Protein 9BA3 (pdb70)

Organism: NCBI:txid1204738

Foldseek 3Di:
DDCPVCVLVVLLQVLLPPPQVVVQQCVQAPPVVVVCQVVVVDPVCVVVVLVVVVVVCVVNVAQKKWKWADHPRWTKIWMQGPNDIDIDTQDDPPDQNVVQVVVQVDPDQWDFDWGADPVHRVDTFGWIWGAHPPPDPVSGGRMTIGGTHDVVSSNVSSVD/DDPVVVCVQVLLVVLPPPQLVVQQCVQAPPVVVVCQVVQVDPVCVVVVQVVVVVVCVVPPFQKKWKFADGPNWTKIWMAGPNDIDIDTQDDPPDQNVVQVVVQVDPDQWDFDWHADPVHRVDTFGWTWGAHPPPDPVSGGRMTIGGTHDVVSSVVSSVD/DDPVVVVVVVLLVVLPPPQQVVQQCVQAPPVVVVCQVVQVDPVCVVVVLVVVVVVCVVLVAQKKWKWADHPNWTKIWMQGPNDIDIDTQDDPPDQNVVQVVVQVDPDQWDFDWHADPVHRVDTFGWTWGAHPPPDPVSGGRMTIGGTHDVVSSVVSSVD/DDDPVCPVVVVLLVVLCPVQLVVQQCVQAPPVVVVCQVVVVDPVCVVVVLVVVVVVCVVAPFQKKWKFADHPRWTKIWMQGPNDIDIDTQDDPPDQNVVQVVVQVDPDQWDFDWAADPVHRVDTFGWIWGAHPDADPVSGGRMTMGGTHDPVSSVVD/DDCVVCVVVVVLLVVLCPLQVVVQQCVQAPPVVVVCLVVPVDPVCVVVVLVVVVVVCVVSVAQKKWKWADHPRWTKIWMQGPNDIDIDTQDDPPDLNVVQVVQQVDPDQWDWDWAADPVHRVDTFGWIWGAHPPPDPVSGGRMTIGGTHDVVSSVVD/DDPVCPVVVVLLVVLCPPQLVVQQCVQAPPVVVVCVVVVVDPVCLVVVLVVVVVVCVVDVFQKKWKWADGPRWTKIWMQGPNDIDIDTQDDPPDQNVVQVVVQVDPDQWDWDWAADPVHRVDTFGWIWGAHPPPDPVSGGRMTIGGTHDVVSSND

Solvent-accessible surface area: 44054 Å² total; per-residue (Å²): 221,102,74,70,126,71,129,51,103,56,59,82,47,109,78,0,6,77,57,3,41,8,0,1,37,15,2,2,23,7,41,2,0,16,40,0,7,116,97,29,18,34,119,142,56,22,124,35,0,21,32,16,0,50,69,14,32,147,27,7,109,10,37,0,1,1,0,0,0,8,41,160,58,131,6,53,6,6,0,7,41,112,66,110,43,56,92,46,53,12,74,84,95,73,49,88,0,43,30,2,36,129,3,8,86,28,151,71,56,72,54,72,46,135,39,59,2,21,56,45,94,150,45,58,12,18,17,0,3,24,40,6,72,5,32,20,77,16,13,41,0,11,2,0,0,0,0,0,2,38,146,82,26,7,53,65,42,33,123,122,171,85,70,146,85,101,38,111,61,56,92,29,61,156,19,1,77,62,6,38,7,1,2,40,16,2,2,26,6,44,2,0,20,39,0,7,158,100,29,20,32,116,142,54,24,124,38,0,13,6,14,0,6,56,17,34,77,32,6,93,12,59,0,2,1,0,0,0,10,42,138,59,111,7,39,6,4,0,6,46,116,7,97,42,60,90,44,93,14,65,91,96,70,44,93,0,42,28,2,33,127,3,14,103,30,151,69,54,61,55,55,45,139,41,60,4,29,58,44,95,150,49,57,12,18,16,0,4,24,44,6,117,46,85,23,121,83,52,60,0,11,2,0,0,0,0,0,1,43,142,79,23,7,57,56,33,62,124,142,194,71,75,148,93,124,40,112,60,49,89,25,58,142,23,1,72,64,5,33,8,1,2,40,15,2,2,27,8,22,13,0,34,29,0,6,57,43,27,19,32,114,144,52,20,67,41,0,17,8,21,0,28,55,12,28,85,26,18,110,10,44,0,2,1,0,0,0,11,35,49,25,58,8,37,7,6,0,5,38,111,34,104,43,57,95,47,86,12,65,84,98,72,45,96,0,47,31,3,37,128,2,12,102,31,152,73,53,67,52,56,44,141,38,59,4,31,55,44,100,151,46,59,12,20,18,0,3,27,44,7,116,53,84,12,41,75,49,60,0,6,2,0,0,0,0,0,3,40,147,82,30,9,56,60,36,58,126,141,221,93,75,78,162,53,116,54,106,39,59,76,42,110,134,18,7,63,60,15,48,4,0,2,35,15,1,3,27,6,11,17,0,15,69,0,6,84,101,26,16,33,115,130,30,29,52,10,0,20,38,8,0,40,52,18,42,134,32,14,103,11,43,0,1,2,0,0,0,11,40,136,51,109,7,44,6,8,0,6,39,108,66,111,42,56,77,42,88,12,65,84,97,72,47,98,0,49,32,2,35,131,2,12,101,30,150,72,53,85,52,80,44,136,45,58,5,33,57,43,98,150,45,59,11,20,17,0,3,24,44,6,78,11,46,13,38,23,36,56,0,6,2,0,0,0,0,0,5,38,148,80,33,10,67,81,151,225,102,96,83,126,64,154,54,104,56,56,74,43,111,115,1,7,73,53,2,36,6,0,2,38,13,2,2,17,5,16,13,0,9,13,0,3,43,72,26,16,33,128,152,60,23,127,42,0,20,30,13,0,49,65,15,31,144,26,11,117,12,47,0,1,1,0,0,0,10,45,60,38,95,7,56,7,6,0,8,39,111,69,111,44,59,85,50,77,10,71,95,93,72,31,97,0,42,32,2,35,126,2,13,101,30,150,69,56,74,55,72,44,137,41,55,1,28,58,44,98,148,46,58,11,21,19,0,2,27,44,6,117,40,78,15,39,65,50,57,0,5,2,0,0,0,0,0,1,46,149,83,18,12,71,102,57,147,78,89,156,49,138,54,109,41,53,89,44,94,140,28,14,71,58,13,32,5,1,2,36,16,3,2,27,7,44,15,0,20,43,0,8,157,98,30,19,33,114,140,52,18,88,31,0,20,14,17,0,43,36,16,44,135,29,11,94,11,38,0,2,2,0,0,0,9,45,159,54,98,5,54,7,8,0,6,37,110,68,108,43,60,92,47,89,2,48,73,96,71,53,101,0,46,28,2,30,130,0,11,102,37,150,83,52,84,46,70,36,136,43,57,4,31,57,43,100,151,46,61,13,20,18,0,2,27,39,7,116,49,85,24,120,79,48,59,0,10,1,0,0,0,0,0,8,40,149,78,34,12,66,118

Nearest PDB structures (foldseek):
  9ba3-assembly3_E  TM=9.701E-01  e=8.809E-30  Vreelandella titanicae
  9b9x-assembly1_A-2  TM=9.076E-01  e=1.059E-28  Vreelandella titanicae
  9b9s-assembly1_A-2  TM=9.058E-01  e=2.691E-28  Vreelandella titanicae
  3lie-assembly1_A  TM=6.173E-01  e=4.741E-03  Vibrio parahaemolyticus
  7ewr-assembly1_B  TM=4.465E-01  e=1.205E-02  Homo sapiens

InterPro domains:
  IPR003660 HAMP domain [PS50885] (346-399)
  IPR003660 HAMP domain [SM00304] (346-399)
  IPR003660 HAMP domain [SM00304] (522-582)
  IPR004089 Methyl-accepting chemotaxis protein (MCP) signalling domain [PF00015] (474-656)
  IPR004089 Methyl-accepting chemotaxis protein (MCP) signalling domain [PS50111] (432-655)
  IPR004089 Methyl-accepting chemotaxis protein (MCP) signalling domain [SM00283] (429-690)
  IPR004090 Chemotaxis methyl-accepting receptor [PR00260] (450-479)
  IPR004090 Chemotaxis methyl-accepting receptor [PR00260] (527-554)
  IPR004090 Chemotaxis methyl-accepting receptor [PR00260] (556-585)

Radius of gyration: 35.43 Å; Cα contacts (8 Å, |Δi|>4): 1734; chains: 6; bounding box: 108×102×70 Å

Structure (mmCIF, N/CA/C/O backbone):
data_9BA3
#
_entry.id   9BA3
#
_cell.length_a   89.346
_cell.length_b   104.496
_cell.length_c   145.610
_cell.angle_alpha   90.000
_cell.angle_beta   90.000
_cell.angle_gamma   90.000
#
_symmetry.space_group_name_H-M   'P 21 21 21'
#
loop_
_entity.id
_entity.type
_entity.pdbx_description
1 polymer 'Chemotaxis protein'
2 non-polymer GUANINE
3 water water
#
loop_
_atom_site.group_PDB
_atom_site.id
_atom_site.type_symbol
_atom_site.label_atom_id
_atom_site.label_alt_id
_atom_site.label_comp_id
_atom_site.label_asym_id
_atom_site.label_entity_id
_atom_site.label_seq_id
_atom_site.pdbx_PDB_ins_code
_atom_site.Cartn_x
_atom_site.Cartn_y
_atom_site.Cartn_z
_atom_site.occupancy
_atom_site.B_iso_or_equiv
_atom_site.auth_seq_id
_atom_site.auth_comp_id
_atom_site.auth_asym_id
_atom_site.auth_atom_id
_atom_site.pdbx_PDB_model_num
ATOM 1 N N . GLU A 1 20 ? 22.37541 6.99390 -27.61489 1.000 126.83645 49 GLU A N 1
ATOM 2 C CA . GLU A 1 20 ? 23.54088 7.23969 -26.77291 1.000 121.68125 49 GLU A CA 1
ATOM 3 C C . GLU A 1 20 ? 24.82227 6.64556 -27.35504 1.000 125.83768 49 GLU A C 1
ATOM 4 O O . GLU A 1 20 ? 25.07105 6.73482 -28.56034 1.000 136.23129 49 GLU A O 1
ATOM 10 N N . LEU A 1 21 ? 25.63551 6.03754 -26.48884 1.000 125.59074 50 LEU A N 1
ATOM 11 C CA . LEU A 1 21 ? 26.98176 5.57321 -26.82935 1.000 127.88114 50 LEU A CA 1
ATOM 12 C C . LEU A 1 21 ? 27.05151 4.05864 -26.67126 1.000 121.43943 50 LEU A C 1
ATOM 13 O O . LEU A 1 21 ? 27.36899 3.54529 -25.58675 1.000 124.93492 50 LEU A O 1
ATOM 18 N N . PRO A 1 22 ? 26.72455 3.30306 -27.72359 1.000 117.26958 51 PRO A N 1
ATOM 19 C CA . PRO A 1 22 ? 26.63526 1.83416 -27.60248 1.000 111.92371 51 PRO A CA 1
ATOM 20 C C . PRO A 1 22 ? 27.93571 1.07495 -27.36543 1.000 104.42337 51 PRO A C 1
ATOM 21 O O . PRO A 1 22 ? 28.01059 0.32358 -26.39120 1.000 103.48914 51 PRO A O 1
ATOM 25 N N . ALA A 1 23 ? 28.96089 1.26553 -28.20390 1.000 101.88957 52 ALA A N 1
ATOM 26 C CA . ALA A 1 23 ? 30.12777 0.37799 -28.16645 1.000 105.17988 52 ALA A CA 1
ATOM 27 C C . ALA A 1 23 ? 30.76768 0.30205 -26.78013 1.000 105.79974 52 ALA A C 1
ATOM 28 O O . ALA A 1 23 ? 31.26776 -0.75700 -26.38005 1.000 91.97097 52 ALA A O 1
ATOM 30 N N . GLN A 1 24 ? 30.76838 1.40786 -26.03267 1.000 114.37841 53 GLN A N 1
ATOM 31 C CA . GLN A 1 24 ? 31.36095 1.40146 -24.69439 1.000 95.75694 53 GLN A CA 1
ATOM 32 C C . GLN A 1 24 ? 30.46475 0.70771 -23.67393 1.000 95.50376 53 GLN A C 1
ATOM 33 O O . GLN A 1 24 ? 30.95833 0.19213 -22.66513 1.000 92.73050 53 GLN A O 1
ATOM 39 N N . VAL A 1 25 ? 29.15048 0.69232 -23.91171 1.000 95.02122 54 VAL A N 1
ATOM 40 C CA . VAL A 1 25 ? 28.19290 0.04854 -23.01009 1.000 84.53198 54 VAL A CA 1
ATOM 41 C C . VAL A 1 25 ? 27.80023 -1.36318 -23.45452 1.000 99.64923 54 VAL A C 1
ATOM 42 O O . VAL A 1 25 ? 27.05888 -2.04372 -22.72619 1.000 89.26060 54 VAL A O 1
ATOM 46 N N . LYS A 1 26 ? 28.25133 -1.81343 -24.63066 1.000 102.28097 55 LYS A N 1
ATOM 47 C CA . LYS A 1 26 ? 27.89815 -3.14420 -25.12631 1.000 102.79728 55 LYS A CA 1
ATOM 48 C C . LYS A 1 26 ? 28.43898 -4.26579 -24.24412 1.000 95.70880 55 LYS A C 1
ATOM 49 O O . LYS A 1 26 ? 27.71574 -5.22553 -23.94603 1.000 85.42243 55 LYS A O 1
ATOM 55 N N . GLY A 1 27 ? 29.69486 -4.16239 -23.80478 1.000 93.60831 56 GLY A N 1
ATOM 56 C CA . GLY A 1 27 ? 30.21357 -5.14480 -22.86515 1.000 98.72028 56 GLY A CA 1
ATOM 57 C C . GLY A 1 27 ? 29.42877 -5.13209 -21.56995 1.000 95.22308 56 GLY A C 1
ATOM 58 O O . GLY A 1 27 ? 29.12622 -6.18224 -20.99750 1.000 100.39353 56 GLY A O 1
ATOM 59 N N . LEU A 1 28 ? 29.09013 -3.93250 -21.09624 1.000 82.95043 57 LEU A N 1
ATOM 60 C CA . LEU A 1 28 ? 28.25006 -3.77588 -19.91448 1.000 80.51836 57 LEU A CA 1
ATOM 61 C C . LEU A 1 28 ? 26.86199 -4.37783 -20.12021 1.000 94.08367 57 LEU A C 1
ATOM 62 O O . LEU A 1 28 ? 26.31698 -5.02139 -19.21574 1.000 93.26712 57 LEU A O 1
ATOM 67 N N . ALA A 1 29 ? 26.26518 -4.15811 -21.29753 1.000 85.35113 58 ALA A N 1
ATOM 68 C CA . ALA A 1 29 ? 24.87543 -4.55709 -21.53059 1.000 92.41707 58 ALA A CA 1
ATOM 69 C C . ALA A 1 29 ? 24.67264 -6.06916 -21.44203 1.000 91.41328 58 ALA A C 1
ATOM 70 O O . ALA A 1 29 ? 23.67097 -6.53236 -20.88137 1.000 77.57229 58 ALA A O 1
ATOM 72 N N . ALA A 1 30 ? 25.60374 -6.85364 -21.99412 1.000 104.30707 59 ALA A N 1
ATOM 73 C CA . ALA A 1 30 ? 25.48764 -8.31013 -21.93658 1.000 103.15909 59 ALA A CA 1
ATOM 74 C C . ALA A 1 30 ? 25.49005 -8.78763 -20.49561 1.000 106.19026 59 ALA A C 1
ATOM 75 O O . ALA A 1 30 ? 24.77619 -9.73123 -20.13105 1.000 108.22063 59 ALA A O 1
ATOM 77 N N . HIS A 1 31 ? 26.31181 -8.14523 -19.67275 1.000 127.47788 60 HIS A N 1
ATOM 78 C CA . HIS A 1 31 ? 26.47687 -8.53302 -18.28290 1.000 125.55440 60 HIS A CA 1
ATOM 79 C C . HIS A 1 31 ? 25.17004 -8.43201 -17.49241 1.000 125.77840 60 HIS A C 1
ATOM 80 O O . HIS A 1 31 ? 24.86659 -9.31071 -16.67568 1.000 134.98300 60 HIS A O 1
ATOM 87 N N . ILE A 1 32 ? 24.37431 -7.38262 -17.72955 1.000 94.10791 61 ILE A N 1
ATOM 88 C CA . ILE A 1 32 ? 23.10934 -7.22440 -17.00647 1.000 91.96348 61 ILE A CA 1
ATOM 89 C C . ILE A 1 32 ? 22.07817 -8.28118 -17.40691 1.000 94.35595 61 ILE A C 1
ATOM 90 O O . ILE A 1 32 ? 21.24224 -8.67768 -16.58564 1.000 93.78706 61 ILE A O 1
ATOM 95 N N . ASN A 1 33 ? 22.06815 -8.71843 -18.66867 1.000 97.84562 62 ASN A N 1
ATOM 96 C CA . ASN A 1 33 ? 21.07611 -9.71583 -19.07060 1.000 96.91515 62 ASN A CA 1
ATOM 97 C C . ASN A 1 33 ? 21.25090 -11.02031 -18.30150 1.000 85.82805 62 ASN A C 1
ATOM 98 O O . ASN A 1 33 ? 20.26379 -11.64032 -17.88888 1.000 91.59023 62 ASN A O 1
ATOM 103 N N . LEU A 1 34 ? 22.49204 -11.46511 -18.10579 1.000 89.83704 63 LEU A N 1
ATOM 104 C CA . LEU A 1 34 ? 22.69082 -12.65729 -17.29173 1.000 98.11434 63 LEU A CA 1
ATOM 105 C C . LEU A 1 34 ? 22.19735 -12.41008 -15.87221 1.000 101.38022 63 LEU A C 1
ATOM 106 O O . LEU A 1 34 ? 21.93636 -13.36527 -15.13649 1.000 98.68734 63 LEU A O 1
ATOM 111 N N . SER A 1 35 ? 22.06762 -11.13981 -15.47710 1.000 118.36058 64 SER A N 1
ATOM 112 C CA . SER A 1 35 ? 21.59976 -10.81081 -14.13749 1.000 123.09120 64 SER A CA 1
ATOM 113 C C . SER A 1 35 ? 20.10915 -11.09729 -13.97595 1.000 120.63814 64 SER A C 1
ATOM 114 O O . SER A 1 35 ? 19.63591 -11.28648 -12.84772 1.000 126.03954 64 SER A O 1
ATOM 117 N N . LEU A 1 36 ? 19.34580 -11.08758 -15.07066 1.000 95.71024 65 LEU A N 1
ATOM 118 C CA . LEU A 1 36 ? 17.89291 -11.12613 -14.98450 1.000 88.38774 65 LEU A CA 1
ATOM 119 C C . LEU A 1 36 ? 17.24972 -12.42185 -15.44948 1.000 82.70482 65 LEU A C 1
ATOM 120 O O . LEU A 1 36 ? 16.03443 -12.43264 -15.65676 1.000 82.18217 65 LEU A O 1
ATOM 125 N N . SER A 1 37 ? 17.98772 -13.51762 -15.61418 1.000 78.09321 66 SER A N 1
ATOM 126 C CA . SER A 1 37 ? 17.30562 -14.71109 -16.10873 1.000 72.76916 66 SER A CA 1
ATOM 127 C C . SER A 1 37 ? 16.29373 -15.21568 -15.08125 1.000 72.91542 66 SER A C 1
ATOM 128 O O . SER A 1 37 ? 15.09839 -15.34096 -15.37429 1.000 71.92329 66 SER A O 1
ATOM 131 N N . GLN A 1 38 ? 16.74609 -15.46030 -13.85096 1.000 67.43861 67 GLN A N 1
ATOM 132 C CA . GLN A 1 38 ? 15.84331 -15.95138 -12.81562 1.000 54.39035 67 GLN A CA 1
ATOM 133 C C . GLN A 1 38 ? 15.06630 -14.81679 -12.15265 1.000 50.08732 67 GLN A C 1
ATOM 134 O O . GLN A 1 38 ? 13.88918 -14.97934 -11.80901 1.000 41.13637 67 GLN A O 1
ATOM 140 N N . ASP A 1 39 ? 15.71832 -13.67207 -11.93747 1.000 51.67431 68 ASP A N 1
ATOM 141 C CA . ASP A 1 39 ? 15.06292 -12.55872 -11.25835 1.000 53.13837 68 ASP A CA 1
ATOM 142 C C . ASP A 1 39 ? 13.88044 -12.02099 -12.05336 1.000 47.94819 68 ASP A C 1
ATOM 143 O O . ASP A 1 39 ? 12.90839 -11.53907 -11.46343 1.000 39.69465 68 ASP A O 1
ATOM 148 N N . LEU A 1 40 ? 13.94681 -12.08155 -13.38463 1.000 49.38902 69 LEU A N 1
ATOM 149 C CA . LEU A 1 40 ? 12.82500 -11.63084 -14.20172 1.000 40.02780 69 LEU A CA 1
ATOM 150 C C . LEU A 1 40 ? 11.65807 -12.60711 -14.13162 1.000 42.24674 69 LEU A C 1
ATOM 151 O O . LEU A 1 40 ? 10.49777 -12.18897 -14.05081 1.000 33.27251 69 LEU A O 1
ATOM 156 N N . ALA A 1 41 ? 11.94290 -13.91251 -14.17709 1.000 45.19173 70 ALA A N 1
ATOM 157 C CA . ALA A 1 41 ? 10.87141 -14.90182 -14.11545 1.000 36.15960 70 ALA A CA 1
ATOM 158 C C . ALA A 1 41 ? 10.12779 -14.83237 -12.78657 1.000 34.00981 70 ALA A C 1
ATOM 159 O O . ALA A 1 41 ? 8.89468 -14.90798 -12.75448 1.000 31.20020 70 ALA A O 1
ATOM 161 N N . ILE A 1 42 ? 10.85628 -14.67286 -11.68005 1.000 35.01848 71 ILE A N 1
ATOM 162 C CA . ILE A 1 42 ? 10.20780 -14.61129 -10.37330 1.000 36.16287 71 ILE A CA 1
ATOM 163 C C . ILE A 1 42 ? 9.49258 -13.27880 -10.19208 1.000 35.57613 71 ILE A C 1
ATOM 164 O O . ILE A 1 42 ? 8.44164 -13.20755 -9.54408 1.000 33.75467 71 ILE A O 1
ATOM 169 N N . SER A 1 43 ? 10.05601 -12.19800 -10.73754 1.000 35.69931 72 SER A N 1
ATOM 170 C CA . SER A 1 43 ? 9.38124 -10.90683 -10.65217 1.000 32.31382 72 SER A CA 1
ATOM 171 C C . SER A 1 43 ? 8.03532 -10.95092 -11.36889 1.000 32.29932 72 SER A C 1
ATOM 172 O O . SER A 1 43 ? 7.03689 -10.41891 -10.86953 1.000 33.63732 72 SER A O 1
ATOM 175 N N . GLU A 1 44 ? 7.98178 -11.61330 -12.52774 1.000 28.76892 73 GLU A N 1
ATOM 176 C CA . GLU A 1 44 ? 6.71961 -11.74291 -13.25071 1.000 29.29268 73 GLU A CA 1
ATOM 177 C C . GLU A 1 44 ? 5.71572 -12.58930 -12.47696 1.000 32.07816 73 GLU A C 1
ATOM 178 O O . GLU A 1 44 ? 4.52670 -12.25319 -12.41772 1.000 31.94842 73 GLU A O 1
ATOM 184 N N . SER A 1 45 ? 6.16043 -13.70839 -11.90191 1.000 28.57301 74 SER A N 1
ATOM 185 C CA . SER A 1 45 ? 5.22178 -14.54201 -11.16024 1.000 31.40484 74 SER A CA 1
ATOM 186 C C . SER A 1 45 ? 4.75160 -13.85236 -9.88524 1.000 28.48344 74 SER A C 1
ATOM 187 O O . SER A 1 45 ? 3.60407 -14.04388 -9.46934 1.000 25.28410 74 SER A O 1
ATOM 190 N N . LEU A 1 46 ? 5.60643 -13.03666 -9.26444 1.000 30.15582 75 LEU A N 1
ATOM 191 C CA . LEU A 1 46 ? 5.19115 -12.30803 -8.06906 1.000 28.23661 75 LEU A CA 1
ATOM 192 C C . LEU A 1 46 ? 4.16158 -11.23655 -8.40901 1.000 32.25952 75 LEU A C 1
ATOM 193 O O . LEU A 1 46 ? 3.11646 -11.13633 -7.75464 1.000 32.21212 75 LEU A O 1
ATOM 198 N N . ALA A 1 47 ? 4.42248 -10.44733 -9.45372 1.000 31.66835 76 ALA A N 1
ATOM 199 C CA . ALA A 1 47 ? 3.48429 -9.39379 -9.82753 1.000 34.32505 76 ALA A CA 1
ATOM 200 C C . ALA A 1 47 ? 2.12841 -9.97038 -10.20552 1.000 33.87964 76 ALA A C 1
ATOM 201 O O . ALA A 1 47 ? 1.08658 -9.39006 -9.88014 1.000 30.79977 76 ALA A O 1
ATOM 203 N N . ASN A 1 48 ? 2.11603 -11.12777 -10.86145 1.000 32.26905 77 ASN A N 1
ATOM 204 C CA . ASN A 1 48 ? 0.87187 -11.75253 -11.28479 1.000 30.70065 77 ASN A CA 1
ATOM 205 C C . ASN A 1 48 ? 0.37538 -12.80473 -10.31395 1.000 30.80838 77 ASN A C 1
ATOM 206 O O . ASN A 1 48 ? -0.57591 -13.52200 -10.63686 1.000 29.11883 77 ASN A O 1
ATOM 211 N N . SER A 1 49 ? 0.95540 -12.87475 -9.11987 1.000 28.47536 78 SER A N 1
ATOM 212 C CA . SER A 1 49 ? 0.61270 -13.92689 -8.17293 1.000 28.50472 78 SER A CA 1
ATOM 213 C C . SER A 1 49 ? -0.86236 -13.88389 -7.80383 1.000 28.54338 78 SER A C 1
ATOM 214 O O . SER A 1 49 ? -1.38826 -12.83556 -7.42058 1.000 31.60647 78 SER A O 1
ATOM 217 N N . TYR A 1 50 ? -1.53106 -15.03409 -7.92796 1.000 30.31259 79 TYR A N 1
ATOM 218 C CA . TYR A 1 50 ? -2.89906 -15.15652 -7.43295 1.000 33.17427 79 TYR A CA 1
ATOM 219 C C . TYR A 1 50 ? -2.97778 -14.96201 -5.92292 1.000 33.54373 79 TYR A C 1
ATOM 220 O O . TYR A 1 50 ? -3.98846 -14.46368 -5.41399 1.000 34.10112 79 TYR A O 1
ATOM 229 N N . PHE A 1 51 ? -1.94832 -15.39007 -5.19086 1.000 31.85481 80 PHE A N 1
ATOM 230 C CA . PHE A 1 51 ? -1.92959 -15.20910 -3.74295 1.000 36.16804 80 PHE A CA 1
ATOM 231 C C . PHE A 1 51 ? -1.87409 -13.73123 -3.38091 1.000 35.64557 80 PHE A C 1
ATOM 232 O O . PHE A 1 51 ? -2.63738 -13.25498 -2.53297 1.000 31.54133 80 PHE A O 1
ATOM 240 N N . ILE A 1 52 ? -1.00009 -12.98026 -4.04832 1.000 31.05210 81 ILE A N 1
ATOM 241 C CA . ILE A 1 52 ? -0.91816 -11.54976 -3.79382 1.000 27.10326 81 ILE A CA 1
ATOM 242 C C . ILE A 1 52 ? -2.21442 -10.86797 -4.20930 1.000 33.72562 81 ILE A C 1
ATOM 243 O O . ILE A 1 52 ? -2.72880 -9.99973 -3.49336 1.000 36.80665 81 ILE A O 1
ATOM 248 N N . GLU A 1 53 ? -2.78169 -11.27517 -5.35055 1.000 27.48070 82 GLU A N 1
ATOM 249 C CA . GLU A 1 53 ? -4.00458 -10.64698 -5.84709 1.000 33.29058 82 GLU A CA 1
ATOM 250 C C . GLU A 1 53 ? -5.14579 -10.79402 -4.85017 1.000 37.95258 82 GLU A C 1
ATOM 251 O O . GLU A 1 53 ? -5.86229 -9.82624 -4.57141 1.000 32.18861 82 GLU A O 1
ATOM 257 N N . GLN A 1 54 ? -5.33463 -12.00476 -4.30919 1.000 35.60476 83 GLN A N 1
ATOM 258 C CA . GLN A 1 54 ? -6.36929 -12.22109 -3.30023 1.000 38.31096 83 GLN A CA 1
ATOM 259 C C . GLN A 1 54 ? -6.20983 -11.25419 -2.13762 1.000 35.07607 83 GLN A C 1
ATOM 260 O O . GLN A 1 54 ? -7.19030 -10.66525 -1.66691 1.000 41.92630 83 GLN A O 1
ATOM 266 N N . TRP A 1 55 ? -4.97683 -11.08498 -1.65713 1.000 33.68695 84 TRP A N 1
ATOM 267 C CA . TRP A 1 55 ? -4.73392 -10.15490 -0.56170 1.000 35.66562 84 TRP A CA 1
ATOM 268 C C . TRP A 1 55 ? -5.12211 -8.73188 -0.95390 1.000 38.90123 84 TRP A C 1
ATOM 269 O O . TRP A 1 55 ? -5.76904 -8.02175 -0.17550 1.000 34.63097 84 TRP A O 1
ATOM 280 N N . VAL A 1 56 ? -4.78689 -8.31532 -2.17832 1.000 35.09681 85 VAL A N 1
ATOM 281 C CA . VAL A 1 56 ? -5.18548 -6.98585 -2.63478 1.000 36.93375 85 VAL A CA 1
ATOM 282 C C . VAL A 1 56 ? -6.70273 -6.88786 -2.74381 1.000 35.63240 85 VAL A C 1
ATOM 283 O O . VAL A 1 56 ? -7.30157 -5.87673 -2.35627 1.000 37.96123 85 VAL A O 1
ATOM 287 N N . ARG A 1 57 ? -7.34864 -7.92800 -3.27952 1.000 38.22813 86 ARG A N 1
ATOM 288 C CA . ARG A 1 57 ? -8.80255 -7.90481 -3.42063 1.000 40.57599 86 ARG A CA 1
ATOM 289 C C . ARG A 1 57 ? -9.50058 -7.81370 -2.07068 1.000 37.99075 86 ARG A C 1
ATOM 290 O O . ARG A 1 57 ? -10.60209 -7.26091 -1.97889 1.000 44.36470 86 ARG A O 1
ATOM 298 N N . GLU A 1 58 ? -8.90075 -8.38340 -1.02499 1.000 39.30488 87 GLU A N 1
ATOM 299 C CA . GLU A 1 58 ? -9.47259 -8.35118 0.31561 1.000 45.35857 87 GLU A CA 1
ATOM 300 C C . GLU A 1 58 ? -9.27557 -7.01741 1.01936 1.000 41.54895 87 GLU A C 1
ATOM 301 O O . GLU A 1 58 ? -9.71699 -6.87478 2.16461 1.000 42.71741 87 GLU A O 1
ATOM 307 N N . GLY A 1 59 ? -8.63323 -6.04960 0.37105 1.000 42.32893 88 GLY A N 1
ATOM 308 C CA . GLY A 1 59 ? -8.38290 -4.75961 0.97770 1.000 38.09730 88 GLY A CA 1
ATOM 309 C C . GLY A 1 59 ? -7.06784 -4.64542 1.70715 1.000 42.16578 88 GLY A C 1
ATOM 310 O O . GLY A 1 59 ? -6.94245 -3.79068 2.59026 1.000 48.20476 88 GLY A O 1
ATOM 311 N N . LEU A 1 60 ? -6.07921 -5.46334 1.35289 1.000 38.11056 89 LEU A N 1
ATOM 312 C CA . LEU A 1 60 ? -4.78133 -5.48956 2.01546 1.000 41.00977 89 LEU A CA 1
ATOM 313 C C . LEU A 1 60 ? -4.90003 -5.57946 3.54135 1.000 40.22024 89 LEU A C 1
ATOM 314 O O . LEU A 1 60 ? -4.31762 -4.76480 4.25963 1.000 40.60446 89 LEU A O 1
ATOM 319 N N . PRO A 1 61 ? -5.62960 -6.56868 4.06576 1.000 45.96197 90 PRO A N 1
ATOM 320 C CA . PRO A 1 61 ? -5.82233 -6.63829 5.52240 1.000 40.23764 90 PRO A CA 1
ATOM 321 C C . PRO A 1 61 ? -4.49521 -6.81848 6.24504 1.000 48.53113 90 PRO A C 1
ATOM 322 O O . PRO A 1 61 ? -3.66221 -7.64227 5.85913 1.000 43.73878 90 PRO A O 1
ATOM 326 N N . GLU A 1 62 ? -4.30298 -6.02336 7.29975 1.000 51.78253 91 GLU A N 1
ATOM 327 C CA . GLU A 1 62 ? -3.05450 -6.06581 8.05320 1.000 52.87239 91 GLU A CA 1
ATOM 328 C C . GLU A 1 62 ? -2.82145 -7.43563 8.68123 1.000 51.68386 91 GLU A C 1
ATOM 329 O O . GLU A 1 62 ? -1.66968 -7.85819 8.83299 1.000 51.56983 91 GLU A O 1
ATOM 335 N N . GLU A 1 63 ? -3.89559 -8.15637 9.01566 1.000 56.35199 92 GLU A N 1
ATOM 336 C CA . GLU A 1 63 ? -3.76754 -9.45173 9.67718 1.000 51.52184 92 GLU A CA 1
ATOM 337 C C . GLU A 1 63 ? -2.99930 -10.47027 8.84531 1.000 52.43244 92 GLU A C 1
ATOM 338 O O . GLU A 1 63 ? -2.46807 -11.43551 9.40593 1.000 51.52049 92 GLU A O 1
ATOM 344 N N . ARG A 1 64 ? -2.92643 -10.28665 7.52979 1.000 49.17245 93 ARG A N 1
ATOM 345 C CA . ARG A 1 64 ? -2.28164 -11.25267 6.65440 1.000 44.76074 93 ARG A CA 1
ATOM 346 C C . ARG A 1 64 ? -0.88852 -10.82093 6.21542 1.000 49.05170 93 ARG A C 1
ATOM 347 O O . ARG A 1 64 ? -0.28651 -11.48341 5.36429 1.000 37.54200 93 ARG A O 1
ATOM 355 N N . GLN A 1 65 ? -0.34950 -9.74291 6.79340 1.000 44.81890 94 GLN A N 1
ATOM 356 C CA . GLN A 1 65 ? 0.98102 -9.29595 6.39527 1.000 42.52898 94 GLN A CA 1
ATOM 357 C C . GLN A 1 65 ? 2.04755 -10.32439 6.75329 1.000 40.47056 94 GLN A C 1
ATOM 358 O O . GLN A 1 65 ? 3.03057 -10.47547 6.01886 1.000 37.08280 94 GLN A O 1
ATOM 364 N N . ASN A 1 66 ? 1.87022 -11.04509 7.86179 1.000 37.25697 95 ASN A N 1
ATOM 365 C CA . ASN A 1 66 ? 2.82485 -12.09110 8.21081 1.000 38.22724 95 ASN A CA 1
ATOM 366 C C . ASN A 1 66 ? 2.85536 -13.18398 7.14957 1.000 41.68394 95 ASN A C 1
ATOM 367 O O . ASN A 1 66 ? 3.92604 -13.71282 6.82819 1.000 40.85887 95 ASN A O 1
ATOM 372 N N . ASP A 1 67 ? 1.69597 -13.51569 6.57066 1.000 39.49707 96 ASP A N 1
ATOM 373 C CA . ASP A 1 67 ? 1.67619 -14.46490 5.46069 1.000 39.84895 96 ASP A CA 1
ATOM 374 C C . ASP A 1 67 ? 2.38648 -13.90036 4.23944 1.000 39.72276 96 ASP A C 1
ATOM 375 O O . ASP A 1 67 ? 3.13906 -14.61723 3.56801 1.000 41.61746 96 ASP A O 1
ATOM 380 N N . ILE A 1 68 ? 2.15590 -12.62034 3.93211 1.000 40.67944 97 ILE A N 1
ATOM 381 C CA . ILE A 1 68 ? 2.81804 -12.00428 2.78589 1.000 36.69695 97 ILE A CA 1
ATOM 382 C C . ILE A 1 68 ? 4.32586 -11.98479 2.99475 1.000 36.07676 97 ILE A C 1
ATOM 383 O O . ILE A 1 68 ? 5.10109 -12.29753 2.08150 1.000 34.82314 97 ILE A O 1
ATOM 388 N N . ALA A 1 69 ? 4.76411 -11.62649 4.20260 1.000 39.50482 98 ALA A N 1
ATOM 389 C CA . ALA A 1 69 ? 6.19214 -11.57723 4.49197 1.000 34.90501 98 ALA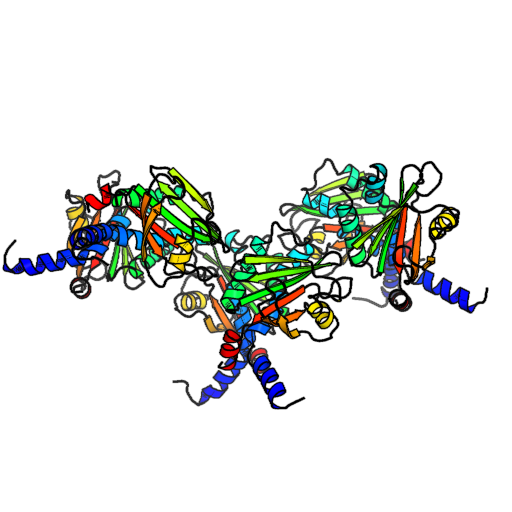 A CA 1
ATOM 390 C C . ALA A 1 69 ? 6.82308 -12.96344 4.41969 1.000 36.21249 98 ALA A C 1
ATOM 391 O O . ALA A 1 69 ? 7.96091 -13.10787 3.95863 1.000 40.33321 98 ALA A O 1
ATOM 393 N N . ALA A 1 70 ? 6.11828 -13.99147 4.90252 1.000 35.01831 99 ALA A N 1
ATOM 394 C CA . ALA A 1 70 ? 6.64694 -15.35135 4.81006 1.000 42.86597 99 ALA A CA 1
ATOM 395 C C . ALA A 1 70 ? 6.64999 -15.84662 3.36671 1.000 38.37472 99 ALA A C 1
ATOM 396 O O . ALA A 1 70 ? 7.55618 -16.58240 2.95565 1.000 39.42603 99 ALA A O 1
ATOM 398 N N . TYR A 1 71 ? 5.64421 -15.45242 2.58524 1.000 35.68831 100 TYR A N 1
ATOM 399 C CA . TYR A 1 71 ? 5.61874 -15.79364 1.16654 1.000 33.74207 100 TYR A CA 1
ATOM 400 C C . TYR A 1 71 ? 6.82785 -15.20838 0.44645 1.000 37.86642 100 TYR A C 1
ATOM 401 O O . TYR A 1 71 ? 7.52383 -15.91073 -0.29722 1.000 33.38522 100 TYR A O 1
ATOM 410 N N . LEU A 1 72 ? 7.11605 -13.92607 0.68897 1.000 33.46542 101 LEU A N 1
ATOM 411 C CA . LEU A 1 72 ? 8.25362 -13.28177 0.03950 1.000 35.87284 101 LEU A CA 1
ATOM 412 C C . LEU A 1 72 ? 9.57925 -13.88311 0.49284 1.000 32.36365 101 LEU A C 1
ATOM 413 O O . LEU A 1 72 ? 10.51647 -13.98235 -0.30841 1.000 33.58108 101 LEU A O 1
ATOM 418 N N . ALA A 1 73 ? 9.67560 -14.29938 1.75801 1.000 35.05318 102 ALA A N 1
ATOM 419 C CA . ALA A 1 73 ? 10.92913 -14.85708 2.25919 1.000 38.58731 102 ALA A CA 1
ATOM 420 C C . ALA A 1 73 ? 11.33202 -16.11041 1.49060 1.000 44.35553 102 ALA A C 1
ATOM 421 O O . ALA A 1 73 ? 12.52574 -16.34786 1.26841 1.000 36.61278 102 ALA A O 1
ATOM 423 N N . ARG A 1 74 ? 10.35472 -16.92908 1.08108 1.000 41.15141 103 ARG A N 1
ATOM 424 C CA . ARG A 1 74 ? 10.66972 -18.08436 0.24120 1.000 40.54755 103 ARG A CA 1
ATOM 425 C C . ARG A 1 74 ? 11.28180 -17.65312 -1.08094 1.000 37.64527 103 ARG A C 1
ATOM 426 O O . ARG A 1 74 ? 12.26306 -18.24813 -1.54365 1.000 44.80589 103 ARG A O 1
ATOM 434 N N . LEU A 1 75 ? 10.70188 -16.62993 -1.71250 1.000 33.88846 104 LEU A N 1
ATOM 435 C CA . LEU A 1 75 ? 11.21820 -16.16182 -2.99259 1.000 38.23592 104 LEU A CA 1
ATOM 436 C C . LEU A 1 75 ? 12.61783 -15.58339 -2.84789 1.000 44.66423 104 LEU A C 1
ATOM 437 O O . LEU A 1 75 ? 13.47752 -15.79157 -3.71212 1.000 48.74688 104 LEU A O 1
ATOM 442 N N . MET A 1 76 ? 12.86301 -14.83101 -1.77315 1.000 38.32258 105 MET A N 1
ATOM 443 C CA . MET A 1 76 ? 14.16820 -14.20308 -1.62511 1.000 43.49819 105 MET A CA 1
ATOM 444 C C . MET A 1 76 ? 15.25338 -15.23628 -1.36045 1.000 45.42290 105 MET A C 1
ATOM 445 O O . MET A 1 76 ? 16.41583 -15.02316 -1.72775 1.000 51.19949 105 MET A O 1
ATOM 450 N N . GLU A 1 77 ? 14.90020 -16.36686 -0.75016 1.000 40.03913 106 GLU A N 1
ATOM 451 C CA . GLU A 1 77 ? 15.88419 -17.43502 -0.59292 1.000 51.72235 106 GLU A CA 1
ATOM 452 C C . GLU A 1 77 ? 16.27092 -18.04014 -1.93651 1.000 47.72958 106 GLU A C 1
ATOM 453 O O . GLU A 1 77 ? 17.41537 -18.46268 -2.12200 1.000 53.42335 106 GLU A O 1
ATOM 459 N N . GLN A 1 78 ? 15.33068 -18.11149 -2.87353 1.000 46.86356 107 GLN A N 1
ATOM 460 C CA . GLN A 1 78 ? 15.61808 -18.67476 -4.18834 1.000 51.66660 107 GLN A CA 1
ATOM 461 C C . GLN A 1 78 ? 16.47379 -17.73865 -5.04250 1.000 44.01227 107 GLN A C 1
ATOM 462 O O . GLN A 1 78 ? 17.38931 -18.19770 -5.73454 1.000 44.65200 107 GLN A O 1
ATOM 468 N N . LEU A 1 79 ? 16.20522 -16.43060 -4.99838 1.000 40.88393 108 LEU A N 1
ATOM 469 C CA . LEU A 1 79 ? 16.82487 -15.47690 -5.91400 1.000 47.60797 108 LEU A CA 1
ATOM 470 C C . LEU A 1 79 ? 18.15811 -14.89572 -5.46238 1.000 58.11746 108 LEU A C 1
ATOM 471 O O . LEU A 1 79 ? 18.95944 -14.50781 -6.32223 1.000 64.62194 108 LEU A O 1
ATOM 476 N N . ASP A 1 80 ? 18.41474 -14.79428 -4.15921 1.000 50.63063 109 ASP A N 1
ATOM 477 C CA . ASP A 1 80 ? 19.62732 -14.14871 -3.64853 1.000 63.60423 109 ASP A CA 1
ATOM 478 C C . ASP A 1 80 ? 19.66426 -12.67805 -4.07995 1.000 59.29782 109 ASP A C 1
ATOM 479 O O . ASP A 1 80 ? 20.57172 -12.21708 -4.77549 1.000 60.36341 109 ASP A O 1
ATOM 484 N N . THR A 1 81 ? 18.63799 -11.94694 -3.65655 1.000 50.70113 110 THR A N 1
ATOM 485 C CA . THR A 1 81 ? 18.48107 -10.53554 -3.96629 1.000 50.10963 110 THR A CA 1
ATOM 486 C C . THR A 1 81 ? 18.36912 -9.75414 -2.66334 1.000 49.74511 110 THR A C 1
ATOM 487 O O . THR A 1 81 ? 18.02542 -10.30711 -1.61493 1.000 49.74710 110 THR A O 1
ATOM 491 N N . GLU A 1 82 ? 18.66504 -8.45333 -2.73246 1.000 53.61320 111 GLU A N 1
ATOM 492 C CA . GLU A 1 82 ? 18.60854 -7.63749 -1.52307 1.000 57.02464 111 GLU A CA 1
ATOM 493 C C . GLU A 1 82 ? 17.17629 -7.38264 -1.06673 1.000 43.66135 111 GLU A C 1
ATOM 494 O O . GLU A 1 82 ? 16.91545 -7.34268 0.14169 1.000 45.87384 111 GLU A O 1
ATOM 500 N N . LEU A 1 83 ? 16.23404 -7.23178 -1.99406 1.000 42.60982 112 LEU A N 1
ATOM 501 C CA . LEU A 1 83 ? 14.88704 -6.85980 -1.58613 1.000 38.04087 112 LEU A CA 1
ATOM 502 C C . LEU A 1 83 ? 13.87570 -7.32341 -2.62334 1.000 36.86375 112 LEU A C 1
ATOM 503 O O . LEU A 1 83 ? 14.20091 -7.49999 -3.80061 1.000 37.36918 112 LEU A O 1
ATOM 508 N N . LEU A 1 84 ? 12.64795 -7.53158 -2.15658 1.000 36.32239 113 LEU A N 1
ATOM 509 C CA . LEU A 1 84 ? 11.48202 -7.74592 -2.99981 1.000 30.71589 113 LEU A CA 1
ATOM 510 C C . LEU A 1 84 ? 10.44128 -6.70596 -2.62051 1.000 30.91364 113 LEU A C 1
ATOM 511 O O . LEU A 1 84 ? 10.30657 -6.36066 -1.44348 1.000 36.01906 113 LEU A O 1
ATOM 516 N N . PHE A 1 85 ? 9.69943 -6.20818 -3.60488 1.000 31.14101 114 PHE A N 1
ATOM 517 C CA . PHE A 1 85 ? 8.73388 -5.15075 -3.35240 1.000 28.72491 114 PHE A CA 1
ATOM 518 C C . PHE A 1 85 ? 7.39377 -5.50060 -3.98383 1.000 32.92060 114 PHE A C 1
ATOM 519 O O . PHE A 1 85 ? 7.31396 -6.26526 -4.94979 1.000 30.00356 114 PHE A O 1
ATOM 527 N N . ILE A 1 86 ? 6.33631 -4.92281 -3.41920 1.000 31.51145 115 ILE A N 1
ATOM 528 C CA . ILE A 1 86 ? 4.98739 -5.00502 -3.96723 1.000 33.18446 115 ILE A CA 1
ATOM 529 C C . ILE A 1 86 ? 4.38475 -3.60939 -3.92519 1.000 32.53268 115 ILE A C 1
ATOM 530 O O . ILE A 1 86 ? 4.38560 -2.96589 -2.87070 1.000 33.93366 115 ILE A O 1
ATOM 535 N N . ALA A 1 87 ? 3.87795 -3.13934 -5.06497 1.000 28.04435 116 ALA A N 1
ATOM 536 C CA . ALA A 1 87 ? 3.16513 -1.86266 -5.15157 1.000 30.10159 116 ALA A CA 1
ATOM 537 C C . ALA A 1 87 ? 1.74382 -2.16446 -5.60846 1.000 32.87274 116 ALA A C 1
ATOM 538 O O . ALA A 1 87 ? 1.51030 -2.42391 -6.79402 1.000 26.40944 116 ALA A O 1
ATOM 540 N N . ALA A 1 88 ? 0.79642 -2.11988 -4.67621 1.000 31.38007 117 ALA A N 1
ATOM 541 C CA . ALA A 1 88 ? -0.55917 -2.59400 -4.91248 1.000 34.08800 117 ALA A CA 1
ATOM 542 C C . ALA A 1 88 ? -1.54176 -1.43294 -4.97211 1.000 34.04885 117 ALA A C 1
ATOM 543 O O . ALA A 1 88 ? -1.43926 -0.47775 -4.19629 1.000 34.04894 117 ALA A O 1
ATOM 545 N N . GLN A 1 89 ? -2.49919 -1.52842 -5.89201 1.000 35.11306 118 GLN A N 1
ATOM 546 C CA . GLN A 1 89 ? -3.57398 -0.55133 -6.00853 1.000 31.15183 118 GLN A CA 1
ATOM 547 C C . GLN A 1 89 ? -4.73023 -0.95565 -5.10631 1.000 38.34483 118 GLN A C 1
ATOM 548 O O . GLN A 1 89 ? -5.15858 -2.11395 -5.11745 1.000 39.86320 118 GLN A O 1
ATOM 554 N N . HIS A 1 90 ? -5.21153 -0.00699 -4.30777 1.000 39.85618 119 HIS A N 1
ATOM 555 C CA . HIS A 1 90 ? -6.35362 -0.23663 -3.43026 1.000 39.54335 119 HIS A CA 1
ATOM 556 C C . HIS A 1 90 ? -7.06190 1.09156 -3.21668 1.000 47.43689 119 HIS A C 1
ATOM 557 O O . HIS A 1 90 ? -6.45829 2.03370 -2.69205 1.000 42.13842 119 HIS A O 1
ATOM 564 N N . GLN A 1 91 ? -8.32351 1.16614 -3.64423 1.000 41.33718 120 GLN A N 1
ATOM 565 C CA . GLN A 1 91 ? -9.16147 2.35490 -3.46687 1.000 45.96811 120 GLN A CA 1
ATOM 566 C C . GLN A 1 91 ? -8.48707 3.61114 -4.01746 1.000 49.14868 120 GLN A C 1
ATOM 567 O O . GLN A 1 91 ? -8.53593 4.68551 -3.41553 1.000 53.07950 120 GLN A O 1
ATOM 573 N N . GLY A 1 92 ? -7.84354 3.47213 -5.17420 1.000 41.31231 121 GLY A N 1
ATOM 574 C CA . GLY A 1 92 ? -7.24285 4.59123 -5.86689 1.000 44.23447 121 GLY A CA 1
ATOM 575 C C . GLY A 1 92 ? -5.85962 4.99101 -5.40473 1.000 50.55977 121 GLY A C 1
ATOM 576 O O . GLY A 1 92 ? -5.23556 5.84435 -6.04874 1.000 48.13434 121 GLY A O 1
ATOM 577 N N . ARG A 1 93 ? -5.34255 4.39963 -4.33421 1.000 43.37830 122 ARG A N 1
ATOM 578 C CA . ARG A 1 93 ? -4.01452 4.72731 -3.84199 1.000 43.11748 122 ARG A CA 1
ATOM 579 C C . ARG A 1 93 ? -3.08264 3.53830 -4.01467 1.000 37.23842 122 ARG A C 1
ATOM 580 O O . ARG A 1 93 ? -3.51984 2.38614 -4.07643 1.000 43.25425 122 ARG A O 1
ATOM 588 N N . GLY A 1 94 ? -1.78756 3.82977 -4.10005 1.000 35.60503 123 GLY A N 1
ATOM 589 C CA . GLY A 1 94 ? -0.77163 2.79785 -4.17099 1.000 38.37898 123 GLY A CA 1
ATOM 590 C C . GLY A 1 94 ? -0.17644 2.53210 -2.80083 1.000 42.17472 123 GLY A C 1
ATOM 591 O O . GLY A 1 94 ? 0.18163 3.46253 -2.07492 1.000 45.00522 123 GLY A O 1
ATOM 592 N N . TYR A 1 95 ? -0.06395 1.24840 -2.46444 1.000 37.73095 124 TYR A N 1
ATOM 593 C CA . TYR A 1 95 ? 0.51621 0.80382 -1.20276 1.000 38.04669 124 TYR A CA 1
ATOM 594 C C . TYR A 1 95 ? 1.79182 0.03822 -1.51176 1.000 35.69503 124 TYR A C 1
ATOM 595 O O . TYR A 1 95 ? 1.75835 -0.97160 -2.22246 1.000 37.81770 124 TYR A O 1
ATOM 604 N N . TYR A 1 96 ? 2.90674 0.50977 -0.96654 1.000 37.45586 125 TYR A N 1
ATOM 605 C CA . TYR A 1 96 ? 4.22516 -0.03278 -1.26350 1.000 36.35229 125 TYR A CA 1
ATOM 606 C C . TYR A 1 96 ? 4.70170 -0.87033 -0.08686 1.000 35.74514 125 TYR A C 1
ATOM 607 O O . TYR A 1 96 ? 4.72199 -0.39269 1.05171 1.000 39.90311 125 TYR A O 1
ATOM 616 N N . PHE A 1 97 ? 5.06776 -2.11575 -0.36049 1.000 34.93602 126 PHE A N 1
ATOM 617 C CA . PHE A 1 97 ? 5.58986 -3.02285 0.64819 1.000 35.40195 126 PHE A CA 1
ATOM 618 C C . PHE A 1 97 ? 6.95391 -3.52646 0.20734 1.000 37.84900 126 PHE A C 1
ATOM 619 O O . PHE A 1 97 ? 7.22435 -3.66407 -0.98761 1.000 36.00081 126 PHE A O 1
ATOM 627 N N . GLN A 1 98 ? 7.81531 -3.80807 1.17547 1.000 35.11518 127 GLN A N 1
ATOM 628 C CA . GLN A 1 98 ? 9.14577 -4.28829 0.84353 1.000 34.50913 127 GLN A CA 1
ATOM 629 C C . GLN A 1 98 ? 9.59997 -5.26150 1.91837 1.000 39.53273 127 GLN A C 1
ATOM 630 O O . GLN A 1 98 ? 9.37618 -5.02001 3.10764 1.000 43.40975 127 GLN A O 1
ATOM 636 N N . LEU A 1 99 ? 10.17909 -6.38156 1.49303 1.000 36.61971 128 LEU A N 1
ATOM 637 C CA . LEU A 1 99 ? 10.91342 -7.27617 2.37875 1.000 38.21331 128 LEU A CA 1
ATOM 638 C C . LEU A 1 99 ? 12.39758 -7.06503 2.11941 1.000 40.58261 128 LEU A C 1
ATOM 639 O O . LEU A 1 99 ? 12.86005 -7.22423 0.98471 1.000 33.44900 128 LEU A O 1
ATOM 644 N N . ARG A 1 100 ? 13.13571 -6.68334 3.15492 1.000 42.10133 129 ARG A N 1
ATOM 645 C CA . ARG A 1 100 ? 14.56945 -6.46250 3.00606 1.000 46.94039 129 ARG A CA 1
ATOM 646 C C . ARG A 1 100 ? 15.25565 -6.86056 4.30183 1.000 43.09097 129 ARG A C 1
ATOM 647 O O . ARG A 1 100 ? 14.92607 -6.32321 5.36291 1.000 52.24965 129 ARG A O 1
ATOM 655 N N . ASN A 1 101 ? 16.20845 -7.79075 4.20936 1.000 50.93212 130 ASN A N 1
ATOM 656 C CA . ASN A 1 101 ? 16.96073 -8.28077 5.36762 1.000 51.84256 130 ASN A CA 1
ATOM 657 C C . ASN A 1 101 ? 16.03057 -8.71129 6.50451 1.000 60.12566 130 ASN A C 1
ATOM 658 O O . ASN A 1 101 ? 16.23533 -8.37477 7.67425 1.000 56.72166 130 ASN A O 1
ATOM 663 N N . GLY A 1 102 ? 14.98775 -9.46176 6.14514 1.000 48.22450 131 GLY A N 1
ATOM 664 C CA . GLY A 1 102 ? 14.05051 -10.00603 7.10755 1.000 50.81122 131 GLY A CA 1
ATOM 665 C C . GLY A 1 102 ? 13.01526 -9.04357 7.64984 1.000 51.05794 131 GLY A C 1
ATOM 666 O O . GLY A 1 102 ? 12.15575 -9.46874 8.43163 1.000 49.05100 131 GLY A O 1
ATOM 667 N N . GLU A 1 103 ? 13.05736 -7.77108 7.26746 1.000 48.87934 132 GLU A N 1
ATOM 668 C CA . GLU A 1 103 ? 12.10539 -6.78102 7.75176 1.000 47.59940 132 GLU A CA 1
ATOM 669 C C . GLU A 1 103 ? 11.05589 -6.49124 6.68823 1.000 45.55966 132 GLU A C 1
ATOM 670 O O . GLU A 1 103 ? 11.38013 -6.31223 5.51099 1.000 40.04882 132 GLU A O 1
ATOM 676 N N . PHE A 1 104 ? 9.79757 -6.43448 7.11402 1.000 43.71437 133 PHE A N 1
ATOM 677 C CA . PHE A 1 104 ? 8.67624 -6.12069 6.23647 1.000 41.40787 133 PHE A CA 1
ATOM 678 C C . PHE A 1 104 ? 8.35291 -4.63852 6.39154 1.000 45.07002 133 PHE A C 1
ATOM 679 O O . PHE A 1 104 ? 7.86832 -4.20991 7.44341 1.000 49.10781 133 PHE A O 1
ATOM 687 N N . LEU A 1 105 ? 8.64529 -3.85637 5.35651 1.000 40.21749 134 LEU A N 1
ATOM 688 C CA . LEU A 1 105 ? 8.46352 -2.41281 5.38336 1.000 37.39789 134 LEU A CA 1
ATOM 689 C C . LEU A 1 105 ? 7.24038 -2.02306 4.56285 1.000 44.55708 134 LEU A C 1
ATOM 690 O O . LEU A 1 105 ? 6.89689 -2.68563 3.58090 1.000 33.92627 134 LEU A O 1
ATOM 695 N N . GLN A 1 106 ? 6.58560 -0.93340 4.96272 1.000 33.73714 135 GLN A N 1
ATOM 696 C CA . GLN A 1 106 ? 5.38665 -0.51021 4.25442 1.000 32.93615 135 GLN A CA 1
ATOM 697 C C . GLN A 1 106 ? 5.24202 1.00369 4.31908 1.000 42.30918 135 GLN A C 1
ATOM 698 O O . GLN A 1 106 ? 5.66713 1.64563 5.28351 1.000 32.70674 135 GLN A O 1
ATOM 704 N N . ARG A 1 107 ? 4.63598 1.56410 3.27435 1.000 38.33773 136 ARG A N 1
ATOM 705 C CA . ARG A 1 107 ? 4.33688 2.98989 3.19617 1.000 37.39512 136 ARG A CA 1
ATOM 706 C C . ARG A 1 107 ? 3.35681 3.18769 2.04950 1.000 43.36735 136 ARG A C 1
ATOM 707 O O . ARG A 1 107 ? 3.10098 2.27143 1.26294 1.000 39.41496 136 ARG A O 1
ATOM 715 N N . ILE A 1 108 ? 2.81271 4.39985 1.95999 1.000 45.20435 137 ILE A N 1
ATOM 716 C CA . ILE A 1 108 ? 1.87146 4.76241 0.90477 1.000 46.83160 137 ILE A CA 1
ATOM 717 C C . ILE A 1 108 ? 2.60898 5.50515 -0.19832 1.000 44.92664 137 ILE A C 1
ATOM 718 O O . ILE A 1 108 ? 3.44795 6.37385 0.06924 1.000 44.63461 137 ILE A O 1
ATOM 723 N N . ILE A 1 109 ? 2.28527 5.16656 -1.44601 1.000 40.76830 138 ILE A N 1
ATOM 724 C CA . ILE A 1 109 ? 2.90043 5.82287 -2.59205 1.000 45.49997 138 ILE A CA 1
ATOM 725 C C . ILE A 1 109 ? 2.45663 7.27705 -2.66104 1.000 44.22193 138 ILE A C 1
ATOM 726 O O . ILE A 1 109 ? 1.26655 7.59216 -2.52248 1.000 43.44889 138 ILE A O 1
ATOM 731 N N . GLN A 1 110 ? 3.41846 8.16649 -2.87264 1.000 49.39928 139 GLN A N 1
ATOM 732 C CA . GLN A 1 110 ? 3.20675 9.60637 -2.84940 1.000 49.80656 139 GLN A CA 1
ATOM 733 C C . GLN A 1 110 ? 2.74304 10.10257 -4.21090 1.000 49.40242 139 GLN A C 1
ATOM 734 O O . GLN A 1 110 ? 2.86136 9.40434 -5.22056 1.000 44.02387 139 GLN A O 1
ATOM 740 N N . PRO A 1 111 ? 2.21980 11.32726 -4.27383 1.000 51.83148 140 PRO A N 1
ATOM 741 C CA . PRO A 1 111 ? 1.69416 11.86579 -5.53970 1.000 54.82593 140 PRO A CA 1
ATOM 742 C C . PRO A 1 111 ? 2.79248 12.12535 -6.55345 1.000 61.71065 140 PRO A C 1
ATOM 743 O O . PRO A 1 111 ? 3.98569 12.12866 -6.21360 1.000 61.56480 140 PRO A O 1
ATOM 747 N N . PRO A 1 112 ? 2.42035 12.32690 -7.81896 1.000 61.74848 141 PRO A N 1
ATOM 748 C CA . PRO A 1 112 ? 3.41284 12.66749 -8.84444 1.000 60.18380 141 PRO A CA 1
ATOM 749 C C . PRO A 1 112 ? 4.17409 13.93853 -8.50048 1.000 66.07850 141 PRO A C 1
ATOM 750 O O . PRO A 1 112 ? 3.63716 14.87127 -7.89853 1.000 62.36499 141 PRO A O 1
ATOM 754 N N . GLY A 1 113 ? 5.44563 13.96574 -8.89175 1.000 63.32938 142 GLY A N 1
ATOM 755 C CA . GLY A 1 113 ? 6.32420 15.06869 -8.57375 1.000 73.19015 142 GLY A CA 1
ATOM 756 C C . GLY A 1 113 ? 7.22549 14.81201 -7.39059 1.000 71.75534 142 GLY A C 1
ATOM 757 O O . GLY A 1 113 ? 8.08412 15.64973 -7.08588 1.000 74.51503 142 GLY A O 1
ATOM 758 N N . SER A 1 114 ? 7.04588 13.68696 -6.71727 1.000 66.49309 143 SER A N 1
ATOM 759 C CA . SER A 1 114 ? 7.81236 13.29190 -5.55163 1.000 68.64810 143 SER A CA 1
ATOM 760 C C . SER A 1 114 ? 8.75737 12.14964 -5.92287 1.000 70.86861 143 SER A C 1
ATOM 761 O O . SER A 1 114 ? 8.99836 11.86249 -7.10237 1.000 77.65321 143 SER A O 1
ATOM 764 N N . GLU A 1 115 ? 9.30143 11.49230 -4.90137 1.000 64.44593 144 GLU A N 1
ATOM 765 C CA . GLU A 1 115 ? 10.27475 10.43314 -5.11604 1.000 58.55963 144 GLU A CA 1
ATOM 766 C C . GLU A 1 115 ? 9.67580 9.17967 -5.73870 1.000 63.93422 144 GLU A C 1
ATOM 767 O O . GLU A 1 115 ? 10.43596 8.28023 -6.11416 1.000 60.04786 144 GLU A O 1
ATOM 773 N N . ASP A 1 116 ? 8.34902 9.08363 -5.84302 1.000 62.13439 145 ASP A N 1
ATOM 774 C CA . ASP A 1 116 ? 7.69792 7.90932 -6.40743 1.000 50.88636 145 ASP A CA 1
ATOM 775 C C . ASP A 1 116 ? 7.32913 8.09291 -7.87423 1.000 46.59062 145 ASP A C 1
ATOM 776 O O . ASP A 1 116 ? 6.44890 7.38630 -8.37628 1.000 47.39166 145 ASP A O 1
ATOM 781 N N . ASP A 1 117 ? 8.00296 9.00822 -8.57805 1.000 49.46211 146 ASP A N 1
ATOM 782 C CA . ASP A 1 117 ? 7.73705 9.19543 -9.99951 1.000 42.92293 146 ASP A CA 1
ATOM 783 C C . ASP A 1 117 ? 8.05720 7.94587 -10.80610 1.000 43.06988 146 ASP A C 1
ATOM 784 O O . ASP A 1 117 ? 7.53974 7.79150 -11.91728 1.000 43.59896 146 ASP A O 1
ATOM 789 N N . TRP A 1 118 ? 8.88901 7.04819 -10.26764 1.000 42.58813 147 TRP A N 1
ATOM 790 C CA . TRP A 1 118 ? 9.14407 5.78224 -10.94399 1.000 41.00922 147 TRP A CA 1
ATOM 791 C C . TRP A 1 118 ? 7.84613 5.02017 -11.17963 1.000 38.78650 147 TRP A C 1
ATOM 792 O O . TRP A 1 118 ? 7.65194 4.42802 -12.24760 1.000 36.18808 147 TRP A O 1
ATOM 803 N N . TYR A 1 119 ? 6.92933 5.05842 -10.20512 1.000 36.30378 148 TYR A N 1
ATOM 804 C CA . TYR A 1 119 ? 5.69776 4.27984 -10.30190 1.000 37.27751 148 TYR A CA 1
ATOM 805 C C . TYR A 1 119 ? 4.78078 4.82943 -11.38687 1.000 40.24667 148 TYR A C 1
ATOM 806 O O . TYR A 1 119 ? 4.20763 4.06197 -12.16804 1.000 34.33132 148 TYR A O 1
ATOM 815 N N . TYR A 1 120 ? 4.62694 6.15502 -11.45205 1.000 34.38491 149 TYR A N 1
ATOM 816 C CA . TYR A 1 120 ? 3.75451 6.73953 -12.46473 1.000 33.83837 149 TYR A CA 1
ATOM 817 C C . TYR A 1 120 ? 4.36820 6.63029 -13.85527 1.000 39.02615 149 TYR A C 1
ATOM 818 O O . TYR A 1 120 ? 3.65533 6.38294 -14.83340 1.000 34.33490 149 TYR A O 1
ATOM 827 N N . HIS A 1 121 ? 5.68858 6.79291 -13.96509 1.000 34.45784 150 HIS A N 1
ATOM 828 C CA . HIS A 1 121 ? 6.32718 6.67726 -15.27230 1.000 42.35768 150 HIS A CA 1
ATOM 829 C C . HIS A 1 121 ? 6.23818 5.25267 -15.80931 1.000 39.73177 150 HIS A C 1
ATOM 830 O O . HIS A 1 121 ? 5.98518 5.04973 -17.00299 1.000 40.40813 150 HIS A O 1
ATOM 837 N N . PHE A 1 122 ? 6.43390 4.25293 -14.94667 1.000 34.94963 151 PHE A N 1
ATOM 838 C CA . PHE A 1 122 ? 6.35220 2.86827 -15.40260 1.000 37.46731 151 PHE A CA 1
ATOM 839 C C . PHE A 1 122 ? 4.92027 2.46707 -15.73280 1.000 40.19789 151 PHE A C 1
ATOM 840 O O . PHE A 1 122 ? 4.65861 1.89641 -16.79877 1.000 34.63750 151 PHE A O 1
ATOM 848 N N . THR A 1 123 ? 3.98105 2.72278 -14.81512 1.000 38.09885 152 THR A N 1
ATOM 849 C CA . THR A 1 123 ? 2.60605 2.29133 -15.04415 1.000 38.20002 152 THR A CA 1
ATOM 850 C C . THR A 1 123 ? 1.95902 3.02619 -16.20959 1.000 39.21610 152 THR A C 1
ATOM 851 O O . THR A 1 123 ? 1.05484 2.47172 -16.84432 1.000 31.04448 152 THR A O 1
ATOM 855 N N . ASP A 1 124 ? 2.42632 4.23582 -16.53528 1.000 38.10210 153 ASP A N 1
ATOM 856 C CA . ASP A 1 124 ? 1.92551 4.92585 -17.71676 1.000 34.30028 153 ASP A CA 1
ATOM 857 C C . ASP A 1 124 ? 2.47286 4.33912 -19.01020 1.000 38.14561 153 ASP A C 1
ATOM 858 O O . ASP A 1 124 ? 1.91085 4.60344 -20.07798 1.000 39.28890 153 ASP A O 1
ATOM 863 N N . SER A 1 125 ? 3.55017 3.56024 -18.94329 1.000 36.05866 154 SER A N 1
ATOM 864 C CA . SER A 1 125 ? 4.12654 2.97375 -20.14235 1.000 44.63561 154 SER A CA 1
ATOM 865 C C . SER A 1 125 ? 3.36398 1.71609 -20.54157 1.000 39.27000 154 SER A C 1
ATOM 866 O O . SER A 1 125 ? 2.52066 1.20278 -19.80269 1.000 41.64471 154 SER A O 1
ATOM 869 N N . ASP A 1 126 ? 3.68856 1.20946 -21.72781 1.000 43.47916 155 ASP A N 1
ATOM 870 C CA . ASP A 1 126 ? 3.12535 -0.03302 -22.23320 1.000 46.99260 155 ASP A CA 1
ATOM 871 C C . ASP A 1 126 ? 4.04980 -1.22733 -22.01490 1.000 33.37006 155 ASP A C 1
ATOM 872 O O . ASP A 1 126 ? 3.77160 -2.31380 -22.52824 1.000 48.01590 155 ASP A O 1
ATOM 877 N N . ASN A 1 127 ? 5.12915 -1.05887 -21.25363 1.000 41.07690 156 ASN A N 1
ATOM 878 C CA . ASN A 1 127 ? 6.10322 -2.12655 -21.06783 1.000 34.98021 156 ASN A CA 1
ATOM 879 C C . ASN A 1 127 ? 5.62764 -3.10256 -19.99838 1.000 36.28746 156 ASN A C 1
ATOM 880 O O . ASN A 1 127 ? 5.25297 -2.69132 -18.89494 1.000 33.38714 156 ASN A O 1
ATOM 885 N N . ALA A 1 128 ? 5.68732 -4.40260 -20.30960 1.000 34.28060 157 ALA A N 1
ATOM 886 C CA . ALA A 1 128 ? 5.36419 -5.40683 -19.30150 1.000 32.05272 157 ALA A CA 1
ATOM 887 C C . ALA A 1 128 ? 6.29106 -5.27041 -18.10621 1.000 32.13022 157 ALA A C 1
ATOM 888 O O . ALA A 1 128 ? 5.87679 -5.47698 -16.95855 1.000 28.43860 157 ALA A O 1
ATOM 890 N N . TYR A 1 129 ? 7.54930 -4.91302 -18.35167 1.000 28.15307 158 TYR A N 1
ATOM 891 C CA . TYR A 1 129 ? 8.44301 -4.62645 -17.24725 1.000 34.55955 158 TYR A CA 1
ATOM 892 C C . TYR A 1 129 ? 9.47399 -3.59204 -17.67497 1.000 35.70551 158 TYR A C 1
ATOM 893 O O . TYR A 1 129 ? 9.58649 -3.23572 -18.84914 1.000 35.63737 158 TYR A O 1
ATOM 902 N N . GLU A 1 130 ? 10.20986 -3.09282 -16.68656 1.000 38.18164 159 GLU A N 1
ATOM 903 C CA . GLU A 1 130 ? 11.29020 -2.15061 -16.92224 1.000 37.75607 159 GLU A CA 1
ATOM 904 C C . GLU A 1 130 ? 12.36238 -2.34788 -15.86397 1.000 45.65420 159 GLU A C 1
ATOM 905 O O . GLU A 1 130 ? 12.08294 -2.80103 -14.74992 1.000 35.58110 159 GLU A O 1
ATOM 911 N N . LEU A 1 131 ? 13.59214 -2.00151 -16.22946 1.000 40.13604 160 LEU A N 1
ATOM 912 C CA . LEU A 1 131 ? 14.70090 -1.90578 -15.29218 1.000 40.38983 160 LEU A CA 1
ATOM 913 C C . LEU A 1 131 ? 14.92017 -0.44064 -14.95027 1.000 40.75484 160 LEU A C 1
ATOM 914 O O . LEU A 1 131 ? 15.16820 0.37789 -15.84250 1.000 48.36739 160 LEU A O 1
ATOM 919 N N . ASN A 1 132 ? 14.81846 -0.10704 -13.66840 1.000 35.66813 161 ASN A N 1
ATOM 920 C CA . ASN A 1 132 ? 14.90706 1.28148 -13.23620 1.000 39.83287 161 ASN A CA 1
ATOM 921 C C . ASN A 1 132 ? 15.98984 1.40812 -12.17493 1.000 38.43514 161 ASN A C 1
ATOM 922 O O . ASN A 1 132 ? 15.84957 0.87527 -11.06882 1.000 35.36175 161 ASN A O 1
ATOM 927 N N . LEU A 1 133 ? 17.05993 2.11997 -12.51025 1.000 39.13435 162 LEU A N 1
ATOM 928 C CA . LEU A 1 133 ? 18.08469 2.47082 -11.53798 1.000 39.18021 162 LEU A CA 1
ATOM 929 C C . LEU A 1 133 ? 17.59898 3.67764 -10.74694 1.000 42.24360 162 LEU A C 1
ATOM 930 O O . LEU A 1 133 ? 17.40876 4.75889 -11.31238 1.000 47.49664 162 LEU A O 1
ATOM 935 N N . ASP A 1 134 ? 17.40135 3.50081 -9.44316 1.000 37.53973 163 ASP A N 1
ATOM 936 C CA . ASP A 1 134 ? 16.77687 4.54347 -8.64553 1.000 35.75841 163 ASP A CA 1
ATOM 937 C C . ASP A 1 134 ? 17.23267 4.41782 -7.19940 1.000 39.64001 163 ASP A C 1
ATOM 938 O O . ASP A 1 134 ? 17.64678 3.34753 -6.74880 1.000 39.22209 163 ASP A O 1
ATOM 943 N N . SER A 1 135 ? 17.15875 5.53022 -6.47483 1.000 40.22289 164 SER A N 1
ATOM 944 C CA . SER A 1 135 ? 17.40789 5.50330 -5.04175 1.000 36.62583 164 SER A CA 1
ATOM 945 C C . SER A 1 135 ? 16.19576 4.93884 -4.30911 1.000 42.59531 164 SER A C 1
ATOM 946 O O . SER A 1 135 ? 15.05080 5.08982 -4.74635 1.000 37.86570 164 SER A O 1
ATOM 949 N N . ASP A 1 136 ? 16.46069 4.25605 -3.19891 1.000 43.80109 165 ASP A N 1
ATOM 950 C CA . ASP A 1 136 ? 15.39741 3.59584 -2.45510 1.000 41.90865 165 ASP A CA 1
ATOM 951 C C . ASP A 1 136 ? 14.55206 4.61440 -1.69477 1.000 44.33926 165 ASP A C 1
ATOM 952 O O . ASP A 1 136 ? 15.02537 5.68431 -1.30564 1.000 42.25488 165 ASP A O 1
ATOM 957 N N . THR A 1 137 ? 13.28504 4.26514 -1.47618 1.000 41.38104 166 THR A N 1
ATOM 958 C CA . THR A 1 137 ? 12.35660 5.16310 -0.80365 1.000 49.41271 166 THR A CA 1
ATOM 959 C C . THR A 1 137 ? 12.30877 4.96819 0.70577 1.000 50.83066 166 THR A C 1
ATOM 960 O O . THR A 1 137 ? 11.91043 5.89490 1.42094 1.000 51.34858 166 THR A O 1
ATOM 964 N N . PHE A 1 138 ? 12.70441 3.79901 1.20880 1.000 46.41618 167 PHE A N 1
ATOM 965 C CA . PHE A 1 138 ? 12.85312 3.62381 2.64808 1.000 37.35217 167 PHE A CA 1
ATOM 966 C C . PHE A 1 138 ? 14.22993 4.06199 3.13684 1.000 48.52153 167 PHE A C 1
ATOM 967 O O . PHE A 1 138 ? 14.34266 4.65327 4.21499 1.000 50.29219 167 PHE A O 1
ATOM 975 N N . SER A 1 139 ? 15.28401 3.78813 2.36826 1.000 52.01903 168 SER A N 1
ATOM 976 C CA . SER A 1 139 ? 16.64610 4.19662 2.71586 1.000 45.70426 168 SER A CA 1
ATOM 977 C C . SER A 1 139 ? 17.23694 4.94928 1.53398 1.000 46.31800 168 SER A C 1
ATOM 978 O O . SER A 1 139 ? 17.86525 4.34809 0.65071 1.000 48.10782 168 SER A O 1
ATOM 981 N N . PRO A 1 140 ? 17.07261 6.27317 1.49527 1.000 49.01746 169 PRO A N 1
ATOM 982 C CA . PRO A 1 140 ? 17.49788 7.03763 0.31087 1.000 48.27554 169 PRO A CA 1
ATOM 983 C C . PRO A 1 140 ? 18.99095 6.98040 0.03247 1.000 56.20305 169 PRO A C 1
ATOM 984 O O . PRO A 1 140 ? 19.40116 7.29332 -1.09271 1.000 56.25418 169 PRO A O 1
ATOM 988 N N . ASP A 1 141 ? 19.81936 6.61256 1.01315 1.000 48.11561 170 ASP A N 1
ATOM 989 C CA . ASP A 1 141 ? 21.24781 6.46797 0.75688 1.000 51.42647 170 ASP A CA 1
ATOM 990 C C . ASP A 1 141 ? 21.58356 5.21388 -0.03842 1.000 47.47272 170 ASP A C 1
ATOM 991 O O . ASP A 1 141 ? 22.72417 5.08320 -0.49693 1.000 52.49518 170 ASP A O 1
ATOM 996 N N . ASP A 1 142 ? 20.63656 4.29313 -0.19004 1.000 42.59976 171 ASP A N 1
ATOM 997 C CA . ASP A 1 142 ? 20.80378 3.08454 -0.98257 1.000 47.08292 171 ASP A CA 1
ATOM 998 C C . ASP A 1 142 ? 20.19376 3.25995 -2.36874 1.000 51.73779 171 ASP A C 1
ATOM 999 O O . ASP A 1 142 ? 19.20506 3.97642 -2.54843 1.000 47.95890 171 ASP A O 1
ATOM 1004 N N . ALA A 1 143 ? 20.77254 2.56322 -3.34416 1.000 44.47982 172 ALA A N 1
ATOM 1005 C CA . ALA A 1 143 ? 20.26587 2.56280 -4.70738 1.000 41.08644 172 ALA A CA 1
ATOM 1006 C C . ALA A 1 143 ? 20.29052 1.14234 -5.24282 1.000 38.20821 172 ALA A C 1
ATOM 1007 O O . ALA A 1 143 ? 21.13220 0.33035 -4.85379 1.000 43.12071 172 ALA A O 1
ATOM 1009 N N . PHE A 1 144 ? 19.35089 0.84951 -6.13585 1.000 38.13995 173 PHE A N 1
ATOM 1010 C CA . PHE A 1 144 ? 19.23742 -0.47849 -6.71263 1.000 40.01115 173 PHE A CA 1
ATOM 1011 C C . PHE A 1 144 ? 18.80055 -0.35353 -8.16140 1.000 39.11039 173 PHE A C 1
ATOM 1012 O O . PHE A 1 144 ? 18.31143 0.69163 -8.59763 1.000 39.01686 173 PHE A O 1
ATOM 1020 N N . VAL A 1 145 ? 19.01473 -1.42787 -8.91120 1.000 37.71740 174 VAL A N 1
ATOM 1021 C CA . VAL A 1 145 ? 18.35657 -1.61604 -10.19668 1.000 39.75934 174 VAL A CA 1
ATOM 1022 C C . VAL A 1 145 ? 17.10523 -2.43983 -9.92163 1.000 40.78815 174 VAL A C 1
ATOM 1023 O O . VAL A 1 145 ? 17.19285 -3.63774 -9.63421 1.000 37.90399 174 VAL A O 1
ATOM 1027 N N . TYR A 1 146 ? 15.94125 -1.79515 -9.99232 1.000 33.73233 175 TYR A N 1
ATOM 1028 C CA . TYR A 1 146 ? 14.67563 -2.44396 -9.67605 1.000 34.98777 175 TYR A CA 1
ATOM 1029 C C . TYR A 1 146 ? 14.09129 -3.08993 -10.92222 1.000 34.07019 175 TYR A C 1
ATOM 1030 O O . TYR A 1 146 ? 14.06048 -2.48075 -11.99539 1.000 34.38903 175 TYR A O 1
ATOM 1039 N N . VAL A 1 147 ? 13.60189 -4.31725 -10.76613 1.000 30.62757 176 VAL A N 1
ATOM 1040 C CA . VAL A 1 147 ? 12.86616 -5.00662 -11.82088 1.000 31.84255 176 VAL A CA 1
ATOM 1041 C C . VAL A 1 147 ? 11.38844 -4.70869 -11.57934 1.000 28.04446 176 VAL A C 1
ATOM 1042 O O . VAL A 1 147 ? 10.74407 -5.34638 -10.74926 1.000 29.43849 176 VAL A O 1
ATOM 1046 N N . ASN A 1 148 ? 10.85209 -3.72264 -12.29772 1.000 27.47498 177 ASN A N 1
ATOM 1047 C CA . ASN A 1 148 ? 9.45057 -3.32016 -12.15579 1.000 30.75296 177 ASN A CA 1
ATOM 1048 C C . ASN A 1 148 ? 8.60808 -4.12889 -13.13633 1.000 34.20962 177 ASN A C 1
ATOM 1049 O O . ASN A 1 148 ? 8.59904 -3.84489 -14.33610 1.000 32.48883 177 ASN A O 1
ATOM 1054 N N . TYR A 1 149 ? 7.87719 -5.12349 -12.63008 1.000 27.88139 178 TYR A N 1
ATOM 1055 C CA . TYR A 1 149 ? 7.00773 -5.96120 -13.45012 1.000 30.62098 178 TYR A CA 1
ATOM 1056 C C . TYR A 1 149 ? 5.54853 -5.72339 -13.07095 1.000 31.00039 178 TYR A C 1
ATOM 1057 O O . TYR A 1 149 ? 5.20266 -5.74030 -11.88643 1.000 28.09011 178 TYR A O 1
ATOM 1066 N N . ARG A 1 150 ? 4.69328 -5.51277 -14.07108 1.000 31.46623 179 ARG A N 1
ATOM 1067 C CA . ARG A 1 150 ? 3.28892 -5.21681 -13.82027 1.000 35.55642 179 ARG A CA 1
ATOM 1068 C C . ARG A 1 150 ? 2.42517 -6.46394 -13.95437 1.000 34.83920 179 ARG A C 1
ATOM 1069 O O . ARG A 1 150 ? 2.69258 -7.34941 -14.77083 1.000 29.43771 179 ARG A O 1
ATOM 1077 N N . SER A 1 151 ? 1.38161 -6.52065 -13.13276 1.000 28.98820 180 SER A N 1
ATOM 1078 C CA . SER A 1 151 ? 0.37048 -7.55343 -13.27912 1.000 31.63613 180 SER A CA 1
ATOM 1079 C C . SER A 1 151 ? -0.42879 -7.31332 -14.55458 1.000 31.66177 180 SER A C 1
ATOM 1080 O O . SER A 1 151 ? -0.54407 -6.18419 -15.03819 1.000 36.87948 180 SER A O 1
ATOM 1083 N N . THR A 1 152 ? -0.96372 -8.39961 -15.11484 1.000 32.68785 181 THR A N 1
ATOM 1084 C CA . THR A 1 152 ? -1.84075 -8.28106 -16.27638 1.000 35.64789 181 THR A CA 1
ATOM 1085 C C . THR A 1 152 ? -3.16003 -7.60331 -15.91447 1.000 29.34691 181 THR A C 1
ATOM 1086 O O . THR A 1 152 ? -3.69110 -6.80542 -16.69667 1.000 33.55779 181 THR A O 1
ATOM 1090 N N . VAL A 1 153 ? -3.69965 -7.90719 -14.73195 1.000 32.26335 182 VAL A N 1
ATOM 1091 C CA . VAL A 1 153 ? -4.94068 -7.29286 -14.27447 1.000 32.39537 182 VAL A CA 1
ATOM 1092 C C . VAL A 1 153 ? -4.68435 -5.83269 -13.91757 1.000 27.57988 182 VAL A C 1
ATOM 1093 O O . VAL A 1 153 ? -3.66209 -5.49538 -13.30449 1.000 30.28061 182 VAL A O 1
ATOM 1097 N N . ASN A 1 154 ? -5.59724 -4.95382 -14.32841 1.000 30.86576 183 ASN A N 1
ATOM 1098 C CA . ASN A 1 154 ? -5.53728 -3.52739 -14.03011 1.000 36.20854 183 ASN A CA 1
ATOM 1099 C C . ASN A 1 154 ? -6.60395 -3.13473 -13.01200 1.000 35.04127 183 ASN A C 1
ATOM 1100 O O . ASN A 1 154 ? -7.65501 -3.77465 -12.91230 1.000 37.51155 183 ASN A O 1
ATOM 1105 N N . ALA A 1 155 ? -6.30663 -2.09744 -12.22529 1.000 34.66600 184 ALA A N 1
ATOM 1106 C CA . ALA A 1 155 ? -7.28982 -1.48124 -11.34096 1.000 34.49698 184 ALA A CA 1
ATOM 1107 C C . ALA A 1 155 ? -8.21187 -0.54426 -12.12702 1.000 40.00212 184 ALA A C 1
ATOM 1108 O O . ALA A 1 155 ? -8.01025 -0.27753 -13.31753 1.000 32.95632 184 ALA A O 1
ATOM 1110 N N . ALA A 1 156 ? -9.22006 -0.00031 -11.42991 1.000 35.86057 185 ALA A N 1
ATOM 1111 C CA . ALA A 1 156 ? -10.22346 0.84126 -12.08262 1.000 40.25539 185 ALA A CA 1
ATOM 1112 C C . ALA A 1 156 ? -9.60740 2.08529 -12.70943 1.000 42.77275 185 ALA A C 1
ATOM 1113 O O . ALA A 1 156 ? -10.15244 2.63001 -13.67653 1.000 37.01946 185 ALA A O 1
ATOM 1115 N N . ASN A 1 157 ? -8.49859 2.56763 -12.16704 1.000 36.58139 186 ASN A N 1
ATOM 1116 C CA . ASN A 1 157 ? -7.87192 3.75895 -12.71631 1.000 34.19139 186 ASN A CA 1
ATOM 1117 C C . ASN A 1 157 ? -6.95926 3.45584 -13.90158 1.000 40.50776 186 ASN A C 1
ATOM 1118 O O . ASN A 1 157 ? -6.26693 4.36493 -14.37497 1.000 35.86097 186 ASN A O 1
ATOM 1123 N N . GLY A 1 158 ? -6.92120 2.20401 -14.37354 1.000 34.06976 187 GLY A N 1
ATOM 1124 C CA . GLY A 1 158 ? -6.10476 1.82796 -15.50533 1.000 34.58885 187 GLY A CA 1
ATOM 1125 C C . GLY A 1 158 ? -4.70603 1.36551 -15.15168 1.000 38.48647 187 GLY A C 1
ATOM 1126 O O . GLY A 1 158 ? -4.02802 0.77198 -15.99912 1.000 32.89988 187 GLY A O 1
ATOM 1127 N N . ARG A 1 159 ? -4.23964 1.66371 -13.94427 1.000 30.77249 188 ARG A N 1
ATOM 1128 C CA . ARG A 1 159 ? -2.93232 1.21017 -13.50722 1.000 31.05210 188 ARG A CA 1
ATOM 1129 C C . ARG A 1 159 ? -2.97549 -0.27477 -13.14028 1.000 37.65755 188 ARG A C 1
ATOM 1130 O O . ARG A 1 159 ? -4.03046 -0.80130 -12.77395 1.000 31.94993 188 ARG A O 1
ATOM 1138 N N . PRO A 1 160 ? -1.84007 -0.97025 -13.22986 1.000 30.73307 189 PRO A N 1
ATOM 1139 C CA . PRO A 1 160 ? -1.80896 -2.38609 -12.83737 1.000 33.39086 189 PRO A CA 1
ATOM 1140 C C . PRO A 1 160 ? -2.21445 -2.57625 -11.38490 1.000 31.36538 189 PRO A C 1
ATOM 1141 O O . PRO A 1 160 ? -1.88853 -1.76306 -10.51806 1.000 33.49024 189 PRO A O 1
ATOM 1145 N N . LEU A 1 161 ? -2.97191 -3.64801 -11.13415 1.000 30.34132 190 LEU A N 1
ATOM 1146 C CA . LEU A 1 161 ? -3.34067 -3.98101 -9.76238 1.000 31.75191 190 LEU A CA 1
ATOM 1147 C C . LEU A 1 161 ? -2.10361 -4.14585 -8.89654 1.000 31.82494 190 LEU A C 1
ATOM 1148 O O . LEU A 1 161 ? -2.08706 -3.72818 -7.73206 1.000 31.45175 190 LEU A O 1
ATOM 1153 N N . VAL A 1 162 ? -1.05433 -4.74649 -9.45131 1.000 30.54247 191 VAL A N 1
ATOM 1154 C CA . VAL A 1 162 ? 0.16981 -5.02883 -8.71380 1.000 28.97350 191 VAL A CA 1
ATOM 1155 C C . VAL A 1 162 ? 1.36347 -4.73389 -9.60906 1.000 37.07236 191 VAL A C 1
ATOM 1156 O O . VAL A 1 162 ? 1.39660 -5.14969 -10.77335 1.000 31.96182 191 VAL A O 1
ATOM 1160 N N . VAL A 1 163 ? 2.33252 -4.00292 -9.06779 1.000 28.33346 192 VAL A N 1
ATOM 1161 C CA . VAL A 1 163 ? 3.67859 -3.91638 -9.61555 1.000 27.94881 192 VAL A CA 1
ATOM 1162 C C . VAL A 1 163 ? 4.61490 -4.53782 -8.58713 1.000 31.96041 192 VAL A C 1
ATOM 1163 O O . VAL A 1 163 ? 4.53682 -4.21011 -7.39768 1.000 29.51040 192 VAL A O 1
ATOM 1167 N N . ALA A 1 164 ? 5.44090 -5.48693 -9.02244 1.000 29.94141 193 ALA A N 1
ATOM 1168 C CA . ALA A 1 164 ? 6.28058 -6.21810 -8.08328 1.000 31.11297 193 ALA A CA 1
ATOM 1169 C C . ALA A 1 164 ? 7.58355 -6.61310 -8.76128 1.000 25.90913 193 ALA A C 1
ATOM 1170 O O . ALA A 1 164 ? 7.70686 -6.57879 -9.98843 1.000 30.95114 193 ALA A O 1
ATOM 1172 N N . GLY A 1 165 ? 8.55571 -7.00230 -7.94541 1.000 27.41293 194 GLY A N 1
ATOM 1173 C CA . GLY A 1 165 ? 9.83717 -7.43207 -8.47217 1.000 28.46024 194 GLY A CA 1
ATOM 1174 C C . GLY A 1 165 ? 10.91965 -7.34921 -7.40844 1.000 31.56918 194 GLY A C 1
ATOM 1175 O O . GLY A 1 165 ? 10.63468 -7.25866 -6.21636 1.000 26.38506 194 GLY A O 1
ATOM 1176 N N . ALA A 1 166 ? 12.16305 -7.35599 -7.87795 1.000 34.01138 195 ALA A N 1
ATOM 1177 C CA . ALA A 1 166 ? 13.32345 -7.40875 -7.00498 1.000 34.42148 195 ALA A CA 1
ATOM 1178 C C . ALA A 1 166 ? 14.18435 -6.16572 -7.17803 1.000 37.52561 195 ALA A C 1
ATOM 1179 O O . ALA A 1 166 ? 14.14114 -5.48921 -8.20773 1.000 33.52461 195 ALA A O 1
ATOM 1181 N N . GLY A 1 167 ? 14.96855 -5.87310 -6.14471 1.000 40.06842 196 GLY A N 1
ATOM 1182 C CA . GLY A 1 167 ? 15.97980 -4.83259 -6.19356 1.000 38.80837 196 GLY A CA 1
ATOM 1183 C C . GLY A 1 167 ? 17.36866 -5.44925 -6.14160 1.000 37.84795 196 GLY A C 1
ATOM 1184 O O . GLY A 1 167 ? 17.68928 -6.19733 -5.21779 1.000 45.78495 196 GLY A O 1
ATOM 1185 N N . LEU A 1 168 ? 18.18516 -5.11504 -7.13497 1.000 42.34820 197 LEU A N 1
ATOM 1186 C CA . LEU A 1 168 ? 19.48778 -5.73915 -7.32664 1.000 45.84728 197 LEU A CA 1
ATOM 1187 C C . LEU A 1 168 ? 20.58595 -4.74037 -6.99055 1.000 46.07563 197 LEU A C 1
ATOM 1188 O O . LEU A 1 168 ? 20.55425 -3.60196 -7.46780 1.000 39.78329 197 LEU A O 1
ATOM 1193 N N . ASP A 1 169 ? 21.52681 -5.14930 -6.13714 1.000 44.99520 198 ASP A N 1
ATOM 1194 C CA . ASP A 1 169 ? 22.73762 -4.37030 -5.91315 1.000 44.15216 198 ASP A CA 1
ATOM 1195 C C . ASP A 1 169 ? 23.74160 -4.62364 -7.04351 1.000 41.58034 198 ASP A C 1
ATOM 1196 O O . ASP A 1 169 ? 23.53388 -5.47242 -7.91477 1.000 41.72907 198 ASP A O 1
ATOM 1201 N N . LEU A 1 170 ? 24.88270 -3.92908 -6.99507 1.000 35.33969 199 LEU A N 1
ATOM 1202 C CA . LEU A 1 170 ? 25.94868 -4.20692 -7.95685 1.000 42.10554 199 LEU A CA 1
ATOM 1203 C C . LEU A 1 170 ? 26.61096 -5.55571 -7.69772 1.000 40.00643 199 LEU A C 1
ATOM 1204 O O . LEU A 1 170 ? 27.00768 -6.24446 -8.64431 1.000 39.00404 199 LEU A O 1
ATOM 1209 N N . SER A 1 171 ? 26.75952 -5.94094 -6.42632 1.000 42.65028 200 SER A N 1
ATOM 1210 C CA . SER A 1 171 ? 27.42707 -7.20049 -6.10281 1.000 48.14960 200 SER A CA 1
ATOM 1211 C C . SER A 1 171 ? 26.69124 -8.38721 -6.71011 1.000 50.80049 200 SER A C 1
ATOM 1212 O O . SER A 1 171 ? 27.30667 -9.25320 -7.34312 1.000 49.02647 200 SER A O 1
ATOM 1215 N N . GLN A 1 172 ? 25.36964 -8.45281 -6.51282 1.000 51.87354 201 GLN A N 1
ATOM 1216 C CA . GLN A 1 172 ? 24.59576 -9.55196 -7.08271 1.000 55.79084 201 GLN A CA 1
ATOM 1217 C C . GLN A 1 172 ? 24.64119 -9.51948 -8.59987 1.000 59.17305 201 GLN A C 1
ATOM 1218 O O . GLN A 1 172 ? 24.78260 -10.56390 -9.24457 1.000 69.49942 201 GLN A O 1
ATOM 1224 N N . MET A 1 173 ? 24.54374 -8.32854 -9.19116 1.000 54.31788 202 MET A N 1
ATOM 1225 C CA . MET A 1 173 ? 24.64808 -8.24565 -10.64053 1.000 58.40559 202 MET A CA 1
ATOM 1226 C C . MET A 1 173 ? 26.03095 -8.66104 -11.11594 1.000 69.93347 202 MET A C 1
ATOM 1227 O O . MET A 1 173 ? 26.15299 -9.35241 -12.12892 1.000 71.31263 202 MET A O 1
ATOM 1232 N N . ALA A 1 174 ? 27.07935 -8.31968 -10.35997 1.000 60.56354 203 ALA A N 1
ATOM 1233 C CA . ALA A 1 174 ? 28.42365 -8.70931 -10.77600 1.000 65.18523 203 ALA A CA 1
ATOM 1234 C C . ALA A 1 174 ? 28.61271 -10.22086 -10.73417 1.000 67.32111 203 ALA A C 1
ATOM 1235 O O . ALA A 1 174 ? 29.35349 -10.77239 -11.55555 1.000 70.35090 203 ALA A O 1
ATOM 1237 N N . SER A 1 175 ? 27.96188 -10.90363 -9.78998 1.000 69.64114 204 SER A N 1
ATOM 1238 C CA . SER A 1 175 ? 28.03473 -12.36025 -9.73806 1.000 73.89611 204 SER A CA 1
ATOM 1239 C C . SER A 1 175 ? 27.19527 -12.98699 -10.84212 1.000 81.27881 204 SER A C 1
ATOM 1240 O O . SER A 1 175 ? 27.64480 -13.91539 -11.52333 1.000 85.47747 204 SER A O 1
ATOM 1243 N N . LEU A 1 176 ? 25.97185 -12.48756 -11.02495 1.000 77.85953 205 LEU A N 1
ATOM 1244 C CA . LEU A 1 176 ? 25.12522 -12.94054 -12.11919 1.000 87.25858 205 LEU A CA 1
ATOM 1245 C C . LEU A 1 176 ? 25.75928 -12.65929 -13.47263 1.000 94.36582 205 LEU A C 1
ATOM 1246 O O . LEU A 1 176 ? 25.40931 -13.30695 -14.46496 1.000 98.33269 205 LEU A O 1
ATOM 1251 N N . ILE A 1 177 ? 26.69042 -11.70872 -13.51856 1.000 99.17203 206 ILE A N 1
ATOM 1252 C CA . ILE A 1 177 ? 27.41534 -11.38925 -14.74247 1.000 99.81850 206 ILE A CA 1
ATOM 1253 C C . ILE A 1 177 ? 28.30914 -12.54893 -15.15940 1.000 93.39471 206 ILE A C 1
ATOM 1254 O O . ILE A 1 177 ? 28.33436 -12.94574 -16.33075 1.000 93.77479 206 ILE A O 1
ATOM 1259 N N . ASP A 1 178 ? 29.06878 -13.09734 -14.20799 1.000 89.52959 207 ASP A N 1
ATOM 1260 C CA . ASP A 1 178 ? 30.00101 -14.17241 -14.52656 1.000 97.98266 207 ASP A CA 1
ATOM 1261 C C . ASP A 1 178 ? 29.27627 -15.42786 -14.99222 1.000 102.67671 207 ASP A C 1
ATOM 1262 O O . ASP A 1 178 ? 29.81426 -16.19159 -15.80294 1.000 107.79615 207 ASP A O 1
ATOM 1267 N N . ASP A 1 179 ? 28.05994 -15.65054 -14.50557 1.000 100.36991 208 ASP A N 1
ATOM 1268 C CA . ASP A 1 179 ? 27.32725 -16.87926 -14.78657 1.000 95.32778 208 ASP A CA 1
ATOM 1269 C C . ASP A 1 179 ? 26.73046 -16.87714 -16.19086 1.000 88.92541 208 ASP A C 1
ATOM 1270 O O . ASP A 1 179 ? 27.44784 -17.01246 -17.18385 1.000 86.41418 208 ASP A O 1
ATOM 1275 N N . LEU B 1 21 ? 26.81317 -45.29048 -22.52123 1.000 108.38775 50 LEU B N 1
ATOM 1276 C CA . LEU B 1 21 ? 26.30663 -43.92629 -22.47377 1.000 108.91584 50 LEU B CA 1
ATOM 1277 C C . LEU B 1 21 ? 26.89404 -43.16058 -23.65492 1.000 114.35183 50 LEU B C 1
ATOM 1278 O O . LEU B 1 21 ? 27.91540 -42.48306 -23.52341 1.000 114.90078 50 LEU B O 1
ATOM 1283 N N . PRO B 1 22 ? 26.26424 -43.31126 -24.82285 1.000 95.92421 51 PRO B N 1
ATOM 1284 C CA . PRO B 1 22 ? 26.81968 -42.71762 -26.04621 1.000 83.56833 51 PRO B CA 1
ATOM 1285 C C . PRO B 1 22 ? 26.80209 -41.19577 -26.00234 1.000 81.75530 51 PRO B C 1
ATOM 1286 O O . PRO B 1 22 ? 25.90865 -40.57941 -25.41533 1.000 75.61123 51 PRO B O 1
ATOM 1290 N N . ALA B 1 23 ? 27.82273 -40.59526 -26.62664 1.000 75.40649 52 ALA B N 1
ATOM 1291 C CA . ALA B 1 23 ? 28.00852 -39.14637 -26.56645 1.000 71.71971 52 ALA B CA 1
ATOM 1292 C C . ALA B 1 23 ? 26.80415 -38.38335 -27.10523 1.000 78.77955 52 ALA B C 1
ATOM 1293 O O . ALA B 1 23 ? 26.49778 -37.28967 -26.61802 1.000 65.79621 52 ALA B O 1
ATOM 1295 N N . GLN B 1 24 ? 26.10783 -38.93694 -28.10169 1.000 81.97693 53 GLN B N 1
ATOM 1296 C CA . GLN B 1 24 ? 24.97614 -38.22666 -28.68902 1.000 69.72831 53 GLN B CA 1
ATOM 1297 C C . GLN B 1 24 ? 23.78050 -38.18566 -27.74522 1.000 70.20935 53 GLN B C 1
ATOM 1298 O O . GLN B 1 24 ? 22.97008 -37.25466 -27.82219 1.000 67.53784 53 GLN B O 1
ATOM 1304 N N . VAL B 1 25 ? 23.66262 -39.15251 -26.83129 1.000 70.77503 54 VAL B N 1
ATOM 1305 C CA . VAL B 1 25 ? 22.52102 -39.14903 -25.92468 1.000 70.70039 54 VAL B CA 1
ATOM 1306 C C . VAL B 1 25 ? 22.83669 -38.37627 -24.64963 1.000 77.93832 54 VAL B C 1
ATOM 1307 O O . VAL B 1 25 ? 21.90730 -37.95949 -23.93967 1.000 67.01649 54 VAL B O 1
ATOM 1311 N N . LYS B 1 26 ? 24.12253 -38.16263 -24.34818 1.000 87.43492 55 LYS B N 1
ATOM 1312 C CA . LYS B 1 26 ? 24.50571 -37.21358 -23.30797 1.000 81.27329 55 LYS B CA 1
ATOM 1313 C C . LYS B 1 26 ? 24.25118 -35.78981 -23.75377 1.000 87.31480 55 LYS B C 1
ATOM 1314 O O . LYS B 1 26 ? 23.74736 -34.96634 -22.98111 1.000 86.74539 55 LYS B O 1
ATOM 1320 N N . GLY B 1 27 ? 24.61420 -35.49012 -25.00237 1.000 80.73541 56 GLY B N 1
ATOM 1321 C CA . GLY B 1 27 ? 24.40204 -34.15986 -25.53589 1.000 76.40121 56 GLY B CA 1
ATOM 1322 C C . GLY B 1 27 ? 22.94010 -33.78458 -25.60456 1.000 73.67534 56 GLY B C 1
ATOM 1323 O O . GLY B 1 27 ? 22.56162 -32.67041 -25.23964 1.000 77.97063 56 GLY B O 1
ATOM 1324 N N . LEU B 1 28 ? 22.09442 -34.71016 -26.06107 1.000 70.90363 57 LEU B N 1
ATOM 1325 C CA . LEU B 1 28 ? 20.66651 -34.41821 -26.10688 1.000 74.85756 57 LEU B CA 1
ATOM 1326 C C . LEU B 1 28 ? 20.12234 -34.15047 -24.70872 1.000 72.86705 57 LEU B C 1
ATOM 1327 O O . LEU B 1 28 ? 19.39149 -33.17735 -24.49376 1.000 70.62341 57 LEU B O 1
ATOM 1332 N N . ALA B 1 29 ? 20.47327 -35.00319 -23.73954 1.000 67.03833 58 ALA B N 1
ATOM 1333 C CA . ALA B 1 29 ? 19.97472 -34.81019 -22.38061 1.000 73.77253 58 ALA B CA 1
ATOM 1334 C C . ALA B 1 29 ? 20.52872 -33.52639 -21.77221 1.000 67.19647 58 ALA B C 1
ATOM 1335 O O . ALA B 1 29 ? 19.79958 -32.78039 -21.10814 1.000 69.87703 58 ALA B O 1
ATOM 1337 N N . ALA B 1 30 ? 21.81963 -33.25705 -21.98532 1.000 72.26244 59 ALA B N 1
ATOM 1338 C CA . ALA B 1 30 ? 22.42015 -32.02847 -21.47411 1.000 74.80228 59 ALA B CA 1
ATOM 1339 C C . ALA B 1 30 ? 21.81785 -30.79787 -22.14301 1.000 72.32098 59 ALA B C 1
ATOM 1340 O O . ALA B 1 30 ? 21.52686 -29.80001 -21.47209 1.000 70.32422 59 ALA B O 1
ATOM 1342 N N . HIS B 1 31 ? 21.62909 -30.85067 -23.46601 1.000 66.64876 60 HIS B N 1
ATOM 1343 C CA . HIS B 1 31 ? 21.10252 -29.70024 -24.19514 1.000 63.21571 60 HIS B CA 1
ATOM 1344 C C . HIS B 1 31 ? 19.69926 -29.34428 -23.71243 1.000 68.73807 60 HIS B C 1
ATOM 1345 O O . HIS B 1 31 ? 19.34353 -28.16288 -23.61898 1.000 67.58180 60 HIS B O 1
ATOM 1352 N N . ILE B 1 32 ? 18.88692 -30.35861 -23.40678 1.000 68.48980 61 ILE B N 1
ATOM 1353 C CA . ILE B 1 32 ? 17.53906 -30.12350 -22.89730 1.000 60.07664 61 ILE B CA 1
ATOM 1354 C C . ILE B 1 32 ? 17.58647 -29.46656 -21.52366 1.000 65.82680 61 ILE B C 1
ATOM 1355 O O . ILE B 1 32 ? 16.77366 -28.58759 -21.21125 1.000 64.49238 61 ILE B O 1
ATOM 1360 N N . ASN B 1 33 ? 18.54195 -29.87371 -20.68636 1.000 63.60749 62 ASN B N 1
ATOM 1361 C CA . ASN B 1 33 ? 18.64926 -29.31101 -19.34356 1.000 62.90392 62 ASN B CA 1
ATOM 1362 C C . ASN B 1 33 ? 18.95350 -27.81811 -19.39314 1.000 66.55326 62 ASN B C 1
ATOM 1363 O O . ASN B 1 33 ? 18.33359 -27.02086 -18.67915 1.000 64.21831 62 ASN B O 1
ATOM 1368 N N . LEU B 1 34 ? 19.90897 -27.42184 -20.23683 1.000 58.98274 63 LEU B N 1
ATOM 1369 C CA . LEU B 1 34 ? 20.28266 -26.01745 -20.35285 1.000 63.36725 63 LEU B CA 1
ATOM 1370 C C . LEU B 1 34 ? 19.16771 -25.15361 -20.93545 1.000 71.48895 63 LEU B C 1
ATOM 1371 O O . LEU B 1 34 ? 19.14099 -23.94634 -20.68070 1.000 80.66793 63 LEU B O 1
ATOM 1376 N N . SER B 1 35 ? 18.24768 -25.74696 -21.69926 1.000 66.13688 64 SER B N 1
ATOM 1377 C CA . SER B 1 35 ? 17.23501 -24.97570 -22.41570 1.000 64.49433 64 SER B CA 1
ATOM 1378 C C . SER B 1 35 ? 16.12823 -24.42734 -21.51670 1.000 72.50358 64 SER B C 1
ATOM 1379 O O . SER B 1 35 ? 15.50563 -23.41952 -21.87164 1.000 71.08995 64 SER B O 1
ATOM 1382 N N . LEU B 1 36 ? 15.85678 -25.05078 -20.36913 1.000 75.49749 65 LEU B N 1
ATOM 1383 C CA . LEU B 1 36 ? 14.62311 -24.76145 -19.62906 1.000 79.87808 65 LEU B CA 1
ATOM 1384 C C . LEU B 1 36 ? 14.89939 -23.86086 -18.42387 1.000 79.16332 65 LEU B C 1
ATOM 1385 O O . LEU B 1 36 ? 14.73805 -24.22844 -17.26181 1.000 84.11467 65 LEU B O 1
ATOM 1390 N N . SER B 1 37 ? 15.27611 -22.62120 -18.74018 1.000 70.99536 66 SER B N 1
ATOM 1391 C CA . SER B 1 37 ? 15.58137 -21.64662 -17.69781 1.000 73.96972 66 SER B CA 1
ATOM 1392 C C . SER B 1 37 ? 14.33712 -21.26918 -16.89750 1.000 66.26679 66 SER B C 1
ATOM 1393 O O . SER B 1 37 ? 14.32993 -21.36161 -15.66470 1.000 58.50882 66 SER B O 1
ATOM 1396 N N . GLN B 1 38 ? 13.25771 -20.88162 -17.58188 1.000 59.00066 67 GLN B N 1
ATOM 1397 C CA . GLN B 1 38 ? 12.08498 -20.38079 -16.86984 1.000 61.51741 67 GLN B CA 1
ATOM 1398 C C . GLN B 1 38 ? 11.27988 -21.49672 -16.21999 1.000 48.30550 67 GLN B C 1
ATOM 1399 O O . GLN B 1 38 ? 10.77474 -21.32759 -15.10366 1.000 40.56304 67 GLN B O 1
ATOM 1405 N N . ASP B 1 39 ? 11.13227 -22.63252 -16.90337 1.000 40.63414 68 ASP B N 1
ATOM 1406 C CA . ASP B 1 39 ? 10.35218 -23.72830 -16.33865 1.000 44.00345 68 ASP B CA 1
ATOM 1407 C C . ASP B 1 39 ? 10.99349 -24.27500 -15.07105 1.000 45.31015 68 ASP B C 1
ATOM 1408 O O . ASP B 1 39 ? 10.28803 -24.72980 -14.16170 1.000 38.30202 68 ASP B O 1
ATOM 1413 N N . LEU B 1 40 ? 12.32403 -24.23760 -14.99485 1.000 39.75550 69 LEU B N 1
ATOM 1414 C CA . LEU B 1 40 ? 13.01658 -24.69364 -13.79744 1.000 42.77217 69 LEU B CA 1
ATOM 1415 C C . LEU B 1 40 ? 12.84173 -23.70766 -12.64938 1.000 40.32184 69 LEU B C 1
ATOM 1416 O O . LEU B 1 40 ? 12.60327 -24.11442 -11.50633 1.000 32.25979 69 LEU B O 1
ATOM 1421 N N . ALA B 1 41 ? 12.94254 -22.40681 -12.93669 1.000 37.41048 70 ALA B N 1
ATOM 1422 C CA . ALA B 1 41 ? 12.79033 -21.40385 -11.88729 1.000 36.91204 70 ALA B CA 1
ATOM 1423 C C . ALA B 1 41 ? 11.39613 -21.44952 -11.27601 1.000 34.03432 70 ALA B C 1
ATOM 1424 O O . ALA B 1 41 ? 11.24429 -21.35425 -10.05310 1.000 31.67300 70 ALA B O 1
ATOM 1426 N N . ILE B 1 42 ? 10.36575 -21.61377 -12.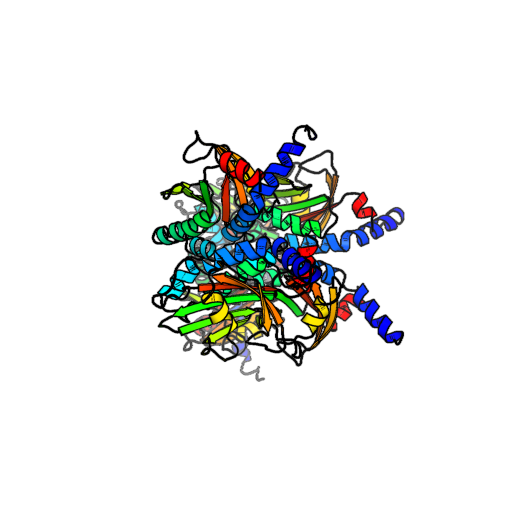10812 1.000 30.03028 71 ILE B N 1
ATOM 1427 C CA . ILE B 1 42 ? 9.00177 -21.64058 -11.59061 1.000 30.79597 71 ILE B CA 1
ATOM 1428 C C . ILE B 1 42 ? 8.73104 -22.95106 -10.85743 1.000 33.39277 71 ILE B C 1
ATOM 1429 O O . ILE B 1 42 ? 8.03388 -22.97159 -9.83572 1.000 36.47301 71 ILE B O 1
ATOM 1434 N N . SER B 1 43 ? 9.29197 -24.06099 -11.34774 1.000 32.15113 72 SER B N 1
ATOM 1435 C CA . SER B 1 43 ? 9.11855 -25.33619 -10.65653 1.000 33.61830 72 SER B CA 1
ATOM 1436 C C . SER B 1 43 ? 9.69749 -25.27974 -9.24725 1.000 34.30662 72 SER B C 1
ATOM 1437 O O . SER B 1 43 ? 9.12036 -25.84397 -8.31098 1.000 34.42119 72 SER B O 1
ATOM 1440 N N . GLU B 1 44 ? 10.84149 -24.60661 -9.07684 1.000 31.65217 73 GLU B N 1
ATOM 1441 C CA . GLU B 1 44 ? 11.43059 -24.47424 -7.74519 1.000 37.03585 73 GLU B CA 1
ATOM 1442 C C . GLU B 1 44 ? 10.55093 -23.63323 -6.82558 1.000 38.44472 73 GLU B C 1
ATOM 1443 O O . GLU B 1 44 ? 10.32009 -24.00695 -5.66940 1.000 36.25172 73 GLU B O 1
ATOM 1449 N N . SER B 1 45 ? 10.03737 -22.50287 -7.32099 1.000 34.50673 74 SER B N 1
ATOM 1450 C CA . SER B 1 45 ? 9.19047 -21.65673 -6.48351 1.000 36.52785 74 SER B CA 1
ATOM 1451 C C . SER B 1 45 ? 7.85873 -22.32590 -6.16635 1.000 31.00465 74 SER B C 1
ATOM 1452 O O . SER B 1 45 ? 7.31259 -22.12197 -5.07676 1.000 30.67135 74 SER B O 1
ATOM 1455 N N . LEU B 1 46 ? 7.32945 -23.13355 -7.08788 1.000 28.63293 75 LEU B N 1
ATOM 1456 C CA . LEU B 1 46 ? 6.09172 -23.85939 -6.81166 1.000 28.40669 75 LEU B CA 1
ATOM 1457 C C . LEU B 1 46 ? 6.30795 -24.93549 -5.75157 1.000 34.70294 75 LEU B C 1
ATOM 1458 O O . LEU B 1 46 ? 5.52573 -25.05069 -4.79942 1.000 38.69177 75 LEU B O 1
ATOM 1463 N N . ALA B 1 47 ? 7.37525 -25.72499 -5.89101 1.000 30.24325 76 ALA B N 1
ATOM 1464 C CA . ALA B 1 47 ? 7.65444 -26.77594 -4.91626 1.000 32.31214 76 ALA B CA 1
ATOM 1465 C C . ALA B 1 47 ? 7.89724 -26.19614 -3.52579 1.000 37.04176 76 ALA B C 1
ATOM 1466 O O . ALA B 1 47 ? 7.53735 -26.81440 -2.51646 1.000 35.65721 76 ALA B O 1
ATOM 1468 N N . ASN B 1 48 ? 8.51993 -25.01973 -3.45203 1.000 33.45106 77 ASN B N 1
ATOM 1469 C CA . ASN B 1 48 ? 8.80719 -24.34874 -2.19043 1.000 33.38399 77 ASN B CA 1
ATOM 1470 C C . ASN B 1 48 ? 7.78019 -23.28027 -1.83265 1.000 34.58596 77 ASN B C 1
ATOM 1471 O O . ASN B 1 48 ? 8.04361 -22.45433 -0.95320 1.000 39.37810 77 ASN B O 1
ATOM 1476 N N . SER B 1 49 ? 6.63067 -23.26447 -2.50071 1.000 33.29499 78 SER B N 1
ATOM 1477 C CA . SER B 1 49 ? 5.64708 -22.21406 -2.27445 1.000 31.81613 78 SER B CA 1
ATOM 1478 C C . SER B 1 49 ? 5.13906 -22.22233 -0.83811 1.000 35.31174 78 SER B C 1
ATOM 1479 O O . SER B 1 49 ? 4.71442 -23.26022 -0.32127 1.000 35.94578 78 SER B O 1
ATOM 1482 N N . TYR B 1 50 ? 5.19288 -21.05487 -0.19104 1.000 32.77174 79 TYR B N 1
ATOM 1483 C CA . TYR B 1 50 ? 4.54992 -20.90033 1.10973 1.000 32.34296 79 TYR B CA 1
ATOM 1484 C C . TYR B 1 50 ? 3.04305 -21.09438 1.01578 1.000 34.45656 79 TYR B C 1
ATOM 1485 O O . TYR B 1 50 ? 2.42694 -21.65141 1.93126 1.000 36.62525 79 TYR B O 1
ATOM 1494 N N . PHE B 1 51 ? 2.44038 -20.65940 -0.08972 1.000 31.57994 80 PHE B N 1
ATOM 1495 C CA . PHE B 1 51 ? 1.00397 -20.81438 -0.27551 1.000 32.51632 80 PHE B CA 1
ATOM 1496 C C . PHE B 1 51 ? 0.62006 -22.28646 -0.33943 1.000 36.94920 80 PHE B C 1
ATOM 1497 O O . PHE B 1 51 ? -0.33324 -22.72102 0.31838 1.000 33.35902 80 PHE B O 1
ATOM 1505 N N . ILE B 1 52 ? 1.37181 -23.07581 -1.10926 1.000 28.47234 81 ILE B N 1
ATOM 1506 C CA . ILE B 1 52 ? 1.09457 -24.50497 -1.19693 1.000 36.51785 81 ILE B CA 1
ATOM 1507 C C . ILE B 1 52 ? 1.35616 -25.17672 0.14441 1.000 35.37236 81 ILE B C 1
ATOM 1508 O O . ILE B 1 52 ? 0.57851 -26.03023 0.58732 1.000 30.74850 81 ILE B O 1
ATOM 1513 N N . GLU B 1 53 ? 2.44862 -24.79647 0.81637 1.000 32.02517 82 GLU B N 1
ATOM 1514 C CA . GLU B 1 53 ? 2.77634 -25.40573 2.10141 1.000 32.75544 82 GLU B CA 1
ATOM 1515 C C . GLU B 1 53 ? 1.67831 -25.15360 3.12677 1.000 36.95553 82 GLU B C 1
ATOM 1516 O O . GLU B 1 53 ? 1.30080 -26.06369 3.87447 1.000 36.58126 82 GLU B O 1
ATOM 1522 N N . GLN B 1 54 ? 1.15750 -23.92328 3.18026 1.000 32.90039 83 GLN B N 1
ATOM 1523 C CA . GLN B 1 54 ? 0.02280 -23.63014 4.05129 1.000 32.40245 83 GLN B CA 1
ATOM 1524 C C . GLN B 1 54 ? -1.12074 -24.60161 3.79797 1.000 35.36369 83 GLN B C 1
ATOM 1525 O O . GLN B 1 54 ? -1.70297 -25.15464 4.73619 1.000 38.42633 83 GLN B O 1
ATOM 1531 N N . TRP B 1 55 ? -1.45156 -24.82389 2.52390 1.000 34.62806 84 TRP B N 1
ATOM 1532 C CA . TRP B 1 55 ? -2.53811 -25.73785 2.19012 1.000 37.01630 84 TRP B CA 1
ATOM 1533 C C . TRP B 1 55 ? -2.23697 -27.14850 2.68591 1.000 38.44429 84 TRP B C 1
ATOM 1534 O O . TRP B 1 55 ? -3.11279 -27.81242 3.25310 1.000 37.76598 84 TRP B O 1
ATOM 1545 N N . VAL B 1 56 ? -0.98653 -27.60018 2.52892 1.000 32.17623 85 VAL B N 1
ATOM 1546 C CA . VAL B 1 56 ? -0.58845 -28.91980 3.01808 1.000 32.46943 85 VAL B CA 1
ATOM 1547 C C . VAL B 1 56 ? -0.65751 -28.98247 4.54161 1.000 38.94367 85 VAL B C 1
ATOM 1548 O O . VAL B 1 56 ? -1.14112 -29.96934 5.11123 1.000 41.18745 85 VAL B O 1
ATOM 1552 N N . ARG B 1 57 ? -0.17149 -27.93916 5.22753 1.000 33.53855 86 ARG B N 1
ATOM 1553 C CA . ARG B 1 57 ? -0.20124 -27.92812 6.69047 1.000 40.81136 86 ARG B CA 1
ATOM 1554 C C . ARG B 1 57 ? -1.62504 -27.97921 7.22615 1.000 44.74841 86 ARG B C 1
ATOM 1555 O O . ARG B 1 57 ? -1.85938 -28.51034 8.31776 1.000 44.76285 86 ARG B O 1
ATOM 1563 N N . GLU B 1 58 ? -2.57974 -27.41205 6.49161 1.000 44.14825 87 GLU B N 1
ATOM 1564 C CA . GLU B 1 58 ? -3.97955 -27.41641 6.89489 1.000 47.51994 87 GLU B CA 1
ATOM 1565 C C . GLU B 1 58 ? -4.66566 -28.75315 6.65388 1.000 39.19006 87 GLU B C 1
ATOM 1566 O O . GLU B 1 58 ? -5.84873 -28.88519 6.97999 1.000 51.84713 87 GLU B O 1
ATOM 1572 N N . GLY B 1 59 ? -3.96059 -29.74229 6.11276 1.000 38.32054 88 GLY B N 1
ATOM 1573 C CA . GLY B 1 59 ? -4.56000 -31.03181 5.83255 1.000 39.17173 88 GLY B CA 1
ATOM 1574 C C . GLY B 1 59 ? -5.14294 -31.18831 4.44783 1.000 42.50225 88 GLY B C 1
ATOM 1575 O O . GLY B 1 59 ? -6.03662 -32.02123 4.25985 1.000 44.56046 88 GLY B O 1
ATOM 1576 N N . LEU B 1 60 ? -4.66176 -30.42365 3.47264 1.000 38.62549 89 LEU B N 1
ATOM 1577 C CA . LEU B 1 60 ? -5.16837 -30.45283 2.10640 1.000 37.10159 89 LEU B CA 1
ATOM 1578 C C . LEU B 1 60 ? -6.69598 -30.34781 2.03867 1.000 42.14646 89 LEU B C 1
ATOM 1579 O O . LEU B 1 60 ? -7.35080 -31.18101 1.40762 1.000 42.21490 89 LEU B O 1
ATOM 1584 N N . PRO B 1 61 ? -7.28942 -29.32441 2.65687 1.000 42.46945 90 PRO B N 1
ATOM 1585 C CA . PRO B 1 61 ? -8.75480 -29.22090 2.65689 1.000 47.50065 90 PRO B CA 1
ATOM 1586 C C . PRO B 1 61 ? -9.28542 -29.05849 1.23875 1.000 48.79632 90 PRO B C 1
ATOM 1587 O O . PRO B 1 61 ? -8.77754 -28.25264 0.44425 1.000 40.86310 90 PRO B O 1
ATOM 1591 N N . GLU B 1 62 ? -10.32587 -29.83390 0.92408 1.000 53.42812 91 GLU B N 1
ATOM 1592 C CA . GLU B 1 62 ? -10.94225 -29.77471 -0.39943 1.000 47.14161 91 GLU B CA 1
ATOM 1593 C C . GLU B 1 62 ? -11.51391 -28.39864 -0.69998 1.000 53.21005 91 GLU B C 1
ATOM 1594 O O . GLU B 1 62 ? -11.47993 -27.95381 -1.85186 1.000 43.77830 91 GLU B O 1
ATOM 1600 N N . GLU B 1 63 ? -11.98180 -27.68423 0.32706 1.000 47.96855 92 GLU B N 1
ATOM 1601 C CA . GLU B 1 63 ? -12.62803 -26.39759 0.09692 1.000 58.01485 92 GLU B CA 1
ATOM 1602 C C . GLU B 1 63 ? -11.69893 -25.39469 -0.57460 1.000 53.05318 92 GLU B C 1
ATOM 1603 O O . GLU B 1 63 ? -12.17850 -24.45453 -1.21951 1.000 47.94490 92 GLU B O 1
ATOM 1609 N N . ARG B 1 64 ? -10.38568 -25.58652 -0.47506 1.000 44.42249 93 ARG B N 1
ATOM 1610 C CA . ARG B 1 64 ? -9.43469 -24.63581 -1.02915 1.000 42.32003 93 ARG B CA 1
ATOM 1611 C C . ARG B 1 64 ? -8.84018 -25.09505 -2.35466 1.000 40.68960 93 ARG B C 1
ATOM 1612 O O . ARG B 1 64 ? -7.94218 -24.42887 -2.88030 1.000 39.98362 93 ARG B O 1
ATOM 1620 N N . GLN B 1 65 ? -9.34869 -26.18966 -2.93280 1.000 36.63681 94 GLN B N 1
ATOM 1621 C CA . GLN B 1 65 ? -8.78724 -26.68400 -4.18874 1.000 42.06975 94 GLN B CA 1
ATOM 1622 C C . GLN B 1 65 ? -8.99799 -25.69833 -5.33133 1.000 39.11649 94 GLN B C 1
ATOM 1623 O O . GLN B 1 65 ? -8.14633 -25.59714 -6.22146 1.000 42.43504 94 GLN B O 1
ATOM 1629 N N . ASN B 1 66 ? -10.11657 -24.96868 -5.33171 1.000 37.15193 95 ASN B N 1
ATOM 1630 C CA . ASN B 1 66 ? -10.32440 -23.96037 -6.36552 1.000 38.43196 95 ASN B CA 1
ATOM 1631 C C . ASN B 1 66 ? -9.25316 -22.88036 -6.29832 1.000 37.74555 95 ASN B C 1
ATOM 1632 O O . ASN B 1 66 ? -8.78092 -22.39946 -7.33451 1.000 36.93426 95 ASN B O 1
ATOM 1637 N N . ASP B 1 67 ? -8.83470 -22.50692 -5.08743 1.000 38.99699 96 ASP B N 1
ATOM 1638 C CA . ASP B 1 67 ? -7.73210 -21.56122 -4.95196 1.000 34.10281 96 ASP B CA 1
ATOM 1639 C C . ASP B 1 67 ? -6.42826 -22.16000 -5.46820 1.000 33.34290 96 ASP B C 1
ATOM 1640 O O . ASP B 1 67 ? -5.65996 -21.48149 -6.15894 1.000 35.80210 96 ASP B O 1
ATOM 1645 N N . ILE B 1 68 ? -6.16591 -23.43230 -5.15512 1.000 36.68637 97 ILE B N 1
ATOM 1646 C CA . ILE B 1 68 ? -4.94613 -24.07563 -5.63771 1.000 31.80536 97 ILE B CA 1
ATOM 1647 C C . ILE B 1 68 ? -4.94612 -24.13335 -7.15900 1.000 32.20821 97 ILE B C 1
ATOM 1648 O O . ILE B 1 68 ? -3.92940 -23.85408 -7.80616 1.000 30.48910 97 ILE B O 1
ATOM 1653 N N . ALA B 1 69 ? -6.08503 -24.49255 -7.75456 1.000 30.27711 98 ALA B N 1
ATOM 1654 C CA . ALA B 1 69 ? -6.16194 -24.56140 -9.20932 1.000 33.98942 98 ALA B CA 1
ATOM 1655 C C . ALA B 1 69 ? -5.99654 -23.18392 -9.83657 1.000 33.44322 98 ALA B C 1
ATOM 1656 O O . ALA B 1 69 ? -5.35624 -23.04965 -10.88523 1.000 34.91426 98 ALA B O 1
ATOM 1658 N N . ALA B 1 70 ? -6.57244 -22.14900 -9.21483 1.000 32.88217 99 ALA B N 1
ATOM 1659 C CA . ALA B 1 70 ? -6.42578 -20.79528 -9.74507 1.000 37.30050 99 ALA B CA 1
ATOM 1660 C C . ALA B 1 70 ? -4.99053 -20.30384 -9.61284 1.000 33.76642 99 ALA B C 1
ATOM 1661 O O . ALA B 1 70 ? -4.48546 -19.59150 -10.49035 1.000 33.03716 99 ALA B O 1
ATOM 1663 N N . TYR B 1 71 ? -4.32216 -20.67564 -8.52183 1.000 29.49159 100 TYR B N 1
ATOM 1664 C CA . TYR B 1 71 ? -2.91056 -20.35306 -8.35912 1.000 28.41062 100 TYR B CA 1
ATOM 1665 C C . TYR B 1 71 ? -2.08162 -21.00712 -9.45798 1.000 36.15352 100 TYR B C 1
ATOM 1666 O O . TYR B 1 71 ? -1.23532 -20.35818 -10.08305 1.000 33.82755 100 TYR B O 1
ATOM 1675 N N . LEU B 1 72 ? -2.32436 -22.29776 -9.71850 1.000 30.76541 101 LEU B N 1
ATOM 1676 C CA . LEU B 1 72 ? -1.58626 -22.98629 -10.77247 1.000 28.58157 101 LEU B CA 1
ATOM 1677 C C . LEU B 1 72 ? -1.94577 -22.43826 -12.14835 1.000 35.57514 101 LEU B C 1
ATOM 1678 O O . LEU B 1 72 ? -1.07604 -22.31631 -13.01846 1.000 31.67286 101 LEU B O 1
ATOM 1683 N N . ALA B 1 73 ? -3.21997 -22.09465 -12.36374 1.000 28.59578 102 ALA B N 1
ATOM 1684 C CA . ALA B 1 73 ? -3.63078 -21.57047 -13.66361 1.000 33.85192 102 ALA B CA 1
ATOM 1685 C C . ALA B 1 73 ? -2.93579 -20.25203 -13.96288 1.000 35.01056 102 ALA B C 1
ATOM 1686 O O . ALA B 1 73 ? -2.59931 -19.95747 -15.11619 1.000 32.56199 102 ALA B O 1
ATOM 1688 N N . ARG B 1 74 ? -2.71998 -19.44218 -12.93171 1.000 35.51296 103 ARG B N 1
ATOM 1689 C CA . ARG B 1 74 ? -1.98995 -18.19774 -13.11042 1.000 38.86683 103 ARG B CA 1
ATOM 1690 C C . ARG B 1 74 ? -0.55876 -18.46978 -13.57098 1.000 34.07890 103 ARG B C 1
ATOM 1691 O O . ARG B 1 74 ? -0.05126 -17.79797 -14.47788 1.000 36.44333 103 ARG B O 1
ATOM 1699 N N . LEU B 1 75 ? 0.10381 -19.46051 -12.96069 1.000 33.97771 104 LEU B N 1
ATOM 1700 C CA . LEU B 1 75 ? 1.46678 -19.81559 -13.35649 1.000 36.11007 104 LEU B CA 1
ATOM 1701 C C . LEU B 1 75 ? 1.51467 -20.33311 -14.78717 1.000 38.85606 104 LEU B C 1
ATOM 1702 O O . LEU B 1 75 ? 2.47090 -20.06114 -15.52298 1.000 41.89691 104 LEU B O 1
ATOM 1707 N N . MET B 1 76 ? 0.51062 -21.11028 -15.19125 1.000 41.26516 105 MET B N 1
ATOM 1708 C CA . MET B 1 76 ? 0.50431 -21.63623 -16.54862 1.000 41.65564 105 MET B CA 1
ATOM 1709 C C . MET B 1 76 ? 0.32732 -20.54631 -17.59211 1.000 42.92271 105 MET B C 1
ATOM 1710 O O . MET B 1 76 ? 0.69007 -20.76055 -18.75150 1.000 44.96010 105 MET B O 1
ATOM 1715 N N . GLU B 1 77 ? -0.24484 -19.39791 -17.22719 1.000 38.60686 106 GLU B N 1
ATOM 1716 C CA . GLU B 1 77 ? -0.29486 -18.29465 -18.17958 1.000 44.25881 106 GLU B CA 1
ATOM 1717 C C . GLU B 1 77 ? 1.10421 -17.78123 -18.49125 1.000 43.16585 106 GLU B C 1
ATOM 1718 O O . GLU B 1 77 ? 1.37971 -17.35537 -19.61893 1.000 51.76563 106 GLU B O 1
ATOM 1724 N N . GLN B 1 78 ? 1.99227 -17.79234 -17.49635 1.000 42.80677 107 GLN B N 1
ATOM 1725 C CA . GLN B 1 78 ? 3.36414 -17.35211 -17.72066 1.000 46.35918 107 GLN B CA 1
ATOM 1726 C C . GLN B 1 78 ? 4.15098 -18.39545 -18.50105 1.000 40.33592 107 GLN B C 1
ATOM 1727 O O . GLN B 1 78 ? 4.93514 -18.05950 -19.39587 1.000 43.06640 107 GLN B O 1
ATOM 1733 N N . LEU B 1 79 ? 3.96821 -19.66088 -18.16263 1.000 42.10948 108 LEU B N 1
ATOM 1734 C CA . LEU B 1 79 ? 4.73100 -20.72868 -18.77727 1.000 45.89708 108 LEU B CA 1
ATOM 1735 C C . LEU B 1 79 ? 4.03346 -21.23320 -20.03541 1.000 49.29534 108 LEU B C 1
ATOM 1736 O O . LEU B 1 79 ? 2.92583 -20.82010 -20.38408 1.000 53.17547 108 LEU B O 1
ATOM 1741 N N . ASP B 1 80 ? 4.71431 -22.13401 -20.73262 1.000 43.22069 109 ASP B N 1
ATOM 1742 C CA . ASP B 1 80 ? 4.18556 -22.76956 -21.93246 1.000 44.13446 109 ASP B CA 1
ATOM 1743 C C . ASP B 1 80 ? 4.31208 -24.28148 -21.75663 1.000 46.46723 109 ASP B C 1
ATOM 1744 O O . ASP B 1 80 ? 5.07136 -24.95476 -22.44854 1.000 51.63625 109 ASP B O 1
ATOM 1749 N N . THR B 1 81 ? 3.58522 -24.80811 -20.77998 1.000 38.93193 110 THR B N 1
ATOM 1750 C CA . THR B 1 81 ? 3.63178 -26.21664 -20.43402 1.000 46.19039 110 THR B CA 1
ATOM 1751 C C . THR B 1 81 ? 2.25340 -26.84160 -20.58961 1.000 45.51812 110 THR B C 1
ATOM 1752 O O . THR B 1 81 ? 1.22690 -26.15961 -20.54314 1.000 41.33231 110 THR B O 1
ATOM 1756 N N . GLU B 1 82 ? 2.24768 -28.16099 -20.78049 1.000 40.67886 111 GLU B N 1
ATOM 1757 C CA . GLU B 1 82 ? 0.99027 -28.88572 -20.90838 1.000 40.35212 111 GLU B CA 1
ATOM 1758 C C . GLU B 1 82 ? 0.28172 -29.02254 -19.56693 1.000 35.80818 111 GLU B C 1
ATOM 1759 O O . GLU B 1 82 ? -0.95309 -29.05971 -19.51987 1.000 38.82112 111 GLU B O 1
ATOM 1765 N N . LEU B 1 83 ? 1.03759 -29.12932 -18.47853 1.000 33.92039 112 LEU B N 1
ATOM 1766 C CA . LEU B 1 83 ? 0.45614 -29.42135 -17.17689 1.000 36.39729 112 LEU B CA 1
ATOM 1767 C C . LEU B 1 83 ? 1.39078 -28.94582 -16.07432 1.000 34.03532 112 LEU B C 1
ATOM 1768 O O . LEU B 1 83 ? 2.59680 -28.78874 -16.27961 1.000 31.47474 112 LEU B O 1
ATOM 1773 N N . LEU B 1 84 ? 0.80524 -28.69199 -14.90564 1.000 32.99723 113 LEU B N 1
ATOM 1774 C CA . LEU B 1 84 ? 1.54476 -28.50108 -13.66536 1.000 29.49012 113 LEU B CA 1
ATOM 1775 C C . LEU B 1 84 ? 1.02362 -29.50345 -12.64871 1.000 34.19926 113 LEU B C 1
ATOM 1776 O O . LEU B 1 84 ? -0.17594 -29.79866 -12.62102 1.000 31.20958 113 LEU B O 1
ATOM 1781 N N . PHE B 1 85 ? 1.91934 -30.02266 -11.81099 1.000 28.86944 114 PHE B N 1
ATOM 1782 C CA . PHE B 1 85 ? 1.55834 -31.04727 -10.84280 1.000 26.83957 114 PHE B CA 1
ATOM 1783 C C . PHE B 1 85 ? 2.08854 -30.69398 -9.46161 1.000 33.53576 114 PHE B C 1
ATOM 1784 O O . PHE B 1 85 ? 3.08973 -29.98760 -9.31837 1.000 27.69716 114 PHE B O 1
ATOM 1792 N N . ILE B 1 86 ? 1.41390 -31.23816 -8.44617 1.000 25.41202 115 ILE B N 1
ATOM 1793 C CA . ILE B 1 86 ? 1.82832 -31.15675 -7.04985 1.000 29.41828 115 ILE B CA 1
ATOM 1794 C C . ILE B 1 86 ? 1.68985 -32.54455 -6.43522 1.000 33.46244 115 ILE B C 1
ATOM 1795 O O . ILE B 1 86 ? 0.63320 -33.17611 -6.55238 1.000 35.54265 115 ILE B O 1
ATOM 1800 N N . ALA B 1 87 ? 2.75894 -33.02237 -5.79981 1.000 31.34206 116 ALA B N 1
ATOM 1801 C CA . ALA B 1 87 ? 2.76537 -34.28017 -5.05126 1.000 35.01940 116 ALA B CA 1
ATOM 1802 C C . ALA B 1 87 ? 3.07411 -33.93538 -3.59771 1.000 30.60047 116 ALA B C 1
ATOM 1803 O O . ALA B 1 87 ? 4.22944 -33.66394 -3.25281 1.000 36.67174 116 ALA B O 1
ATOM 1805 N N . ALA B 1 88 ? 2.04601 -33.94421 -2.75198 1.000 33.09702 117 ALA B N 1
ATOM 1806 C CA . ALA B 1 88 ? 2.13310 -33.44590 -1.38460 1.000 33.32293 117 ALA B CA 1
ATOM 1807 C C . ALA B 1 88 ? 2.04067 -34.58730 -0.38083 1.000 33.57094 117 ALA B C 1
ATOM 1808 O O . ALA B 1 88 ? 1.25324 -35.52305 -0.55800 1.000 39.89616 117 ALA B O 1
ATOM 1810 N N . GLN B 1 89 ? 2.83325 -34.49120 0.68380 1.000 35.53359 118 GLN B N 1
ATOM 1811 C CA . GLN B 1 89 ? 2.80298 -35.45965 1.77193 1.000 35.98816 118 GLN B CA 1
ATOM 1812 C C . GLN B 1 89 ? 1.75046 -35.05390 2.79655 1.000 35.20357 118 GLN B C 1
ATOM 1813 O O . GLN B 1 89 ? 1.70094 -33.89634 3.22514 1.000 37.11486 118 GLN B O 1
ATOM 1819 N N . HIS B 1 90 ? 0.89889 -36.00565 3.16775 1.000 34.05511 119 HIS B N 1
ATOM 1820 C CA . HIS B 1 90 ? -0.14785 -35.76738 4.15400 1.000 37.40420 119 HIS B CA 1
ATOM 1821 C C . HIS B 1 90 ? -0.45130 -37.07544 4.86652 1.000 37.75663 119 HIS B C 1
ATOM 1822 O O . HIS B 1 90 ? -0.84552 -38.04898 4.21928 1.000 37.16054 119 HIS B O 1
ATOM 1829 N N . GLN B 1 91 ? -0.24747 -37.09614 6.18573 1.000 39.03874 120 GLN B N 1
ATOM 1830 C CA . GLN B 1 91 ? -0.54532 -38.25794 7.03111 1.000 42.70164 120 GLN B CA 1
ATOM 1831 C C . GLN B 1 91 ? 0.13673 -39.52576 6.52101 1.000 48.15510 120 GLN B C 1
ATOM 1832 O O . GLN B 1 91 ? -0.42572 -40.62207 6.57253 1.000 46.71698 120 GLN B O 1
ATOM 1838 N N . GLY B 1 92 ? 1.37344 -39.38417 6.05214 1.000 39.84984 121 GLY B N 1
ATOM 1839 C CA . GLY B 1 92 ? 2.13085 -40.52821 5.59615 1.000 40.11268 121 GLY B CA 1
ATOM 1840 C C . GLY B 1 92 ? 1.84771 -40.95657 4.17402 1.000 47.93782 121 GLY B C 1
ATOM 1841 O O . GLY B 1 92 ? 2.51467 -41.87369 3.67794 1.000 49.84395 121 GLY B O 1
ATOM 1842 N N . ARG B 1 93 ? 0.88888 -40.32657 3.50133 1.000 39.56758 122 ARG B N 1
ATOM 1843 C CA . ARG B 1 93 ? 0.52886 -40.66460 2.13463 1.000 38.53212 122 ARG B CA 1
ATOM 1844 C C . ARG B 1 93 ? 0.91156 -39.53286 1.19107 1.000 38.59443 122 ARG B C 1
ATOM 1845 O O . ARG B 1 93 ? 1.02564 -38.37103 1.59270 1.000 38.94089 122 ARG B O 1
ATOM 1853 N N . GLY B 1 94 ? 1.12936 -39.88586 -0.07263 1.000 42.79042 123 GLY B N 1
ATOM 1854 C CA . GLY B 1 94 ? 1.37171 -38.90453 -1.11141 1.000 35.21950 123 GLY B CA 1
ATOM 1855 C C . GLY B 1 94 ? 0.08001 -38.63308 -1.85952 1.000 39.66762 123 GLY B C 1
ATOM 1856 O O . GLY B 1 94 ? -0.65121 -39.56070 -2.21223 1.000 37.98983 123 GLY B O 1
ATOM 1857 N N . TYR B 1 95 ? -0.20168 -37.35031 -2.07656 1.000 33.67108 124 TYR B N 1
ATOM 1858 C CA . TYR B 1 95 ? -1.38545 -36.91574 -2.80868 1.000 35.46424 124 TYR B CA 1
ATOM 1859 C C . TYR B 1 95 ? -0.93174 -36.19987 -4.06944 1.000 36.13250 124 TYR B C 1
ATOM 1860 O O . TYR B 1 95 ? -0.17705 -35.22474 -3.99543 1.000 36.37422 124 TYR B O 1
ATOM 1869 N N . TYR B 1 96 ? -1.38756 -36.68622 -5.21976 1.000 36.71991 125 TYR B N 1
ATOM 1870 C CA . TYR B 1 96 ? -0.96669 -36.16777 -6.51316 1.000 31.61292 125 TYR B CA 1
ATOM 1871 C C . TYR B 1 96 ? -2.07890 -35.30299 -7.09476 1.000 38.52427 125 TYR B C 1
ATOM 1872 O O . TYR B 1 96 ? -3.22131 -35.75794 -7.22683 1.000 36.50111 125 TYR B O 1
ATOM 1881 N N . PHE B 1 97 ? -1.74532 -34.05895 -7.42933 1.000 33.27132 126 PHE B N 1
ATOM 1882 C CA . PHE B 1 97 ? -2.67156 -33.12697 -8.05581 1.000 34.94217 126 PHE B CA 1
ATOM 1883 C C . PHE B 1 97 ? -2.06532 -32.65795 -9.36923 1.000 29.36487 126 PHE B C 1
ATOM 1884 O O . PHE B 1 97 ? -0.84447 -32.54717 -9.49933 1.000 32.44586 126 PHE B O 1
ATOM 1892 N N . GLN B 1 98 ? -2.92086 -32.38337 -10.34735 1.000 33.49205 127 GLN B N 1
ATOM 1893 C CA . GLN B 1 98 ? -2.44053 -31.95163 -11.65064 1.000 27.20850 127 GLN B CA 1
ATOM 1894 C C . GLN B 1 98 ? -3.45243 -30.99115 -12.25253 1.000 38.41820 127 GLN B C 1
ATOM 1895 O O . GLN B 1 98 ? -4.65914 -31.24336 -12.19707 1.000 38.97919 127 GLN B O 1
ATOM 1901 N N . LEU B 1 99 ? -2.96152 -29.89037 -12.81686 1.000 31.72597 128 LEU B N 1
ATOM 1902 C CA . LEU B 1 99 ? -3.78037 -29.00575 -13.63533 1.000 29.91153 128 LEU B CA 1
ATOM 1903 C C . LEU B 1 99 ? -3.42540 -29.24296 -15.09672 1.000 33.92284 128 LEU B C 1
ATOM 1904 O O . LEU B 1 99 ? -2.26635 -29.07772 -15.49280 1.000 32.38970 128 LEU B O 1
ATOM 1909 N N . ARG B 1 100 ? -4.41189 -29.65164 -15.88895 1.000 32.45107 129 ARG B N 1
ATOM 1910 C CA . ARG B 1 100 ? -4.17675 -29.91887 -17.30057 1.000 34.00161 129 ARG B CA 1
ATOM 1911 C C . ARG B 1 100 ? -5.43204 -29.59261 -18.09014 1.000 35.63998 129 ARG B C 1
ATOM 1912 O O . ARG B 1 100 ? -6.50760 -30.11725 -17.78704 1.000 34.80500 129 ARG B O 1
ATOM 1920 N N . ASN B 1 101 ? -5.28302 -28.73279 -19.09963 1.000 42.37207 130 ASN B N 1
ATOM 1921 C CA . ASN B 1 101 ? -6.39054 -28.32551 -19.96552 1.000 43.13423 130 ASN B CA 1
ATOM 1922 C C . ASN B 1 101 ? -7.58696 -27.83267 -19.14791 1.000 46.01277 130 ASN B C 1
ATOM 1923 O O . ASN B 1 101 ? -8.74176 -28.16844 -19.42258 1.000 41.25285 130 ASN B O 1
ATOM 1928 N N . GLY B 1 102 ? -7.30223 -27.01936 -18.12998 1.000 37.55944 131 GLY B N 1
ATOM 1929 C CA . GLY B 1 102 ? -8.32343 -26.41456 -17.29799 1.000 43.07300 131 GLY B CA 1
ATOM 1930 C C . GLY B 1 102 ? -8.95869 -27.30987 -16.25251 1.000 46.62683 131 GLY B C 1
ATOM 1931 O O . GLY B 1 102 ? -9.77553 -26.81782 -15.46255 1.000 45.41046 131 GLY B O 1
ATOM 1932 N N . GLU B 1 103 ? -8.61342 -28.59511 -16.20729 1.000 31.89289 132 GLU B N 1
ATOM 1933 C CA . GLU B 1 103 ? -9.18191 -29.52668 -15.24053 1.000 45.53997 132 GLU B CA 1
ATOM 1934 C C . GLU B 1 103 ? -8.19577 -29.81744 -14.11751 1.000 40.26678 132 GLU B C 1
ATOM 1935 O O . GLU B 1 103 ? -7.00727 -30.04982 -14.35861 1.000 39.57687 132 GLU B O 1
ATOM 1941 N N . PHE B 1 104 ? -8.70397 -29.81834 -12.89040 1.000 34.86486 133 PHE B N 1
ATOM 1942 C CA . PHE B 1 104 ? -7.91442 -30.12078 -11.70434 1.000 32.70168 133 PHE B CA 1
ATOM 1943 C C . PHE B 1 104 ? -8.14115 -31.58664 -11.34426 1.000 42.66624 133 PHE B C 1
ATOM 1944 O O . PHE B 1 104 ? -9.22006 -31.95812 -10.87250 1.000 45.31802 133 PHE B O 1
ATOM 1952 N N . LEU B 1 105 ? -7.12915 -32.41643 -11.57927 1.000 38.30503 134 LEU B N 1
ATOM 1953 C CA . LEU B 1 105 ? -7.20643 -33.85056 -11.34459 1.000 35.17483 134 LEU B CA 1
ATOM 1954 C C . LEU B 1 105 ? -6.43889 -34.20746 -10.07878 1.000 35.73160 134 LEU B C 1
ATOM 1955 O O . LEU B 1 105 ? -5.46596 -33.54145 -9.71541 1.000 35.61137 134 LEU B O 1
ATOM 1960 N N . GLN B 1 106 ? -6.89153 -35.26143 -9.40077 1.000 36.47713 135 GLN B N 1
ATOM 1961 C CA . GLN B 1 106 ? -6.26183 -35.68170 -8.15860 1.000 36.32497 135 GLN B CA 1
ATOM 1962 C C . GLN B 1 106 ? -6.40885 -37.18543 -7.98007 1.000 43.92357 135 GLN B C 1
ATOM 1963 O O . GLN B 1 106 ? -7.37532 -37.79526 -8.44644 1.000 37.65368 135 GLN B O 1
ATOM 1969 N N . ARG B 1 107 ? -5.43790 -37.76620 -7.28288 1.000 36.56335 136 ARG B N 1
ATOM 1970 C CA . ARG B 1 107 ? -5.42170 -39.17843 -6.92534 1.000 43.35434 136 ARG B CA 1
ATOM 1971 C C . ARG B 1 107 ? -4.36884 -39.35476 -5.84138 1.000 36.50368 136 ARG B C 1
ATOM 1972 O O . ARG B 1 107 ? -3.56432 -38.45696 -5.57937 1.000 37.15397 136 ARG B O 1
ATOM 1980 N N . ILE B 1 108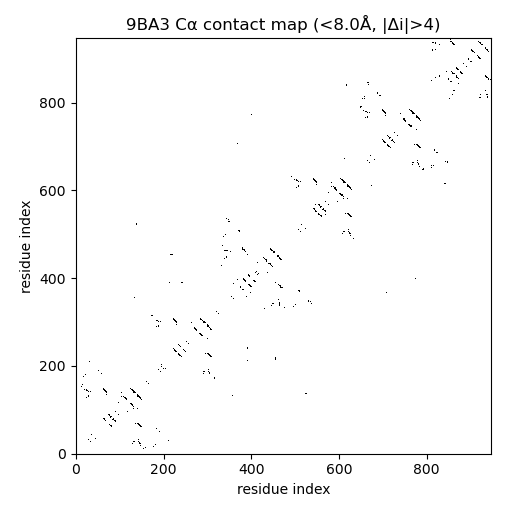 ? -4.36580 -40.52948 -5.23164 1.000 42.42918 137 ILE B N 1
ATOM 1981 C CA . ILE B 1 108 ? -3.41554 -40.85202 -4.17584 1.000 40.09771 137 ILE B CA 1
ATOM 1982 C C . ILE B 1 108 ? -2.26065 -41.61954 -4.79833 1.000 40.09591 137 ILE B C 1
ATOM 1983 O O . ILE B 1 108 ? -2.46711 -42.49714 -5.64510 1.000 44.19169 137 ILE B O 1
ATOM 1988 N N . ILE B 1 109 ? -1.03844 -41.27896 -4.39242 1.000 42.64989 138 ILE B N 1
ATOM 1989 C CA . ILE B 1 109 ? 0.13588 -41.97065 -4.90381 1.000 40.79371 138 ILE B CA 1
ATOM 1990 C C . ILE B 1 109 ? 0.12827 -43.40824 -4.40683 1.000 45.99356 138 ILE B C 1
ATOM 1991 O O . ILE B 1 109 ? -0.11984 -43.67786 -3.22400 1.000 42.91574 138 ILE B O 1
ATOM 1996 N N . GLN B 1 110 ? 0.37997 -44.33686 -5.31606 1.000 46.37076 139 GLN B N 1
ATOM 1997 C CA . GLN B 1 110 ? 0.26964 -45.75959 -5.03916 1.000 54.55080 139 GLN B CA 1
ATOM 1998 C C . GLN B 1 110 ? 1.55237 -46.31027 -4.42953 1.000 43.77100 139 GLN B C 1
ATOM 1999 O O . GLN B 1 110 ? 2.59413 -45.65109 -4.44278 1.000 44.26243 139 GLN B O 1
ATOM 2005 N N . PRO B 1 111 ? 1.51144 -47.53082 -3.88893 1.000 47.26010 140 PRO B N 1
ATOM 2006 C CA . PRO B 1 111 ? 2.70713 -48.10410 -3.25554 1.000 42.68992 140 PRO B CA 1
ATOM 2007 C C . PRO B 1 111 ? 3.79805 -48.37597 -4.27332 1.000 52.71121 140 PRO B C 1
ATOM 2008 O O . PRO B 1 111 ? 3.53182 -48.42689 -5.48323 1.000 49.58097 140 PRO B O 1
ATOM 2012 N N . PRO B 1 112 ? 5.03882 -48.56472 -3.81978 1.000 56.01391 141 PRO B N 1
ATOM 2013 C CA . PRO B 1 112 ? 6.12426 -48.88704 -4.75367 1.000 53.73863 141 PRO B CA 1
ATOM 2014 C C . PRO B 1 112 ? 5.82819 -50.15656 -5.53758 1.000 59.74473 141 PRO B C 1
ATOM 2015 O O . PRO B 1 112 ? 5.19200 -51.08943 -5.03905 1.000 58.80947 141 PRO B O 1
ATOM 2019 N N . GLY B 1 113 ? 6.28075 -50.17304 -6.79162 1.000 59.17918 142 GLY B N 1
ATOM 2020 C CA . GLY B 1 113 ? 6.01276 -51.27254 -7.69159 1.000 56.03515 142 GLY B CA 1
ATOM 2021 C C . GLY B 1 113 ? 4.86915 -51.02792 -8.64667 1.000 63.55126 142 GLY B C 1
ATOM 2022 O O . GLY B 1 113 ? 4.59732 -51.88098 -9.49935 1.000 58.07669 142 GLY B O 1
ATOM 2023 N N . SER B 1 114 ? 4.18069 -49.90969 -8.50529 1.000 61.66388 143 SER B N 1
ATOM 2024 C CA . SER B 1 114 ? 3.05187 -49.54601 -9.33768 1.000 63.00540 143 SER B CA 1
ATOM 2025 C C . SER B 1 114 ? 3.48208 -48.42513 -10.28650 1.000 67.42864 143 SER B C 1
ATOM 2026 O O . SER B 1 114 ? 4.68011 -48.15831 -10.45898 1.000 68.18012 143 SER B O 1
ATOM 2029 N N . GLU B 1 115 ? 2.50526 -47.78438 -10.92935 1.000 78.89979 144 GLU B N 1
ATOM 2030 C CA . GLU B 1 115 ? 2.79869 -46.75516 -11.92352 1.000 71.69210 144 GLU B CA 1
ATOM 2031 C C . GLU B 1 115 ? 3.35589 -45.47120 -11.33285 1.000 67.58015 144 GLU B C 1
ATOM 2032 O O . GLU B 1 115 ? 3.71183 -44.56436 -12.09549 1.000 69.61931 144 GLU B O 1
ATOM 2038 N N . ASP B 1 116 ? 3.38217 -45.33890 -10.01292 1.000 60.98469 145 ASP B N 1
ATOM 2039 C CA . ASP B 1 116 ? 3.90964 -44.14706 -9.36977 1.000 52.38888 145 ASP B CA 1
ATOM 2040 C C . ASP B 1 116 ? 5.34516 -44.32237 -8.90609 1.000 46.62407 145 ASP B C 1
ATOM 2041 O O . ASP B 1 116 ? 5.78525 -43.60049 -8.00533 1.000 47.13183 145 ASP B O 1
ATOM 2046 N N . ASP B 1 117 ? 6.09817 -45.25060 -9.50490 1.000 46.25169 146 ASP B N 1
ATOM 2047 C CA . ASP B 1 117 ? 7.49036 -45.44509 -9.10416 1.000 44.41529 146 ASP B CA 1
ATOM 2048 C C . ASP B 1 117 ? 8.35893 -44.21691 -9.35427 1.000 49.01432 146 ASP B C 1
ATOM 2049 O O . ASP B 1 117 ? 9.43056 -44.11023 -8.75102 1.000 43.54633 146 ASP B O 1
ATOM 2054 N N . TRP B 1 118 ? 7.93321 -43.29308 -10.22567 1.000 38.99169 147 TRP B N 1
ATOM 2055 C CA . TRP B 1 118 ? 8.70206 -42.06590 -10.42597 1.000 42.14324 147 TRP B CA 1
ATOM 2056 C C . TRP B 1 118 ? 8.89015 -41.31187 -9.11299 1.000 42.57943 147 TRP B C 1
ATOM 2057 O O . TRP B 1 118 ? 9.96396 -40.75478 -8.85401 1.000 42.14036 147 TRP B O 1
ATOM 2068 N N . TYR B 1 119 ? 7.86268 -41.31243 -8.26023 1.000 42.51972 148 TYR B N 1
ATOM 2069 C CA . TYR B 1 119 ? 7.89672 -40.53345 -7.02620 1.000 41.75479 148 TYR B CA 1
ATOM 2070 C C . TYR B 1 119 ? 8.90563 -41.09732 -6.02979 1.000 43.01857 148 TYR B C 1
ATOM 2071 O O . TYR B 1 119 ? 9.65563 -40.33949 -5.40414 1.000 39.48077 148 TYR B O 1
ATOM 2080 N N . TYR B 1 120 ? 8.93938 -42.42053 -5.86103 1.000 41.24880 149 TYR B N 1
ATOM 2081 C CA . TYR B 1 120 ? 9.87122 -43.00743 -4.90269 1.000 42.81802 149 TYR B CA 1
ATOM 2082 C C . TYR B 1 120 ? 11.30783 -42.92594 -5.40747 1.000 49.71177 149 TYR B C 1
ATOM 2083 O O . TYR B 1 120 ? 12.23375 -42.68582 -4.62392 1.000 49.17288 149 TYR B O 1
ATOM 2092 N N . HIS B 1 121 ? 11.51284 -43.10521 -6.71472 1.000 45.63339 150 HIS B N 1
ATOM 2093 C CA . HIS B 1 121 ? 12.86257 -43.03774 -7.26620 1.000 47.02328 150 HIS B CA 1
ATOM 2094 C C . HIS B 1 121 ? 13.43968 -41.62935 -7.16021 1.000 44.43856 150 HIS B C 1
ATOM 2095 O O . HIS B 1 121 ? 14.62699 -41.46221 -6.85732 1.000 44.37201 150 HIS B O 1
ATOM 2102 N N . PHE B 1 122 ? 12.62387 -40.60328 -7.41415 1.000 44.40639 151 PHE B N 1
ATOM 2103 C CA . PHE B 1 122 ? 13.11974 -39.23462 -7.29903 1.000 46.59769 151 PHE B CA 1
ATOM 2104 C C . PHE B 1 122 ? 13.37389 -38.86014 -5.84608 1.000 44.33403 151 PHE B C 1
ATOM 2105 O O . PHE B 1 122 ? 14.44392 -38.33984 -5.50688 1.000 42.00125 151 PHE B O 1
ATOM 2113 N N . THR B 1 123 ? 12.38827 -39.09648 -4.97548 1.000 39.75922 152 THR B N 1
ATOM 2114 C CA . THR B 1 123 ? 12.52238 -38.71178 -3.57552 1.000 43.95647 152 THR B CA 1
ATOM 2115 C C . THR B 1 123 ? 13.60883 -39.50594 -2.85555 1.000 44.19027 152 THR B C 1
ATOM 2116 O O . THR B 1 123 ? 14.14625 -39.02382 -1.85317 1.000 52.68981 152 THR B O 1
ATOM 2120 N N . ASP B 1 124 ? 13.94962 -40.70423 -3.33618 1.000 41.70719 153 ASP B N 1
ATOM 2121 C CA . ASP B 1 124 ? 15.07368 -41.43285 -2.75842 1.000 49.76346 153 ASP B CA 1
ATOM 2122 C C . ASP B 1 124 ? 16.42463 -40.86890 -3.18391 1.000 49.41065 153 ASP B C 1
ATOM 2123 O O . ASP B 1 124 ? 17.43819 -41.18160 -2.54956 1.000 44.01062 153 ASP B O 1
ATOM 2128 N N . SER B 1 125 ? 16.47003 -40.06146 -4.23956 1.000 49.67763 154 SER B N 1
ATOM 2129 C CA . SER B 1 125 ? 17.73015 -39.48638 -4.68073 1.000 51.19977 154 SER B CA 1
ATOM 2130 C C . SER B 1 125 ? 18.06464 -38.23114 -3.87350 1.000 53.25511 154 SER B C 1
ATOM 2131 O O . SER B 1 125 ? 17.24246 -37.69996 -3.12044 1.000 46.59718 154 SER B O 1
ATOM 2134 N N . ASP B 1 126 ? 19.28951 -37.74075 -4.06338 1.000 51.91293 155 ASP B N 1
ATOM 2135 C CA . ASP B 1 126 ? 19.76005 -36.51191 -3.43731 1.000 53.51411 155 ASP B CA 1
ATOM 2136 C C . ASP B 1 126 ? 19.64516 -35.30607 -4.35934 1.000 52.81690 155 ASP B C 1
ATOM 2137 O O . ASP B 1 126 ? 20.16741 -34.23556 -4.03166 1.000 63.61062 155 ASP B O 1
ATOM 2142 N N . ASN B 1 127 ? 18.97973 -35.45503 -5.50090 1.000 49.25115 156 ASN B N 1
ATOM 2143 C CA . ASN B 1 127 ? 18.87605 -34.37578 -6.47253 1.000 47.25279 156 ASN B CA 1
ATOM 2144 C C . ASN B 1 127 ? 17.76914 -33.40809 -6.07907 1.000 46.50258 156 ASN B C 1
ATOM 2145 O O . ASN B 1 127 ? 16.65883 -33.82718 -5.73917 1.000 50.40226 156 ASN B O 1
ATOM 2150 N N . ALA B 1 128 ? 18.07583 -32.10938 -6.12516 1.000 42.63618 157 ALA B N 1
ATOM 2151 C CA . ALA B 1 128 ? 17.04473 -31.10317 -5.89936 1.000 33.05729 157 ALA B CA 1
ATOM 2152 C C . ALA B 1 128 ? 15.94492 -31.20405 -6.94572 1.000 41.55942 157 ALA B C 1
ATOM 2153 O O . ALA B 1 128 ? 14.76489 -30.99003 -6.64171 1.000 38.73804 157 ALA B O 1
ATOM 2155 N N . TYR B 1 129 ? 16.30969 -31.53453 -8.18299 1.000 44.11145 158 TYR B N 1
ATOM 2156 C CA . TYR B 1 129 ? 15.32862 -31.74084 -9.23742 1.000 40.52914 158 TYR B CA 1
ATOM 2157 C C . TYR B 1 129 ? 15.84924 -32.78765 -10.20973 1.000 38.82082 158 TYR B C 1
ATOM 2158 O O . TYR B 1 129 ? 17.02718 -33.14400 -10.20090 1.000 41.61761 158 TYR B O 1
ATOM 2167 N N A GLU B 1 130 ? 14.94569 -33.28496 -11.05254 0.500 39.06610 159 GLU B N 1
ATOM 2168 N N B GLU B 1 130 ? 14.94594 -33.27971 -11.05237 0.500 39.26531 159 GLU B N 1
ATOM 2169 C CA A GLU B 1 130 ? 15.30018 -34.22725 -12.10409 0.500 41.51199 159 GLU B CA 1
ATOM 2170 C CA B GLU B 1 130 ? 15.31775 -34.19170 -12.12044 0.500 41.67193 159 GLU B CA 1
ATOM 2171 C C A GLU B 1 130 ? 14.33382 -34.05733 -13.26620 0.500 40.03190 159 GLU B C 1
ATOM 2172 C C B GLU B 1 130 ? 14.35392 -33.99753 -13.27951 0.500 40.72692 159 GLU B C 1
ATOM 2173 O O A GLU B 1 130 ? 13.18591 -33.64578 -13.08075 0.500 41.59121 159 GLU B O 1
ATOM 2174 O O B GLU B 1 130 ? 13.23296 -33.51262 -13.10784 0.500 41.59162 159 GLU B O 1
ATOM 2185 N N . LEU B 1 131 ? 14.81129 -34.37257 -14.46651 1.000 35.91474 160 LEU B N 1
ATOM 2186 C CA . LEU B 1 131 ? 13.97468 -34.41999 -15.65713 1.000 40.97942 160 LEU B CA 1
ATOM 2187 C C . LEU B 1 131 ? 13.64433 -35.88367 -15.92051 1.000 44.26742 160 LEU B C 1
ATOM 2188 O O . LEU B 1 131 ? 14.55262 -36.70823 -16.07177 1.000 44.46349 160 LEU B O 1
ATOM 2193 N N . ASN B 1 132 ? 12.35460 -36.21363 -15.94516 1.000 37.66800 161 ASN B N 1
ATOM 2194 C CA . ASN B 1 132 ? 11.91743 -37.60427 -16.03585 1.000 41.23346 161 ASN B CA 1
ATOM 2195 C C . ASN B 1 132 ? 10.98990 -37.78577 -17.23024 1.000 41.26407 161 ASN B C 1
ATOM 2196 O O . ASN B 1 132 ? 9.88076 -37.24203 -17.24880 1.000 36.25423 161 ASN B O 1
ATOM 2201 N N . LEU B 1 133 ? 11.43577 -38.56603 -18.21260 1.000 39.68015 162 LEU B N 1
ATOM 2202 C CA . LEU B 1 133 ? 10.57463 -38.98566 -19.31125 1.000 40.29351 162 LEU B CA 1
ATOM 2203 C C . LEU B 1 133 ? 9.70860 -40.14337 -18.82751 1.000 42.20602 162 LEU B C 1
ATOM 2204 O O . LEU B 1 133 ? 10.22965 -41.20515 -18.47425 1.000 45.38602 162 LEU B O 1
ATOM 2209 N N . ASP B 1 134 ? 8.39243 -39.94509 -18.80021 1.000 39.93525 163 ASP B N 1
ATOM 2210 C CA . ASP B 1 134 ? 7.51482 -40.94478 -18.21003 1.000 40.85809 163 ASP B CA 1
ATOM 2211 C C . ASP B 1 134 ? 6.13457 -40.84615 -18.84077 1.000 45.21459 163 ASP B C 1
ATOM 2212 O O . ASP B 1 134 ? 5.75230 -39.80929 -19.38965 1.000 40.34246 163 ASP B O 1
ATOM 2217 N N . SER B 1 135 ? 5.39574 -41.95103 -18.76871 1.000 41.87942 164 SER B N 1
ATOM 2218 C CA . SER B 1 135 ? 3.99222 -41.94857 -19.14765 1.000 40.70551 164 SER B CA 1
ATOM 2219 C C . SER B 1 135 ? 3.16430 -41.29821 -18.04595 1.000 44.44807 164 SER B C 1
ATOM 2220 O O . SER B 1 135 ? 3.47788 -41.41379 -16.85860 1.000 40.21526 164 SER B O 1
ATOM 2223 N N . ASP B 1 136 ? 2.09680 -40.61219 -18.44779 1.000 44.72713 165 ASP B N 1
ATOM 2224 C CA . ASP B 1 136 ? 1.26664 -39.89788 -17.48636 1.000 39.93376 165 ASP B CA 1
ATOM 2225 C C . ASP B 1 136 ? 0.42166 -40.87851 -16.67821 1.000 47.58920 165 ASP B C 1
ATOM 2226 O O . ASP B 1 136 ? 0.05878 -41.95695 -17.15127 1.000 48.65860 165 ASP B O 1
ATOM 2231 N N . THR B 1 137 ? 0.09487 -40.49096 -15.44610 1.000 45.73598 166 THR B N 1
ATOM 2232 C CA . THR B 1 137 ? -0.66162 -41.38041 -14.57455 1.000 50.31118 166 THR B CA 1
ATOM 2233 C C . THR B 1 137 ? -2.17020 -41.21116 -14.70190 1.000 46.42414 166 THR B C 1
ATOM 2234 O O . THR B 1 137 ? -2.91178 -42.13784 -14.35726 1.000 47.75212 166 THR B O 1
ATOM 2238 N N . PHE B 1 138 ? -2.64568 -40.06267 -15.18231 1.000 45.33977 167 PHE B N 1
ATOM 2239 C CA . PHE B 1 138 ? -4.06594 -39.92428 -15.48308 1.000 43.91318 167 PHE B CA 1
ATOM 2240 C C . PHE B 1 138 ? -4.40023 -40.37696 -16.89845 1.000 44.40953 167 PHE B C 1
ATOM 2241 O O . PHE B 1 138 ? -5.47224 -40.94589 -17.12665 1.000 53.17526 167 PHE B O 1
ATOM 2249 N N . SER B 1 139 ? -3.51567 -40.11240 -17.86016 1.000 42.46902 168 SER B N 1
ATOM 2250 C CA . SER B 1 139 ? -3.69791 -40.53946 -19.24605 1.000 44.91288 168 SER B CA 1
ATOM 2251 C C . SER B 1 139 ? -2.44347 -41.29054 -19.66244 1.000 47.07697 168 SER B C 1
ATOM 2252 O O . SER B 1 139 ? -1.49058 -40.69547 -20.18361 1.000 44.01011 168 SER B O 1
ATOM 2255 N N . PRO B 1 140 ? -2.40838 -42.60517 -19.44906 1.000 46.44813 169 PRO B N 1
ATOM 2256 C CA . PRO B 1 140 ? -1.17541 -43.35945 -19.72084 1.000 48.33255 169 PRO B CA 1
ATOM 2257 C C . PRO B 1 140 ? -0.75434 -43.35323 -21.18020 1.000 44.86254 169 PRO B C 1
ATOM 2258 O O . PRO B 1 140 ? 0.42223 -43.60225 -21.46376 1.000 50.74362 169 PRO B O 1
ATOM 2262 N N . ASP B 1 141 ? -1.65635 -43.05428 -22.11540 1.000 46.82036 170 ASP B N 1
ATOM 2263 C CA . ASP B 1 141 ? -1.25228 -42.99701 -23.51543 1.000 52.00491 170 ASP B CA 1
ATOM 2264 C C . ASP B 1 141 ? -0.43090 -41.75959 -23.84529 1.000 47.43337 170 ASP B C 1
ATOM 2265 O O . ASP B 1 141 ? 0.16677 -41.70750 -24.92590 1.000 48.36456 170 ASP B O 1
ATOM 2270 N N . ASP B 1 142 ? -0.39336 -40.77380 -22.95451 1.000 44.49494 171 ASP B N 1
ATOM 2271 C CA . ASP B 1 142 ? 0.41248 -39.57364 -23.11777 1.000 44.79542 171 ASP B CA 1
ATOM 2272 C C . ASP B 1 142 ? 1.72253 -39.71452 -22.35005 1.000 42.16139 171 ASP B C 1
ATOM 2273 O O . ASP B 1 142 ? 1.79165 -40.40075 -21.32682 1.000 42.50983 171 ASP B O 1
ATOM 2278 N N . ALA B 1 143 ? 2.76289 -39.04844 -22.84958 1.000 40.41676 172 ALA B N 1
ATOM 2279 C CA . ALA B 1 143 ? 4.06035 -39.02614 -22.18873 1.000 38.29348 172 ALA B CA 1
ATOM 2280 C C . ALA B 1 143 ? 4.61827 -37.61162 -22.21396 1.000 38.89512 172 ALA B C 1
ATOM 2281 O O . ALA B 1 143 ? 4.39053 -36.85386 -23.15942 1.000 37.66780 172 ALA B O 1
ATOM 2283 N N . PHE B 1 144 ? 5.37509 -37.27277 -21.17342 1.000 35.08723 173 PHE B N 1
ATOM 2284 C CA . PHE B 1 144 ? 5.94478 -35.94245 -21.03998 1.000 37.70753 173 PHE B CA 1
ATOM 2285 C C . PHE B 1 144 ? 7.31380 -36.05059 -20.39224 1.000 39.99096 173 PHE B C 1
ATOM 2286 O O . PHE B 1 144 ? 7.64375 -37.04977 -19.75007 1.000 37.72099 173 PHE B O 1
ATOM 2294 N N . VAL B 1 145 ? 8.09866 -34.99171 -20.54330 1.000 37.26501 174 VAL B N 1
ATOM 2295 C CA . VAL B 1 145 ? 9.29464 -34.79764 -19.73522 1.000 38.21337 174 VAL B CA 1
ATOM 2296 C C . VAL B 1 145 ? 8.89458 -33.94613 -18.53481 1.000 36.61562 174 VAL B C 1
ATOM 2297 O O . VAL B 1 145 ? 8.56836 -32.76477 -18.67792 1.000 39.70402 174 VAL B O 1
ATOM 2301 N N . TYR B 1 146 ? 8.86490 -34.56158 -17.35714 1.000 34.19116 175 TYR B N 1
ATOM 2302 C CA . TYR B 1 146 ? 8.43225 -33.88973 -16.13993 1.000 32.28251 175 TYR B CA 1
ATOM 2303 C C . TYR B 1 146 ? 9.61309 -33.23363 -15.43642 1.000 35.12443 175 TYR B C 1
ATOM 2304 O O . TYR B 1 146 ? 10.68891 -33.82883 -15.31697 1.000 31.31387 175 TYR B O 1
ATOM 2313 N N . VAL B 1 147 ? 9.40232 -32.00855 -14.95811 1.000 33.11186 176 VAL B N 1
ATOM 2314 C CA . VAL B 1 147 ? 10.37230 -31.32618 -14.10450 1.000 33.38780 176 VAL B CA 1
ATOM 2315 C C . VAL B 1 147 ? 9.97626 -31.63517 -12.66272 1.000 33.33990 176 VAL B C 1
ATOM 2316 O O . VAL B 1 147 ? 9.09983 -30.98013 -12.10249 1.000 38.76274 176 VAL B O 1
ATOM 2320 N N . ASN B 1 148 ? 10.62193 -32.63595 -12.05623 1.000 34.73904 177 ASN B N 1
ATOM 2321 C CA . ASN B 1 148 ? 10.33390 -33.03157 -10.67193 1.000 38.32461 177 ASN B CA 1
ATOM 2322 C C . ASN B 1 148 ? 11.23766 -32.22717 -9.74108 1.000 36.80891 177 ASN B C 1
ATOM 2323 O O . ASN B 1 148 ? 12.43085 -32.50786 -9.63319 1.000 36.82306 177 ASN B O 1
ATOM 2328 N N . TYR B 1 149 ? 10.67636 -31.22771 -9.05865 1.000 35.27618 178 TYR B N 1
ATOM 2329 C CA . TYR B 1 149 ? 11.42565 -30.39848 -8.11848 1.000 30.75244 178 TYR B CA 1
ATOM 2330 C C . TYR B 1 149 ? 10.92594 -30.63485 -6.69820 1.000 33.24885 178 TYR B C 1
ATOM 2331 O O . TYR B 1 149 ? 9.71583 -30.61469 -6.45134 1.000 34.08937 178 TYR B O 1
ATOM 2340 N N . ARG B 1 150 ? 11.85096 -30.84168 -5.76345 1.000 32.36718 179 ARG B N 1
ATOM 2341 C CA . ARG B 1 150 ? 11.47500 -31.13899 -4.38851 1.000 31.83400 179 ARG B CA 1
ATOM 2342 C C . ARG B 1 150 ? 11.52599 -29.88174 -3.52824 1.000 36.65838 179 ARG B C 1
ATOM 2343 O O . ARG B 1 150 ? 12.34476 -28.98584 -3.74680 1.000 36.06672 179 ARG B O 1
ATOM 2351 N N . SER B 1 151 ? 10.61674 -29.81213 -2.56096 1.000 31.37571 180 SER B N 1
ATOM 2352 C CA . SER B 1 151 ? 10.67494 -28.76047 -1.55850 1.000 35.55395 180 SER B CA 1
ATOM 2353 C C . SER B 1 151 ? 11.85074 -28.98277 -0.61194 1.000 39.80585 180 SER B C 1
ATOM 2354 O O . SER B 1 151 ? 12.27031 -30.11515 -0.36061 1.000 38.19008 180 SER B O 1
ATOM 2357 N N . THR B 1 152 ? 12.37700 -27.88132 -0.07039 1.000 37.16260 181 THR B N 1
ATOM 2358 C CA . THR B 1 152 ? 13.41773 -28.00004 0.94702 1.000 41.83523 181 THR B CA 1
ATOM 2359 C C . THR B 1 152 ? 12.86906 -28.63760 2.21996 1.000 43.93282 181 THR B C 1
ATOM 2360 O O . THR B 1 152 ? 13.55415 -29.44075 2.86287 1.000 43.89935 181 THR B O 1
ATOM 2364 N N . VAL B 1 153 ? 11.62955 -28.30476 2.58667 1.000 41.22788 182 VAL B N 1
ATOM 2365 C CA . VAL B 1 153 ? 10.99635 -28.87680 3.77096 1.000 39.45630 182 VAL B CA 1
ATOM 2366 C C . VAL B 1 153 ? 10.63568 -30.33515 3.51430 1.000 41.63125 182 VAL B C 1
ATOM 2367 O O . VAL B 1 153 ? 10.07702 -30.67980 2.46490 1.000 43.05612 182 VAL B O 1
ATOM 2371 N N . ASN B 1 154 ? 10.94211 -31.19826 4.47889 1.000 46.22717 183 ASN B N 1
ATOM 2372 C CA . ASN B 1 154 ? 10.59378 -32.61112 4.42889 1.000 43.91418 183 ASN B CA 1
ATOM 2373 C C . ASN B 1 154 ? 9.48161 -32.91370 5.42435 1.000 44.15030 183 ASN B C 1
ATOM 2374 O O . ASN B 1 154 ? 9.36618 -32.26175 6.46520 1.000 49.35011 183 ASN B O 1
ATOM 2379 N N . ALA B 1 155 ? 8.65993 -33.90717 5.09592 1.000 39.15725 184 ALA B N 1
ATOM 2380 C CA . ALA B 1 155 ? 7.68108 -34.39915 6.05121 1.000 42.50167 184 ALA B CA 1
ATOM 2381 C C . ALA B 1 155 ? 8.37535 -35.26285 7.10294 1.000 47.78369 184 ALA B C 1
ATOM 2382 O O . ALA B 1 155 ? 9.57206 -35.55247 7.01569 1.000 47.51222 184 ALA B O 1
ATOM 2384 N N . ALA B 1 156 ? 7.60361 -35.68404 8.10997 1.000 43.74193 185 ALA B N 1
ATOM 2385 C CA . ALA B 1 156 ? 8.18555 -36.43846 9.21699 1.000 44.64204 185 ALA B CA 1
ATOM 2386 C C . ALA B 1 156 ? 8.79329 -37.75914 8.75410 1.000 48.33165 185 ALA B C 1
ATOM 2387 O O . ALA B 1 156 ? 9.77701 -38.22576 9.33982 1.000 53.52814 185 ALA B O 1
ATOM 2389 N N . ASN B 1 157 ? 8.25489 -38.35779 7.69366 1.000 43.80721 186 ASN B N 1
ATOM 2390 C CA . ASN B 1 157 ? 8.75653 -39.63897 7.21055 1.000 42.28240 186 ASN B CA 1
ATOM 2391 C C . ASN B 1 157 ? 9.98360 -39.49893 6.31315 1.000 42.50242 186 ASN B C 1
ATOM 2392 O O . ASN B 1 157 ? 10.41945 -40.49459 5.72544 1.000 48.22236 186 ASN B O 1
ATOM 2397 N N . GLY B 1 158 ? 10.53644 -38.29363 6.17596 1.000 46.72525 187 GLY B N 1
ATOM 2398 C CA . GLY B 1 158 ? 11.70739 -38.07002 5.36052 1.000 43.02689 187 GLY B CA 1
ATOM 2399 C C . GLY B 1 158 ? 11.42309 -37.68538 3.92264 1.000 48.73220 187 GLY B C 1
ATOM 2400 O O . GLY B 1 158 ? 12.31850 -37.16221 3.24820 1.000 42.35120 187 GLY B O 1
ATOM 2401 N N . ARG B 1 159 ? 10.20516 -37.91830 3.43744 1.000 40.66612 188 ARG B N 1
ATOM 2402 C CA . ARG B 1 159 ? 9.85549 -37.52517 2.08292 1.000 40.88379 188 ARG B CA 1
ATOM 2403 C C . ARG B 1 159 ? 9.72040 -36.00613 1.99500 1.000 43.36142 188 ARG B C 1
ATOM 2404 O O . ARG B 1 159 ? 9.42007 -35.34455 2.99331 1.000 41.42139 188 ARG B O 1
ATOM 2412 N N . PRO B 1 160 ? 9.96306 -35.42255 0.82002 1.000 40.85679 189 PRO B N 1
ATOM 2413 C CA . PRO B 1 160 ? 9.73724 -33.98194 0.67119 1.000 35.42342 189 PRO B CA 1
ATOM 2414 C C . PRO B 1 160 ? 8.27146 -33.66098 0.90818 1.000 33.61410 189 PRO B C 1
ATOM 2415 O O . PRO B 1 160 ? 7.37854 -34.39974 0.48361 1.000 35.68094 189 PRO B O 1
ATOM 2419 N N . LEU B 1 161 ? 8.02837 -32.55386 1.60967 1.000 32.59821 190 LEU B N 1
ATOM 2420 C CA . LEU B 1 161 ? 6.65413 -32.12828 1.83990 1.000 36.31058 190 LEU B CA 1
ATOM 2421 C C . LEU B 1 161 ? 5.91379 -31.94721 0.52149 1.000 33.09824 190 LEU B C 1
ATOM 2422 O O . LEU B 1 161 ? 4.74243 -32.32632 0.39999 1.000 33.39691 190 LEU B O 1
ATOM 2427 N N . VAL B 1 162 ? 6.58962 -31.39230 -0.48348 1.000 34.95658 191 VAL B N 1
ATOM 2428 C CA . VAL B 1 162 ? 5.99865 -31.12542 -1.79070 1.000 34.21583 191 VAL B CA 1
ATOM 2429 C C . VAL B 1 162 ? 7.01636 -31.46134 -2.87006 1.000 34.45028 191 VAL B C 1
ATOM 2430 O O . VAL B 1 162 ? 8.17255 -31.03234 -2.79756 1.000 36.00289 191 VAL B O 1
ATOM 2434 N N . VAL B 1 163 ? 6.58337 -32.22001 -3.87122 1.000 32.17424 192 VAL B N 1
ATOM 2435 C CA . VAL B 1 163 ? 7.27405 -32.33769 -5.14831 1.000 31.37912 192 VAL B CA 1
ATOM 2436 C C . VAL B 1 163 ? 6.35595 -31.75047 -6.20806 1.000 32.78892 192 VAL B C 1
ATOM 2437 O O . VAL B 1 163 ? 5.18508 -32.13955 -6.29887 1.000 32.43413 192 VAL B O 1
ATOM 2441 N N . ALA B 1 164 ? 6.87101 -30.80249 -6.99099 1.000 26.11030 193 ALA B N 1
ATOM 2442 C CA . ALA B 1 164 ? 6.02530 -30.08111 -7.93379 1.000 26.49991 193 ALA B CA 1
ATOM 2443 C C . ALA B 1 164 ? 6.83543 -29.71417 -9.16748 1.000 34.01436 193 ALA B C 1
ATOM 2444 O O . ALA B 1 164 ? 8.06466 -29.82032 -9.18289 1.000 34.21125 193 ALA B O 1
ATOM 2446 N N . GLY B 1 165 ? 6.12896 -29.30069 -10.21504 1.000 30.71094 194 GLY B N 1
ATOM 2447 C CA . GLY B 1 165 ? 6.79020 -28.90651 -11.44615 1.000 29.65134 194 GLY B CA 1
ATOM 2448 C C . GLY B 1 165 ? 5.82722 -28.95610 -12.62192 1.000 32.77083 194 GLY B C 1
ATOM 2449 O O . GLY B 1 165 ? 4.60933 -28.97204 -12.44586 1.000 30.38470 194 GLY B O 1
ATOM 2450 N N . ALA B 1 166 ? 6.41369 -29.00500 -13.81865 1.000 39.33104 195 ALA B N 1
ATOM 2451 C CA . ALA B 1 166 ? 5.68469 -28.93150 -15.07620 1.000 34.42958 195 ALA B CA 1
ATOM 2452 C C . ALA B 1 166 ? 5.88702 -30.19490 -15.90540 1.000 32.64802 195 ALA B C 1
ATOM 2453 O O . ALA B 1 166 ? 6.85639 -30.93593 -15.72484 1.000 30.01529 195 ALA B O 1
ATOM 2455 N N . GLY B 1 167 ? 4.93933 -30.44730 -16.80745 1.000 34.72946 196 GLY B N 1
ATOM 2456 C CA . GLY B 1 167 ? 5.08875 -31.50161 -17.79659 1.000 35.80352 196 GLY B CA 1
ATOM 2457 C C . GLY B 1 167 ? 5.21585 -30.93941 -19.20132 1.000 38.14909 196 GLY B C 1
ATOM 2458 O O . GLY B 1 167 ? 4.34122 -30.19082 -19.64645 1.000 34.13340 196 GLY B O 1
ATOM 2459 N N . LEU B 1 168 ? 6.29419 -31.27981 -19.90625 1.000 38.34033 197 LEU B N 1
ATOM 2460 C CA . LEU B 1 168 ? 6.63425 -30.67393 -21.19065 1.000 42.26391 197 LEU B CA 1
ATOM 2461 C C . LEU B 1 168 ? 6.51005 -31.69615 -22.31439 1.000 36.31766 197 LEU B C 1
ATOM 2462 O O . LEU B 1 168 ? 7.03900 -32.80574 -22.20490 1.000 34.40701 197 LEU B O 1
ATOM 2467 N N . ASP B 1 169 ? 5.78311 -31.34164 -23.37403 1.000 37.54262 198 ASP B N 1
ATOM 2468 C CA . ASP B 1 169 ? 5.79117 -32.14996 -24.58843 1.000 36.99110 198 ASP B CA 1
ATOM 2469 C C . ASP B 1 169 ? 7.02304 -31.82072 -25.44208 1.000 41.38111 198 ASP B C 1
ATOM 2470 O O . ASP B 1 169 ? 7.82546 -30.94242 -25.11145 1.000 39.12107 198 ASP B O 1
ATOM 2475 N N . LEU B 1 170 ? 7.14725 -32.49519 -26.59177 1.000 38.52660 199 LEU B N 1
ATOM 2476 C CA . LEU B 1 170 ? 8.27768 -32.23695 -27.48476 1.000 41.41931 199 LEU B CA 1
ATOM 2477 C C . LEU B 1 170 ? 8.21063 -30.85632 -28.13010 1.000 39.49105 199 LEU B C 1
ATOM 2478 O O . LEU B 1 170 ? 9.25148 -30.22492 -28.35148 1.000 35.92381 199 LEU B O 1
ATOM 2483 N N . SER B 1 171 ? 7.00955 -30.38219 -28.47068 1.000 40.13493 200 SER B N 1
ATOM 2484 C CA . SER B 1 171 ? 6.89090 -29.07970 -29.12156 1.000 44.07801 200 SER B CA 1
ATOM 2485 C C . SER B 1 171 ? 7.43236 -27.97445 -28.22660 1.000 45.98369 200 SER B C 1
ATOM 2486 O O . SER B 1 171 ? 8.20653 -27.11915 -28.67207 1.000 47.31252 200 SER B O 1
ATOM 2489 N N . GLN B 1 172 ? 7.01647 -27.96523 -26.95882 1.000 46.23398 201 GLN B N 1
ATOM 2490 C CA . GLN B 1 172 ? 7.50153 -26.94826 -26.03320 1.000 46.03444 201 GLN B CA 1
ATOM 2491 C C . GLN B 1 172 ? 9.00366 -27.07886 -25.80568 1.000 45.62311 201 GLN B C 1
ATOM 2492 O O . GLN B 1 172 ? 9.71965 -26.07319 -25.74287 1.000 47.03352 201 GLN B O 1
ATOM 2498 N N . MET B 1 173 ? 9.50293 -28.31062 -25.68860 1.000 43.08684 202 MET B N 1
ATOM 2499 C CA . MET B 1 173 ? 10.94096 -28.50300 -25.53793 1.000 42.43132 202 MET B CA 1
ATOM 2500 C C . MET B 1 173 ? 11.69885 -28.05511 -26.77974 1.000 51.42259 202 MET B C 1
ATOM 2501 O O . MET B 1 173 ? 12.81742 -27.54133 -26.66958 1.000 50.70174 202 MET B O 1
ATOM 2506 N N . ALA B 1 174 ? 11.11330 -28.24067 -27.96662 1.000 53.90950 203 ALA B N 1
ATOM 2507 C CA . ALA B 1 174 ? 11.77415 -27.78461 -29.18416 1.000 55.44529 203 ALA B CA 1
ATOM 2508 C C . ALA B 1 174 ? 11.85760 -26.26659 -29.23055 1.000 59.18732 203 ALA B C 1
ATOM 2509 O O . ALA B 1 174 ? 12.82491 -25.71609 -29.76718 1.000 63.58869 203 ALA B O 1
ATOM 2511 N N . SER B 1 175 ? 10.86520 -25.57568 -28.66577 1.000 60.75442 204 SER B N 1
ATOM 2512 C CA . SER B 1 175 ? 10.91453 -24.11957 -28.63048 1.000 59.29447 204 SER B CA 1
ATOM 2513 C C . SER B 1 175 ? 11.94024 -23.62757 -27.61834 1.000 64.62857 204 SER B C 1
ATOM 2514 O O . SER B 1 175 ? 12.53406 -22.56026 -27.80798 1.000 66.48588 204 SER B O 1
ATOM 2517 N N . LEU B 1 176 ? 12.16391 -24.39272 -26.54443 1.000 61.75882 205 LEU B N 1
ATOM 2518 C CA . LEU B 1 176 ? 13.20721 -24.04614 -25.58495 1.000 63.52803 205 LEU B CA 1
ATOM 2519 C C . LEU B 1 176 ? 14.59651 -24.28262 -26.16005 1.000 61.09109 205 LEU B C 1
ATOM 2520 O O . LEU B 1 176 ? 15.54351 -23.57809 -25.79389 1.000 64.21891 205 LEU B O 1
ATOM 2525 N N . ILE B 1 177 ? 14.73981 -25.26964 -27.04836 1.000 62.62434 206 ILE B N 1
ATOM 2526 C CA . ILE B 1 177 ? 16.02114 -25.49563 -27.71207 1.000 68.91034 206 ILE B CA 1
ATOM 2527 C C . ILE B 1 177 ? 16.39927 -24.28721 -28.56145 1.000 72.82592 206 ILE B C 1
ATOM 2528 O O . ILE B 1 177 ? 17.56340 -23.86821 -28.58756 1.000 70.65108 206 ILE B O 1
ATOM 2533 N N . ASP B 1 178 ? 15.42106 -23.69839 -29.25578 1.000 68.31963 207 ASP B N 1
ATOM 2534 C CA . ASP B 1 178 ? 15.69763 -22.52844 -30.08549 1.000 77.12268 207 ASP B CA 1
ATOM 2535 C C . ASP B 1 178 ? 16.16446 -21.34886 -29.24127 1.000 81.61212 207 ASP B C 1
ATOM 2536 O O . ASP B 1 178 ? 17.15560 -20.68746 -29.57200 1.000 91.91051 207 ASP B O 1
ATOM 2541 N N . ASP B 1 179 ? 15.46454 -21.07261 -28.14494 1.000 79.68238 208 ASP B N 1
ATOM 2542 C CA . ASP B 1 179 ? 15.77583 -19.92069 -27.30211 1.000 77.21152 208 ASP B CA 1
ATOM 2543 C C . ASP B 1 179 ? 17.10412 -20.09051 -26.56549 1.000 72.37280 208 ASP B C 1
ATOM 2544 O O . ASP B 1 179 ? 17.78333 -21.10975 -26.70374 1.000 76.67274 208 ASP B O 1
ATOM 2549 N N . LEU C 1 21 ? -19.44244 -25.90048 -54.06421 1.000 103.86476 50 LEU C N 1
ATOM 2550 C CA . LEU C 1 21 ? -19.11562 -26.17119 -55.46308 1.000 107.96522 50 LEU C CA 1
ATOM 2551 C C . LEU C 1 21 ? -20.08544 -25.51883 -56.46747 1.000 115.05908 50 LEU C C 1
ATOM 2552 O O . LEU C 1 21 ? -19.62529 -24.89637 -57.42352 1.000 117.30307 50 LEU C O 1
ATOM 2557 N N . PRO C 1 22 ? -21.40605 -25.65271 -56.28213 1.000 119.62354 51 PRO C N 1
ATOM 2558 C CA . PRO C 1 22 ? -22.32938 -25.07481 -57.26997 1.000 111.95822 51 PRO C CA 1
ATOM 2559 C C . PRO C 1 22 ? -22.31457 -23.55225 -57.23491 1.000 110.40487 51 PRO C C 1
ATOM 2560 O O . PRO C 1 22 ? -22.22778 -22.93699 -56.16923 1.000 100.29475 51 PRO C O 1
ATOM 2564 N N . ALA C 1 23 ? -22.38009 -22.95021 -58.42877 1.000 91.45496 52 ALA C N 1
ATOM 2565 C CA . ALA C 1 23 ? -22.27626 -21.49758 -58.55671 1.000 89.03400 52 ALA C CA 1
ATOM 2566 C C . ALA C 1 23 ? -23.37114 -20.76677 -57.78704 1.000 92.60696 52 ALA C C 1
ATOM 2567 O O . ALA C 1 23 ? -23.12656 -19.68322 -57.24450 1.000 92.88808 52 ALA C O 1
ATOM 2569 N N . GLN C 1 24 ? -24.57495 -21.34244 -57.71541 1.000 90.73412 53 GLN C N 1
ATOM 2570 C CA . GLN C 1 24 ? -25.67949 -20.67034 -57.03560 1.000 87.21113 53 GLN C CA 1
ATOM 2571 C C . GLN C 1 24 ? -25.50347 -20.67269 -55.52214 1.000 86.33602 53 GLN C C 1
ATOM 2572 O O . GLN C 1 24 ? -26.01848 -19.77756 -54.84217 1.000 82.72088 53 GLN C O 1
ATOM 2578 N N . VAL C 1 25 ? -24.76282 -21.63611 -54.97764 1.000 94.20452 54 VAL C N 1
ATOM 2579 C CA . VAL C 1 25 ? -24.59187 -21.68770 -53.53089 1.000 89.64930 54 VAL C CA 1
ATOM 2580 C C . VAL C 1 25 ? -23.37541 -20.87363 -53.10314 1.000 88.35111 54 VAL C C 1
ATOM 2581 O O . VAL C 1 25 ? -23.35518 -20.32727 -51.99458 1.000 94.45158 54 VAL C O 1
ATOM 2585 N N . LYS C 1 26 ? -22.35971 -20.77760 -53.96373 1.000 107.93026 55 LYS C N 1
ATOM 2586 C CA . LYS C 1 26 ? -21.24899 -19.87089 -53.69865 1.000 106.57848 55 LYS C CA 1
ATOM 2587 C C . LYS C 1 26 ? -21.69713 -18.41860 -53.82261 1.000 107.07451 55 LYS C C 1
ATOM 2588 O O . LYS C 1 26 ? -21.27247 -17.56022 -53.03944 1.000 105.15627 55 LYS C O 1
ATOM 2594 N N . GLY C 1 27 ? -22.55444 -18.13068 -54.80834 1.000 93.43642 56 GLY C N 1
ATOM 2595 C CA . GLY C 1 27 ? -23.08500 -16.78323 -54.96371 1.000 82.93027 56 GLY C CA 1
ATOM 2596 C C . GLY C 1 27 ? -23.87258 -16.30885 -53.75689 1.000 91.32282 56 GLY C C 1
ATOM 2597 O O . GLY C 1 27 ? -23.76053 -15.14996 -53.34856 1.000 90.24607 56 GLY C O 1
ATOM 2598 N N . LEU C 1 28 ? -24.69188 -17.19069 -53.17827 1.000 96.39338 57 LEU C N 1
ATOM 2599 C CA . LEU C 1 28 ? -25.42804 -16.82700 -51.97105 1.000 90.47032 57 LEU C CA 1
ATOM 2600 C C . LEU C 1 28 ? -24.47802 -16.46977 -50.83296 1.000 85.93580 57 LEU C C 1
ATOM 2601 O O . LEU C 1 28 ? -24.68810 -15.47496 -50.12913 1.000 81.85284 57 LEU C O 1
ATOM 2606 N N . ALA C 1 29 ? -23.42446 -17.26935 -50.63993 1.000 92.23826 58 ALA C N 1
ATOM 2607 C CA . ALA C 1 29 ? -22.50410 -17.03637 -49.52945 1.000 99.76962 58 ALA C CA 1
ATOM 2608 C C . ALA C 1 29 ? -21.77415 -15.70404 -49.67044 1.000 92.85818 58 ALA C C 1
ATOM 2609 O O . ALA C 1 29 ? -21.56435 -14.99704 -48.67690 1.000 83.68627 58 ALA C O 1
ATOM 2611 N N . ALA C 1 30 ? -21.35022 -15.35780 -50.88938 1.000 89.23478 59 ALA C N 1
ATOM 2612 C CA . ALA C 1 30 ? -20.65507 -14.09008 -51.09642 1.000 89.68596 59 ALA C CA 1
ATOM 2613 C C . ALA C 1 30 ? -21.57201 -12.90294 -50.82382 1.000 89.82638 59 ALA C C 1
ATOM 2614 O O . ALA C 1 30 ? -21.19864 -11.96868 -50.10459 1.000 83.87515 59 ALA C O 1
ATOM 2616 N N . HIS C 1 31 ? -22.79941 -12.94659 -51.35055 1.000 89.08120 60 HIS C N 1
ATOM 2617 C CA . HIS C 1 31 ? -23.70887 -11.81661 -51.18961 1.000 85.97655 60 HIS C CA 1
ATOM 2618 C C . HIS C 1 31 ? -24.00287 -11.56348 -49.71450 1.000 87.16082 60 HIS C C 1
ATOM 2619 O O . HIS C 1 31 ? -24.13766 -10.41052 -49.28641 1.000 88.57837 60 HIS C O 1
ATOM 2626 N N . ILE C 1 32 ? -24.11439 -12.63251 -48.92416 1.000 80.43450 61 ILE C N 1
ATOM 2627 C CA . ILE C 1 32 ? -24.32700 -12.47947 -47.48921 1.000 71.31491 61 ILE C CA 1
ATOM 2628 C C . ILE C 1 32 ? -23.10593 -11.84407 -46.83431 1.000 75.77293 61 ILE C C 1
ATOM 2629 O O . ILE C 1 32 ? -23.23114 -10.99250 -45.94450 1.000 70.34264 61 ILE C O 1
ATOM 2634 N N . ASN C 1 33 ? -21.90706 -12.24733 -47.26580 1.000 72.89982 62 ASN C N 1
ATOM 2635 C CA . ASN C 1 33 ? -20.67377 -11.69832 -46.70687 1.000 76.44456 62 ASN C CA 1
ATOM 2636 C C . ASN C 1 33 ? -20.52691 -10.21765 -47.04131 1.000 78.89786 62 ASN C C 1
ATOM 2637 O O . ASN C 1 33 ? -20.19459 -9.40143 -46.17333 1.000 76.43360 62 ASN C O 1
ATOM 2642 N N . LEU C 1 34 ? -20.77690 -9.85546 -48.30201 1.000 70.10636 63 LEU C N 1
ATOM 2643 C CA . LEU C 1 34 ? -20.64182 -8.46830 -48.73620 1.000 66.64578 63 LEU C CA 1
ATOM 2644 C C . LEU C 1 34 ? -21.64459 -7.53871 -48.05583 1.000 75.72381 63 LEU C C 1
ATOM 2645 O O . LEU C 1 34 ? -21.38746 -6.33512 -47.94636 1.000 75.71521 63 LEU C O 1
ATOM 2650 N N . SER C 1 35 ? -22.78275 -8.06982 -47.59860 1.000 73.73422 64 SER C N 1
ATOM 2651 C CA . SER C 1 35 ? -23.86133 -7.24606 -47.05064 1.000 71.47812 64 SER C CA 1
ATOM 2652 C C . SER C 1 35 ? -23.61741 -6.72313 -45.63292 1.000 66.19192 64 SER C C 1
ATOM 2653 O O . SER C 1 35 ? -24.19630 -5.69419 -45.26459 1.000 66.03116 64 SER C O 1
ATOM 2656 N N . LEU C 1 36 ? -22.80794 -7.39923 -44.82139 1.000 63.55660 65 LEU C N 1
ATOM 2657 C CA . LEU C 1 36 ? -22.79160 -7.14195 -43.37796 1.000 70.76657 65 LEU C CA 1
ATOM 2658 C C . LEU C 1 36 ? -21.56069 -6.35334 -42.91899 1.000 65.06630 65 LEU C C 1
ATOM 2659 O O . LEU C 1 36 ? -20.74645 -6.81180 -42.11930 1.000 64.51307 65 LEU C O 1
ATOM 2664 N N . SER C 1 37 ? -21.47265 -5.10618 -43.38761 1.000 62.96444 66 SER C N 1
ATOM 2665 C CA . SER C 1 37 ? -20.34735 -4.24602 -43.02423 1.000 63.25837 66 SER C CA 1
ATOM 2666 C C . SER C 1 37 ? -20.36602 -3.89333 -41.53818 1.000 53.08561 66 SER C C 1
ATOM 2667 O O . SER C 1 37 ? -19.35421 -4.03807 -40.84225 1.000 51.77275 66 SER C O 1
ATOM 2670 N N . GLN C 1 38 ? -21.51694 -3.44707 -41.02724 1.000 52.56766 67 GLN C N 1
ATOM 2671 C CA . GLN C 1 38 ? -21.57529 -2.96811 -39.64832 1.000 52.29386 67 GLN C CA 1
ATOM 2672 C C . GLN C 1 38 ? -21.49818 -4.11445 -38.64935 1.000 48.00044 67 GLN C C 1
ATOM 2673 O O . GLN C 1 38 ? -20.87008 -3.97782 -37.59376 1.000 36.89246 67 GLN C O 1
ATOM 2679 N N . ASP C 1 39 ? -22.13070 -5.24844 -38.94984 1.000 45.27495 68 ASP C N 1
ATOM 2680 C CA . ASP C 1 39 ? -22.04993 -6.36952 -38.02211 1.000 46.85688 68 ASP C CA 1
ATOM 2681 C C . ASP C 1 39 ? -20.61655 -6.87388 -37.88250 1.000 45.03987 68 ASP C C 1
ATOM 2682 O O . ASP C 1 39 ? -20.22605 -7.33188 -36.80383 1.000 39.84755 68 ASP C O 1
ATOM 2687 N N . LEU C 1 40 ? -19.81248 -6.78065 -38.94656 1.000 42.80136 69 LEU C N 1
ATOM 2688 C CA . LEU C 1 40 ? -18.41313 -7.18705 -38.84413 1.000 42.58599 69 LEU C CA 1
ATOM 2689 C C . LEU C 1 40 ? -17.59777 -6.19353 -38.02961 1.000 43.04973 69 LEU C C 1
ATOM 2690 O O . LEU C 1 40 ? -16.75077 -6.59415 -37.22216 1.000 41.82490 69 LEU C O 1
ATOM 2695 N N . ALA C 1 41 ? -17.82293 -4.89437 -38.24077 1.000 39.59225 70 ALA C N 1
ATOM 2696 C CA . ALA C 1 41 ? -17.06379 -3.88912 -37.50531 1.000 38.85475 70 ALA C CA 1
ATOM 2697 C C . ALA C 1 41 ? -17.32242 -3.99095 -36.00761 1.000 38.77736 70 ALA C C 1
ATOM 2698 O O . ALA C 1 41 ? -16.38830 -3.89999 -35.20126 1.000 40.12918 70 ALA C O 1
ATOM 2700 N N . ILE C 1 42 ? -18.58082 -4.20180 -35.61614 1.000 36.02591 71 ILE C N 1
ATOM 2701 C CA . ILE C 1 42 ? -18.90633 -4.28649 -34.19610 1.000 30.87599 71 ILE C CA 1
ATOM 2702 C C . ILE C 1 42 ? -18.41774 -5.60767 -33.61357 1.000 36.84393 71 ILE C C 1
ATOM 2703 O O . ILE C 1 42 ? -17.92764 -5.65502 -32.47869 1.000 33.75529 71 ILE C O 1
ATOM 2708 N N . SER C 1 43 ? -18.51355 -6.69559 -34.38649 1.000 34.53107 72 SER C N 1
ATOM 2709 C CA . SER C 1 43 ? -18.01299 -7.98303 -33.91110 1.000 33.13083 72 SER C CA 1
ATOM 2710 C C . SER C 1 43 ? -16.51192 -7.93106 -33.65528 1.000 35.67247 72 SER C C 1
ATOM 2711 O O . SER C 1 43 ? -16.02060 -8.51100 -32.67970 1.000 34.05037 72 SER C O 1
ATOM 2714 N N . GLU C 1 44 ? -15.76403 -7.24381 -34.52262 1.000 35.26008 73 GLU C N 1
ATOM 2715 C CA . GLU C 1 44 ? -14.32800 -7.11329 -34.30309 1.000 31.81102 73 GLU C CA 1
ATOM 2716 C C . GLU C 1 44 ? -14.03240 -6.29634 -33.05172 1.000 38.99167 73 GLU C C 1
ATOM 2717 O O . GLU C 1 44 ? -13.16397 -6.66984 -32.25456 1.000 40.13135 73 GLU C O 1
ATOM 2723 N N . SER C 1 45 ? -14.74341 -5.17982 -32.85825 1.000 32.85431 74 SER C N 1
ATOM 2724 C CA . SER C 1 45 ? -14.50008 -4.35327 -31.67931 1.000 33.99068 74 SER C CA 1
ATOM 2725 C C . SER C 1 45 ? -14.94471 -5.05029 -30.40169 1.000 36.15340 74 SER C C 1
ATOM 2726 O O . SER C 1 45 ? -14.32983 -4.85650 -29.34711 1.000 35.95656 74 SER C O 1
ATOM 2729 N N . LEU C 1 46 ? -16.00122 -5.86019 -30.46668 1.000 33.33653 75 LEU C N 1
ATOM 2730 C CA . LEU C 1 46 ? -16.41780 -6.59500 -29.27897 1.000 32.17693 75 LEU C CA 1
ATOM 2731 C C . LEU C 1 46 ? -15.38723 -7.65827 -28.91996 1.000 31.11681 75 LEU C C 1
ATOM 2732 O O . LEU C 1 46 ? -14.97878 -7.77497 -27.75862 1.000 31.76557 75 LEU C O 1
ATOM 2737 N N . ALA C 1 47 ? -14.92339 -8.41508 -29.91857 1.000 30.30953 76 ALA C N 1
ATOM 2738 C CA . ALA C 1 47 ? -13.94072 -9.46309 -29.66404 1.000 32.60028 76 ALA C CA 1
ATOM 2739 C C . ALA C 1 47 ? -12.65098 -8.88861 -29.09055 1.000 35.94248 76 ALA C C 1
ATOM 2740 O O . ALA C 1 47 ? -12.03042 -9.49621 -28.21059 1.000 30.98830 76 ALA C O 1
ATOM 2742 N N . ASN C 1 48 ? -12.24266 -7.70955 -29.55495 1.000 33.23443 77 ASN C N 1
ATOM 2743 C CA . ASN C 1 48 ? -11.02091 -7.07352 -29.08163 1.000 36.72890 77 ASN C CA 1
ATOM 2744 C C . ASN C 1 48 ? -11.28444 -6.02974 -28.00160 1.000 34.94546 77 ASN C C 1
ATOM 2745 O O . ASN C 1 48 ? -10.39842 -5.22596 -27.70327 1.000 37.93531 77 ASN C O 1
ATOM 2750 N N . SER C 1 49 ? -12.47698 -6.02657 -27.41360 1.000 34.47438 78 SER C N 1
ATOM 2751 C CA . SER C 1 49 ? -12.85884 -4.98634 -26.46550 1.000 33.93830 78 SER C CA 1
ATOM 2752 C C . SER C 1 49 ? -11.95148 -4.95424 -25.23996 1.000 35.17988 78 SER C C 1
ATOM 2753 O O . SER C 1 49 ? -11.71691 -5.97856 -24.59014 1.000 36.83327 78 SER C O 1
ATOM 2756 N N . TYR C 1 50 ? -11.44097 -3.75974 -24.93688 1.000 31.36250 79 TYR C N 1
ATOM 2757 C CA . TYR C 1 50 ? -10.75065 -3.52227 -23.67249 1.000 33.79672 79 TYR C CA 1
ATOM 2758 C C . TYR C 1 50 ? -11.67333 -3.75469 -22.48580 1.000 32.02738 79 TYR C C 1
ATOM 2759 O O . TYR C 1 50 ? -11.23694 -4.23329 -21.43189 1.000 32.05742 79 TYR C O 1
ATOM 2768 N N . PHE C 1 51 ? -12.95169 -3.40635 -22.63718 1.000 32.64858 80 PHE C N 1
ATOM 2769 C CA . PHE C 1 51 ? -13.92184 -3.60000 -21.56475 1.000 34.24834 80 PHE C CA 1
ATOM 2770 C C . PHE C 1 51 ? -14.13804 -5.08536 -21.28818 1.000 38.18760 80 PHE C C 1
ATOM 2771 O O . PHE C 1 51 ? -14.11805 -5.52544 -20.13119 1.000 38.37357 80 PHE C O 1
ATOM 2779 N N . ILE C 1 52 ? -14.31622 -5.88185 -22.34357 1.000 32.93682 81 ILE C N 1
ATOM 2780 C CA . ILE C 1 52 ? -14.50191 -7.31691 -22.15405 1.000 31.03711 81 ILE C CA 1
ATOM 2781 C C . ILE C 1 52 ? -13.22633 -7.96145 -21.61840 1.000 33.97892 81 ILE C C 1
ATOM 2782 O O . ILE C 1 52 ? -13.27655 -8.80103 -20.71147 1.000 34.90746 81 ILE C O 1
ATOM 2787 N N . GLU C 1 53 ? -12.06404 -7.56309 -22.14733 1.000 30.96411 82 GLU C N 1
ATOM 2788 C CA . GLU C 1 53 ? -10.80500 -8.17129 -21.71910 1.000 39.46558 82 GLU C CA 1
ATOM 2789 C C . GLU C 1 53 ? -10.56637 -7.97390 -20.22725 1.000 31.17711 82 GLU C C 1
ATOM 2790 O O . GLU C 1 53 ? -10.09992 -8.89154 -19.54164 1.000 37.47264 82 GLU C O 1
ATOM 2796 N N . GLN C 1 54 ? -10.87700 -6.78627 -19.70350 1.000 32.84709 83 GLN C N 1
ATOM 2797 C CA . GLN C 1 54 ? -10.68801 -6.55145 -18.27489 1.000 37.30000 83 GLN C CA 1
ATOM 2798 C C . GLN C 1 54 ? -11.53603 -7.51123 -17.44914 1.000 37.24497 83 GLN C C 1
ATOM 2799 O O . GLN C 1 54 ? -11.07683 -8.04240 -16.43101 1.000 39.37857 83 GLN C O 1
ATOM 2805 N N . TRP C 1 55 ? -12.77222 -7.75630 -17.88671 1.000 33.97609 84 TRP C N 1
ATOM 2806 C CA . TRP C 1 55 ? -13.64285 -8.70074 -17.19682 1.000 35.49822 84 TRP C CA 1
ATOM 2807 C C . TRP C 1 55 ? -13.07202 -10.11416 -17.24040 1.000 39.35541 84 TRP C C 1
ATOM 2808 O O . TRP C 1 55 ? -13.11456 -10.84106 -16.24017 1.000 33.48240 84 TRP C O 1
ATOM 2819 N N . VAL C 1 56 ? -12.50558 -10.51126 -18.38158 1.000 32.91061 85 VAL C N 1
ATOM 2820 C CA . VAL C 1 56 ? -11.88431 -11.82864 -18.47655 1.000 36.43408 85 VAL C CA 1
ATOM 2821 C C . VAL C 1 56 ? -10.68964 -11.92175 -17.53565 1.000 40.55617 85 VAL C C 1
ATOM 2822 O O . VAL C 1 56 ? -10.52068 -12.92037 -16.82524 1.000 45.62308 85 VAL C O 1
ATOM 2826 N N . ARG C 1 57 ? -9.84592 -10.88350 -17.50667 1.000 37.21501 86 ARG C N 1
ATOM 2827 C CA . ARG C 1 57 ? -8.67163 -10.90664 -16.63526 1.000 35.13174 86 ARG C CA 1
ATOM 2828 C C . ARG C 1 57 ? -9.05748 -10.93847 -15.16129 1.000 44.02838 86 ARG C C 1
ATOM 2829 O O . ARG C 1 57 ? -8.28024 -11.41903 -14.32765 1.000 42.42228 86 ARG C O 1
ATOM 2837 N N . GLU C 1 58 ? -10.21762 -10.38613 -14.81075 1.000 40.10545 87 GLU C N 1
ATOM 2838 C CA . GLU C 1 58 ? -10.68786 -10.42778 -13.43150 1.000 41.93567 87 GLU C CA 1
ATOM 2839 C C . GLU C 1 58 ? -11.24337 -11.79348 -13.04019 1.000 42.63300 87 GLU C C 1
ATOM 2840 O O . GLU C 1 58 ? -11.63488 -11.97973 -11.88209 1.000 40.88424 87 GLU C O 1
ATOM 2846 N N . GLY C 1 59 ? -11.26143 -12.75600 -13.95701 1.000 38.81955 88 GLY C N 1
ATOM 2847 C CA . GLY C 1 59 ? -11.79049 -14.06749 -13.65623 1.000 38.09395 88 GLY C CA 1
ATOM 2848 C C . GLY C 1 59 ? -13.25884 -14.23987 -13.95271 1.000 37.88838 88 GLY C C 1
ATOM 2849 O O . GLY C 1 59 ? -13.90521 -15.08344 -13.32086 1.000 43.24079 88 GLY C O 1
ATOM 2850 N N . LEU C 1 60 ? -13.80862 -13.45765 -14.87836 1.000 41.00325 89 LEU C N 1
ATOM 2851 C CA . LEU C 1 60 ? -15.22482 -13.49315 -15.22258 1.000 36.56399 89 LEU C CA 1
ATOM 2852 C C . LEU C 1 60 ? -16.12835 -13.44027 -13.98490 1.000 39.16181 89 LEU C C 1
ATOM 2853 O O . LEU C 1 60 ? -16.99034 -14.30229 -13.80585 1.000 40.61820 89 LEU C O 1
ATOM 2858 N N . PRO C 1 61 ? -15.95516 -12.44185 -13.11276 1.000 39.33224 90 PRO C N 1
ATOM 2859 C CA . PRO C 1 61 ? -16.75780 -12.40371 -11.88244 1.000 42.90633 90 PRO C CA 1
ATOM 2860 C C . PRO C 1 61 ? -18.23839 -12.25593 -12.19370 1.000 42.91283 90 PRO C C 1
ATOM 2861 O O . PRO C 1 61 ? -18.63662 -11.43568 -13.02245 1.000 40.69487 90 PRO C O 1
ATOM 2865 N N . GLU C 1 62 ? -19.05443 -13.07449 -11.52546 1.000 38.22606 91 GLU C N 1
ATOM 2866 C CA . GLU C 1 62 ? -20.49571 -13.02773 -11.74638 1.000 43.07412 91 GLU C CA 1
ATOM 2867 C C . GLU C 1 62 ? -21.07284 -11.66859 -11.36551 1.000 50.78084 91 GLU C C 1
ATOM 2868 O O . GLU C 1 62 ? -22.06488 -11.22659 -11.95791 1.000 49.47717 91 GLU C O 1
ATOM 2874 N N . GLU C 1 63 ? -20.45586 -10.98749 -10.39597 1.000 47.51979 92 GLU C N 1
ATOM 2875 C CA . GLU C 1 63 ? -20.95067 -9.69691 -9.92625 1.000 46.44903 92 GLU C CA 1
ATOM 2876 C C . GLU C 1 63 ? -20.96790 -8.63567 -11.02035 1.000 46.76857 92 GLU C C 1
ATOM 2877 O O . GLU C 1 63 ? -21.69827 -7.64695 -10.89490 1.000 47.27106 92 GLU C O 1
ATOM 2883 N N . ARG C 1 64 ? -20.17905 -8.80363 -12.08014 1.000 47.43154 93 ARG C N 1
ATOM 2884 C CA . ARG C 1 64 ? -20.10284 -7.81437 -13.14519 1.000 42.44674 93 ARG C CA 1
ATOM 2885 C C . ARG C 1 64 ? -20.90148 -8.20694 -14.38038 1.000 37.32693 93 ARG C C 1
ATOM 2886 O O . ARG C 1 64 ? -20.78103 -7.54676 -15.41681 1.000 38.00582 93 ARG C O 1
ATOM 2894 N N . GLN C 1 65 ? -21.71572 -9.26008 -14.29602 1.000 38.98442 94 GLN C N 1
ATOM 2895 C CA . GLN C 1 65 ? -22.48973 -9.68003 -15.45948 1.000 39.20918 94 GLN C CA 1
ATOM 2896 C C . GLN C 1 65 ? -23.51575 -8.62561 -15.86086 1.000 40.49216 94 GLN C C 1
ATOM 2897 O O . GLN C 1 65 ? -23.78858 -8.45497 -17.05446 1.000 34.37219 94 GLN C O 1
ATOM 2903 N N . ASN C 1 66 ? -24.08528 -7.90606 -14.88919 1.000 32.82575 95 ASN C N 1
ATOM 2904 C CA . ASN C 1 66 ? -25.00173 -6.81917 -15.22311 1.000 43.66901 95 ASN C CA 1
ATOM 2905 C C . ASN C 1 66 ? -24.29569 -5.74332 -16.03791 1.000 40.44031 95 ASN C C 1
ATOM 2906 O O . ASN C 1 66 ? -24.88983 -5.15476 -16.94793 1.000 42.31294 95 ASN C O 1
ATOM 2911 N N . ASP C 1 67 ? -23.02130 -5.48169 -15.73243 1.000 36.16096 96 ASP C N 1
ATOM 2912 C CA . ASP C 1 67 ? -22.24461 -4.53647 -16.52971 1.000 38.20570 96 ASP C CA 1
ATOM 2913 C C . ASP C 1 67 ? -22.04010 -5.05515 -17.94848 1.000 40.77930 96 ASP C C 1
ATOM 2914 O O . ASP C 1 67 ? -22.18319 -4.30148 -18.91888 1.000 37.61967 96 ASP C O 1
ATOM 2919 N N . ILE C 1 68 ? -21.71797 -6.34423 -18.08834 1.000 35.26679 97 ILE C N 1
ATOM 2920 C CA . ILE C 1 68 ? -21.51978 -6.92221 -19.41524 1.000 31.51749 97 ILE C CA 1
ATOM 2921 C C . ILE C 1 68 ? -22.81433 -6.87355 -20.21943 1.000 36.47101 97 ILE C C 1
ATOM 2922 O O . ILE C 1 68 ? -22.81694 -6.48613 -21.39458 1.000 32.92313 97 ILE C O 1
ATOM 2927 N N . ALA C 1 69 ? -23.93841 -7.23296 -19.59043 1.000 28.04669 98 ALA C N 1
ATOM 2928 C CA . ALA C 1 69 ? -25.21667 -7.25718 -20.29734 1.000 31.83593 98 ALA C CA 1
ATOM 2929 C C . ALA C 1 69 ? -25.63558 -5.86540 -20.74715 1.000 35.33455 98 ALA C C 1
ATOM 2930 O O . ALA C 1 69 ? -26.16994 -5.69517 -21.84975 1.000 37.98362 98 ALA C O 1
ATOM 2932 N N . ALA C 1 70 ? -25.40996 -4.85728 -19.90469 1.000 31.85572 99 ALA C N 1
ATOM 2933 C CA . ALA C 1 70 ? -25.74987 -3.49162 -20.28581 1.000 26.85318 99 ALA C CA 1
ATOM 2934 C C . ALA C 1 70 ? -24.84701 -2.99047 -21.40542 1.000 32.96995 99 ALA C C 1
ATOM 2935 O O . ALA C 1 70 ? -25.29061 -2.23151 -22.27533 1.000 36.04871 99 ALA C O 1
ATOM 2937 N N . TYR C 1 71 ? -23.57417 -3.39170 -21.39277 1.000 31.42801 100 TYR C N 1
ATOM 2938 C CA . TYR C 1 71 ? -22.67046 -3.03250 -22.48138 1.000 35.72764 100 TYR C CA 1
ATOM 2939 C C . TYR C 1 71 ? -23.13264 -3.66036 -23.79391 1.000 35.99523 100 TYR C C 1
ATOM 2940 O O . TYR C 1 71 ? -23.21306 -2.98536 -24.82742 1.000 33.83587 100 TYR C O 1
ATOM 2949 N N . LEU C 1 72 ? -23.47098 -4.95340 -23.76182 1.000 30.92282 101 LEU C N 1
ATOM 2950 C CA . LEU C 1 72 ? -23.92561 -5.63713 -24.96842 1.000 30.76614 101 LEU C CA 1
ATOM 2951 C C . LEU C 1 72 ? -25.25749 -5.08956 -25.45865 1.000 32.99216 101 LEU C C 1
ATOM 2952 O O . LEU C 1 72 ? -25.47672 -5.00456 -26.67244 1.000 34.04264 101 LEU C O 1
ATOM 2957 N N . ALA C 1 73 ? -26.14639 -4.69897 -24.53802 1.000 28.81871 102 ALA C N 1
ATOM 2958 C CA . ALA C 1 73 ? -27.45305 -4.18154 -24.93247 1.000 33.29268 102 ALA C CA 1
ATOM 2959 C C . ALA C 1 73 ? -27.32805 -2.93286 -25.79037 1.000 35.66991 102 ALA C C 1
ATOM 2960 O O . ALA C 1 73 ? -28.15591 -2.71373 -26.68120 1.000 33.61361 102 ALA C O 1
ATOM 2962 N N . ARG C 1 74 ? -26.32178 -2.09391 -25.52479 1.000 32.84588 103 ARG C N 1
ATOM 2963 C CA . ARG C 1 74 ? -26.08787 -0.92748 -26.37204 1.000 34.06082 103 ARG C CA 1
ATOM 2964 C C . ARG C 1 74 ? -25.76424 -1.36501 -27.79785 1.000 40.81365 103 ARG C C 1
ATOM 2965 O O . ARG C 1 74 ? -26.32048 -0.83781 -28.77081 1.000 34.00425 103 ARG C O 1
ATOM 2973 N N . LEU C 1 75 ? -24.87052 -2.35217 -27.93194 1.000 32.01891 104 LEU C N 1
ATOM 2974 C CA . LEU C 1 75 ? -24.46104 -2.83899 -29.24631 1.000 32.09757 104 LEU C CA 1
ATOM 2975 C C . LEU C 1 75 ? -25.61856 -3.50622 -29.97785 1.000 39.52584 104 LEU C C 1
ATOM 2976 O O . LEU C 1 75 ? -25.77078 -3.34178 -31.19494 1.000 33.28627 104 LEU C O 1
ATOM 2981 N N . MET C 1 76 ? -26.43837 -4.27576 -29.25780 1.000 33.98885 105 MET C N 1
ATOM 2982 C CA . MET C 1 76 ? -27.54671 -4.95759 -29.91225 1.000 35.74740 105 MET C CA 1
ATOM 2983 C C . MET C 1 76 ? -28.61013 -3.97919 -30.39403 1.000 35.00988 105 MET C C 1
ATOM 2984 O O . MET C 1 76 ? -29.27621 -4.24170 -31.40128 1.000 42.70556 105 MET C O 1
ATOM 2989 N N . GLU C 1 77 ? -28.76501 -2.83543 -29.72515 1.000 33.44261 106 GLU C N 1
ATOM 2990 C CA . GLU C 1 77 ? -29.66400 -1.82027 -30.26040 1.000 35.43967 106 GLU C CA 1
ATOM 2991 C C . GLU C 1 77 ? -29.10281 -1.22737 -31.54711 1.000 35.12017 106 GLU C C 1
ATOM 2992 O O . GLU C 1 77 ? -29.85463 -0.93210 -32.48122 1.000 37.00276 106 GLU C O 1
ATOM 2998 N N . GLN C 1 78 ? -27.77804 -1.08551 -31.62916 1.000 35.55000 107 GLN C N 1
ATOM 2999 C CA . GLN C 1 78 ? -27.17552 -0.50082 -32.82182 1.000 42.46332 107 GLN C CA 1
ATOM 3000 C C . GLN C 1 78 ? -27.27358 -1.44822 -34.01308 1.000 34.76286 107 GLN C C 1
ATOM 3001 O O . GLN C 1 78 ? -27.58372 -1.01907 -35.13035 1.000 36.30593 107 GLN C O 1
ATOM 3007 N N . LEU C 1 79 ? -27.03446 -2.73954 -33.79235 1.000 39.10497 108 LEU C N 1
ATOM 3008 C CA . LEU C 1 79 ? -27.02883 -3.71142 -34.87766 1.000 40.13401 108 LEU C CA 1
ATOM 3009 C C . LEU C 1 79 ? -28.40395 -4.28244 -35.17534 1.000 41.21977 108 LEU C C 1
ATOM 3010 O O . LEU C 1 79 ? -28.61768 -4.79875 -36.27989 1.000 42.58079 108 LEU C O 1
ATOM 3015 N N . ASP C 1 80 ? -29.33517 -4.18318 -34.23095 1.000 41.80076 109 ASP C N 1
ATOM 3016 C CA . ASP C 1 80 ? -30.67540 -4.74457 -34.36776 1.000 50.25032 109 ASP C CA 1
ATOM 3017 C C . ASP C 1 80 ? -30.57704 -6.21689 -34.76790 1.000 49.93191 109 ASP C C 1
ATOM 3018 O O . ASP C 1 80 ? -31.03633 -6.65109 -35.82622 1.000 54.14266 109 ASP C O 1
ATOM 3023 N N . THR C 1 81 ? -29.95210 -6.98222 -33.88250 1.000 42.97615 110 THR C N 1
ATOM 3024 C CA . THR C 1 81 ? -29.69131 -8.39486 -34.09261 1.000 48.25644 110 THR C CA 1
ATOM 3025 C C . THR C 1 81 ? -30.36788 -9.19022 -32.98802 1.000 49.11002 110 THR C C 1
ATOM 3026 O O . THR C 1 81 ? -30.69377 -8.66033 -31.92084 1.000 50.18327 110 THR C O 1
ATOM 3030 N N . GLU C 1 82 ? -30.58406 -10.47670 -33.25837 1.000 48.77365 111 GLU C N 1
ATOM 3031 C CA . GLU C 1 82 ? -31.26796 -11.31450 -32.28290 1.000 43.02726 111 GLU C CA 1
ATOM 3032 C C . GLU C 1 82 ? -30.39302 -11.59319 -31.06563 1.000 45.24441 111 GLU C C 1
ATOM 3033 O O . GLU C 1 82 ? -30.90738 -11.67720 -29.94254 1.000 41.25860 111 GLU C O 1
ATOM 3039 N N . LEU C 1 83 ? -29.08060 -11.72145 -31.25214 1.000 36.03388 112 LEU C N 1
ATOM 3040 C CA . LEU C 1 83 ? -28.23578 -12.11368 -30.13567 1.000 38.23832 112 LEU C CA 1
ATOM 3041 C C . LEU C 1 83 ? -26.80324 -11.65354 -30.36538 1.000 36.80854 112 LEU C C 1
ATOM 3042 O O . LEU C 1 83 ? -26.35857 -11.47863 -31.50544 1.000 34.06623 112 LEU C O 1
ATOM 3047 N N . LEU C 1 84 ? -26.09650 -11.46129 -29.25509 1.000 29.66112 113 LEU C N 1
ATOM 3048 C CA . LEU C 1 84 ? -24.65580 -11.26200 -29.21769 1.000 33.74865 113 LEU C CA 1
ATOM 3049 C C . LEU C 1 84 ? -24.06280 -12.30810 -28.28457 1.000 32.27470 113 LEU C C 1
ATOM 3050 O O . LEU C 1 84 ? -24.69244 -12.68440 -27.29047 1.000 27.82284 113 LEU C O 1
ATOM 3055 N N . PHE C 1 85 ? -22.86489 -12.79223 -28.60288 1.000 32.08842 114 PHE C N 1
ATOM 3056 C CA . PHE C 1 85 ? -22.23751 -13.83835 -27.80654 1.000 28.43446 114 PHE C CA 1
ATOM 3057 C C . PHE C 1 85 ? -20.80111 -13.46296 -27.47371 1.000 31.00811 114 PHE C C 1
ATOM 3058 O O . PHE C 1 85 ? -20.15447 -12.68959 -28.18481 1.000 30.29857 114 PHE C O 1
ATOM 3066 N N . ILE C 1 86 ? -20.31061 -14.03829 -26.37602 1.000 29.74644 115 ILE C N 1
ATOM 3067 C CA . ILE C 1 86 ? -18.91662 -13.93351 -25.96231 1.000 28.90501 115 ILE C CA 1
ATOM 3068 C C . ILE C 1 86 ? -18.43815 -15.32195 -25.56279 1.000 36.75143 115 ILE C C 1
ATOM 3069 O O . ILE C 1 86 ? -19.07593 -15.98712 -24.73909 1.000 36.40991 115 ILE C O 1
ATOM 3074 N N . ALA C 1 87 ? -17.31866 -15.75480 -26.13628 1.000 33.17761 116 ALA C N 1
ATOM 3075 C CA . ALA C 1 87 ? -16.68055 -17.02293 -25.78522 1.000 37.66291 116 ALA C CA 1
ATOM 3076 C C . ALA C 1 87 ? -15.29570 -16.69705 -25.23937 1.000 37.45236 116 ALA C C 1
ATOM 3077 O O . ALA C 1 87 ? -14.36983 -16.41418 -26.00820 1.000 35.22279 116 ALA C O 1
ATOM 3079 N N . ALA C 1 88 ? -15.15063 -16.74938 -23.91755 1.000 35.11801 117 ALA C N 1
ATOM 3080 C CA . ALA C 1 88 ? -13.96151 -16.25206 -23.24188 1.000 32.24138 117 ALA C CA 1
ATOM 3081 C C . ALA C 1 88 ? -13.14231 -17.38846 -22.64537 1.000 32.22171 117 ALA C C 1
ATOM 3082 O O . ALA C 1 88 ? -13.69190 -18.33430 -22.07327 1.000 37.82331 117 ALA C O 1
ATOM 3084 N N . GLN C 1 89 ? -11.82227 -17.27357 -22.75708 1.000 36.25466 118 GLN C N 1
ATOM 3085 C CA . GLN C 1 89 ? -10.90548 -18.23060 -22.15670 1.000 35.49845 118 GLN C CA 1
ATOM 3086 C C . GLN C 1 89 ? -10.58706 -17.79906 -20.73279 1.000 40.43358 118 GLN C C 1
ATOM 3087 O O . GLN C 1 89 ? -10.21043 -16.64658 -20.49808 1.000 33.36678 118 GLN C O 1
ATOM 3093 N N . HIS C 1 90 ? -10.70353 -18.73588 -19.79376 1.000 34.93795 119 HIS C N 1
ATOM 3094 C CA . HIS C 1 90 ? -10.42474 -18.45528 -18.39033 1.000 36.12335 119 HIS C CA 1
ATOM 3095 C C . HIS C 1 90 ? -9.88459 -19.71886 -17.73788 1.000 45.35969 119 HIS C C 1
ATOM 3096 O O . HIS C 1 90 ? -10.58170 -20.73649 -17.68305 1.000 43.42152 119 HIS C O 1
ATOM 3103 N N . GLN C 1 91 ? -8.63878 -19.65342 -17.26462 1.000 39.86387 120 GLN C N 1
ATOM 3104 C CA . GLN C 1 91 ? -7.99426 -20.76782 -16.56644 1.000 39.06593 120 GLN C CA 1
ATOM 3105 C C . GLN C 1 91 ? -8.05275 -22.05531 -17.38912 1.000 44.60451 120 GLN C C 1
ATOM 3106 O O . GLN C 1 91 ? -8.28014 -23.14500 -16.86080 1.000 50.75323 120 GLN C O 1
ATOM 3112 N N . GLY C 1 92 ? -7.84266 -21.93219 -18.69935 1.000 40.98433 121 GLY C N 1
ATOM 3113 C CA . GLY C 1 92 ? -7.80760 -23.09245 -19.56424 1.000 42.92817 121 GLY C CA 1
ATOM 3114 C C . GLY C 1 92 ? -9.15205 -23.59025 -20.05033 1.000 45.31526 121 GLY C C 1
ATOM 3115 O O . GLY C 1 92 ? -9.18634 -24.54501 -20.83761 1.000 54.00808 121 GLY C O 1
ATOM 3116 N N . ARG C 1 93 ? -10.25638 -22.99358 -19.60359 1.000 48.55941 122 ARG C N 1
ATOM 3117 C CA . ARG C 1 93 ? -11.59513 -23.40650 -19.99963 1.000 44.28412 122 ARG C CA 1
ATOM 3118 C C . ARG C 1 93 ? -12.26580 -22.32039 -20.83264 1.000 47.74006 122 ARG C C 1
ATOM 3119 O O . ARG C 1 93 ? -11.94971 -21.13216 -20.70984 1.000 37.66303 122 ARG C O 1
ATOM 3127 N N . GLY C 1 94 ? -13.20622 -22.73855 -21.67665 1.000 41.45579 123 GLY C N 1
ATOM 3128 C CA . GLY C 1 94 ? -14.01614 -21.81412 -22.44951 1.000 39.47463 123 GLY C CA 1
ATOM 3129 C C . GLY C 1 94 ? -15.35616 -21.59197 -21.77231 1.000 40.29052 123 GLY C C 1
ATOM 3130 O O . GLY C 1 94 ? -16.01019 -22.54262 -21.33704 1.000 47.22819 123 GLY C O 1
ATOM 3131 N N . TYR C 1 95 ? -15.74386 -20.32315 -21.66816 1.000 35.63546 124 TYR C N 1
ATOM 3132 C CA . TYR C 1 95 ? -17.01705 -19.92760 -21.07405 1.000 39.44732 124 TYR C CA 1
ATOM 3133 C C . TYR C 1 95 ? -17.83979 -19.19354 -22.12150 1.000 38.53018 124 TYR C C 1
ATOM 3134 O O . TYR C 1 95 ? -17.36283 -18.22580 -22.72272 1.000 34.59558 124 TYR C O 1
ATOM 3143 N N . TYR C 1 96 ? -19.05625 -19.66876 -22.36107 1.000 38.73624 125 TYR C N 1
ATOM 3144 C CA . TYR C 1 96 ? -19.91096 -19.11820 -23.40249 1.000 37.95258 125 TYR C CA 1
ATOM 3145 C C . TYR C 1 96 ? -21.00536 -18.26613 -22.77399 1.000 37.65250 125 TYR C C 1
ATOM 3146 O O . TYR C 1 96 ? -21.72527 -18.72734 -21.88331 1.000 42.57654 125 TYR C O 1
ATOM 3155 N N . PHE C 1 97 ? -21.10840 -17.02013 -23.22368 1.000 33.81545 126 PHE C N 1
ATOM 3156 C CA . PHE C 1 97 ? -22.12597 -16.08970 -22.76481 1.000 38.32702 126 PHE C CA 1
ATOM 3157 C C . PHE C 1 97 ? -22.91452 -15.56571 -23.95486 1.000 37.07061 126 PHE C C 1
ATOM 3158 O O . PHE C 1 97 ? -22.38314 -15.42491 -25.06066 1.000 36.04173 126 PHE C O 1
ATOM 3166 N N . GLN C 1 98 ? -24.18535 -15.25977 -23.71746 1.000 36.26987 127 GLN C N 1
ATOM 3167 C CA . GLN C 1 98 ? -25.03610 -14.76076 -24.78295 1.000 38.77831 127 GLN C CA 1
ATOM 3168 C C . GLN C 1 98 ? -26.04106 -13.77433 -24.20240 1.000 45.03055 127 GLN C C 1
ATOM 3169 O O . GLN C 1 98 ? -26.60760 -14.01347 -23.13227 1.000 41.00505 127 GLN C O 1
ATOM 3175 N N . LEU C 1 99 ? -26.22767 -12.65101 -24.89314 1.000 35.82976 128 LEU C N 1
ATOM 3176 C CA . LEU C 1 99 ? -27.33928 -11.74445 -24.63187 1.000 38.15243 128 LEU C CA 1
ATOM 3177 C C . LEU C 1 99 ? -28.37522 -11.95488 -25.72740 1.000 40.50232 128 LEU C C 1
ATOM 3178 O O . LEU C 1 99 ? -28.07185 -11.76822 -26.90911 1.000 40.01401 128 LEU C O 1
ATOM 3183 N N . ARG C 1 100 ? -29.58688 -12.34920 -25.34310 1.000 40.34173 129 ARG C N 1
ATOM 3184 C CA . ARG C 1 100 ? -30.64632 -12.58121 -26.32137 1.000 43.43095 129 ARG C CA 1
ATOM 3185 C C . ARG C 1 100 ? -31.98172 -12.21567 -25.69773 1.000 50.29575 129 ARG C C 1
ATOM 3186 O O . ARG C 1 100 ? -32.33840 -12.75490 -24.64596 1.000 51.74511 129 ARG C O 1
ATOM 3194 N N . ASN C 1 101 ? -32.71611 -11.31553 -26.35643 1.000 57.05649 130 ASN C N 1
ATOM 3195 C CA . ASN C 1 101 ? -34.01424 -10.84299 -25.86982 1.000 68.66169 130 ASN C CA 1
ATOM 3196 C C . ASN C 1 101 ? -33.92252 -10.37537 -24.41965 1.000 75.43973 130 ASN C C 1
ATOM 3197 O O . ASN C 1 101 ? -34.77356 -10.69200 -23.58457 1.000 78.14180 130 ASN C O 1
ATOM 3202 N N . GLY C 1 102 ? -32.86863 -9.62055 -24.11440 1.000 57.66561 131 GLY C N 1
ATOM 3203 C CA . GLY C 1 102 ? -32.69580 -9.06603 -22.79089 1.000 54.26474 131 GLY C CA 1
ATOM 3204 C C . GLY C 1 102 ? -32.21399 -10.03368 -21.73279 1.000 54.75617 131 GLY C C 1
ATOM 3205 O O . GLY C 1 102 ? -32.00423 -9.61235 -20.58844 1.000 57.41960 131 GLY C O 1
ATOM 3206 N N . GLU C 1 103 ? -32.02707 -11.30831 -22.06770 1.000 53.11049 132 GLU C N 1
ATOM 3207 C CA . GLU C 1 103 ? -31.59240 -12.31691 -21.10969 1.000 52.53429 132 GLU C CA 1
ATOM 3208 C C . GLU C 1 103 ? -30.10555 -12.58480 -21.29091 1.000 50.58396 132 GLU C C 1
ATOM 3209 O O . GLU C 1 103 ? -29.63265 -12.75121 -22.41985 1.000 47.77633 132 GLU C O 1
ATOM 3215 N N . PHE C 1 104 ? -29.37661 -12.63818 -20.17979 1.000 49.31255 133 PHE C N 1
ATOM 3216 C CA . PHE C 1 104 ? -27.94941 -12.93494 -20.19072 1.000 45.90670 13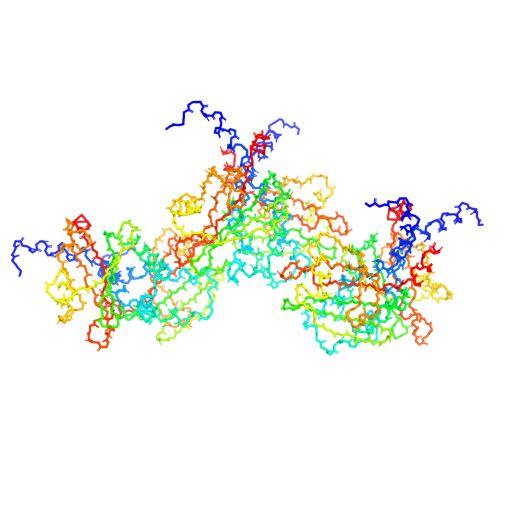3 PHE C CA 1
ATOM 3217 C C . PHE C 1 104 ? -27.77581 -14.41309 -19.86397 1.000 37.93294 133 PHE C C 1
ATOM 3218 O O . PHE C 1 104 ? -27.97468 -14.82892 -18.71887 1.000 41.34379 133 PHE C O 1
ATOM 3226 N N . LEU C 1 105 ? -27.40085 -15.20048 -20.86761 1.000 39.88905 134 LEU C N 1
ATOM 3227 C CA . LEU C 1 105 ? -27.28000 -16.64335 -20.73418 1.000 37.92834 134 LEU C CA 1
ATOM 3228 C C . LEU C 1 105 ? -25.81652 -17.05075 -20.63628 1.000 39.00870 134 LEU C C 1
ATOM 3229 O O . LEU C 1 105 ? -24.93535 -16.41701 -21.22229 1.000 38.32559 134 LEU C O 1
ATOM 3234 N N . GLN C 1 106 ? -25.56519 -18.13484 -19.90522 1.000 36.35656 135 GLN C N 1
ATOM 3235 C CA . GLN C 1 106 ? -24.19815 -18.58271 -19.70291 1.000 40.84947 135 GLN C CA 1
ATOM 3236 C C . GLN C 1 106 ? -24.15740 -20.09382 -19.56400 1.000 43.60594 135 GLN C C 1
ATOM 3237 O O . GLN C 1 106 ? -25.09936 -20.72089 -19.07186 1.000 45.47248 135 GLN C O 1
ATOM 3243 N N . ARG C 1 107 ? -23.03734 -20.66066 -19.99253 1.000 38.67647 136 ARG C N 1
ATOM 3244 C CA . ARG C 1 107 ? -22.75067 -22.08228 -19.87391 1.000 46.38237 136 ARG C CA 1
ATOM 3245 C C . ARG C 1 107 ? -21.26678 -22.25966 -20.15605 1.000 42.97408 136 ARG C C 1
ATOM 3246 O O . ARG C 1 107 ? -20.58629 -21.33611 -20.61087 1.000 35.18203 136 ARG C O 1
ATOM 3254 N N . ILE C 1 108 ? -20.78167 -23.46169 -19.90701 1.000 43.72286 137 ILE C N 1
ATOM 3255 C CA . ILE C 1 108 ? -19.38614 -23.80660 -20.13780 1.000 47.31595 137 ILE C CA 1
ATOM 3256 C C . ILE C 1 108 ? -19.25600 -24.46383 -21.49894 1.000 48.81066 137 ILE C C 1
ATOM 3257 O O . ILE C 1 108 ? -20.08509 -25.29757 -21.88462 1.000 58.68998 137 ILE C O 1
ATOM 3262 N N . ILE C 1 109 ? -18.21112 -24.08140 -22.23190 1.000 49.86928 138 ILE C N 1
ATOM 3263 C CA . ILE C 1 109 ? -17.95232 -24.67684 -23.53373 1.000 47.88431 138 ILE C CA 1
ATOM 3264 C C . ILE C 1 109 ? -17.56443 -26.13548 -23.34266 1.000 55.75538 138 ILE C C 1
ATOM 3265 O O . ILE C 1 109 ? -16.73123 -26.46802 -22.49003 1.000 51.11179 138 ILE C O 1
ATOM 3270 N N . GLN C 1 110 ? -18.16908 -27.01213 -24.13672 1.000 55.41810 139 GLN C N 1
ATOM 3271 C CA . GLN C 1 110 ? -18.00935 -28.44514 -23.96835 1.000 57.90029 139 GLN C CA 1
ATOM 3272 C C . GLN C 1 110 ? -16.75256 -28.95187 -24.67085 1.000 55.81163 139 GLN C C 1
ATOM 3273 O O . GLN C 1 110 ? -16.17879 -28.26231 -25.51771 1.000 59.47344 139 GLN C O 1
ATOM 3279 N N . PRO C 1 111 ? -16.30440 -30.15955 -24.33573 1.000 58.16176 140 PRO C N 1
ATOM 3280 C CA . PRO C 1 111 ? -15.11330 -30.71875 -24.98287 1.000 63.50336 140 PRO C CA 1
ATOM 3281 C C . PRO C 1 111 ? -15.38532 -31.03605 -26.44139 1.000 62.97841 140 PRO C C 1
ATOM 3282 O O . PRO C 1 111 ? -16.54624 -31.03970 -26.87799 1.000 60.12125 140 PRO C O 1
ATOM 3286 N N . PRO C 1 112 ? -14.33998 -31.26848 -27.23531 1.000 64.23216 141 PRO C N 1
ATOM 3287 C CA . PRO C 1 112 ? -14.55232 -31.65281 -28.63556 1.000 70.33390 141 PRO C CA 1
ATOM 3288 C C . PRO C 1 112 ? -15.39917 -32.91189 -28.73546 1.000 68.19642 141 PRO C C 1
ATOM 3289 O O . PRO C 1 112 ? -15.29853 -33.82067 -27.90822 1.000 80.20294 141 PRO C O 1
ATOM 3293 N N . GLY C 1 113 ? -16.23681 -32.95978 -29.76663 1.000 78.68255 142 GLY C N 1
ATOM 3294 C CA . GLY C 1 113 ? -17.17975 -34.04046 -29.94433 1.000 84.13738 142 GLY C CA 1
ATOM 3295 C C . GLY C 1 113 ? -18.58579 -33.72061 -29.48879 1.000 79.49692 142 GLY C C 1
ATOM 3296 O O . GLY C 1 113 ? -19.49165 -34.53221 -29.71113 1.000 90.11646 142 GLY C O 1
ATOM 3297 N N . SER C 1 114 ? -18.79539 -32.56356 -28.87463 1.000 73.59095 143 SER C N 1
ATOM 3298 C CA . SER C 1 114 ? -20.09221 -32.13613 -28.37871 1.000 75.13548 143 SER C CA 1
ATOM 3299 C C . SER C 1 114 ? -20.63184 -31.04017 -29.29648 1.000 75.59361 143 SER C C 1
ATOM 3300 O O . SER C 1 114 ? -20.12468 -30.82085 -30.40358 1.000 74.54525 143 SER C O 1
ATOM 3303 N N . GLU C 1 115 ? -21.67019 -30.34134 -28.83637 1.000 79.42334 144 GLU C N 1
ATOM 3304 C CA . GLU C 1 115 ? -22.30500 -29.32405 -29.66871 1.000 80.25890 144 GLU C CA 1
ATOM 3305 C C . GLU C 1 115 ? -21.43135 -28.09119 -29.89325 1.000 75.44969 144 GLU C C 1
ATOM 3306 O O . GLU C 1 115 ? -21.80517 -27.23247 -30.70055 1.000 75.48295 144 GLU C O 1
ATOM 3312 N N . ASP C 1 116 ? -20.28631 -27.97984 -29.21630 1.000 62.52324 145 ASP C N 1
ATOM 3313 C CA . ASP C 1 116 ? -19.41678 -26.81573 -29.33023 1.000 62.71391 145 ASP C CA 1
ATOM 3314 C C . ASP C 1 116 ? -18.27292 -27.01506 -30.31967 1.000 58.75174 145 ASP C C 1
ATOM 3315 O O . ASP C 1 116 ? -17.24868 -26.33311 -30.20989 1.000 48.97025 145 ASP C O 1
ATOM 3320 N N . ASP C 1 117 ? -18.42550 -27.92368 -31.28753 1.000 54.80922 146 ASP C N 1
ATOM 3321 C CA . ASP C 1 117 ? -17.37350 -28.12589 -32.27888 1.000 54.74181 146 ASP C CA 1
ATOM 3322 C C . ASP C 1 117 ? -17.12780 -26.88551 -33.12729 1.000 51.05915 146 ASP C C 1
ATOM 3323 O O . ASP C 1 117 ? -16.04828 -26.75561 -33.71450 1.000 52.57089 146 ASP C O 1
ATOM 3328 N N . TRP C 1 118 ? -18.09956 -25.97438 -33.20445 1.000 48.81927 147 TRP C N 1
ATOM 3329 C CA . TRP C 1 118 ? -17.88026 -24.71927 -33.91448 1.000 49.44428 147 TRP C CA 1
ATOM 3330 C C . TRP C 1 118 ? -16.69447 -23.95709 -33.33390 1.000 48.05427 147 TRP C C 1
ATOM 3331 O O . TRP C 1 118 ? -15.91048 -23.35481 -34.07627 1.000 43.82207 147 TRP C O 1
ATOM 3342 N N . TYR C 1 119 ? -16.53781 -23.98955 -32.00632 1.000 44.62301 148 TYR C N 1
ATOM 3343 C CA . TYR C 1 119 ? -15.49715 -23.20131 -31.35314 1.000 39.81048 148 TYR C CA 1
ATOM 3344 C C . TYR C 1 119 ? -14.10944 -23.74155 -31.66938 1.000 50.33322 148 TYR C C 1
ATOM 3345 O O . TYR C 1 119 ? -13.18709 -22.96915 -31.95586 1.000 47.48198 148 TYR C O 1
ATOM 3354 N N . TYR C 1 120 ? -13.93832 -25.06391 -31.61386 1.000 47.30522 149 TYR C N 1
ATOM 3355 C CA . TYR C 1 120 ? -12.62970 -25.64277 -31.89327 1.000 51.34473 149 TYR C CA 1
ATOM 3356 C C . TYR C 1 120 ? -12.29037 -25.54393 -33.37527 1.000 48.62616 149 TYR C C 1
ATOM 3357 O O . TYR C 1 120 ? -11.13988 -25.27585 -33.73707 1.000 49.41702 149 TYR C O 1
ATOM 3366 N N . HIS C 1 121 ? -13.28127 -25.72780 -34.24739 1.000 47.15677 150 HIS C N 1
ATOM 3367 C CA . HIS C 1 121 ? -13.01690 -25.63897 -35.67921 1.000 52.27966 150 HIS C CA 1
ATOM 3368 C C . HIS C 1 121 ? -12.63333 -24.22144 -36.08561 1.000 46.78314 150 HIS C C 1
ATOM 3369 O O . HIS C 1 121 ? -11.72942 -24.02917 -36.90640 1.000 52.25281 150 HIS C O 1
ATOM 3376 N N . PHE C 1 122 ? -13.30077 -23.21512 -35.51961 1.000 50.97421 151 PHE C N 1
ATOM 3377 C CA . PHE C 1 122 ? -12.96717 -21.83611 -35.85935 1.000 50.45314 151 PHE C CA 1
ATOM 3378 C C . PHE C 1 122 ? -11.60639 -21.43518 -35.29915 1.000 51.33218 151 PHE C C 1
ATOM 3379 O O . PHE C 1 122 ? -10.75452 -20.91331 -36.02890 1.000 49.33613 151 PHE C O 1
ATOM 3387 N N . THR C 1 123 ? -11.38167 -21.66625 -34.00122 1.000 46.22616 152 THR C N 1
ATOM 3388 C CA . THR C 1 123 ? -10.13247 -21.21890 -33.39045 1.000 48.74057 152 THR C CA 1
ATOM 3389 C C . THR C 1 123 ? -8.92400 -21.96957 -33.94042 1.000 48.78640 152 THR C C 1
ATOM 3390 O O . THR C 1 123 ? -7.81136 -21.43373 -33.92412 1.000 50.52473 152 THR C O 1
ATOM 3394 N N . ASP C 1 124 ? -9.11620 -23.19238 -34.44435 1.000 47.52842 153 ASP C N 1
ATOM 3395 C CA . ASP C 1 124 ? -8.02645 -23.91636 -35.08978 1.000 47.31029 153 ASP C CA 1
ATOM 3396 C C . ASP C 1 124 ? -7.71332 -23.38525 -36.48214 1.000 56.13154 153 ASP C C 1
ATOM 3397 O O . ASP C 1 124 ? -6.65687 -23.71429 -37.03273 1.000 56.36905 153 ASP C O 1
ATOM 3402 N N . SER C 1 125 ? -8.60960 -22.59965 -37.07139 1.000 54.73644 154 SER C N 1
ATOM 3403 C CA . SER C 1 125 ? -8.36479 -22.03277 -38.38545 1.000 51.87394 154 SER C CA 1
ATOM 3404 C C . SER C 1 125 ? -7.49791 -20.77988 -38.27012 1.000 52.75458 154 SER C C 1
ATOM 3405 O O . SER C 1 125 ? -7.24365 -20.25891 -37.17962 1.000 53.94963 154 SER C O 1
ATOM 3408 N N . ASP C 1 126 ? -7.05353 -20.28342 -39.42198 1.000 52.54836 155 ASP C N 1
ATOM 3409 C CA . ASP C 1 126 ? -6.27196 -19.05745 -39.49128 1.000 56.45535 155 ASP C CA 1
ATOM 3410 C C . ASP C 1 126 ? -7.11692 -17.83828 -39.84401 1.000 59.55385 155 ASP C C 1
ATOM 3411 O O . ASP C 1 126 ? -6.56090 -16.76555 -40.10078 1.000 59.93666 155 ASP C O 1
ATOM 3416 N N . ASN C 1 127 ? -8.44084 -17.97600 -39.86507 1.000 53.58995 156 ASN C N 1
ATOM 3417 C CA . ASN C 1 127 ? -9.31399 -16.87533 -40.25135 1.000 54.35628 156 ASN C CA 1
ATOM 3418 C C . ASN C 1 127 ? -9.56018 -15.94346 -39.07129 1.000 49.66969 156 ASN C C 1
ATOM 3419 O O . ASN C 1 127 ? -9.85335 -16.39788 -37.96134 1.000 42.81407 156 ASN C O 1
ATOM 3424 N N . ALA C 1 128 ? -9.43228 -1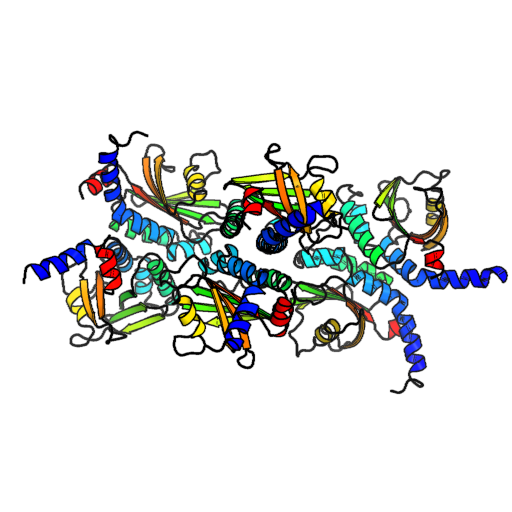4.63501 -39.31445 1.000 49.05222 157 ALA C N 1
ATOM 3425 C CA . ALA C 1 128 ? -9.79366 -13.65441 -38.29580 1.000 39.27143 157 ALA C CA 1
ATOM 3426 C C . ALA C 1 128 ? -11.27123 -13.74737 -37.93624 1.000 44.37869 157 ALA C C 1
ATOM 3427 O O . ALA C 1 128 ? -11.64551 -13.52993 -36.77640 1.000 44.53606 157 ALA C O 1
ATOM 3429 N N . TYR C 1 129 ? -12.12442 -14.06702 -38.90852 1.000 40.85702 158 TYR C N 1
ATOM 3430 C CA . TYR C 1 129 ? -13.53839 -14.27615 -38.63649 1.000 43.69181 158 TYR C CA 1
ATOM 3431 C C . TYR C 1 129 ? -14.09103 -15.32914 -39.58804 1.000 45.49401 158 TYR C C 1
ATOM 3432 O O . TYR C 1 129 ? -13.46442 -15.68803 -40.58508 1.000 49.19187 158 TYR C O 1
ATOM 3441 N N . GLU C 1 130 ? -15.27407 -15.83833 -39.24687 1.000 44.53323 159 GLU C N 1
ATOM 3442 C CA . GLU C 1 130 ? -15.98870 -16.80713 -40.06459 1.000 47.71611 159 GLU C CA 1
ATOM 3443 C C . GLU C 1 130 ? -17.48381 -16.59587 -39.88585 1.000 46.09990 159 GLU C C 1
ATOM 3444 O O . GLU C 1 130 ? -17.94106 -16.17490 -38.82069 1.000 42.56922 159 GLU C O 1
ATOM 3450 N N . LEU C 1 131 ? -18.23938 -16.89445 -40.93871 1.000 47.91202 160 LEU C N 1
ATOM 3451 C CA . LEU C 1 131 ? -19.69115 -16.98544 -40.86509 1.000 41.82275 160 LEU C CA 1
ATOM 3452 C C . LEU C 1 131 ? -20.06982 -18.45868 -40.75304 1.000 48.52506 160 LEU C C 1
ATOM 3453 O O . LEU C 1 131 ? -19.72953 -19.25927 -41.63126 1.000 51.58319 160 LEU C O 1
ATOM 3458 N N . ASN C 1 132 ? -20.76604 -18.81778 -39.67728 1.000 39.94631 161 ASN C N 1
ATOM 3459 C CA . ASN C 1 132 ? -21.06933 -20.21479 -39.38396 1.000 43.82289 161 ASN C CA 1
ATOM 3460 C C . ASN C 1 132 ? -22.57384 -20.38944 -39.24224 1.000 42.19064 161 ASN C C 1
ATOM 3461 O O . ASN C 1 132 ? -23.18083 -19.86482 -38.30309 1.000 38.21637 161 ASN C O 1
ATOM 3466 N N . LEU C 1 133 ? -23.16627 -21.14063 -40.16164 1.000 36.48271 162 LEU C N 1
ATOM 3467 C CA . LEU C 1 133 ? -24.55818 -21.54673 -40.03767 1.000 46.20055 162 LEU C CA 1
ATOM 3468 C C . LEU C 1 133 ? -24.62835 -22.72441 -39.07403 1.000 53.61042 162 LEU C C 1
ATOM 3469 O O . LEU C 1 133 ? -24.07410 -23.79331 -39.35254 1.000 48.41773 162 LEU C O 1
ATOM 3474 N N . ASP C 1 134 ? -25.30275 -22.53339 -37.94297 1.000 42.31720 163 ASP C N 1
ATOM 3475 C CA . ASP C 1 134 ? -25.30819 -23.54896 -36.90434 1.000 47.08734 163 ASP C CA 1
ATOM 3476 C C . ASP C 1 134 ? -26.57295 -23.41519 -36.06966 1.000 46.76425 163 ASP C C 1
ATOM 3477 O O . ASP C 1 134 ? -27.18522 -22.34710 -35.99964 1.000 46.97722 163 ASP C O 1
ATOM 3482 N N . SER C 1 135 ? -26.96675 -24.52180 -35.44733 1.000 47.43553 164 SER C N 1
ATOM 3483 C CA . SER C 1 135 ? -28.04966 -24.49414 -34.47717 1.000 45.55339 164 SER C CA 1
ATOM 3484 C C . SER C 1 135 ? -27.54258 -23.94781 -33.14710 1.000 45.97651 164 SER C C 1
ATOM 3485 O O . SER C 1 135 ? -26.37845 -24.13170 -32.77841 1.000 40.44015 164 SER C O 1
ATOM 3488 N N . ASP C 1 136 ? -28.42756 -23.25959 -32.43144 1.000 46.34837 165 ASP C N 1
ATOM 3489 C CA . ASP C 1 136 ? -28.04300 -22.61113 -31.18615 1.000 43.14505 165 ASP C CA 1
ATOM 3490 C C . ASP C 1 136 ? -27.85128 -23.63380 -30.06747 1.000 52.21696 165 ASP C C 1
ATOM 3491 O O . ASP C 1 136 ? -28.47918 -24.69647 -30.04774 1.000 47.78870 165 ASP C O 1
ATOM 3496 N N . THR C 1 137 ? -26.97820 -23.29471 -29.11570 1.000 46.03627 166 THR C N 1
ATOM 3497 C CA . THR C 1 137 ? -26.67159 -24.20233 -28.01673 1.000 50.98808 166 THR C CA 1
ATOM 3498 C C . THR C 1 137 ? -27.57292 -24.00449 -26.80365 1.000 50.66921 166 THR C C 1
ATOM 3499 O O . THR C 1 137 ? -27.71453 -24.93339 -26.00125 1.000 54.24173 166 THR C O 1
ATOM 3503 N N . PHE C 1 138 ? -28.18807 -22.83027 -26.65041 1.000 48.96428 167 PHE C N 1
ATOM 3504 C CA . PHE C 1 138 ? -29.18843 -22.63457 -25.60641 1.000 50.02025 167 PHE C CA 1
ATOM 3505 C C . PHE C 1 138 ? -30.58085 -23.06503 -26.05794 1.000 51.33068 167 PHE C C 1
ATOM 3506 O O . PHE C 1 138 ? -31.34201 -23.62724 -25.26399 1.000 50.40004 167 PHE C O 1
ATOM 3514 N N . SER C 1 139 ? -30.93361 -22.80515 -27.31694 1.000 52.95021 168 SER C N 1
ATOM 3515 C CA . SER C 1 139 ? -32.22045 -23.20573 -27.88763 1.000 50.80075 168 SER C CA 1
ATOM 3516 C C . SER C 1 139 ? -31.94234 -23.97363 -29.17064 1.000 44.99441 168 SER C C 1
ATOM 3517 O O . SER C 1 139 ? -31.84573 -23.38008 -30.25361 1.000 48.58457 168 SER C O 1
ATOM 3520 N N . PRO C 1 140 ? -31.80868 -25.29935 -29.08830 1.000 46.04172 169 PRO C N 1
ATOM 3521 C CA . PRO C 1 140 ? -31.39436 -26.07028 -30.27163 1.000 45.53911 169 PRO C CA 1
ATOM 3522 C C . PRO C 1 140 ? -32.37502 -25.99551 -31.42566 1.000 48.26596 169 PRO C C 1
ATOM 3523 O O . PRO C 1 140 ? -31.98239 -26.26985 -32.56634 1.000 53.59450 169 PRO C O 1
ATOM 3527 N N . ASP C 1 141 ? -33.63358 -25.62885 -31.17472 1.000 53.93752 170 ASP C N 1
ATOM 3528 C CA . ASP C 1 141 ? -34.59397 -25.47826 -32.26003 1.000 52.24513 170 ASP C CA 1
ATOM 3529 C C . ASP C 1 141 ? -34.35723 -24.21929 -33.08277 1.000 48.85005 170 ASP C C 1
ATOM 3530 O O . ASP C 1 141 ? -34.92772 -24.09952 -34.17236 1.000 47.28683 170 ASP C O 1
ATOM 3535 N N . ASP C 1 142 ? -33.53139 -23.29433 -32.59873 1.000 47.57006 171 ASP C N 1
ATOM 3536 C CA . ASP C 1 142 ? -33.17606 -22.08585 -33.32674 1.000 46.80442 171 ASP C CA 1
ATOM 3537 C C . ASP C 1 142 ? -31.84276 -22.26413 -34.03999 1.000 45.64743 171 ASP C C 1
ATOM 3538 O O . ASP C 1 142 ? -30.95988 -22.98845 -33.57612 1.000 46.01303 171 ASP C O 1
ATOM 3543 N N . ALA C 1 143 ? -31.69700 -21.57674 -35.16787 1.000 44.58601 172 ALA C N 1
ATOM 3544 C CA . ALA C 1 143 ? -30.45088 -21.58601 -35.91569 1.000 41.64337 172 ALA C CA 1
ATOM 3545 C C . ALA C 1 143 ? -30.14399 -20.16928 -36.37584 1.000 41.44561 172 ALA C C 1
ATOM 3546 O O . ALA C 1 143 ? -31.05144 -19.36594 -36.60443 1.000 39.74889 172 ALA C O 1
ATOM 3548 N N . PHE C 1 144 ? -28.85382 -19.86299 -36.49164 1.000 36.56230 173 PHE C N 1
ATOM 3549 C CA . PHE C 1 144 ? -28.41187 -18.53937 -36.90079 1.000 39.39500 173 PHE C CA 1
ATOM 3550 C C . PHE C 1 144 ? -27.16287 -18.67852 -37.75674 1.000 41.04303 173 PHE C C 1
ATOM 3551 O O . PHE C 1 144 ? -26.49919 -19.71677 -37.76196 1.000 40.95576 173 PHE C O 1
ATOM 3559 N N . VAL C 1 145 ? -26.86164 -17.62299 -38.50255 1.000 39.57352 174 VAL C N 1
ATOM 3560 C CA . VAL C 1 145 ? -25.54858 -17.46007 -39.10959 1.000 37.31664 174 VAL C CA 1
ATOM 3561 C C . VAL C 1 145 ? -24.73135 -16.61721 -38.14170 1.000 41.27417 174 VAL C C 1
ATOM 3562 O O . VAL C 1 145 ? -24.99610 -15.42494 -37.96388 1.000 44.58937 174 VAL C O 1
ATOM 3566 N N . TYR C 1 146 ? -23.76270 -17.24668 -37.48686 1.000 38.79353 175 TYR C N 1
ATOM 3567 C CA . TYR C 1 146 ? -22.97157 -16.59072 -36.45915 1.000 40.18716 175 TYR C CA 1
ATOM 3568 C C . TYR C 1 146 ? -21.76455 -15.90122 -37.07208 1.000 37.83018 175 TYR C C 1
ATOM 3569 O O . TYR C 1 146 ? -21.10387 -16.44744 -37.95966 1.000 38.37325 175 TYR C O 1
ATOM 3578 N N . VAL C 1 147 ? -21.49623 -14.68661 -36.60029 1.000 39.68240 176 VAL C N 1
ATOM 3579 C CA . VAL C 1 147 ? -20.28736 -13.95146 -36.95203 1.000 36.69030 176 VAL C CA 1
ATOM 3580 C C . VAL C 1 147 ? -19.26540 -14.26822 -35.86505 1.000 40.47145 176 VAL C C 1
ATOM 3581 O O . VAL C 1 147 ? -19.27305 -13.66001 -34.79466 1.000 37.75727 176 VAL C O 1
ATOM 3585 N N . ASN C 1 148 ? -18.39067 -15.23692 -36.13141 1.000 37.48245 177 ASN C N 1
ATOM 3586 C CA . ASN C 1 148 ? -17.36965 -15.64279 -35.16564 1.000 40.25225 177 ASN C CA 1
ATOM 3587 C C . ASN C 1 148 ? -16.12296 -14.80523 -35.41531 1.000 39.89818 177 ASN C C 1
ATOM 3588 O O . ASN C 1 148 ? -15.38944 -15.04613 -36.37353 1.000 40.01375 177 ASN C O 1
ATOM 3593 N N . TYR C 1 149 ? -15.87201 -13.82124 -34.55393 1.000 36.45761 178 TYR C N 1
ATOM 3594 C CA . TYR C 1 149 ? -14.68857 -12.97882 -34.66416 1.000 35.05087 178 TYR C CA 1
ATOM 3595 C C . TYR C 1 149 ? -13.76726 -13.24670 -33.48325 1.000 36.19073 178 TYR C C 1
ATOM 3596 O O . TYR C 1 149 ? -14.20916 -13.24684 -32.32987 1.000 36.08652 178 TYR C O 1
ATOM 3605 N N . ARG C 1 150 ? -12.48781 -13.44957 -33.77674 1.000 34.84027 179 ARG C N 1
ATOM 3606 C CA . ARG C 1 150 ? -11.49205 -13.80903 -32.78116 1.000 36.43788 179 ARG C CA 1
ATOM 3607 C C . ARG C 1 150 ? -10.72993 -12.57050 -32.32767 1.000 34.83919 179 ARG C C 1
ATOM 3608 O O . ARG C 1 150 ? -10.46240 -11.66642 -33.12308 1.000 33.67791 179 ARG C O 1
ATOM 3616 N N . SER C 1 151 ? -10.40258 -12.52488 -31.03983 1.000 30.17024 180 SER C N 1
ATOM 3617 C CA . SER C 1 151 ? -9.53726 -11.47415 -30.52705 1.000 33.14529 180 SER C CA 1
ATOM 3618 C C . SER C 1 151 ? -8.10461 -11.68374 -31.00357 1.000 36.86061 180 SER C C 1
ATOM 3619 O O . SER C 1 151 ? -7.66313 -12.81189 -31.24532 1.000 37.47768 180 SER C O 1
ATOM 3622 N N . THR C 1 152 ? -7.37102 -10.57549 -31.12433 1.000 38.29295 181 THR C N 1
ATOM 3623 C CA . THR C 1 152 ? -5.95117 -10.66282 -31.44753 1.000 37.50313 181 THR C CA 1
ATOM 3624 C C . THR C 1 152 ? -5.16639 -11.30067 -30.30801 1.000 38.66749 181 THR C C 1
ATOM 3625 O O . THR C 1 152 ? -4.25979 -12.10659 -30.54508 1.000 39.28179 181 THR C O 1
ATOM 3629 N N . VAL C 1 153 ? -5.51135 -10.96904 -29.06421 1.000 34.01126 182 VAL C N 1
ATOM 3630 C CA . VAL C 1 153 ? -4.82134 -11.55104 -27.92011 1.000 40.72172 182 VAL C CA 1
ATOM 3631 C C . VAL C 1 153 ? -5.23251 -13.01082 -27.77298 1.000 41.99716 182 VAL C C 1
ATOM 3632 O O . VAL C 1 153 ? -6.41350 -13.35855 -27.91220 1.000 38.30892 182 VAL C O 1
ATOM 3636 N N . ASN C 1 154 ? -4.24905 -13.87825 -27.53960 1.000 43.42751 183 ASN C N 1
ATOM 3637 C CA . ASN C 1 154 ? -4.46390 -15.29602 -27.29211 1.000 37.62999 183 ASN C CA 1
ATOM 3638 C C . ASN C 1 154 ? -4.16494 -15.63549 -25.83679 1.000 41.85366 183 ASN C C 1
ATOM 3639 O O . ASN C 1 154 ? -3.30706 -15.01551 -25.20224 1.000 34.16614 183 ASN C O 1
ATOM 3644 N N . ALA C 1 155 ? -4.87719 -16.63206 -25.31433 1.000 37.70617 184 ALA C N 1
ATOM 3645 C CA . ALA C 1 155 ? -4.56247 -17.16903 -24.00138 1.000 41.24048 184 ALA C CA 1
ATOM 3646 C C . ALA C 1 155 ? -3.32409 -18.05891 -24.08495 1.000 44.77678 184 ALA C C 1
ATOM 3647 O O . ALA C 1 155 ? -2.79609 -18.33951 -25.16426 1.000 40.49156 184 ALA C O 1
ATOM 3649 N N . ALA C 1 156 ? -2.85992 -18.50915 -22.91804 1.000 45.64047 185 ALA C N 1
ATOM 3650 C CA . ALA C 1 156 ? -1.63554 -19.30117 -22.87101 1.000 46.26086 185 ALA C CA 1
ATOM 3651 C C . ALA C 1 156 ? -1.77577 -20.61097 -23.63527 1.000 46.35347 185 ALA C C 1
ATOM 3652 O O . ALA C 1 156 ? -0.78356 -21.12781 -24.16129 1.000 46.80683 185 ALA C O 1
ATOM 3654 N N . ASN C 1 157 ? -2.98868 -21.15602 -23.72445 1.000 38.67784 186 ASN C N 1
ATOM 3655 C CA . ASN C 1 157 ? -3.18718 -22.42678 -24.41154 1.000 39.93669 186 ASN C CA 1
ATOM 3656 C C . ASN C 1 157 ? -3.31175 -22.27237 -25.92727 1.000 42.55543 186 ASN C C 1
ATOM 3657 O O . ASN C 1 157 ? -3.58808 -23.26115 -26.61463 1.000 47.84781 186 ASN C O 1
ATOM 3662 N N . GLY C 1 158 ? -3.11817 -21.06369 -26.45920 1.000 44.10733 187 GLY C N 1
ATOM 3663 C CA . GLY C 1 158 ? -3.19103 -20.81811 -27.88001 1.000 43.89738 187 GLY C CA 1
ATOM 3664 C C . GLY C 1 158 ? -4.55283 -20.39947 -28.39407 1.000 43.43229 187 GLY C C 1
ATOM 3665 O O . GLY C 1 158 ? -4.64144 -19.86563 -29.50598 1.000 42.75880 187 GLY C O 1
ATOM 3666 N N . ARG C 1 159 ? -5.61406 -20.62362 -27.62645 1.000 38.20117 188 ARG C N 1
ATOM 3667 C CA . ARG C 1 159 ? -6.93215 -20.19309 -28.05699 1.000 41.43589 188 ARG C CA 1
ATOM 3668 C C . ARG C 1 159 ? -7.05166 -18.67558 -27.93621 1.000 40.89538 188 ARG C C 1
ATOM 3669 O O . ARG C 1 159 ? -6.35203 -18.05422 -27.13263 1.000 40.89589 188 ARG C O 1
ATOM 3677 N N . PRO C 1 160 ? -7.90393 -18.05123 -28.74836 1.000 36.08716 189 PRO C N 1
ATOM 3678 C CA . PRO C 1 160 ? -8.14975 -16.61550 -28.58225 1.000 37.79290 189 PRO C CA 1
ATOM 3679 C C . PRO C 1 160 ? -8.72617 -16.34189 -27.20480 1.000 35.23295 189 PRO C C 1
ATOM 3680 O O . PRO C 1 160 ? -9.51838 -17.12580 -26.67829 1.000 32.70419 189 PRO C O 1
ATOM 3684 N N . LEU C 1 161 ? -8.29082 -15.23716 -26.60007 1.000 40.24067 190 LEU C N 1
ATOM 3685 C CA . LEU C 1 161 ? -8.85770 -14.85555 -25.31233 1.000 37.49697 190 LEU C CA 1
ATOM 3686 C C . LEU C 1 161 ? -10.37063 -14.70439 -25.40996 1.000 38.57146 190 LEU C C 1
ATOM 3687 O O . LEU C 1 161 ? -11.10456 -15.10901 -24.50008 1.000 33.58861 190 LEU C O 1
ATOM 3692 N N . VAL C 1 162 ? -10.85443 -14.14232 -26.51595 1.000 27.37604 191 VAL C N 1
ATOM 3693 C CA . VAL C 1 162 ? -12.27481 -13.88077 -26.72179 1.000 30.69440 191 VAL C CA 1
ATOM 3694 C C . VAL C 1 162 ? -12.63575 -14.20809 -28.16149 1.000 32.98080 191 VAL C C 1
ATOM 3695 O O . VAL C 1 162 ? -11.93361 -13.79829 -29.09138 1.000 33.75231 191 VAL C O 1
ATOM 3699 N N . VAL C 1 163 ? -13.72458 -14.94664 -28.34744 1.000 28.12180 192 VAL C N 1
ATOM 3700 C CA . VAL C 1 163 ? -14.41235 -15.02636 -29.62918 1.000 27.75956 192 VAL C CA 1
ATOM 3701 C C . VAL C 1 163 ? -15.80152 -14.43579 -29.43422 1.000 37.57186 192 VAL C C 1
ATOM 3702 O O . VAL C 1 163 ? -16.53551 -14.85566 -28.53273 1.000 30.08382 192 VAL C O 1
ATOM 3706 N N . ALA C 1 164 ? -16.16264 -13.46035 -30.26502 1.000 30.73045 193 ALA C N 1
ATOM 3707 C CA . ALA C 1 164 ? -17.41470 -12.75268 -30.04822 1.000 32.13338 193 ALA C CA 1
ATOM 3708 C C . ALA C 1 164 ? -18.01720 -12.35467 -31.38693 1.000 30.20968 193 ALA C C 1
ATOM 3709 O O . ALA C 1 164 ? -17.35382 -12.37788 -32.42619 1.000 34.03303 193 ALA C O 1
ATOM 3711 N N . GLY C 1 165 ? -19.28827 -11.97588 -31.34697 1.000 29.03311 194 GLY C N 1
ATOM 3712 C CA . GLY C 1 165 ? -19.97475 -11.56098 -32.55499 1.000 28.82811 194 GLY C CA 1
ATOM 3713 C C . GLY C 1 165 ? -21.48078 -11.62939 -32.36739 1.000 35.08151 194 GLY C C 1
ATOM 3714 O O . GLY C 1 165 ? -21.97983 -11.66930 -31.24656 1.000 35.41501 194 GLY C O 1
ATOM 3715 N N . ALA C 1 166 ? -22.18369 -11.64583 -33.49370 1.000 41.20330 195 ALA C N 1
ATOM 3716 C CA . ALA C 1 166 ? -23.63463 -11.58724 -33.49952 1.000 34.40913 195 ALA C CA 1
ATOM 3717 C C . ALA C 1 166 ? -24.20956 -12.83902 -34.14593 1.000 34.97727 195 ALA C C 1
ATOM 3718 O O . ALA C 1 166 ? -23.54575 -13.51816 -34.93210 1.000 36.52960 195 ALA C O 1
ATOM 3720 N N . GLY C 1 167 ? -25.46138 -13.13356 -33.81079 1.000 33.94198 196 GLY C N 1
ATOM 3721 C CA . GLY C 1 167 ? -26.18542 -14.18897 -34.48894 1.000 35.42418 196 GLY C CA 1
ATOM 3722 C C . GLY C 1 167 ? -27.27038 -13.58631 -35.36177 1.000 38.85218 196 GLY C C 1
ATOM 3723 O O . GLY C 1 167 ? -28.11926 -12.84197 -34.86954 1.000 40.65826 196 GLY C O 1
ATOM 3724 N N . LEU C 1 168 ? -27.26550 -13.90795 -36.65255 1.000 35.62443 197 LEU C N 1
ATOM 3725 C CA . LEU C 1 168 ? -28.11434 -13.24395 -37.62979 1.000 38.48642 197 LEU C CA 1
ATOM 3726 C C . LEU C 1 168 ? -29.22631 -14.19224 -38.05197 1.000 37.10186 197 LEU C C 1
ATOM 3727 O O . LEU C 1 168 ? -28.95721 -15.33558 -38.43213 1.000 32.38319 197 LEU C O 1
ATOM 3732 N N . ASP C 1 169 ? -30.46875 -13.72268 -37.96326 1.000 42.90213 198 ASP C N 1
ATOM 3733 C CA . ASP C 1 169 ? -31.61659 -14.44307 -38.48987 1.000 37.53301 198 ASP C CA 1
ATOM 3734 C C . ASP C 1 169 ? -31.69687 -14.25776 -40.00636 1.000 47.67754 198 ASP C C 1
ATOM 3735 O O . ASP C 1 169 ? -30.90895 -13.52687 -40.61090 1.000 40.50149 198 ASP C O 1
ATOM 3740 N N . LEU C 1 170 ? -32.69631 -14.88347 -40.63128 1.000 43.09309 199 LEU C N 1
ATOM 3741 C CA . LEU C 1 170 ? -32.92601 -14.63506 -42.05133 1.000 47.79137 199 LEU C CA 1
ATOM 3742 C C . LEU C 1 170 ? -33.44201 -13.21908 -42.29311 1.000 39.37820 199 LEU C C 1
ATOM 3743 O O . LEU C 1 170 ? -33.08490 -12.58930 -43.29517 1.000 41.76609 199 LEU C O 1
ATOM 3748 N N . SER C 1 171 ? -34.27794 -12.69959 -41.38824 1.000 44.60655 200 SER C N 1
ATOM 3749 C CA . SER C 1 171 ? -34.84187 -11.36453 -41.57973 1.000 47.15721 200 SER C CA 1
ATOM 3750 C C . SER C 1 171 ? -33.75019 -10.30005 -41.62556 1.000 45.30642 200 SER C C 1
ATOM 3751 O O . SER C 1 171 ? -33.70810 -9.48274 -42.55215 1.000 47.39680 200 SER C O 1
ATOM 3754 N N . GLN C 1 172 ? -32.84765 -10.30105 -40.63685 1.000 46.35202 201 GLN C N 1
ATOM 3755 C CA . GLN C 1 172 ? -31.76484 -9.31934 -40.62432 1.000 49.01861 201 GLN C CA 1
ATOM 3756 C C . GLN C 1 172 ? -30.84690 -9.50900 -41.82092 1.000 51.64393 201 GLN C C 1
ATOM 3757 O O . GLN C 1 172 ? -30.41034 -8.53228 -42.43925 1.000 53.49241 201 GLN C O 1
ATOM 3763 N N . MET C 1 173 ? -30.55451 -10.76100 -42.17365 1.000 42.75618 202 MET C N 1
ATOM 3764 C CA . MET C 1 173 ? -29.73687 -11.00738 -43.35397 1.000 51.87085 202 MET C CA 1
ATOM 3765 C C . MET C 1 173 ? -30.44262 -10.53143 -44.61565 1.000 53.33990 202 MET C C 1
ATOM 3766 O O . MET C 1 173 ? -29.79766 -10.01114 -45.53044 1.000 48.28424 202 MET C O 1
ATOM 3771 N N . ALA C 1 174 ? -31.77111 -10.68338 -44.67700 1.000 53.87509 203 ALA C N 1
ATOM 3772 C CA . ALA C 1 174 ? -32.51469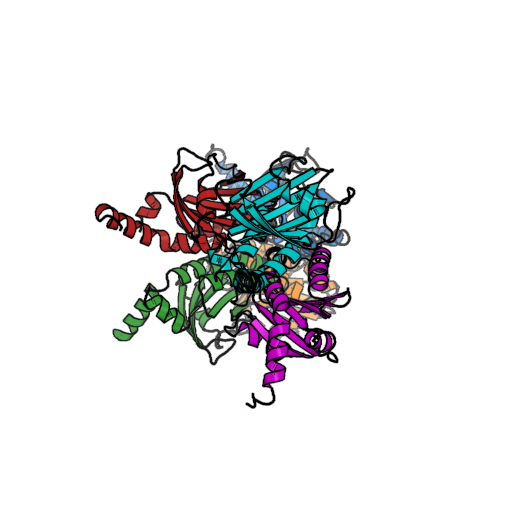 -10.17236 -45.82501 1.000 52.28153 203 ALA C CA 1
ATOM 3773 C C . ALA C 1 174 ? -32.50247 -8.65200 -45.85084 1.000 58.40715 203 ALA C C 1
ATOM 3774 O O . ALA C 1 174 ? -32.53201 -8.04770 -46.92889 1.000 57.54789 203 ALA C O 1
ATOM 3776 N N . SER C 1 175 ? -32.45510 -8.02224 -44.67585 1.000 54.33496 204 SER C N 1
ATOM 3777 C CA . SER C 1 175 ? -32.39903 -6.56756 -44.61596 1.000 58.67748 204 SER C CA 1
ATOM 3778 C C . SER C 1 175 ? -31.03707 -6.05921 -45.07089 1.000 61.00355 204 SER C C 1
ATOM 3779 O O . SER C 1 175 ? -30.95338 -5.09024 -45.83506 1.000 54.11440 204 SER C O 1
ATOM 3782 N N . LEU C 1 176 ? -29.96005 -6.71604 -44.62718 1.000 54.70089 205 LEU C N 1
ATOM 3783 C CA . LEU C 1 176 ? -28.62015 -6.34358 -45.06995 1.000 63.10261 205 LEU C CA 1
ATOM 3784 C C . LEU C 1 176 ? -28.43516 -6.58321 -46.56410 1.000 63.53343 205 LEU C C 1
ATOM 3785 O O . LEU C 1 176 ? -27.66807 -5.86359 -47.21447 1.000 63.18788 205 LEU C O 1
ATOM 3790 N N . ILE C 1 177 ? -29.12341 -7.58656 -47.11871 1.000 64.97948 206 ILE C N 1
ATOM 3791 C CA . ILE C 1 177 ? -29.05084 -7.85678 -48.55421 1.000 71.29493 206 ILE C CA 1
ATOM 3792 C C . ILE C 1 177 ? -29.53716 -6.65041 -49.35252 1.000 70.79396 206 ILE C C 1
ATOM 3793 O O . ILE C 1 177 ? -28.92204 -6.25955 -50.35268 1.000 73.24960 206 ILE C O 1
ATOM 3798 N N . ASP C 1 178 ? -30.63826 -6.03201 -48.91471 1.000 71.71278 207 ASP C N 1
ATOM 3799 C CA . ASP C 1 178 ? -31.20476 -4.90392 -49.65035 1.000 80.56706 207 ASP C CA 1
ATOM 3800 C C . ASP C 1 178 ? -30.28943 -3.68691 -49.61021 1.000 80.81222 207 ASP C C 1
ATOM 3801 O O . ASP C 1 178 ? -30.17863 -2.95500 -50.60104 1.000 93.25677 207 ASP C O 1
ATOM 3806 N N . ASP C 1 179 ? -29.63117 -3.45193 -48.48028 1.000 79.00643 208 ASP C N 1
ATOM 3807 C CA . ASP C 1 179 ? -28.79058 -2.27018 -48.31348 1.000 80.37596 208 ASP C CA 1
ATOM 3808 C C . ASP C 1 179 ? -27.50123 -2.36284 -49.13261 1.000 76.61709 208 ASP C C 1
ATOM 3809 O O . ASP C 1 179 ? -27.27089 -3.33643 -49.85299 1.000 76.17778 208 ASP C O 1
ATOM 3814 N N . GLU D 1 20 ? -30.60973 19.33817 -54.24737 1.000 104.29174 49 GLU D N 1
ATOM 3815 C CA . GLU D 1 20 ? -30.05819 18.23175 -55.02160 1.000 108.72603 49 GLU D CA 1
ATOM 3816 C C . GLU D 1 20 ? -28.53873 18.34049 -55.11688 1.000 106.67745 49 GLU D C 1
ATOM 3817 O O . GLU D 1 20 ? -27.99584 19.43386 -55.27643 1.000 108.54145 49 GLU D O 1
ATOM 3823 N N . LEU D 1 21 ? -27.86410 17.19917 -55.02023 1.000 98.33921 50 LEU D N 1
ATOM 3824 C CA . LEU D 1 21 ? -26.40508 17.18546 -54.99829 1.000 76.27546 50 LEU D CA 1
ATOM 3825 C C . LEU D 1 21 ? -25.85234 17.54421 -56.37353 1.000 88.77790 50 LEU D C 1
ATOM 3826 O O . LEU D 1 21 ? -26.25336 16.93630 -57.37388 1.000 90.00416 50 LEU D O 1
ATOM 3831 N N . PRO D 1 22 ? -24.94145 18.51429 -56.47063 1.000 88.88254 51 PRO D N 1
ATOM 3832 C CA . PRO D 1 22 ? -24.43233 18.90981 -57.79006 1.000 73.27664 51 PRO D CA 1
ATOM 3833 C C . PRO D 1 22 ? -23.57636 17.81351 -58.40829 1.000 66.64291 51 PRO D C 1
ATOM 3834 O O . PRO D 1 22 ? -22.84966 17.09789 -57.71473 1.000 70.53606 51 PRO D O 1
ATOM 3838 N N . ALA D 1 23 ? -23.68000 17.68855 -59.73335 1.000 62.82414 52 ALA D N 1
ATOM 3839 C CA . ALA D 1 23 ? -22.99182 16.62341 -60.45929 1.000 72.25205 52 ALA D CA 1
ATOM 3840 C C . ALA D 1 23 ? -21.48323 16.65191 -60.22993 1.000 77.56209 52 ALA D C 1
ATOM 3841 O O . ALA D 1 23 ? -20.82483 15.60776 -60.30512 1.000 72.77385 52 ALA D O 1
ATOM 3843 N N . GLN D 1 24 ? -20.92009 17.83476 -59.96270 1.000 79.53246 53 GLN D N 1
ATOM 3844 C CA . GLN D 1 24 ? -19.47371 17.97165 -59.83648 1.000 64.02238 53 GLN D CA 1
ATOM 3845 C C . GLN D 1 24 ? -18.94090 17.31806 -58.56597 1.000 62.19192 53 GLN D C 1
ATOM 3846 O O . GLN D 1 24 ? -17.77648 16.90094 -58.52953 1.000 59.26931 53 GLN D O 1
ATOM 3852 N N . VAL D 1 25 ? -19.75243 17.26041 -57.50866 1.000 63.80724 54 VAL D N 1
ATOM 3853 C CA . VAL D 1 25 ? -19.34901 16.67441 -56.24083 1.000 66.73306 54 VAL D CA 1
ATOM 3854 C C . VAL D 1 25 ? -19.87006 15.25153 -56.04887 1.000 71.97802 54 VAL D C 1
ATOM 3855 O O . VAL D 1 25 ? -19.59089 14.64376 -55.00638 1.000 63.70057 54 VAL D O 1
ATOM 3859 N N . LYS D 1 26 ? -20.63737 14.70291 -57.00067 1.000 78.39517 55 LYS D N 1
ATOM 3860 C CA . LYS D 1 26 ? -21.18908 13.35842 -56.79255 1.000 81.37998 55 LYS D CA 1
ATOM 3861 C C . LYS D 1 26 ? -20.09742 12.31302 -56.60330 1.000 77.74783 55 LYS D C 1
ATOM 3862 O O . LYS D 1 26 ? -20.24652 11.40264 -55.77209 1.000 72.64731 55 LYS D O 1
ATOM 3868 N N . GLY D 1 27 ? -19.01243 12.39454 -57.38038 1.000 78.42466 56 GLY D N 1
ATOM 3869 C CA . GLY D 1 27 ? -17.90087 11.48360 -57.14523 1.000 64.27678 56 GLY D CA 1
ATOM 3870 C C . GLY D 1 27 ? -17.29757 11.65611 -55.76344 1.000 70.80489 56 GLY D C 1
ATOM 3871 O O . GLY D 1 27 ? -16.96830 10.67628 -55.08440 1.000 58.88213 56 GLY D O 1
ATOM 3872 N N . LEU D 1 28 ? -17.14738 12.90916 -55.33226 1.000 67.68847 57 LEU D N 1
ATOM 3873 C CA . LEU D 1 28 ? -16.63453 13.19842 -53.99898 1.000 63.30078 57 LEU D CA 1
ATOM 3874 C C . LEU D 1 28 ? -17.54313 12.61976 -52.91838 1.000 67.94960 57 LEU D C 1
ATOM 3875 O O . LEU D 1 28 ? -17.06650 12.01577 -51.95033 1.000 66.14387 57 LEU D O 1
ATOM 3880 N N . ALA D 1 29 ? -18.85997 12.80214 -53.06151 1.000 69.85362 58 ALA D N 1
ATOM 3881 C CA . ALA D 1 29 ? -19.78526 12.31206 -52.04300 1.000 68.67108 58 ALA D CA 1
ATOM 3882 C C . ALA D 1 29 ? -19.75095 10.79112 -51.95306 1.000 64.90929 58 ALA D C 1
ATOM 3883 O O . ALA D 1 29 ? -19.79022 10.22627 -50.85397 1.000 57.44623 58 ALA D O 1
ATOM 3885 N N . ALA D 1 30 ? -19.68407 10.11180 -53.10194 1.000 70.42934 59 ALA D N 1
ATOM 3886 C CA . ALA D 1 30 ? -19.62035 8.65311 -53.10510 1.000 64.78620 59 ALA D CA 1
ATOM 3887 C C . ALA D 1 30 ? -18.34046 8.15350 -52.44415 1.000 69.62111 59 ALA D C 1
ATOM 3888 O O . ALA D 1 30 ? -18.37286 7.20662 -51.64825 1.000 75.12292 59 ALA D O 1
ATOM 3890 N N . HIS D 1 31 ? -17.20078 8.77330 -52.76823 1.000 69.96108 60 HIS D N 1
ATOM 3891 C CA . HIS D 1 31 ? -15.92883 8.34364 -52.19115 1.000 67.04953 60 HIS D CA 1
ATOM 3892 C C . HIS D 1 31 ? -15.90466 8.53691 -50.67960 1.000 67.30922 60 HIS D C 1
ATOM 3893 O O . HIS D 1 31 ? -15.37665 7.69126 -49.94714 1.000 70.57275 60 HIS D O 1
ATOM 3900 N N . ILE D 1 32 ? -16.46120 9.64938 -50.19405 1.000 66.19382 61 ILE D N 1
ATOM 3901 C CA . ILE D 1 32 ? -16.49742 9.88960 -48.75492 1.000 69.87335 61 ILE D CA 1
ATOM 3902 C C . ILE D 1 32 ? -17.40066 8.87408 -48.06984 1.000 68.94181 61 ILE D C 1
ATOM 3903 O O . ILE D 1 32 ? -17.11012 8.41262 -46.96011 1.000 60.75780 61 ILE D O 1
ATOM 3908 N N . ASN D 1 33 ? -18.50226 8.50106 -48.72401 1.000 76.55447 62 ASN D N 1
ATOM 3909 C CA . ASN D 1 33 ? -19.43353 7.54643 -48.13242 1.000 72.92905 62 ASN D CA 1
ATOM 3910 C C . ASN D 1 33 ? -18.78383 6.18093 -47.93435 1.000 65.38898 62 ASN D C 1
ATOM 3911 O O . ASN D 1 33 ? -18.86897 5.59192 -46.85066 1.000 66.39478 62 ASN D O 1
ATOM 3916 N N . LEU D 1 34 ? -18.10920 5.66877 -48.96689 1.000 64.94036 63 LEU D N 1
ATOM 3917 C CA . LEU D 1 34 ? -17.48560 4.35463 -48.84831 1.000 74.11085 63 LEU D CA 1
ATOM 3918 C C . LEU D 1 34 ? -16.34018 4.35955 -47.84753 1.000 72.81773 63 LEU D C 1
ATOM 3919 O O . LEU D 1 34 ? -16.03214 3.32090 -47.25332 1.000 75.21152 63 LEU D O 1
ATOM 3924 N N . SER D 1 35 ? -15.70477 5.51159 -47.64263 1.000 70.95807 64 SER D N 1
ATOM 3925 C CA . SER D 1 35 ? -14.54250 5.54946 -46.76809 1.000 78.47129 64 SER D CA 1
ATOM 3926 C C . SER D 1 35 ? -14.92590 5.46547 -45.29499 1.000 79.27363 64 SER D C 1
ATOM 3927 O O . SER D 1 35 ? -14.11191 5.02612 -44.47379 1.000 76.91891 64 SER D O 1
ATOM 3930 N N . LEU D 1 36 ? -16.13480 5.90390 -44.93426 1.000 71.29530 65 LEU D N 1
ATOM 3931 C CA . LEU D 1 36 ? -16.50927 6.07112 -43.53662 1.000 68.80471 65 LEU D CA 1
ATOM 3932 C C . LEU D 1 36 ? -17.49542 5.01172 -43.05625 1.000 69.81424 65 LEU D C 1
ATOM 3933 O O . LEU D 1 36 ? -18.29789 5.27448 -42.15791 1.000 72.98602 65 LEU D O 1
ATOM 3938 N N . SER D 1 37 ? -17.43582 3.80337 -43.62103 1.000 58.75476 66 SER D N 1
ATOM 3939 C CA . SER D 1 37 ? -18.34216 2.74906 -43.17593 1.000 61.14941 66 SER D CA 1
ATOM 3940 C C . SER D 1 37 ? -17.99493 2.30523 -41.76073 1.000 48.95355 66 SER D C 1
ATOM 3941 O O . SER D 1 37 ? -18.85408 2.28198 -40.87231 1.000 47.97816 66 SER D O 1
ATOM 3944 N N . GLN D 1 38 ? -16.72195 1.98735 -41.52871 1.000 48.24986 67 GLN D N 1
ATOM 3945 C CA . GLN D 1 38 ? -16.28839 1.48483 -40.23253 1.000 49.30783 67 GLN D CA 1
ATOM 3946 C C . GLN D 1 38 ? -16.19704 2.60659 -39.21014 1.000 44.70011 67 GLN D C 1
ATOM 3947 O O . GLN D 1 38 ? -16.53119 2.41129 -38.03599 1.000 42.35610 67 GLN D O 1
ATOM 3953 N N . ASP D 1 39 ? -15.73587 3.78156 -39.64131 1.000 40.66819 68 ASP D N 1
ATOM 3954 C CA . ASP D 1 39 ? -15.61174 4.91681 -38.73642 1.000 40.70366 68 ASP D CA 1
ATOM 3955 C C . ASP D 1 39 ? -16.96872 5.36451 -38.21675 1.000 42.61712 68 ASP D C 1
ATOM 3956 O O . ASP D 1 39 ? -17.07670 5.83226 -37.07763 1.000 42.10024 68 ASP D O 1
ATOM 3961 N N . LEU D 1 40 ? -18.01241 5.22617 -39.03360 1.000 39.87221 69 LEU D N 1
ATOM 3962 C CA . LEU D 1 40 ? -19.35400 5.57689 -38.58580 1.000 40.63834 69 LEU D CA 1
ATOM 3963 C C . LEU D 1 40 ? -19.87673 4.56286 -37.57081 1.000 38.50523 69 LEU D C 1
ATOM 3964 O O . LEU D 1 40 ? -20.52845 4.93887 -36.59044 1.000 32.99471 69 LEU D O 1
ATOM 3969 N N . ALA D 1 41 ? -19.62496 3.26983 -37.80186 1.000 29.76131 70 ALA D N 1
ATOM 3970 C CA . ALA D 1 41 ? -20.07817 2.24815 -36.86079 1.000 37.21707 70 ALA D CA 1
ATOM 3971 C C . ALA D 1 41 ? -19.39621 2.39501 -35.50531 1.000 37.01520 70 ALA D C 1
ATOM 3972 O O . ALA D 1 41 ? -20.03887 2.25443 -34.45913 1.000 36.29428 70 ALA D O 1
ATOM 3974 N N . ILE D 1 42 ? -18.09314 2.67469 -35.50210 1.000 33.71552 71 ILE D N 1
ATOM 3975 C CA . ILE D 1 42 ? -17.36733 2.78549 -34.24203 1.000 27.00256 71 ILE D CA 1
ATOM 3976 C C . ILE D 1 42 ? -17.73363 4.07961 -33.52253 1.000 37.31746 71 ILE D C 1
ATOM 3977 O O . ILE D 1 42 ? -17.77905 4.12489 -32.28595 1.000 30.88956 71 ILE D O 1
ATOM 3982 N N . SER D 1 43 ? -17.98263 5.15701 -34.27526 1.000 28.64847 72 SER D N 1
ATOM 3983 C CA . SER D 1 43 ? -18.39068 6.41074 -33.64419 1.000 27.92490 72 SER D CA 1
ATOM 3984 C C . SER D 1 43 ? -19.72035 6.26124 -32.91445 1.000 29.96483 72 SER D C 1
ATOM 3985 O O . SER D 1 43 ? -19.89396 6.79077 -31.81037 1.000 34.12985 72 SER D O 1
ATOM 3988 N N . GLU D 1 44 ? -20.66943 5.53884 -33.51124 1.000 28.12654 73 GLU D N 1
ATOM 3989 C CA . GLU D 1 44 ? -21.95374 5.32896 -32.85251 1.000 32.65421 73 GLU D CA 1
ATOM 3990 C C . GLU D 1 44 ? -21.79660 4.48757 -31.58977 1.000 32.47837 73 GLU D C 1
ATOM 3991 O O . GLU D 1 44 ? -22.40753 4.79161 -30.55865 1.000 26.45179 73 GLU D O 1
ATOM 3997 N N . SER D 1 45 ? -20.99389 3.41799 -31.65071 1.000 28.18448 74 SER D N 1
ATOM 3998 C CA . SER D 1 45 ? -20.80626 2.58242 -30.46694 1.000 30.33877 74 SER D CA 1
ATOM 3999 C C . SER D 1 45 ? -20.02243 3.31412 -29.38531 1.000 30.02948 74 SER D C 1
ATOM 4000 O O . SER D 1 45 ? -20.25345 3.08386 -28.19456 1.000 29.12929 74 SER D O 1
ATOM 4003 N N . LEU D 1 46 ? -19.09240 4.18929 -29.77106 1.000 29.42737 75 LEU D N 1
ATOM 4004 C CA . LEU D 1 46 ? -18.36582 4.96921 -28.77465 1.000 29.18114 75 LEU D CA 1
ATOM 4005 C C . LEU D 1 46 ? -19.27826 5.99609 -28.11628 1.000 30.21824 75 LEU D C 1
ATOM 4006 O O . LEU D 1 46 ? -19.28190 6.13868 -26.88737 1.000 31.76523 75 LEU D O 1
ATOM 4011 N N . ALA D 1 47 ? -20.07637 6.71037 -28.91505 1.000 29.63278 76 ALA D N 1
ATOM 4012 C CA . ALA D 1 47 ? -20.97628 7.70576 -28.33989 1.000 30.75813 76 ALA D CA 1
ATOM 4013 C C . ALA D 1 47 ? -21.95901 7.05955 -27.37129 1.000 34.51049 76 ALA D C 1
ATOM 4014 O O . ALA D 1 47 ? -22.31039 7.65243 -26.34478 1.000 26.96968 76 ALA D O 1
ATOM 4016 N N . ASN D 1 48 ? -22.39557 5.83504 -27.66201 1.000 28.76060 77 ASN D N 1
ATOM 4017 C CA . ASN D 1 48 ? -23.33979 5.13859 -26.79925 1.000 29.15949 77 ASN D CA 1
ATOM 4018 C C . ASN D 1 48 ? -22.66912 4.17141 -25.83148 1.000 31.23387 77 ASN D C 1
ATOM 4019 O O . ASN D 1 48 ? -23.36633 3.37406 -25.19737 1.000 31.07075 77 ASN D O 1
ATOM 4024 N N . SER D 1 49 ? -21.34655 4.24449 -25.67804 1.000 26.16093 78 SER D N 1
ATOM 4025 C CA . SER D 1 49 ? -20.62368 3.26279 -24.87453 1.000 31.62323 78 SER D CA 1
ATOM 4026 C C . SER D 1 49 ? -21.07685 3.26409 -23.41955 1.000 35.37921 78 SER D C 1
ATOM 4027 O O . SER D 1 49 ? -21.02783 4.29360 -22.73907 1.000 31.59636 78 SER D O 1
ATOM 4030 N N . TYR D 1 50 ? -21.46337 2.08199 -22.93042 1.000 29.56916 79 TYR D N 1
ATOM 4031 C CA . TYR D 1 50 ? -21.74335 1.91534 -21.50767 1.000 30.67166 79 TYR D CA 1
ATOM 4032 C C . TYR D 1 50 ? -20.51514 2.18926 -20.65254 1.000 32.01567 79 TYR D C 1
ATOM 4033 O O . TYR D 1 50 ? -20.63438 2.74937 -19.55684 1.000 31.78093 79 TYR D O 1
ATOM 4042 N N . PHE D 1 51 ? -19.33081 1.82991 -21.14720 1.000 28.10777 80 PHE D N 1
ATOM 4043 C CA . PHE D 1 51 ? -18.09847 2.09091 -20.41271 1.000 32.79310 80 PHE D CA 1
ATOM 4044 C C . PHE D 1 51 ? -17.86901 3.58890 -20.25477 1.000 31.94648 80 PHE D C 1
ATOM 4045 O O . PHE D 1 51 ? -17.58160 4.07039 -19.15332 1.000 26.49560 80 PHE D O 1
ATOM 4053 N N . ILE D 1 52 ? -18.03607 4.35218 -21.33836 1.000 26.35941 81 ILE D N 1
ATOM 4054 C CA . ILE D 1 52 ? -17.83715 5.79485 -21.24155 1.000 29.76388 81 ILE D CA 1
ATOM 4055 C C . ILE D 1 52 ? -18.87964 6.41993 -20.32691 1.000 28.83378 81 ILE D C 1
ATOM 4056 O O . ILE D 1 52 ? -18.55016 7.25842 -19.47744 1.000 29.06621 81 ILE D O 1
ATOM 4061 N N . GLU D 1 53 ? -20.14215 5.99379 -20.44848 1.000 28.82257 82 GLU D N 1
ATOM 4062 C CA . GLU D 1 53 ? -21.19965 6.59512 -19.63959 1.000 30.68034 82 GLU D CA 1
ATOM 4063 C C . GLU D 1 53 ? -20.95395 6.38372 -18.14671 1.000 33.97825 82 GLU D C 1
ATOM 4064 O O . GLU D 1 53 ? -21.24620 7.27009 -17.33399 1.000 29.07576 82 GLU D O 1
ATOM 4070 N N A GLN D 1 54 ? -20.42272 5.21761 -17.76655 0.500 31.82964 83 GLN D N 1
ATOM 4071 N N B GLN D 1 54 ? -20.42731 5.21509 -17.76600 0.500 33.00427 83 GLN D N 1
ATOM 4072 C CA A GLN D 1 54 ? -20.10219 4.98030 -16.36162 0.500 34.46725 83 GLN D CA 1
ATOM 4073 C CA B GLN D 1 54 ? -20.09770 4.97897 -16.36262 0.500 33.22367 83 GLN D CA 1
ATOM 4074 C C A GLN D 1 54 ? -19.07437 5.98510 -15.85884 0.500 35.62470 83 GLN D C 1
ATOM 4075 C C B GLN D 1 54 ? -19.07956 5.99354 -15.86299 0.500 35.25620 83 GLN D C 1
ATOM 4076 O O A GLN D 1 54 ? -19.16538 6.46371 -14.72228 0.500 33.48058 83 GLN D O 1
ATOM 4077 O O B GLN D 1 54 ? -19.18039 6.48392 -14.73217 0.500 32.39455 83 GLN D O 1
ATOM 4088 N N . TRP D 1 55 ? -18.09155 6.31974 -16.69780 1.000 32.02158 84 TRP D N 1
ATOM 4089 C CA . TRP D 1 55 ? -17.11058 7.33590 -16.33605 1.000 31.41335 84 TRP D CA 1
ATOM 4090 C C . TRP D 1 55 ? -17.76427 8.70904 -16.21296 1.000 34.64332 84 TRP D C 1
ATOM 4091 O O . TRP D 1 55 ? -17.43551 9.48356 -15.30677 1.000 33.75798 84 TRP D O 1
ATOM 4102 N N . VAL D 1 56 ? -18.70415 9.02129 -17.10699 1.000 30.97750 85 VAL D N 1
ATOM 4103 C CA . VAL D 1 56 ? -19.42649 10.28672 -17.01424 1.000 30.18580 85 VAL D CA 1
ATOM 4104 C C . VAL D 1 56 ? -20.24983 10.33528 -15.73301 1.000 33.48861 85 VAL D C 1
ATOM 4105 O O . VAL D 1 56 ? -20.24444 11.34070 -15.01169 1.000 35.30649 85 VAL D O 1
ATOM 4109 N N . ARG D 1 57 ? -20.95273 9.24282 -15.41571 1.000 30.81270 86 ARG D N 1
ATOM 4110 C CA . ARG D 1 57 ? -21.79004 9.22181 -14.21811 1.000 35.92699 86 ARG D CA 1
ATOM 4111 C C . ARG D 1 57 ? -20.96509 9.37245 -12.94446 1.000 34.84919 86 ARG D C 1
ATOM 4112 O O . ARG D 1 57 ? -21.46185 9.90136 -11.94321 1.000 38.66138 86 ARG D O 1
ATOM 4120 N N . GLU D 1 58 ? -19.71613 8.90721 -12.95268 1.000 37.77436 87 GLU D N 1
ATOM 4121 C CA . GLU D 1 58 ? -18.84039 9.05810 -11.79601 1.000 41.51213 87 GLU D CA 1
ATOM 4122 C C . GLU D 1 58 ? -18.29370 10.47472 -11.65753 1.000 37.72662 87 GLU D C 1
ATOM 4123 O O . GLU D 1 58 ? -17.52872 10.73950 -10.72475 1.000 35.97397 87 GLU D O 1
ATOM 4129 N N . GLY D 1 59 ? -18.66363 11.38370 -12.55486 1.000 37.08879 88 GLY D N 1
ATOM 4130 C CA . GLY D 1 59 ? -18.17160 12.74461 -12.50803 1.000 37.03470 88 GLY D CA 1
ATOM 4131 C C . GLY D 1 59 ? -16.91178 12.98694 -13.30111 1.000 38.22954 88 GLY D C 1
ATOM 4132 O O . GLY D 1 59 ? -16.17343 13.92667 -12.98700 1.000 41.76012 88 GLY D O 1
ATOM 4133 N N . LEU D 1 60 ? -16.63986 12.16583 -14.31245 1.000 36.36620 89 LEU D N 1
ATOM 4134 C CA . LEU D 1 60 ? -15.43870 12.26910 -15.13117 1.000 35.77950 89 LEU D CA 1
ATOM 4135 C C . LEU D 1 60 ? -14.15779 12.40021 -14.29951 1.000 39.81271 89 LEU D C 1
ATOM 4136 O O . LEU D 1 60 ? -13.36132 13.31341 -14.52478 1.000 38.48834 89 LEU D O 1
ATOM 4141 N N . PRO D 1 61 ? -13.92473 11.49674 -13.34505 1.000 36.98404 90 PRO D N 1
ATOM 4142 C CA . PRO D 1 61 ? -12.73816 11.63622 -12.48905 1.000 41.86698 90 PRO D CA 1
ATOM 4143 C C . PRO D 1 61 ? -11.45056 11.52757 -13.29400 1.000 44.04232 90 PRO D C 1
ATOM 4144 O O . PRO D 1 61 ? -11.28339 10.62302 -14.11738 1.000 38.26623 90 PRO D O 1
ATOM 4148 N N . GLU D 1 62 ? -10.53951 12.47587 -13.05513 1.000 34.31726 91 GLU D N 1
ATOM 4149 C CA . GLU D 1 62 ? -9.25806 12.46527 -13.75209 1.000 41.18348 91 GLU D CA 1
ATOM 4150 C C . GLU D 1 62 ? -8.45046 11.22124 -13.41460 1.000 36.56774 91 GLU D C 1
ATOM 4151 O O . GLU D 1 62 ? -7.61034 10.79240 -14.21321 1.000 37.58480 91 GLU D O 1
ATOM 4157 N N . GLU D 1 63 ? -8.68077 10.64279 -12.23390 1.000 37.71469 92 GLU D N 1
ATOM 4158 C CA . GLU D 1 63 ? -7.92834 9.47555 -11.79133 1.000 42.29185 92 GLU D CA 1
ATOM 4159 C C . GLU D 1 63 ? -8.08591 8.28477 -12.73046 1.000 41.17433 92 GLU D C 1
ATOM 4160 O O . GLU D 1 63 ? -7.21841 7.40597 -12.74576 1.000 45.81848 92 GLU D O 1
ATOM 4166 N N . ARG D 1 64 ? -9.15795 8.23618 -13.51817 1.000 37.81011 93 ARG D N 1
ATOM 4167 C CA . ARG D 1 64 ? -9.41723 7.11640 -14.41362 1.000 38.95915 93 ARG D CA 1
ATOM 4168 C C . ARG D 1 64 ? -9.07386 7.41390 -15.86693 1.000 37.70445 93 ARG D C 1
ATOM 4169 O O . ARG D 1 64 ? -9.41301 6.61481 -16.74461 1.000 37.90992 93 ARG D O 1
ATOM 4177 N N . GLN D 1 65 ? -8.38887 8.52430 -16.14474 1.000 35.75321 94 GLN D N 1
ATOM 4178 C CA . GLN D 1 65 ? -8.11160 8.86648 -17.53450 1.000 39.65659 94 GLN D CA 1
ATOM 4179 C C . GLN D 1 65 ? -7.22830 7.82889 -18.22089 1.000 34.85405 94 GLN D C 1
ATOM 4180 O O . GLN D 1 65 ? -7.41396 7.56684 -19.41398 1.000 34.55089 94 GLN D O 1
ATOM 4186 N N . ASN D 1 66 ? -6.28453 7.20986 -17.50024 1.000 30.71173 95 ASN D N 1
ATOM 4187 C CA . ASN D 1 66 ? -5.48087 6.15987 -18.12799 1.000 36.39845 95 ASN D CA 1
ATOM 4188 C C . ASN D 1 66 ? -6.35263 4.99019 -18.57239 1.000 39.13336 95 ASN D C 1
ATOM 4189 O O . ASN D 1 66 ? -6.08998 4.36661 -19.60752 1.000 36.33886 95 ASN D O 1
ATOM 4194 N N . ASP D 1 67 ? -7.39002 4.67420 -17.79590 1.000 34.22316 96 ASP D N 1
ATOM 4195 C CA . ASP D 1 67 ? -8.32910 3.62881 -18.18721 1.000 37.01751 96 ASP D CA 1
ATOM 4196 C C . ASP D 1 67 ? -9.10011 4.02637 -19.44143 1.000 37.58864 96 ASP D C 1
ATOM 4197 O O . ASP D 1 67 ? -9.32437 3.19632 -20.33080 1.000 33.72591 96 ASP D O 1
ATOM 4202 N N . ILE D 1 68 ? -9.53003 5.28802 -19.51892 1.000 32.32457 97 ILE D N 1
ATOM 4203 C CA . ILE D 1 68 ? -10.23520 5.77028 -20.70342 1.000 35.44903 97 ILE D CA 1
ATOM 4204 C C . ILE D 1 68 ? -9.31262 5.76380 -21.91863 1.000 37.15401 97 ILE D C 1
ATOM 4205 O O . ILE D 1 68 ? -9.71161 5.35594 -23.01648 1.000 32.05059 97 ILE D O 1
ATOM 4210 N N . ALA D 1 69 ? -8.06666 6.22014 -21.74429 1.000 33.75025 98 ALA D N 1
ATOM 4211 C CA . ALA D 1 69 ? -7.12857 6.27519 -22.86416 1.000 32.94499 98 ALA D CA 1
ATOM 4212 C C . ALA D 1 69 ? -6.80270 4.88080 -23.38910 1.000 39.97687 98 ALA D C 1
ATOM 4213 O O . ALA D 1 69 ? -6.62579 4.69313 -24.59876 1.000 35.00624 98 ALA D O 1
ATOM 4215 N N . ALA D 1 70 ? -6.68641 3.89478 -22.49302 1.000 34.09455 99 ALA D N 1
ATOM 4216 C CA . ALA D 1 70 ? -6.44395 2.52280 -22.93507 1.000 36.94012 99 ALA D CA 1
ATOM 4217 C C . ALA D 1 70 ? -7.65889 1.95985 -23.66538 1.000 34.61096 99 ALA D C 1
ATOM 4218 O O . ALA D 1 70 ? -7.51439 1.16990 -24.60520 1.000 34.94930 99 ALA D O 1
ATOM 4220 N N . TYR D 1 71 ? -8.86213 2.34448 -23.23449 1.000 30.02790 100 TYR D N 1
ATOM 4221 C CA . TYR D 1 71 ? -10.08156 1.95846 -23.94117 1.000 34.40135 100 TYR D CA 1
ATOM 4222 C C . TYR D 1 71 ? -10.09131 2.51107 -25.35987 1.000 36.20472 100 TYR D C 1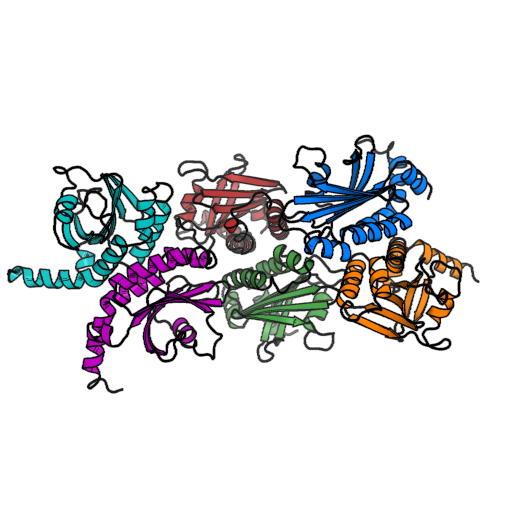
ATOM 4223 O O . TYR D 1 71 ? -10.33726 1.77883 -26.32607 1.000 36.49520 100 TYR D O 1
ATOM 4232 N N . LEU D 1 72 ? -9.80619 3.80891 -25.49958 1.000 32.25032 101 LEU D N 1
ATOM 4233 C CA . LEU D 1 72 ? -9.80629 4.44532 -26.81148 1.000 36.41224 101 LEU D CA 1
ATOM 4234 C C . LEU D 1 72 ? -8.67743 3.92005 -27.69094 1.000 35.52940 101 LEU D C 1
ATOM 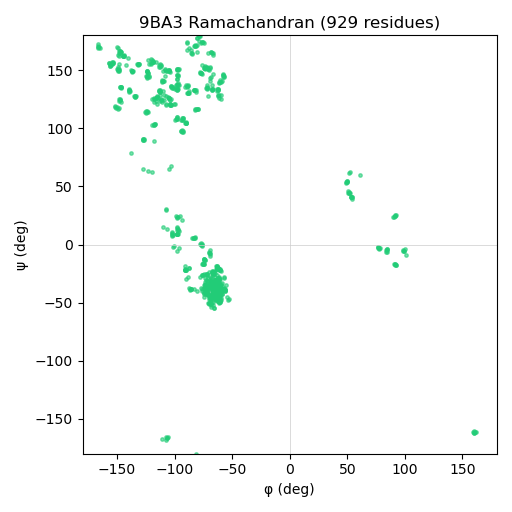4235 O O . LEU D 1 72 ? -8.85570 3.76296 -28.90353 1.000 33.24438 101 LEU D O 1
ATOM 4240 N N . ALA D 1 73 ? -7.50848 3.64145 -27.10609 1.000 32.77826 102 ALA D N 1
ATOM 4241 C CA . ALA D 1 73 ? -6.39965 3.13997 -27.91515 1.000 41.02940 102 ALA D CA 1
ATOM 4242 C C . ALA D 1 73 ? -6.75807 1.80930 -28.55869 1.000 41.58326 102 ALA D C 1
ATOM 4243 O O . ALA D 1 73 ? -6.36437 1.53164 -29.69777 1.000 38.81976 102 ALA D O 1
ATOM 4245 N N . ARG D 1 74 ? -7.52195 0.98113 -27.84464 1.000 37.80324 103 ARG D N 1
ATOM 4246 C CA . ARG D 1 74 ? -7.99454 -0.27673 -28.40945 1.000 41.58664 103 ARG D CA 1
ATOM 4247 C C . ARG D 1 74 ? -8.87155 -0.03608 -29.63537 1.000 43.87455 103 ARG D C 1
ATOM 4248 O O . ARG D 1 74 ? -8.72992 -0.72669 -30.65271 1.000 41.64999 103 ARG D O 1
ATOM 4256 N N . LEU D 1 75 ? -9.78075 0.94326 -29.56131 1.000 34.95380 104 LEU D N 1
ATOM 4257 C CA . LEU D 1 75 ? -10.63146 1.24582 -30.70997 1.000 41.24234 104 LEU D CA 1
ATOM 4258 C C . LEU D 1 75 ? -9.80429 1.74449 -31.88605 1.000 44.84994 104 LEU D C 1
ATOM 4259 O O . LEU D 1 75 ? -10.05178 1.36144 -33.03557 1.000 44.93600 104 LEU D O 1
ATOM 4264 N N . MET D 1 76 ? -8.80632 2.59178 -31.61653 1.000 38.58800 105 MET D N 1
ATOM 4265 C CA . MET D 1 76 ? -7.97603 3.12809 -32.68760 1.000 38.70892 105 MET D CA 1
ATOM 4266 C C . MET D 1 76 ? -7.11446 2.07066 -33.35261 1.000 37.11955 105 MET D C 1
ATOM 4267 O O . MET D 1 76 ? -6.70248 2.26435 -34.49927 1.000 48.40657 105 MET D O 1
ATOM 4272 N N . GLU D 1 77 ? -6.81656 0.96888 -32.66243 1.000 45.02619 106 GLU D N 1
ATOM 4273 C CA . GLU D 1 77 ? -6.08769 -0.11570 -33.30901 1.000 46.30151 106 GLU D CA 1
ATOM 4274 C C . GLU D 1 77 ? -6.90803 -0.72247 -34.43753 1.000 47.28690 106 GLU D C 1
ATOM 4275 O O . GLU D 1 77 ? -6.35301 -1.18934 -35.43868 1.000 43.52618 106 GLU D O 1
ATOM 4281 N N . GLN D 1 78 ? -8.23068 -0.76605 -34.27344 1.000 44.22730 107 GLN D N 1
ATOM 4282 C CA . GLN D 1 78 ? -9.08054 -1.31191 -35.32417 1.000 47.78849 107 GLN D CA 1
ATOM 4283 C C . GLN D 1 78 ? -9.19827 -0.34486 -36.49346 1.000 44.72954 107 GLN D C 1
ATOM 4284 O O . GLN D 1 78 ? -9.19186 -0.75901 -37.65768 1.000 45.55712 107 GLN D O 1
ATOM 4290 N N . LEU D 1 79 ? -9.33156 0.93846 -36.20048 1.000 45.01547 108 LEU D N 1
ATOM 4291 C CA . LEU D 1 79 ? -9.55205 1.95235 -37.21281 1.000 46.14281 108 LEU D CA 1
ATOM 4292 C C . LEU D 1 79 ? -8.22820 2.49042 -37.74443 1.000 53.07145 108 LEU D C 1
ATOM 4293 O O . LEU D 1 79 ? -7.14248 2.17187 -37.25449 1.000 54.05266 108 LEU D O 1
ATOM 4298 N N . ASP D 1 80 ? -8.33703 3.31773 -38.77567 1.000 44.58862 109 ASP D N 1
ATOM 4299 C CA . ASP D 1 80 ? -7.18587 3.99894 -39.34435 1.000 49.40085 109 ASP D CA 1
ATOM 4300 C C . ASP D 1 80 ? -7.48992 5.48731 -39.28445 1.000 55.98057 109 ASP D C 1
ATOM 4301 O O . ASP D 1 80 ? -7.64045 6.13970 -40.31918 1.000 58.27275 109 ASP D O 1
ATOM 4306 N N . THR D 1 81 ? -7.63182 6.02250 -38.07579 1.000 48.21404 110 THR D N 1
ATOM 4307 C CA . THR D 1 81 ? -8.01480 7.41164 -37.89019 1.000 49.54978 110 THR D CA 1
ATOM 4308 C C . THR D 1 81 ? -6.94748 8.16286 -37.10483 1.000 47.31248 110 THR D C 1
ATOM 4309 O O . THR D 1 81 ? -6.18681 7.58020 -36.32633 1.000 45.99440 110 THR D O 1
ATOM 4313 N N . GLU D 1 82 ? -6.91386 9.48259 -37.31266 1.000 46.22698 111 GLU D N 1
ATOM 4314 C CA . GLU D 1 82 ? -5.93798 10.31557 -36.62019 1.000 47.18692 111 GLU D CA 1
ATOM 4315 C C . GLU D 1 82 ? -6.29095 10.49901 -35.15246 1.000 43.01684 111 GLU D C 1
ATOM 4316 O O . GLU D 1 82 ? -5.39161 10.60950 -34.31218 1.000 43.40323 111 GLU D O 1
ATOM 4322 N N . LEU D 1 83 ? -7.58016 10.54789 -34.82471 1.000 38.67146 112 LEU D N 1
ATOM 4323 C CA . LEU D 1 83 ? -7.98258 10.88064 -33.46744 1.000 38.27262 112 LEU D CA 1
ATOM 4324 C C . LEU D 1 83 ? -9.37032 10.33077 -33.18474 1.000 38.43783 112 LEU D C 1
ATOM 4325 O O . LEU D 1 83 ? -10.17359 10.10516 -34.09383 1.000 36.74846 112 LEU D O 1
ATOM 4330 N N . LEU D 1 84 ? -9.63376 10.13103 -31.89731 1.000 31.27202 113 LEU D N 1
ATOM 4331 C CA . LEU D 1 84 ? -10.96471 9.87927 -31.37114 1.000 34.32512 113 LEU D CA 1
ATOM 4332 C C . LEU D 1 84 ? -11.26105 10.95625 -30.33767 1.000 34.29186 113 LEU D C 1
ATOM 4333 O O . LEU D 1 84 ? -10.35565 11.41229 -29.63427 1.000 32.07269 113 LEU D O 1
ATOM 4338 N N . PHE D 1 85 ? -12.51456 11.38870 -30.25803 1.000 26.73901 114 PHE D N 1
ATOM 4339 C CA . PHE D 1 85 ? -12.87882 12.44998 -29.33298 1.000 34.35953 114 PHE D CA 1
ATOM 4340 C C . PHE D 1 85 ? -14.10784 12.03792 -28.53754 1.000 34.29883 114 PHE D C 1
ATOM 4341 O O . PHE D 1 85 ? -14.89560 11.19055 -28.97006 1.000 28.46926 114 PHE D O 1
ATOM 4349 N N . ILE D 1 86 ? -14.23805 12.63576 -27.35299 1.000 31.45139 115 ILE D N 1
ATOM 4350 C CA . ILE D 1 86 ? -15.40957 12.50306 -26.49414 1.000 28.43045 115 ILE D CA 1
ATOM 4351 C C . ILE D 1 86 ? -15.77089 13.88697 -25.97532 1.000 32.99472 115 ILE D C 1
ATOM 4352 O O . ILE D 1 86 ? -14.90664 14.60278 -25.45800 1.000 32.52434 115 ILE D O 1
ATOM 4357 N N . ALA D 1 87 ? -17.03462 14.27607 -26.13625 1.000 29.11022 116 ALA D N 1
ATOM 4358 C CA . ALA D 1 87 ? -17.56662 15.51764 -25.57411 1.000 29.47502 116 ALA D CA 1
ATOM 4359 C C . ALA D 1 87 ? -18.69436 15.12925 -24.62064 1.000 29.32372 116 ALA D C 1
ATOM 4360 O O . ALA D 1 87 ? -19.80750 14.82701 -25.06333 1.000 31.83295 116 ALA D O 1
ATOM 4362 N N . ALA D 1 88 ? -18.41474 15.16091 -23.31678 1.000 29.80451 117 ALA D N 1
ATOM 4363 C CA . ALA D 1 88 ? -19.29125 14.59788 -22.29550 1.000 30.03161 117 ALA D CA 1
ATOM 4364 C C . ALA D 1 88 ? -19.94011 15.68626 -21.45309 1.000 35.20027 117 ALA D C 1
ATOM 4365 O O . ALA D 1 88 ? -19.29256 16.67120 -21.08259 1.000 35.44659 117 ALA D O 1
ATOM 4367 N N . GLN D 1 89 ? -21.21433 15.48117 -21.12511 1.000 30.51359 118 GLN D N 1
ATOM 4368 C CA . GLN D 1 89 ? -21.96115 16.39544 -20.27324 1.000 29.95046 118 GLN D CA 1
ATOM 4369 C C . GLN D 1 89 ? -21.79139 16.01026 -18.80905 1.000 35.35755 118 GLN D C 1
ATOM 4370 O O . GLN D 1 89 ? -21.96400 14.84453 -18.44111 1.000 37.99075 118 GLN D O 1
ATOM 4376 N N . HIS D 1 90 ? -21.46048 16.99257 -17.97583 1.000 37.29244 119 HIS D N 1
ATOM 4377 C CA . HIS D 1 90 ? -21.31653 16.76004 -16.54300 1.000 41.22343 119 HIS D CA 1
ATOM 4378 C C . HIS D 1 90 ? -21.67563 18.03967 -15.80988 1.000 43.30229 119 HIS D C 1
ATOM 4379 O O . HIS D 1 90 ? -21.02034 19.06769 -16.00776 1.000 43.66696 119 HIS D O 1
ATOM 4386 N N . GLN D 1 91 ? -22.72205 17.97031 -14.98400 1.000 39.49545 120 GLN D N 1
ATOM 4387 C CA . GLN D 1 91 ? -23.17252 19.10041 -14.17375 1.000 42.43235 120 GLN D CA 1
ATOM 4388 C C . GLN D 1 91 ? -23.40845 20.34087 -15.03227 1.000 49.30069 120 GLN D C 1
ATOM 4389 O O . GLN D 1 91 ? -23.07086 21.46505 -14.65366 1.000 47.81007 120 GLN D O 1
ATOM 4395 N N . GLY D 1 92 ? -24.00057 20.13258 -16.20602 1.000 46.50457 121 GLY D N 1
ATOM 4396 C CA . GLY D 1 92 ? -24.35620 21.23167 -17.07578 1.000 45.22583 121 GLY D CA 1
ATOM 4397 C C . GLY D 1 92 ? -23.25276 21.73819 -17.97786 1.000 45.70701 121 GLY D C 1
ATOM 4398 O O . GLY D 1 92 ? -23.50985 22.63883 -18.78746 1.000 41.91620 121 GLY D O 1
ATOM 4399 N N . ARG D 1 93 ? -22.03672 21.20934 -17.86132 1.000 43.23737 122 ARG D N 1
ATOM 4400 C CA . ARG D 1 93 ? -20.90993 21.63604 -18.67768 1.000 41.66316 122 ARG D CA 1
ATOM 4401 C C . ARG D 1 93 ? -20.46927 20.51980 -19.61513 1.000 37.58342 122 ARG D C 1
ATOM 4402 O O . ARG D 1 93 ? -20.64919 19.33495 -19.32476 1.000 37.35494 122 ARG D O 1
ATOM 4410 N N . GLY D 1 94 ? -19.88212 20.91141 -20.74373 1.000 35.76205 123 GLY D N 1
ATOM 4411 C CA . GLY D 1 94 ? -19.29716 19.96875 -21.68287 1.000 30.38465 123 GLY D CA 1
ATOM 4412 C C . GLY D 1 94 ? -17.79363 19.89055 -21.49069 1.000 36.09001 123 GLY D C 1
ATOM 4413 O O . GLY D 1 94 ? -17.12090 20.91491 -21.36399 1.000 37.44656 123 GLY D O 1
ATOM 4414 N N . TYR D 1 95 ? -17.28000 18.66134 -21.45630 1.000 35.14536 124 TYR D N 1
ATOM 4415 C CA . TYR D 1 95 ? -15.85450 18.38511 -21.30788 1.000 31.31805 124 TYR D CA 1
ATOM 4416 C C . TYR D 1 95 ? -15.37620 17.64818 -22.55123 1.000 31.89306 124 TYR D C 1
ATOM 4417 O O . TYR D 1 95 ? -15.97423 16.64059 -22.94472 1.000 29.94025 124 TYR D O 1
ATOM 4426 N N . TYR D 1 96 ? -14.33783 18.17609 -23.19924 1.000 36.07341 125 TYR D N 1
ATOM 4427 C CA . TYR D 1 96 ? -13.85107 17.63867 -24.46598 1.000 32.63072 125 TYR D CA 1
ATOM 4428 C C . TYR D 1 96 ? -12.56286 16.85386 -24.23764 1.000 36.15359 125 TYR D C 1
ATOM 4429 O O . TYR D 1 96 ? -11.59575 17.38505 -23.67858 1.000 34.63313 125 TYR D O 1
ATOM 4438 N N . PHE D 1 97 ? -12.55036 15.59687 -24.67449 1.000 29.69725 126 PHE D N 1
ATOM 4439 C CA . PHE D 1 97 ? -11.38415 14.73257 -24.55819 1.000 34.87743 126 PHE D CA 1
ATOM 4440 C C . PHE D 1 97 ? -10.99666 14.20348 -25.92874 1.000 31.97103 126 PHE D C 1
ATOM 4441 O O . PHE D 1 97 ? -11.84674 14.00079 -26.79898 1.000 34.19270 126 PHE D O 1
ATOM 4449 N N . GLN D 1 98 ? -9.70699 13.96137 -26.11410 1.000 32.97305 127 GLN D N 1
ATOM 4450 C CA . GLN D 1 98 ? -9.25003 13.47897 -27.40374 1.000 32.63040 127 GLN D CA 1
ATOM 4451 C C . GLN D 1 98 ? -8.06311 12.55396 -27.18584 1.000 38.30818 127 GLN D C 1
ATOM 4452 O O . GLN D 1 98 ? -7.18289 12.84982 -26.37222 1.000 42.40405 127 GLN D O 1
ATOM 4458 N N . LEU D 1 99 ? -8.06283 11.41864 -27.87532 1.000 32.72806 128 LEU D N 1
ATOM 4459 C CA . LEU D 1 99 ? -6.87393 10.58572 -27.99188 1.000 35.11013 128 LEU D CA 1
ATOM 4460 C C . LEU D 1 99 ? -6.29972 10.80717 -29.38565 1.000 36.20955 128 LEU D C 1
ATOM 4461 O O . LEU D 1 99 ? -6.98786 10.57521 -30.38499 1.000 34.92558 128 LEU D O 1
ATOM 4466 N N . ARG D 1 100 ? -5.05637 11.28365 -29.44909 1.000 40.24960 129 ARG D N 1
ATOM 4467 C CA . ARG D 1 100 ? -4.39298 11.55506 -30.71867 1.000 39.63770 129 ARG D CA 1
ATOM 4468 C C . ARG D 1 100 ? -2.90269 11.29322 -30.57167 1.000 44.76760 129 ARG D C 1
ATOM 4469 O O . ARG D 1 100 ? -2.25530 11.88622 -29.70403 1.000 49.05881 129 ARG D O 1
ATOM 4477 N N . ASN D 1 101 ? -2.36491 10.43032 -31.43691 1.000 43.45243 130 ASN D N 1
ATOM 4478 C CA . ASN D 1 101 ? -0.94530 10.05892 -31.41683 1.000 50.25744 130 ASN D CA 1
ATOM 4479 C C . ASN D 1 101 ? -0.49925 9.61368 -30.02473 1.000 47.28868 130 ASN D C 1
ATOM 4480 O O . ASN D 1 101 ? 0.56836 9.99326 -29.53870 1.000 55.09669 130 ASN D O 1
ATOM 4485 N N . GLY D 1 102 ? -1.32322 8.79368 -29.37653 1.000 45.00873 131 GLY D N 1
ATOM 4486 C CA . GLY D 1 102 ? -0.99048 8.25998 -28.07229 1.000 47.52067 131 GLY D CA 1
ATOM 4487 C C . GLY D 1 102 ? -1.15673 9.21751 -26.91150 1.000 47.07698 131 GLY D C 1
ATOM 4488 O O . GLY D 1 102 ? -0.94015 8.81085 -25.76270 1.000 47.33192 131 GLY D O 1
ATOM 4489 N N . GLU D 1 103 ? -1.53167 10.46805 -27.16274 1.000 41.24966 132 GLU D N 1
ATOM 4490 C CA . GLU D 1 103 ? -1.68368 11.46211 -26.11037 1.000 41.89278 132 GLU D CA 1
ATOM 4491 C C . GLU D 1 103 ? -3.15556 11.68294 -25.79261 1.000 41.19325 132 GLU D C 1
ATOM 4492 O O . GLU D 1 103 ? -3.98667 11.79929 -26.69700 1.000 35.07540 132 GLU D O 1
ATOM 4498 N N . PHE D 1 104 ? -3.46739 11.74962 -24.49892 1.000 40.62759 133 PHE D N 1
ATOM 4499 C CA . PHE D 1 104 ? -4.82164 11.99322 -24.01669 1.000 38.88636 133 PHE D CA 1
ATOM 4500 C C . PHE D 1 104 ? -4.95260 13.47847 -23.68997 1.000 43.69360 133 PHE D C 1
ATOM 4501 O O . PHE D 1 104 ? -4.35341 13.96537 -22.72514 1.000 45.25527 133 PHE D O 1
ATOM 4509 N N . LEU D 1 105 ? -5.72110 14.19545 -24.50271 1.000 37.45628 134 LEU D N 1
ATOM 4510 C CA . LEU D 1 105 ? -5.88790 15.63575 -24.37638 1.000 37.39871 134 LEU D CA 1
ATOM 4511 C C . LEU D 1 105 ? -7.24751 15.95927 -23.76855 1.000 37.11546 134 LEU D C 1
ATOM 4512 O O . LEU D 1 105 ? -8.21550 15.21281 -23.93966 1.000 39.15077 134 LEU D O 1
ATOM 4517 N N . GLN D 1 106 ? -7.31697 17.08063 -23.05148 1.000 34.64451 135 GLN D N 1
ATOM 4518 C CA . GLN D 1 106 ? -8.56290 17.46429 -22.40411 1.000 35.95336 135 GLN D CA 1
ATOM 4519 C C . GLN D 1 106 ? -8.67210 18.98075 -22.32127 1.000 41.11259 135 GLN D C 1
ATOM 4520 O O . GLN D 1 106 ? -7.66709 19.69206 -22.23591 1.000 40.60950 135 GLN D O 1
ATOM 4526 N N . ARG D 1 107 ? -9.91216 19.46069 -22.35659 1.000 33.23663 136 ARG D N 1
ATOM 4527 C CA . ARG D 1 107 ? -10.25010 20.86879 -22.18014 1.000 36.73831 136 ARG D CA 1
ATOM 4528 C C . ARG D 1 107 ? -11.75643 20.94503 -21.96309 1.000 38.56445 136 ARG D C 1
ATOM 4529 O O . ARG D 1 107 ? -12.47629 19.96263 -22.15781 1.000 34.64673 136 ARG D O 1
ATOM 4537 N N . ILE D 1 108 ? -12.22922 22.12778 -21.56637 1.000 41.87933 137 ILE D N 1
ATOM 4538 C CA . ILE D 1 108 ? -13.65210 22.36913 -21.34018 1.000 38.68949 137 ILE D CA 1
ATOM 4539 C C . ILE D 1 108 ? -14.24928 23.03348 -22.56901 1.000 43.64518 137 ILE D C 1
ATOM 4540 O O . ILE D 1 108 ? -13.63445 23.92004 -23.17798 1.000 42.90338 137 ILE D O 1
ATOM 4545 N N . ILE D 1 109 ? -15.44737 22.58643 -22.94406 1.000 41.50272 138 ILE D N 1
ATOM 4546 C CA . ILE D 1 109 ? -16.15376 23.18117 -24.06791 1.000 41.91847 138 ILE D CA 1
ATOM 4547 C C . ILE D 1 109 ? -16.56910 24.59818 -23.70997 1.000 43.66164 138 ILE D C 1
ATOM 4548 O O . ILE D 1 109 ? -17.12641 24.84872 -22.63438 1.000 39.31190 138 ILE D O 1
ATOM 4553 N N . GLN D 1 110 ? -16.31625 25.52338 -24.61969 1.000 43.96651 139 GLN D N 1
ATOM 4554 C CA . GLN D 1 110 ? -16.50854 26.93665 -24.36833 1.000 52.86570 139 GLN D CA 1
ATOM 4555 C C . GLN D 1 110 ? -17.95466 27.34966 -24.61879 1.000 47.97803 139 GLN D C 1
ATOM 4556 O O . GLN D 1 110 ? -18.72097 26.61525 -25.24529 1.000 52.89818 139 GLN D O 1
ATOM 4562 N N . PRO D 1 111 ? -18.35191 28.52790 -24.14775 1.000 54.56595 140 PRO D N 1
ATOM 4563 C CA . PRO D 1 111 ? -19.72880 28.97949 -24.35489 1.000 59.89864 140 PRO D CA 1
ATOM 4564 C C . PRO D 1 111 ? -19.99883 29.24821 -25.82360 1.000 57.13129 140 PRO D C 1
ATOM 4565 O O . PRO D 1 111 ? -19.06466 29.29943 -26.63804 1.000 54.49077 140 PRO D O 1
ATOM 4569 N N . PRO D 1 112 ? -21.26703 29.37087 -26.21158 1.000 59.03908 141 PRO D N 1
ATOM 4570 C CA . PRO D 1 112 ? -21.57606 29.70552 -27.60627 1.000 55.83844 141 PRO D CA 1
ATOM 4571 C C . PRO D 1 112 ? -20.92120 31.01873 -28.01206 1.000 60.94946 141 PRO D C 1
ATOM 4572 O O . PRO D 1 112 ? -20.79864 31.94715 -27.21044 1.000 60.81935 141 PRO D O 1
ATOM 4576 N N . GLY D 1 113 ? -20.48516 31.08382 -29.27030 1.000 57.43288 142 GLY D N 1
ATOM 4577 C CA . GLY D 1 113 ? -19.76433 32.23038 -29.77983 1.000 62.07747 142 GLY D CA 1
ATOM 4578 C C . GLY D 1 113 ? -18.26429 32.05731 -29.80504 1.000 70.31420 142 GLY D C 1
ATOM 4579 O O . GLY D 1 113 ? -17.55821 32.93361 -30.31793 1.000 83.73224 142 GLY D O 1
ATOM 4580 N N . SER D 1 114 ? -17.76882 30.95862 -29.27182 1.000 63.67058 143 SER D N 1
ATOM 4581 C CA . SER D 1 114 ? -16.35502 30.66291 -29.19663 1.000 61.65881 143 SER D CA 1
ATOM 4582 C C . SER D 1 114 ? -16.02715 29.58572 -30.22876 1.000 69.88366 143 SER D C 1
ATOM 4583 O O . SER D 1 114 ? -16.81949 29.31410 -31.14173 1.000 68.28720 143 SER D O 1
ATOM 4586 N N . GLU D 1 115 ? -14.84468 28.98216 -30.09712 1.000 72.58015 144 GLU D N 1
ATOM 4587 C CA . GLU D 1 115 ? -14.36442 27.98940 -31.05417 1.000 70.91023 144 GLU D CA 1
ATOM 4588 C C . GLU D 1 115 ? -15.13380 26.67446 -31.01398 1.000 70.27800 144 GLU D C 1
ATOM 4589 O O . GLU D 1 115 ? -14.90777 25.81887 -31.87755 1.000 59.09789 144 GLU D O 1
ATOM 4595 N N . ASP D 1 116 ? -16.01644 26.48418 -30.03996 1.000 64.87149 145 ASP D N 1
ATOM 4596 C CA . ASP D 1 116 ? -16.77509 25.25090 -29.89339 1.000 53.26501 145 ASP D CA 1
ATOM 4597 C C . ASP D 1 116 ? -18.18248 25.34374 -30.47023 1.000 55.42626 145 ASP D C 1
ATOM 4598 O O . ASP D 1 116 ? -19.06623 24.58899 -30.04356 1.000 49.59993 145 ASP D O 1
ATOM 4603 N N . ASP D 1 117 ? -18.42238 26.24437 -31.43066 1.000 50.26456 146 ASP D N 1
ATOM 4604 C CA . ASP D 1 117 ? -19.75690 26.35289 -32.02064 1.000 43.64137 146 ASP D CA 1
ATOM 4605 C C . ASP D 1 117 ? -20.18930 25.08601 -32.74730 1.000 46.25350 146 ASP D C 1
ATOM 4606 O O . ASP D 1 117 ? -21.39038 24.89427 -32.95354 1.000 42.80291 146 ASP D O 1
ATOM 4611 N N . TRP D 1 118 ? -19.24672 24.22466 -33.14571 1.000 35.90322 147 TRP D N 1
ATOM 4612 C CA . TRP D 1 118 ? -19.61856 22.94553 -33.74653 1.000 43.05460 147 TRP D CA 1
ATOM 4613 C C . TRP D 1 118 ? -20.49957 22.12837 -32.80973 1.000 39.78761 147 TRP D C 1
ATOM 4614 O O . TRP D 1 118 ? -21.44375 21.46378 -33.25379 1.000 32.99212 147 TRP D O 1
ATOM 4625 N N . TYR D 1 119 ? -20.20965 22.17701 -31.50653 1.000 36.56523 148 TYR D N 1
ATOM 4626 C CA . TYR D 1 119 ? -20.92647 21.34406 -30.54815 1.000 38.64477 148 TYR D CA 1
ATOM 4627 C C . TYR D 1 119 ? -22.36902 21.79734 -30.39112 1.000 42.55948 148 TYR D C 1
ATOM 4628 O O . TYR D 1 119 ? -23.28421 20.96706 -30.36291 1.000 38.24610 148 TYR D O 1
ATOM 4637 N N . TYR D 1 120 ? -22.59480 23.10895 -30.28632 1.000 34.84715 149 TYR D N 1
ATOM 4638 C CA . TYR D 1 120 ? -23.95658 23.59896 -30.11466 1.000 36.41836 149 TYR D CA 1
ATOM 4639 C C . TYR D 1 120 ? -24.76403 23.43525 -31.39546 1.000 40.99698 149 TYR D C 1
ATOM 4640 O O . TYR D 1 120 ? -25.94832 23.08700 -31.34308 1.000 43.55438 149 TYR D O 1
ATOM 4649 N N . HIS D 1 121 ? -24.13492 23.64551 -32.55693 1.000 40.37009 150 HIS D N 1
ATOM 4650 C CA . HIS D 1 121 ? -24.85375 23.48625 -33.81857 1.000 42.89467 150 HIS D CA 1
ATOM 4651 C C . HIS D 1 121 ? -25.26097 22.03492 -34.05126 1.000 42.10282 150 HIS D C 1
ATOM 4652 O O . HIS D 1 121 ? -26.38847 21.76381 -34.48334 1.000 40.00542 150 HIS D O 1
ATOM 4659 N N . PHE D 1 122 ? -24.37868 21.08329 -33.74501 1.000 38.47218 151 PHE D N 1
ATOM 4660 C CA . PHE D 1 122 ? -24.74583 19.68514 -33.93864 1.000 35.35013 151 PHE D CA 1
ATOM 4661 C C . PHE D 1 122 ? -25.81482 19.25170 -32.94344 1.000 39.70614 151 PHE D C 1
ATOM 4662 O O . PHE D 1 122 ? -26.83984 18.67899 -33.33198 1.000 43.22484 151 PHE D O 1
ATOM 4670 N N . THR D 1 123 ? -25.59813 19.51808 -31.65231 1.000 36.94686 152 THR D N 1
ATOM 4671 C CA . THR D 1 123 ? -26.54623 19.05830 -30.64332 1.000 37.95248 152 THR D CA 1
ATOM 4672 C C . THR D 1 123 ? -27.90222 19.74422 -30.75650 1.000 39.08814 152 THR D C 1
ATOM 4673 O O . THR D 1 123 ? -28.90252 19.17002 -30.31697 1.000 42.45478 152 THR D O 1
ATOM 4677 N N . ASP D 1 124 ? -27.96609 20.94788 -31.33724 1.000 41.03093 153 ASP D N 1
ATOM 4678 C CA . ASP D 1 124 ? -29.25255 21.59351 -31.58147 1.000 36.37195 153 ASP D CA 1
ATOM 4679 C C . ASP D 1 124 ? -30.00365 20.98592 -32.75688 1.000 41.77556 153 ASP D C 1
ATOM 4680 O O . ASP D 1 124 ? -31.20562 21.22613 -32.89577 1.000 39.55466 153 ASP D O 1
ATOM 4685 N N . SER D 1 125 ? -29.32692 20.22235 -33.60682 1.000 45.60235 154 SER D N 1
ATOM 4686 C CA . SER D 1 125 ? -29.98086 19.58469 -34.73458 1.000 44.56520 154 SER D CA 1
ATOM 4687 C C . SER D 1 125 ? -30.69017 18.31143 -34.27884 1.000 45.31485 154 SER D C 1
ATOM 4688 O O . SER D 1 125 ? -30.55447 17.86195 -33.13709 1.000 41.37880 154 SER D O 1
ATOM 4691 N N . ASP D 1 126 ? -31.46678 17.73355 -35.19166 1.000 46.88473 155 ASP D N 1
ATOM 4692 C CA . ASP D 1 126 ? -32.15247 16.47100 -34.95930 1.000 52.34465 155 ASP D CA 1
ATOM 4693 C C . ASP D 1 126 ? -31.40342 15.28584 -35.55422 1.000 54.22858 155 ASP D C 1
ATOM 4694 O O . ASP D 1 126 ? -31.94147 14.17438 -35.58087 1.000 56.56587 155 ASP D O 1
ATOM 4699 N N . ASN D 1 127 ? -30.17883 15.49900 -36.03094 1.000 47.69425 156 ASN D N 1
ATOM 4700 C CA . ASN D 1 127 ? -29.42153 14.45256 -36.70287 1.000 47.71526 156 ASN D CA 1
ATOM 4701 C C . ASN D 1 127 ? -28.72373 13.55801 -35.68833 1.000 47.83351 156 ASN D C 1
ATOM 4702 O O . ASN D 1 127 ? -28.08884 14.04832 -34.74932 1.000 34.13636 156 ASN D O 1
ATOM 4707 N N . ALA D 1 128 ? -28.83921 12.24101 -35.88107 1.000 42.50361 157 ALA D N 1
ATOM 4708 C CA . ALA D 1 128 ? -28.09777 11.31327 -35.03360 1.000 38.32690 157 ALA D CA 1
ATOM 4709 C C . ALA D 1 128 ? -26.59763 11.52321 -35.18159 1.000 36.23764 157 ALA D C 1
ATOM 4710 O O . ALA D 1 128 ? -25.84237 11.37232 -34.21341 1.000 33.24616 157 ALA D O 1
ATOM 4712 N N . TYR D 1 129 ? -26.14473 11.87148 -36.38446 1.000 30.84385 158 TYR D N 1
ATOM 4713 C CA . TYR D 1 129 ? -24.74280 12.19688 -36.59105 1.000 35.80074 158 TYR D CA 1
ATOM 4714 C C . TYR D 1 129 ? -24.61289 13.23044 -37.69903 1.000 38.91075 158 TYR D C 1
ATOM 4715 O O . TYR D 1 129 ? -25.53583 13.44885 -38.48742 1.000 38.86400 158 TYR D O 1
ATOM 4724 N N . GLU D 1 130 ? -23.44308 13.86409 -37.74733 1.000 34.50864 159 GLU D N 1
ATOM 4725 C CA . GLU D 1 130 ? -23.08863 14.78304 -38.81902 1.000 40.87437 159 GLU D CA 1
ATOM 4726 C C . GLU D 1 130 ? -21.61901 14.60526 -39.16034 1.000 36.05840 159 GLU D C 1
ATOM 4727 O O . GLU D 1 130 ? -20.82582 14.15868 -38.32841 1.000 35.50511 159 GLU D O 1
ATOM 4733 N N . LEU D 1 131 ? -21.26383 14.95171 -40.39363 1.000 37.05695 160 LEU D N 1
ATOM 4734 C CA . LEU D 1 131 ? -19.87011 15.04072 -40.81305 1.000 35.06314 160 LEU D CA 1
ATOM 4735 C C . LEU D 1 131 ? -19.49084 16.51558 -40.86577 1.000 39.46376 160 LEU D C 1
ATOM 4736 O O . LEU D 1 131 ? -20.09361 17.28478 -41.62091 1.000 42.22941 160 LEU D O 1
ATOM 4741 N N . ASN D 1 132 ? -18.49134 16.91092 -40.07851 1.000 35.62960 161 ASN D N 1
ATOM 4742 C CA . ASN D 1 132 ? -18.12901 18.31905 -39.94750 1.000 34.73396 161 ASN D CA 1
ATOM 4743 C C . ASN D 1 132 ? -16.65889 18.50586 -40.30229 1.000 37.77547 161 ASN D C 1
ATOM 4744 O O . ASN D 1 132 ? -15.77579 17.97875 -39.61463 1.000 37.23000 161 ASN D O 1
ATOM 4749 N N . LEU D 1 133 ? -16.40584 19.23431 -41.38979 1.000 29.71832 162 LEU D N 1
ATOM 4750 C CA . LEU D 1 133 ? -15.06008 19.66548 -41.75092 1.000 34.57865 162 LEU D CA 1
ATOM 4751 C C . LEU D 1 133 ? -14.71283 20.92458 -40.96291 1.000 39.50584 162 LEU D C 1
ATOM 4752 O O . LEU D 1 133 ? -15.32907 21.97561 -41.16558 1.000 41.37664 162 LEU D O 1
ATOM 4757 N N . ASP D 1 134 ? -13.70951 20.83653 -40.09441 1.000 36.02274 163 ASP D N 1
ATOM 4758 C CA . ASP D 1 134 ? -13.42633 21.93100 -39.17772 1.000 41.28507 163 ASP D CA 1
ATOM 4759 C C . ASP D 1 134 ? -11.96155 21.89129 -38.77297 1.000 43.52064 163 ASP D C 1
ATOM 4760 O O . ASP D 1 134 ? -11.30927 20.84639 -38.83063 1.000 39.18126 163 ASP D O 1
ATOM 4765 N N . SER D 1 135 ? -11.45155 23.04587 -38.35377 1.000 38.20430 164 SER D N 1
ATOM 4766 C CA . SER D 1 135 ? -10.12475 23.10533 -37.76281 1.000 34.64929 164 SER D CA 1
ATOM 4767 C C . SER D 1 135 ? -10.16767 22.58596 -36.32835 1.000 39.27036 164 SER D C 1
ATOM 4768 O O . SER D 1 135 ? -11.16796 22.73491 -35.62074 1.000 38.47247 164 SER D O 1
ATOM 4771 N N . ASP D 1 136 ? -9.07177 21.95746 -35.90852 1.000 38.22553 165 ASP D N 1
ATOM 4772 C CA . ASP D 1 136 ? -9.01484 21.33545 -34.59196 1.000 38.64529 165 ASP D CA 1
ATOM 4773 C C . ASP D 1 136 ? -8.88462 22.38490 -33.49332 1.000 40.29097 165 ASP D C 1
ATOM 4774 O O . ASP D 1 136 ? -8.34577 23.47328 -33.70284 1.000 43.11511 165 ASP D O 1
ATOM 4779 N N . THR D 1 137 ? -9.38839 22.04521 -32.30497 1.000 44.41400 166 THR D N 1
ATOM 4780 C CA . THR D 1 137 ? -9.35767 22.97189 -31.18041 1.000 45.00783 166 THR D CA 1
ATOM 4781 C C . THR D 1 137 ? -8.10888 22.83589 -30.31767 1.000 44.16022 166 THR D C 1
ATOM 4782 O O . THR D 1 137 ? -7.77094 23.78262 -29.60043 1.000 53.48077 166 THR D O 1
ATOM 4786 N N . PHE D 1 138 ? -7.42129 21.69175 -30.35762 1.000 43.51512 167 PHE D N 1
ATOM 4787 C CA . PHE D 1 138 ? -6.12142 21.57826 -29.70108 1.000 43.46521 167 PHE D CA 1
ATOM 4788 C C . PHE D 1 138 ? -4.98509 22.04712 -30.60142 1.000 42.40523 167 PHE D C 1
ATOM 4789 O O . PHE D 1 138 ? -4.03864 22.68103 -30.12304 1.000 48.27410 167 PHE D O 1
ATOM 4797 N N . SER D 1 139 ? -5.05934 21.75087 -31.89841 1.000 43.83091 168 SER D N 1
ATOM 4798 C CA . SER D 1 139 ? -4.05408 22.17764 -32.87123 1.000 42.38698 168 SER D CA 1
ATOM 4799 C C . SER D 1 139 ? -4.78109 22.89605 -33.99686 1.000 47.92361 168 SER D C 1
ATOM 4800 O O . SER D 1 139 ? -5.18315 22.27247 -34.98996 1.000 40.71572 168 SER D O 1
ATOM 4803 N N . PRO D 1 140 ? -4.96009 24.21351 -33.88021 1.000 49.57592 169 PRO D N 1
ATOM 4804 C CA . PRO D 1 140 ? -5.77718 24.93677 -34.86805 1.000 42.91581 169 PRO D CA 1
ATOM 4805 C C . PRO D 1 140 ? -5.21539 24.90749 -36.27646 1.000 52.51949 169 PRO D C 1
ATOM 4806 O O . PRO D 1 140 ? -5.97347 25.13270 -37.22901 1.000 49.97551 169 PRO D O 1
ATOM 4810 N N . ASP D 1 141 ? -3.91963 24.63755 -36.44740 1.000 46.35086 170 ASP D N 1
ATOM 4811 C CA . ASP D 1 141 ? -3.36697 24.51397 -37.79075 1.000 52.50622 170 ASP D CA 1
ATOM 4812 C C . ASP D 1 141 ? -3.76849 23.21036 -38.46829 1.000 51.49219 170 ASP D C 1
ATOM 4813 O O . ASP D 1 141 ? -3.56728 23.07373 -39.68046 1.000 54.48625 170 ASP D O 1
ATOM 4818 N N . ASP D 1 142 ? -4.32704 22.26124 -37.72614 1.000 43.61786 171 ASP D N 1
ATOM 4819 C CA . ASP D 1 142 ? -4.82094 21.01404 -38.28730 1.000 44.46990 171 ASP D CA 1
ATOM 4820 C C . ASP D 1 142 ? -6.31946 21.11513 -38.53258 1.000 42.20977 171 ASP D C 1
ATOM 4821 O O . ASP D 1 142 ? -7.03617 21.83338 -37.83097 1.000 45.41402 171 ASP D O 1
ATOM 4826 N N . ALA D 1 143 ? -6.78787 20.37812 -39.53468 1.000 42.51833 172 ALA D N 1
ATOM 4827 C CA . ALA D 1 143 ? -8.20630 20.29814 -39.84535 1.000 41.54348 172 ALA D CA 1
ATOM 4828 C C . ALA D 1 143 ? -8.55928 18.84683 -40.12660 1.000 39.33716 172 ALA D C 1
ATOM 4829 O O . ALA D 1 143 ? -7.72532 18.07338 -40.60471 1.000 36.30101 172 ALA D O 1
ATOM 4831 N N . PHE D 1 144 ? -9.79941 18.47877 -39.80954 1.000 34.27316 173 PHE D N 1
ATOM 4832 C CA . PHE D 1 144 ? -10.25893 17.11291 -40.00022 1.000 35.75894 173 PHE D CA 1
ATOM 4833 C C . PHE D 1 144 ? -11.72141 17.12734 -40.41046 1.000 37.71772 173 PHE D C 1
ATOM 4834 O O . PHE D 1 144 ? -12.42675 18.12687 -40.24974 1.000 37.92884 173 PHE D O 1
ATOM 4842 N N . VAL D 1 145 ? -12.15938 16.00470 -40.96762 1.000 33.62778 174 VAL D N 1
ATOM 4843 C CA . VAL D 1 145 ? -13.57855 15.71239 -41.12088 1.000 35.00133 174 VAL D CA 1
ATOM 4844 C C . VAL D 1 145 ? -13.98713 14.91515 -39.88965 1.000 37.23442 174 VAL D C 1
ATOM 4845 O O . VAL D 1 145 ? -13.55715 13.77285 -39.71382 1.000 38.47044 174 VAL D O 1
ATOM 4849 N N . TYR D 1 146 ? -14.75745 15.54379 -39.00300 1.000 37.19629 175 TYR D N 1
ATOM 4850 C CA . TYR D 1 146 ? -15.16711 14.92540 -37.74988 1.000 30.68279 175 TYR D CA 1
ATOM 4851 C C . TYR D 1 146 ? -16.48793 14.18742 -37.92315 1.000 37.35012 175 TYR D C 1
ATOM 4852 O O . TYR D 1 146 ? -17.42870 14.70714 -38.52961 1.000 32.76857 175 TYR D O 1
ATOM 4861 N N . VAL D 1 147 ? -16.55532 12.97656 -37.37393 1.000 32.08519 176 VAL D N 1
ATOM 4862 C CA . VAL D 1 147 ? -17.79677 12.21263 -37.30650 1.000 33.93079 176 VAL D CA 1
ATOM 4863 C C . VAL D 1 147 ? -18.41792 12.50646 -35.94223 1.000 31.42808 176 VAL D C 1
ATOM 4864 O O . VAL D 1 147 ? -18.03169 11.91918 -34.93521 1.000 33.74576 176 VAL D O 1
ATOM 4868 N N . ASN D 1 148 ? -19.37091 13.43363 -35.90315 1.000 33.31054 177 ASN D N 1
ATOM 4869 C CA . ASN D 1 148 ? -20.03544 13.81697 -34.65543 1.000 34.43030 177 ASN D CA 1
ATOM 4870 C C . ASN D 1 148 ? -21.25956 12.92846 -34.47334 1.000 39.36867 177 ASN D C 1
ATOM 4871 O O . ASN D 1 148 ? -22.26907 13.10952 -35.15457 1.000 36.80424 177 ASN D O 1
ATOM 4876 N N . TYR D 1 149 ? -21.17740 11.95896 -33.56174 1.000 32.17402 178 TYR D N 1
ATOM 4877 C CA . TYR D 1 149 ? -22.29342 11.06491 -33.26946 1.000 28.72946 178 TYR D CA 1
ATOM 4878 C C . TYR D 1 149 ? -22.78782 11.30650 -31.84815 1.000 31.66956 178 TYR D C 1
ATOM 4879 O O . TYR D 1 149 ? -21.98440 11.38495 -30.91361 1.000 32.04172 178 TYR D O 1
ATOM 4888 N N . ARG D 1 150 ? -24.10327 11.42281 -31.68311 1.000 30.02357 179 ARG D N 1
ATOM 4889 C CA . ARG D 1 150 ? -24.67883 11.71086 -30.37713 1.000 33.38556 179 ARG D CA 1
ATOM 4890 C C . ARG D 1 150 ? -25.14876 10.43023 -29.70191 1.000 33.04753 179 ARG D C 1
ATOM 4891 O O . ARG D 1 150 ? -25.60383 9.48679 -30.35436 1.000 30.45435 179 ARG D O 1
ATOM 4899 N N . SER D 1 151 ? -25.02354 10.40541 -28.38033 1.000 28.58896 180 SER D N 1
ATOM 4900 C CA . SER D 1 151 ? -25.59172 9.31536 -27.60811 1.000 29.62084 180 SER D CA 1
ATOM 4901 C C . SER D 1 151 ? -27.11341 9.40126 -27.63189 1.000 29.19689 180 SER D C 1
ATOM 4902 O O . SER D 1 151 ? -27.69472 10.47809 -27.78862 1.000 30.69230 180 SER D O 1
ATOM 4905 N N . THR D 1 152 ? -27.76231 8.24302 -27.49705 1.000 28.01808 181 THR D N 1
ATOM 4906 C CA . THR D 1 152 ? -29.21665 8.23521 -27.36886 1.000 33.12012 181 THR D CA 1
ATOM 4907 C C . THR D 1 152 ? -29.65697 8.88430 -26.06016 1.000 26.53270 181 THR D C 1
ATOM 4908 O O . THR D 1 152 ? -30.66444 9.60059 -26.02260 1.000 33.02892 181 THR D O 1
ATOM 4912 N N . VAL D 1 153 ? -28.90995 8.65629 -24.98042 1.000 29.69616 182 VAL D N 1
ATOM 4913 C CA . VAL D 1 153 ? -29.25759 9.23443 -23.68727 1.000 27.70796 182 VAL D CA 1
ATOM 4914 C C . VAL D 1 153 ? -28.96967 10.73021 -23.69703 1.000 28.21546 182 VAL D C 1
ATOM 4915 O O . VAL D 1 153 ? -27.90384 11.17118 -24.14991 1.000 30.44980 182 VAL D O 1
ATOM 4919 N N . ASN D 1 154 ? -29.91776 11.51757 -23.18805 1.000 25.03868 183 ASN D N 1
ATOM 4920 C CA . ASN D 1 154 ? -29.76729 12.95785 -23.04724 1.000 27.37586 183 ASN D CA 1
ATOM 4921 C C . ASN D 1 154 ? -29.60399 13.31341 -21.57380 1.000 27.35041 183 ASN D C 1
ATOM 4922 O O . ASN D 1 154 ? -30.22866 12.70685 -20.69938 1.000 29.21569 183 ASN D O 1
ATOM 4927 N N . ALA D 1 155 ? -28.78601 14.32850 -21.31162 1.000 26.18548 184 ALA D N 1
ATOM 4928 C CA . ALA D 1 155 ? -28.58646 14.84093 -19.96573 1.000 29.91582 184 ALA D CA 1
ATOM 4929 C C . ALA D 1 155 ? -29.76134 15.71591 -19.53588 1.000 29.65140 184 ALA D C 1
ATOM 4930 O O . ALA D 1 155 ? -30.64797 16.04785 -20.32715 1.000 30.47573 184 ALA D O 1
ATOM 4932 N N . ALA D 1 156 ? -29.73209 16.12740 -18.26359 1.000 26.99550 185 ALA D N 1
ATOM 4933 C CA . ALA D 1 156 ? -30.84123 16.89507 -17.70107 1.000 38.29186 185 ALA D CA 1
ATOM 4934 C C . ALA D 1 156 ? -31.05465 18.21626 -18.43099 1.000 35.12330 185 ALA D C 1
ATOM 4935 O O . ALA D 1 156 ? -32.18048 18.72663 -18.46365 1.000 37.98537 185 ALA D O 1
ATOM 4937 N N . ASN D 1 157 ? -29.99860 18.79727 -18.99931 1.000 30.09371 186 ASN D N 1
ATOM 4938 C CA . ASN D 1 157 ? -30.13535 20.06392 -19.71269 1.000 40.37325 186 ASN D CA 1
ATOM 4939 C C . ASN D 1 157 ? -30.56568 19.88788 -21.16797 1.000 36.78730 186 ASN D C 1
ATOM 4940 O O . ASN D 1 157 ? -30.60017 20.87702 -21.90804 1.000 37.30727 186 ASN D O 1
ATOM 4945 N N . GLY D 1 158 ? -30.87783 18.66259 -21.59831 1.000 32.09862 187 GLY D N 1
ATOM 4946 C CA . GLY D 1 158 ? -31.31362 18.40112 -22.95152 1.000 30.32040 187 GLY D CA 1
ATOM 4947 C C . GLY D 1 158 ? -30.21101 18.05216 -23.93462 1.000 34.14194 187 GLY D C 1
ATOM 4948 O O . GLY D 1 158 ? -30.50690 17.52679 -25.01450 1.000 32.55783 187 GLY D O 1
ATOM 4949 N N . ARG D 1 159 ? -28.95471 18.34268 -23.60910 1.000 32.95458 188 ARG D N 1
ATOM 4950 C CA . ARG D 1 159 ? -27.85925 17.97160 -24.49145 1.000 31.59252 188 ARG D CA 1
ATOM 4951 C C . ARG D 1 159 ? -27.61001 16.46476 -24.42670 1.000 34.79538 188 ARG D C 1
ATOM 4952 O O . ARG D 1 159 ? -27.93370 15.81593 -23.42463 1.000 28.43250 188 ARG D O 1
ATOM 4960 N N . PRO D 1 160 ? -27.05977 15.87538 -25.48982 1.000 25.22483 189 PRO D N 1
ATOM 4961 C CA . PRO D 1 160 ? -26.67747 14.46158 -25.41175 1.000 30.86171 189 PRO D CA 1
ATOM 4962 C C . PRO D 1 160 ? -25.63854 14.27567 -24.31924 1.000 33.97298 189 PRO D C 1
ATOM 4963 O O . PRO D 1 160 ? -24.74269 15.10500 -24.14860 1.000 30.35453 189 PRO D O 1
ATOM 4967 N N . LEU D 1 161 ? -25.76650 13.17986 -23.56606 1.000 27.99814 190 LEU D N 1
ATOM 4968 C CA . LEU D 1 161 ? -24.77807 12.90223 -22.52963 1.000 29.82758 190 LEU D CA 1
ATOM 4969 C C . LEU D 1 161 ? -23.37297 12.84620 -23.11780 1.000 29.12025 190 LEU D C 1
ATOM 4970 O O . LEU D 1 161 ? -22.42032 13.36548 -22.52332 1.000 28.37501 190 LEU D O 1
ATOM 4975 N N . VAL D 1 162 ? -23.23143 12.25474 -24.30135 1.000 29.50782 191 VAL D N 1
ATOM 4976 C CA . VAL D 1 162 ? -21.93509 12.09316 -24.95256 1.000 30.27419 191 VAL D CA 1
ATOM 4977 C C . VAL D 1 162 ? -22.08748 12.36488 -26.44350 1.000 27.28463 191 VAL D C 1
ATOM 4978 O O . VAL D 1 162 ? -23.01145 11.85299 -27.08405 1.000 30.82833 191 VAL D O 1
ATOM 4982 N N . VAL D 1 163 ? -21.18086 13.17001 -26.99179 1.000 27.01812 192 VAL D N 1
ATOM 4983 C CA . VAL D 1 163 ? -20.94143 13.25957 -28.42802 1.000 26.63388 192 VAL D CA 1
ATOM 4984 C C . VAL D 1 163 ? -19.53042 12.74443 -28.67373 1.000 30.33372 192 VAL D C 1
ATOM 4985 O O . VAL D 1 163 ? -18.57750 13.22702 -28.05101 1.000 34.47015 192 VAL D O 1
ATOM 4989 N N . ALA D 1 164 ? -19.39181 11.76606 -29.56895 1.000 26.56939 193 ALA D N 1
ATOM 4990 C CA . ALA D 1 164 ? -18.10693 11.10758 -29.77150 1.000 31.01239 193 ALA D CA 1
ATOM 4991 C C . ALA D 1 164 ? -17.95838 10.71125 -31.23503 1.000 28.14815 193 ALA D C 1
ATOM 4992 O O . ALA D 1 164 ? -18.92298 10.71469 -32.00338 1.000 29.86005 193 ALA D O 1
ATOM 4994 N N . GLY D 1 165 ? -16.73067 10.37338 -31.61558 1.000 32.07667 194 GLY D N 1
ATOM 4995 C CA . GLY D 1 165 ? -16.45953 9.95974 -32.98136 1.000 33.18546 194 GLY D CA 1
ATOM 4996 C C . GLY D 1 165 ? -14.98121 10.09301 -33.31206 1.000 30.62747 194 GLY D C 1
ATOM 4997 O O . GLY D 1 165 ? -14.14038 10.20724 -32.42391 1.000 32.70556 194 GLY D O 1
ATOM 4998 N N . ALA D 1 166 ? -14.69506 10.09929 -34.61257 1.000 33.60812 195 ALA D N 1
ATOM 4999 C CA . ALA D 1 166 ? -13.32635 10.08372 -35.10699 1.000 34.54317 195 ALA D CA 1
ATOM 5000 C C . ALA D 1 166 ? -13.01940 11.33271 -35.92726 1.000 37.83518 195 ALA D C 1
ATOM 5001 O O . ALA D 1 166 ? -13.91544 11.98260 -36.47562 1.000 32.76776 195 ALA D O 1
ATOM 5003 N N . GLY D 1 167 ? -11.72979 11.65614 -36.00810 1.000 34.94945 196 GLY D N 1
ATOM 5004 C CA . GLY D 1 167 ? -11.24978 12.70014 -36.89115 1.000 34.77558 196 GLY D CA 1
ATOM 5005 C C . GLY D 1 167 ? -10.42347 12.12228 -38.02518 1.000 36.78434 196 GLY D C 1
ATOM 5006 O O . GLY D 1 167 ? -9.45529 11.40214 -37.78301 1.000 44.24653 196 GLY D O 1
ATOM 5007 N N . LEU D 1 168 ? -10.80186 12.41786 -39.26338 1.000 40.43264 197 LEU D N 1
ATOM 5008 C CA . LEU D 1 168 ? -10.23107 11.78715 -40.44643 1.000 49.27713 197 LEU D CA 1
ATOM 5009 C C . LEU D 1 168 ? -9.42714 12.79747 -41.25563 1.000 49.33411 197 LEU D C 1
ATOM 5010 O O . LEU D 1 168 ? -9.90135 13.91255 -41.49695 1.000 34.38983 197 LEU D O 1
ATOM 5015 N N . ASP D 1 169 ? -8.20239 12.42515 -41.63633 1.000 46.20559 198 ASP D N 1
ATOM 5016 C CA . ASP D 1 169 ? -7.40883 13.20574 -42.57913 1.000 47.86250 198 ASP D CA 1
ATOM 5017 C C . ASP D 1 169 ? -7.88350 12.94649 -44.01420 1.000 49.53647 198 ASP D C 1
ATOM 5018 O O . ASP D 1 169 ? -8.79819 12.15464 -44.26362 1.000 50.00785 198 ASP D O 1
ATOM 5023 N N . LEU D 1 170 ? -7.24259 13.60822 -44.98209 1.000 43.08220 199 LEU D N 1
ATOM 5024 C CA . LEU D 1 170 ? -7.51085 13.29277 -46.38508 1.000 46.23176 199 LEU D CA 1
ATOM 5025 C C . LEU D 1 170 ? -6.94064 11.93719 -46.79042 1.000 42.88660 199 LEU D C 1
ATOM 5026 O O . LEU D 1 170 ? -7.54116 11.22704 -47.60611 1.000 45.33934 199 LEU D O 1
ATOM 5031 N N . SER D 1 171 ? -5.76927 11.58240 -46.26336 1.000 38.96912 200 SER D N 1
ATOM 5032 C CA . SER D 1 171 ? -5.12265 10.32938 -46.64236 1.000 43.46296 200 SER D CA 1
ATOM 5033 C C . SER D 1 171 ? -5.97562 9.12235 -46.26878 1.000 54.46602 200 SER D C 1
ATOM 5034 O O . SER D 1 171 ? -6.18742 8.21907 -47.08689 1.000 61.39219 200 SER D O 1
ATOM 5037 N N . GLN D 1 172 ? -6.46640 9.08504 -45.02764 1.000 54.33078 201 GLN D N 1
ATOM 5038 C CA . GLN D 1 172 ? -7.26871 7.94892 -44.58398 1.000 54.82989 201 GLN D CA 1
ATOM 5039 C C . GLN D 1 172 ? -8.55085 7.83265 -45.39305 1.000 52.29871 201 GLN D C 1
ATOM 5040 O O . GLN D 1 172 ? -8.97324 6.72523 -45.74436 1.000 71.66295 201 GLN D O 1
ATOM 5046 N N . MET D 1 173 ? -9.18719 8.96409 -45.69419 1.000 50.19352 202 MET D N 1
ATOM 5047 C CA . MET D 1 173 ? -10.37298 8.93756 -46.54035 1.000 56.01180 202 MET D CA 1
ATOM 5048 C C . MET D 1 173 ? -10.04176 8.49315 -47.96013 1.000 56.89126 202 MET D C 1
ATOM 5049 O O . MET D 1 173 ? -10.85598 7.82707 -48.60794 1.000 66.62206 202 MET D O 1
ATOM 5054 N N . ALA D 1 174 ? -8.85955 8.86066 -48.45651 1.000 65.16713 203 ALA D N 1
ATOM 5055 C CA . ALA D 1 174 ? -8.41335 8.49123 -49.79651 1.000 62.34572 203 ALA D CA 1
ATOM 5056 C C . ALA D 1 174 ? -8.14782 6.99883 -49.96032 1.000 67.06751 203 ALA D C 1
ATOM 5057 O O . ALA D 1 174 ? -8.21166 6.49776 -51.08754 1.000 71.41481 203 ALA D O 1
ATOM 5059 N N . SER D 1 175 ? -7.85245 6.27710 -48.87475 1.000 68.13472 204 SER D N 1
ATOM 5060 C CA . SER D 1 175 ? -7.45157 4.87746 -49.00502 1.000 75.05370 204 SER D CA 1
ATOM 5061 C C . SER D 1 175 ? -8.57065 3.98571 -49.53095 1.000 82.36358 204 SER D C 1
ATOM 5062 O O . SER D 1 175 ? -8.29234 3.01460 -50.24381 1.000 89.18580 204 SER D O 1
ATOM 5065 N N . LEU D 1 176 ? -9.82424 4.28419 -49.21314 1.000 74.87539 205 LEU D N 1
ATOM 5066 C CA . LEU D 1 176 ? -10.92533 3.51889 -49.79042 1.000 81.62811 205 LEU D CA 1
ATOM 5067 C C . LEU D 1 176 ? -12.11298 4.41859 -50.11392 1.000 85.73482 205 LEU D C 1
ATOM 5068 O O . LEU D 1 176 ? -12.38484 4.70235 -51.28272 1.000 83.87371 205 LEU D O 1
ATOM 5073 N N . GLU E 1 20 ? -69.88643 -7.87275 -27.79086 1.000 123.58631 49 GLU E N 1
ATOM 5074 C CA . GLU E 1 20 ? -70.28075 -8.02911 -26.39771 1.000 114.71133 49 GLU E CA 1
ATOM 5075 C C . GLU E 1 20 ? -71.71888 -7.60433 -26.17657 1.000 127.54729 49 GLU E C 1
ATOM 5076 O O . GLU E 1 20 ? -72.62638 -7.99906 -26.91586 1.000 137.30937 49 GLU E O 1
ATOM 5082 N N . LEU E 1 21 ? -71.92055 -6.78386 -25.14757 1.000 120.35822 50 LEU E N 1
ATOM 5083 C CA . LEU E 1 21 ? -73.24906 -6.28174 -24.80317 1.000 121.02472 50 LEU E CA 1
ATOM 5084 C C . LEU E 1 21 ? -73.16643 -4.81320 -24.44764 1.000 113.23993 50 LEU E C 1
ATOM 5085 O O . LEU E 1 21 ? -73.19394 -4.43289 -23.27251 1.000 114.62409 50 LEU E O 1
ATOM 5090 N N . PRO E 1 22 ? -73.09658 -3.94909 -25.45128 1.000 110.88979 51 PRO E N 1
ATOM 5091 C CA . PRO E 1 22 ? -72.92896 -2.52441 -25.16671 1.000 108.42684 51 PRO E CA 1
ATOM 5092 C C . PRO E 1 22 ? -74.14729 -1.84756 -24.55643 1.000 99.15658 51 PRO E C 1
ATOM 5093 O O . PRO E 1 22 ? -73.96230 -0.96426 -23.71248 1.000 100.55350 51 PRO E O 1
ATOM 5097 N N . ALA E 1 23 ? -75.37603 -2.21514 -24.94138 1.000 96.32970 52 ALA E N 1
ATOM 5098 C CA . ALA E 1 23 ? -76.54464 -1.43783 -24.51887 1.000 93.33978 52 ALA E CA 1
ATOM 5099 C C . ALA E 1 23 ? -76.66500 -1.34507 -22.99815 1.000 96.13813 52 ALA E C 1
ATOM 5100 O O . ALA E 1 23 ? -77.05665 -0.29962 -22.46512 1.000 93.36696 52 ALA E O 1
ATOM 5102 N N . GLN E 1 24 ? -76.34319 -2.42789 -22.28562 1.000 103.00641 53 GLN E N 1
ATOM 5103 C CA . GLN E 1 24 ? -76.37093 -2.44537 -20.82255 1.000 80.19189 53 GLN E CA 1
ATOM 5104 C C . GLN E 1 24 ? -75.14866 -1.76208 -20.22600 1.000 75.00345 53 GLN E C 1
ATOM 5105 O O . GLN E 1 24 ? -75.22509 -1.22952 -19.11437 1.000 74.01053 53 GLN E O 1
ATOM 5111 N N . VAL E 1 25 ? -74.02707 -1.76302 -20.95501 1.000 88.34733 54 VAL E N 1
ATOM 5112 C CA . VAL E 1 25 ? -72.76975 -1.15098 -20.52268 1.000 69.14949 54 VAL E CA 1
ATOM 5113 C C . VAL E 1 25 ? -72.59034 0.26368 -21.07465 1.000 83.37060 54 VAL E C 1
ATOM 5114 O O . VAL E 1 25 ? -71.59507 0.93286 -20.74938 1.000 79.36244 54 VAL E O 1
ATOM 5118 N N . LYS E 1 26 ? -73.52645 0.73685 -21.90515 1.000 83.17026 55 LYS E N 1
ATOM 5119 C CA . LYS E 1 26 ? -73.42732 2.08051 -22.47220 1.000 89.57805 55 LYS E CA 1
ATOM 5120 C C . LYS E 1 26 ? -73.38172 3.14849 -21.38959 1.000 86.46025 55 LYS E C 1
ATOM 5121 O O . LYS E 1 26 ? -72.60831 4.11009 -21.48877 1.000 76.81944 55 LYS E O 1
ATOM 5127 N N . GLY E 1 27 ? -74.21059 3.00732 -20.35600 1.000 80.62428 56 GLY E N 1
ATOM 5128 C CA . GLY E 1 27 ? -74.12903 3.92383 -19.23069 1.000 78.25348 56 GLY E CA 1
ATOM 5129 C C . GLY E 1 27 ? -72.80757 3.82259 -18.49279 1.000 77.94301 56 GLY E C 1
ATOM 5130 O O . GLY E 1 27 ? -72.21294 4.83670 -18.11815 1.000 78.71617 56 GLY E O 1
ATOM 5131 N N . LEU E 1 28 ? -72.33340 2.59284 -18.27499 1.000 73.72935 57 LEU E N 1
ATOM 5132 C CA . LEU E 1 28 ? -71.05769 2.37375 -17.59845 1.000 75.36824 57 LEU E CA 1
ATOM 5133 C C . LEU E 1 28 ? -69.89640 2.98485 -18.37480 1.000 75.12717 57 LEU E C 1
ATOM 5134 O O . LEU E 1 28 ? -69.01825 3.63237 -17.79291 1.000 73.01492 57 LEU E O 1
ATOM 5139 N N . ALA E 1 29 ? -69.87032 2.77819 -19.69394 1.000 80.46849 58 ALA E N 1
ATOM 5140 C CA . ALA E 1 29 ? -68.75426 3.26102 -20.50347 1.000 86.06174 58 ALA E CA 1
ATOM 5141 C C . ALA E 1 29 ? -68.66513 4.78323 -20.49320 1.000 79.65483 58 ALA E C 1
ATOM 5142 O O . ALA E 1 29 ? -67.56423 5.34612 -20.44401 1.000 65.49751 58 ALA E O 1
ATOM 5144 N N . ALA E 1 30 ? -69.81353 5.46496 -20.55006 1.000 86.65521 59 ALA E N 1
ATOM 5145 C CA . ALA E 1 30 ? -69.81945 6.92605 -20.57062 1.000 92.86056 59 ALA E CA 1
ATOM 5146 C C . ALA E 1 30 ? -69.22851 7.50047 -19.29016 1.000 87.87106 59 ALA E C 1
ATOM 5147 O O . ALA E 1 30 ? -68.43098 8.44537 -19.32919 1.000 84.34118 59 ALA E O 1
ATOM 5149 N N . HIS E 1 31 ? -69.62414 6.95343 -18.14020 1.000 91.60695 60 HIS E N 1
ATOM 5150 C CA . HIS E 1 31 ? -69.09794 7.45087 -16.87476 1.000 97.02348 60 HIS E CA 1
ATOM 5151 C C . HIS E 1 31 ? -67.59352 7.21184 -16.77100 1.000 94.27036 60 HIS E C 1
ATOM 5152 O O . HIS E 1 31 ? -66.85992 8.05215 -16.23605 1.000 102.26590 60 HIS E O 1
ATOM 5159 N N . ILE E 1 32 ? -67.11735 6.06657 -17.27120 1.000 85.24732 61 ILE E N 1
ATOM 5160 C CA . ILE E 1 32 ? -65.68615 5.77008 -17.23778 1.000 81.79777 61 ILE E CA 1
ATOM 5161 C C . ILE E 1 32 ? -64.91273 6.72937 -18.13732 1.000 87.01086 61 ILE E C 1
ATOM 5162 O O . ILE E 1 32 ? -63.77533 7.10428 -17.82907 1.000 77.96323 61 ILE E O 1
ATOM 5167 N N . ASN E 1 33 ? -65.50184 7.13278 -19.26678 1.000 100.54283 62 ASN E N 1
ATOM 5168 C CA . ASN E 1 33 ? -64.80963 8.06683 -20.15005 1.000 102.65779 62 ASN E CA 1
ATOM 5169 C C . ASN E 1 33 ? -64.56029 9.39565 -19.44834 1.000 97.82069 62 ASN E C 1
ATOM 5170 O O . ASN E 1 33 ? -63.45929 9.95483 -19.53101 1.000 103.14237 62 ASN E O 1
ATOM 5175 N N . LEU E 1 34 ? -65.57104 9.91546 -18.74807 1.000 87.72796 63 LEU E N 1
ATOM 5176 C CA . LEU E 1 34 ? -65.38472 11.14907 -17.99300 1.000 90.57552 63 LEU E CA 1
ATOM 5177 C C . LEU E 1 34 ? -64.37351 10.97735 -16.86736 1.000 97.30885 63 LEU E C 1
ATOM 5178 O O . LEU E 1 34 ? -63.81910 11.97206 -16.38874 1.000 97.58838 63 LEU E O 1
ATOM 5183 N N . SER E 1 35 ? -64.12388 9.74032 -16.43332 1.000 142.51199 64 SER E N 1
ATOM 5184 C CA . SER E 1 35 ? -63.22032 9.52566 -15.31382 1.000 144.05285 64 SER E CA 1
ATOM 5185 C C . SER E 1 35 ? -61.78008 9.81985 -15.69985 1.000 141.47849 64 SER E C 1
ATOM 5186 O O . SER E 1 35 ? -60.94699 10.09930 -14.83095 1.000 143.45730 64 SER E O 1
ATOM 5189 N N . LEU E 1 36 ? -61.46070 9.74324 -16.98708 1.000 105.17855 65 LEU E N 1
ATOM 5190 C CA . LEU E 1 36 ? -60.07536 9.78426 -17.42452 1.000 89.24346 65 LEU E CA 1
ATOM 5191 C C . LEU E 1 36 ? -59.66443 11.09131 -18.07810 1.000 87.17359 65 LEU E C 1
ATOM 5192 O O . LEU E 1 36 ? -58.59158 11.13930 -18.67468 1.000 87.53187 65 LEU E O 1
ATOM 5197 N N . SER E 1 37 ? -60.44883 12.16192 -17.97479 1.000 77.92293 66 SER E N 1
ATOM 5198 C CA . SER E 1 37 ? -60.01335 13.38077 -18.65092 1.000 71.18701 66 SER E CA 1
ATOM 5199 C C . SER E 1 37 ? -58.73706 13.91649 -18.01249 1.000 67.16486 66 SER E C 1
ATOM 5200 O O . SER E 1 37 ? -57.71393 14.08694 -18.68709 1.000 52.93507 66 SER E O 1
ATOM 5203 N N . GLN E 1 38 ? -58.76510 14.13883 -16.69997 1.000 59.43688 67 GLN E N 1
ATOM 5204 C CA . GLN E 1 38 ? -57.59268 14.66271 -16.01326 1.000 55.32883 67 GLN E CA 1
ATOM 5205 C C . GLN E 1 38 ? -56.58003 13.55966 -15.72240 1.000 53.44998 67 GLN E C 1
ATOM 5206 O O . GLN E 1 38 ? -55.37040 13.76442 -15.88028 1.000 41.39413 67 GLN E O 1
ATOM 5212 N N . ASP E 1 39 ? -57.06014 12.37556 -15.32728 1.000 49.03357 68 ASP E N 1
ATOM 5213 C CA . ASP E 1 39 ? -56.15476 11.27630 -15.00532 1.000 47.54697 68 ASP E CA 1
ATOM 5214 C C . ASP E 1 39 ? -55.34334 10.83134 -16.21612 1.000 48.75857 68 ASP E C 1
ATOM 5215 O O . ASP E 1 39 ? -54.18760 10.41907 -16.06392 1.000 40.50813 68 ASP E O 1
ATOM 5220 N N . LEU E 1 40 ? -55.91320 10.91679 -17.42293 1.000 42.70446 69 LEU E N 1
ATOM 5221 C CA . LEU E 1 40 ? -55.14354 10.55606 -18.61020 1.000 44.12213 69 LEU E CA 1
ATOM 5222 C C . LEU E 1 40 ? -54.08059 11.59348 -18.91137 1.000 39.44129 69 LEU E C 1
ATOM 5223 O O . LEU E 1 40 ? -52.94531 11.24395 -19.25020 1.000 35.14093 69 LEU E O 1
ATOM 5228 N N . ALA E 1 41 ? -54.43210 12.87488 -18.80175 1.000 38.49257 70 ALA E N 1
ATOM 5229 C CA . ALA E 1 41 ? -53.45526 13.91792 -19.07438 1.000 36.70256 70 ALA E CA 1
ATOM 5230 C C . ALA E 1 41 ? -52.28932 13.82709 -18.10284 1.000 33.14716 70 ALA E C 1
ATOM 5231 O O . ALA E 1 41 ? -51.12850 13.96275 -18.50488 1.000 35.81291 70 ALA E O 1
ATOM 5233 N N . ILE E 1 42 ? -52.57696 13.56296 -16.82437 1.000 31.43493 71 ILE E N 1
ATOM 5234 C CA . ILE E 1 42 ? -51.51614 13.49113 -15.82628 1.000 30.09859 71 ILE E CA 1
ATOM 5235 C C . ILE E 1 42 ? -50.71957 12.20343 -15.98126 1.000 33.90839 71 ILE E C 1
ATOM 5236 O O . ILE E 1 42 ? -49.49633 12.19624 -15.80432 1.000 34.80769 71 ILE E O 1
ATOM 5241 N N . SER E 1 43 ? -51.38940 11.09718 -16.32400 1.000 30.74073 72 SER E N 1
ATOM 5242 C CA . SER E 1 43 ? -50.66361 9.85185 -16.55588 1.000 33.31361 72 SER E CA 1
ATOM 5243 C C . SER E 1 43 ? -49.70118 9.99507 -17.72851 1.000 30.21173 72 SER E C 1
ATOM 5244 O O . SER E 1 43 ? -48.56117 9.52127 -17.66657 1.000 28.43586 72 SER E O 1
ATOM 5247 N N . GLU E 1 44 ? -50.12596 10.67959 -18.79353 1.000 29.91313 73 GLU E N 1
ATOM 5248 C CA . GLU E 1 44 ? -49.22346 10.88623 -19.92260 1.000 36.09792 73 GLU E CA 1
ATOM 5249 C C . GLU E 1 44 ? -48.04254 11.76468 -19.52886 1.000 33.00217 73 GLU E C 1
ATOM 5250 O O . GLU E 1 44 ? -46.89396 11.46352 -19.87898 1.000 34.50724 73 GLU E O 1
ATOM 5256 N N . SER E 1 45 ? -48.30167 12.84896 -18.79233 1.000 29.97369 74 SER E N 1
ATOM 5257 C CA . SER E 1 45 ? -47.21545 13.73230 -18.38427 1.000 32.16884 74 SER E CA 1
ATOM 5258 C C . SER E 1 45 ? -46.29265 13.05126 -17.38275 1.000 27.41205 74 SER E C 1
ATOM 5259 O O . SER E 1 45 ? -45.09171 13.34138 -17.35285 1.000 33.10476 74 SER E O 1
ATOM 5262 N N . LEU E 1 46 ? -46.82896 12.15827 -16.54992 1.000 25.38805 75 LEU E N 1
ATOM 5263 C CA . LEU E 1 46 ? -45.97689 11.41270 -15.63015 1.000 27.35938 75 LEU E CA 1
ATOM 5264 C C . LEU E 1 46 ? -45.11190 10.40634 -16.38041 1.000 32.34673 75 LEU E C 1
ATOM 5265 O O . LEU E 1 46 ? -43.89827 10.32756 -16.15672 1.000 29.34993 75 LEU E O 1
ATOM 5270 N N . ALA E 1 47 ? -45.71760 9.64574 -17.29699 1.000 28.55204 76 ALA E N 1
ATOM 5271 C CA . ALA E 1 47 ? -44.96317 8.64654 -18.04733 1.000 32.21624 76 ALA E CA 1
ATOM 5272 C C . ALA E 1 47 ? -43.84857 9.29436 -18.85346 1.000 32.05294 76 ALA E C 1
ATOM 5273 O O . ALA E 1 47 ? -42.76270 8.72036 -19.00473 1.000 28.32644 76 ALA E O 1
ATOM 5275 N N . ASN E 1 48 ? -44.09748 10.49036 -19.37920 1.000 31.77101 77 ASN E N 1
ATOM 5276 C CA . ASN E 1 48 ? -43.11600 11.20150 -20.18006 1.000 32.26217 77 ASN E CA 1
ATOM 5277 C C . ASN E 1 48 ? -42.34593 12.25342 -19.39454 1.000 31.52244 77 ASN E C 1
ATOM 5278 O O . ASN E 1 48 ? -41.61773 13.04366 -20.00097 1.000 30.03766 77 ASN E O 1
ATOM 5283 N N . SER E 1 49 ? -42.45026 12.25089 -18.06810 1.000 27.00363 78 SER E N 1
ATOM 5284 C CA . SER E 1 49 ? -41.80858 13.28269 -17.26408 1.000 26.60963 78 SER E CA 1
ATOM 5285 C C . SER E 1 49 ? -40.30298 13.26892 -17.48489 1.000 31.82763 78 SER E C 1
ATOM 5286 O O . SER E 1 49 ? -39.64386 12.24219 -17.29308 1.000 28.70350 78 SER E O 1
ATOM 5289 N N . TYR E 1 50 ? -39.75139 14.42415 -17.86473 1.000 25.60016 79 TYR E N 1
ATOM 5290 C CA . TYR E 1 50 ? -38.30168 14.52388 -17.98740 1.000 27.42670 79 TYR E CA 1
ATOM 5291 C C . TYR E 1 50 ? -37.61522 14.34557 -16.63999 1.000 28.96166 79 TYR E C 1
ATOM 5292 O O . TYR E 1 50 ? -36.46146 13.90576 -16.58632 1.000 31.86839 79 TYR E O 1
ATOM 5301 N N . PHE E 1 51 ? -38.28102 14.73668 -15.55059 1.000 28.00299 80 PHE E N 1
ATOM 5302 C CA . PHE E 1 51 ? -37.71860 14.51898 -14.22279 1.000 27.47205 80 PHE E CA 1
ATOM 5303 C C . PHE E 1 51 ? -37.61897 13.02650 -13.92264 1.000 31.25677 80 PHE E C 1
ATOM 5304 O O . PHE E 1 51 ? -36.57659 12.54587 -13.46022 1.000 26.45504 80 PHE E O 1
ATOM 5312 N N . ILE E 1 52 ? -38.67924 12.26715 -14.21971 1.000 28.86310 81 ILE E N 1
ATOM 5313 C CA . ILE E 1 52 ? -38.61729 10.82182 -14.01977 1.000 28.04118 81 ILE E CA 1
ATOM 5314 C C . ILE E 1 52 ? -37.57758 10.20534 -14.95150 1.000 28.26632 81 ILE E C 1
ATOM 5315 O O . ILE E 1 52 ? -36.80099 9.33358 -14.54339 1.000 32.16872 81 ILE E O 1
ATOM 5320 N N . GLU E 1 53 ? -37.51336 10.67702 -16.20248 1.000 25.77751 82 GLU E N 1
ATOM 5321 C CA . GLU E 1 53 ? -36.56681 10.10709 -17.15926 1.000 27.30846 82 GLU E CA 1
ATOM 5322 C C . GLU E 1 53 ? -35.12936 10.22762 -16.67022 1.000 36.03642 82 GLU E C 1
ATOM 5323 O O . GLU E 1 53 ? -34.34720 9.27728 -16.79356 1.000 30.04971 82 GLU E O 1
ATOM 5329 N N . GLN E 1 54 ? -34.76378 11.37999 -16.10019 1.000 29.39784 83 GLN E N 1
ATOM 5330 C CA . GLN E 1 54 ? -33.39608 11.55817 -15.62231 1.000 28.64558 83 GLN E CA 1
ATOM 5331 C C . GLN E 1 54 ? -33.09421 10.62041 -14.46036 1.000 32.63484 83 GLN E C 1
ATOM 5332 O O . GLN E 1 54 ? -31.97409 10.11017 -14.33509 1.000 33.86314 83 GLN E O 1
ATOM 5338 N N . TRP E 1 55 ? -34.08509 10.38196 -13.60249 1.000 32.92005 84 TRP E N 1
ATOM 5339 C CA . TRP E 1 55 ? -33.91375 9.43535 -12.50746 1.000 31.34354 84 TRP E CA 1
ATOM 5340 C C . TRP E 1 55 ? -33.69507 8.01834 -13.02938 1.000 34.91054 84 TRP E C 1
ATOM 5341 O O . TRP E 1 55 ? -32.85452 7.27590 -12.50577 1.000 33.88144 84 TRP E O 1
ATOM 5352 N N . VAL E 1 56 ? -34.44688 7.62523 -14.06117 1.000 34.83956 85 VAL E N 1
ATOM 5353 C CA . VAL E 1 56 ? -34.27231 6.30381 -14.65705 1.000 29.60344 85 VAL E CA 1
ATOM 5354 C C . VAL E 1 56 ? -32.91013 6.19446 -15.32966 1.000 34.34564 85 VAL E C 1
ATOM 5355 O O . VAL E 1 56 ? -32.20904 5.18460 -15.18029 1.000 32.38811 85 VAL E O 1
ATOM 5359 N N . ARG E 1 57 ? -32.51262 7.22780 -16.08376 1.000 28.80416 86 ARG E N 1
ATOM 5360 C CA . ARG E 1 57 ? -31.21846 7.19275 -16.75975 1.000 32.03223 86 ARG E CA 1
ATOM 5361 C C . ARG E 1 57 ? -30.06238 7.12730 -15.77410 1.000 35.97234 86 ARG E C 1
ATOM 5362 O O . ARG E 1 57 ? -29.00893 6.56935 -16.09682 1.000 33.37660 86 ARG E O 1
ATOM 5370 N N . GLU E 1 58 ? -30.22042 7.70820 -14.58704 1.000 36.02773 87 GLU E N 1
ATOM 5371 C CA . GLU E 1 58 ? -29.16136 7.66654 -13.58548 1.000 36.22429 87 GLU E CA 1
ATOM 5372 C C . GLU E 1 58 ? -29.06972 6.32488 -12.87246 1.000 40.20651 87 GLU E C 1
ATOM 5373 O O . GLU E 1 58 ? -28.21034 6.16477 -11.99793 1.000 36.29080 87 GLU E O 1
ATOM 5379 N N . GLY E 1 59 ? -29.91444 5.36197 -13.23142 1.000 33.29149 88 GLY E N 1
ATOM 5380 C CA . GLY E 1 59 ? -29.89895 4.06476 -12.59155 1.000 42.86200 88 GLY E CA 1
ATOM 5381 C C . GLY E 1 59 ? -30.82807 3.92039 -11.41256 1.000 42.10350 88 GLY E C 1
ATOM 5382 O O . GLY E 1 59 ? -30.57150 3.07983 -10.54384 1.000 44.11450 88 GLY E O 1
ATOM 5383 N N . LEU E 1 60 ? -31.89670 4.71094 -11.35359 1.000 39.22454 89 LEU E N 1
ATOM 5384 C CA . LEU E 1 60 ? -32.84953 4.69069 -10.25132 1.000 35.57401 89 LEU E CA 1
ATOM 5385 C C . LEU E 1 60 ? -32.17139 4.77808 -8.87841 1.000 38.39754 89 LEU E C 1
ATOM 5386 O O . LEU E 1 60 ? -32.41266 3.93795 -8.00985 1.000 39.56631 89 LEU E O 1
ATOM 5391 N N . PRO E 1 61 ? -31.33406 5.79254 -8.64726 1.000 40.00821 90 PRO E N 1
ATOM 5392 C CA . PRO E 1 61 ? -30.60704 5.86423 -7.36949 1.000 42.76611 90 PRO E CA 1
ATOM 5393 C C . PRO E 1 61 ? -31.55903 5.98720 -6.18798 1.000 45.02305 90 PRO E C 1
ATOM 5394 O O . PRO E 1 61 ? -32.50985 6.77263 -6.21214 1.000 37.66739 90 PRO E O 1
ATOM 5398 N N . GLU E 1 62 ? -31.30475 5.17669 -5.15462 1.000 42.73625 91 GLU E N 1
ATOM 5399 C CA . GLU E 1 62 ? -32.15223 5.19431 -3.96696 1.000 43.65788 91 GLU E CA 1
ATOM 5400 C C . GLU E 1 62 ? -32.11637 6.54898 -3.27576 1.000 38.68761 91 GLU E C 1
ATOM 5401 O O . GLU E 1 62 ? -33.11228 6.96855 -2.67582 1.000 45.75270 91 GLU E O 1
ATOM 5407 N N . GLU E 1 63 ? -30.98713 7.25114 -3.36550 1.000 42.65800 92 GLU E N 1
ATOM 5408 C CA . GLU E 1 63 ? -30.83846 8.53605 -2.69678 1.000 47.38288 92 GLU E CA 1
ATOM 5409 C C . GLU E 1 63 ? -31.85006 9.56275 -3.18521 1.000 45.02650 92 GLU E C 1
ATOM 5410 O O . GLU E 1 63 ? -32.11806 10.53826 -2.47748 1.000 39.16384 92 GLU E O 1
ATOM 5416 N N . ARG E 1 64 ? -32.41462 9.37801 -4.37468 1.000 40.48703 93 ARG E N 1
ATOM 5417 C CA . ARG E 1 64 ? -33.34103 10.35351 -4.92370 1.000 44.09327 93 ARG E CA 1
ATOM 5418 C C . ARG E 1 64 ? -34.79421 9.91578 -4.79146 1.000 40.99570 93 ARG E C 1
ATOM 5419 O O . ARG E 1 64 ? -35.68695 10.61112 -5.28543 1.000 37.34952 93 ARG E O 1
ATOM 5427 N N . GLN E 1 65 ? -35.05480 8.80964 -4.08459 1.000 38.23287 94 GLN E N 1
ATOM 5428 C CA . GLN E 1 65 ? -36.42371 8.31564 -3.95940 1.000 38.55022 94 GLN E CA 1
ATOM 5429 C C . GLN E 1 65 ? -37.31324 9.27612 -3.18104 1.000 37.85798 94 GLN E C 1
ATOM 5430 O O . GLN E 1 65 ? -38.49892 9.41030 -3.50246 1.000 35.09636 94 GLN E O 1
ATOM 5436 N N . ASN E 1 66 ? -36.76814 9.96609 -2.17642 1.000 36.28078 95 ASN E N 1
ATOM 5437 C CA . ASN E 1 66 ? -37.57651 10.94229 -1.45411 1.000 38.10402 95 ASN E CA 1
ATOM 5438 C C . ASN E 1 66 ? -38.04227 12.06128 -2.37745 1.000 38.36988 95 ASN E C 1
ATOM 5439 O O . ASN E 1 66 ? -39.18646 12.51953 -2.27788 1.000 37.58271 95 ASN E O 1
ATOM 5444 N N . ASP E 1 67 ? -37.18723 12.48555 -3.31192 1.000 39.17918 96 ASP E N 1
ATOM 5445 C CA . ASP E 1 67 ? -37.61103 13.47874 -4.29530 1.000 35.75449 96 ASP E CA 1
ATOM 5446 C C . ASP E 1 67 ? -38.69326 12.92165 -5.21269 1.000 35.19756 96 ASP E C 1
ATOM 5447 O O . ASP E 1 67 ? -39.67104 13.61518 -5.51671 1.000 35.38753 96 ASP E O 1
ATOM 5452 N N . ILE E 1 68 ? -38.54307 11.66904 -5.65498 1.000 31.79987 97 ILE E N 1
ATOM 5453 C CA . ILE E 1 68 ? -39.54856 11.06388 -6.52569 1.000 29.98180 97 ILE E CA 1
ATOM 5454 C C . ILE E 1 68 ? -40.88639 10.97638 -5.80482 1.000 32.42184 97 ILE E C 1
ATOM 5455 O O . ILE E 1 68 ? -41.93772 11.29549 -6.37463 1.000 31.59405 97 ILE E O 1
ATOM 5460 N N . ALA E 1 69 ? -40.86723 10.56828 -4.53353 1.000 31.57695 98 ALA E N 1
ATOM 5461 C CA . ALA E 1 69 ? -42.11010 10.46538 -3.77755 1.000 32.61478 98 ALA E CA 1
ATOM 5462 C C . ALA E 1 69 ? -42.75875 11.83166 -3.60094 1.000 34.52069 98 ALA E C 1
ATOM 5463 O O . ALA E 1 69 ? -43.97994 11.96912 -3.74299 1.000 33.00182 98 ALA E O 1
ATOM 5465 N N . ALA E 1 70 ? -41.95136 12.86429 -3.33234 1.000 31.97756 99 ALA E N 1
ATOM 5466 C CA . ALA E 1 70 ? -42.49577 14.21068 -3.19500 1.000 34.55345 99 ALA E CA 1
ATOM 5467 C C . ALA E 1 70 ? -43.03148 14.72500 -4.52565 1.000 35.61365 99 ALA E C 1
ATOM 5468 O O . ALA E 1 70 ? -44.04426 15.43241 -4.55441 1.000 32.12344 99 ALA E O 1
ATOM 5470 N N . TYR E 1 71 ? -42.37993 14.35718 -5.62993 1.000 33.63955 100 TYR E N 1
ATOM 5471 C CA . TYR E 1 71 ? -42.89019 14.68432 -6.95764 1.000 33.06715 100 TYR E CA 1
ATOM 5472 C C . TYR E 1 71 ? -44.26738 14.06753 -7.16784 1.000 33.98860 100 TYR E C 1
ATOM 5473 O O . TYR E 1 71 ? -45.20723 14.74285 -7.60234 1.000 35.33869 100 TYR E O 1
ATOM 5482 N N . LEU E 1 72 ? -44.40341 12.77625 -6.84371 1.000 30.54629 101 LEU E N 1
ATOM 5483 C CA . LEU E 1 72 ? -45.66947 12.07087 -7.02567 1.000 28.76130 101 LEU E CA 1
ATOM 5484 C C . LEU E 1 72 ? -46.75558 12.59071 -6.09197 1.000 33.39466 101 LEU E C 1
ATOM 5485 O O . LEU E 1 72 ? -47.93144 12.62853 -6.47447 1.000 26.65710 101 LEU E O 1
ATOM 5490 N N . ALA E 1 73 ? -46.38931 12.99530 -4.87273 1.000 33.57388 102 ALA E N 1
ATOM 5491 C CA . ALA E 1 73 ? -47.39479 13.44741 -3.91578 1.000 36.23469 102 ALA E CA 1
ATOM 5492 C C . ALA E 1 73 ? -48.15790 14.65979 -4.43539 1.000 34.15045 102 ALA E C 1
ATOM 5493 O O . ALA E 1 73 ? -49.35598 14.80419 -4.16687 1.000 37.41920 102 ALA E O 1
ATOM 5495 N N . ARG E 1 74 ? -47.48620 15.54878 -5.17175 1.000 36.16028 103 ARG E N 1
ATOM 5496 C CA . ARG E 1 74 ? -48.19941 16.67288 -5.77482 1.000 30.38466 103 ARG E CA 1
ATOM 5497 C C . ARG E 1 74 ? -49.24149 16.18644 -6.77308 1.000 40.29995 103 ARG E C 1
ATOM 5498 O O . ARG E 1 74 ? -50.38547 16.65723 -6.76886 1.000 36.97011 103 ARG E O 1
ATOM 5506 N N . LEU E 1 75 ? -48.86749 15.23017 -7.62774 1.000 31.73729 104 LEU E N 1
ATOM 5507 C CA . LEU E 1 75 ? -49.80296 14.71864 -8.62284 1.000 36.58461 104 LEU E CA 1
ATOM 5508 C C . LEU E 1 75 ? -50.98265 14.02185 -7.95889 1.000 40.67422 104 LEU E C 1
ATOM 5509 O O . LEU E 1 75 ? -52.12987 14.16349 -8.40201 1.000 41.12733 104 LEU E O 1
ATOM 5514 N N . MET E 1 76 ? -50.72263 13.26122 -6.89324 1.000 39.93681 105 MET E N 1
ATOM 5515 C CA . MET E 1 76 ? -51.81243 12.56677 -6.22114 1.000 42.34350 105 MET E CA 1
ATOM 5516 C C . MET E 1 76 ? -52.75988 13.54029 -5.53195 1.000 38.70356 105 MET E C 1
ATOM 5517 O O . MET E 1 76 ? -53.96182 13.26863 -5.43430 1.000 47.00095 105 MET E O 1
ATOM 5522 N N . GLU E 1 77 ? -52.25711 14.69504 -5.09518 1.000 37.18647 106 GLU E N 1
ATOM 5523 C CA . GLU E 1 77 ? -53.14594 15.70669 -4.53474 1.000 42.66780 106 GLU E CA 1
ATOM 5524 C C . GLU E 1 77 ? -54.05821 16.29406 -5.60629 1.000 45.15115 106 GLU E C 1
ATOM 5525 O O . GLU E 1 77 ? -55.23520 16.57058 -5.34570 1.000 56.17360 106 GLU E O 1
ATOM 5531 N N . GLN E 1 78 ? -53.54179 16.46113 -6.82657 1.000 40.85513 107 GLN E N 1
ATOM 5532 C CA . GLN E 1 78 ? -54.34670 17.03552 -7.90118 1.000 47.19402 107 GLN E CA 1
ATOM 5533 C C . GLN E 1 78 ? -55.40760 16.05204 -8.38713 1.000 43.07002 107 GLN E C 1
ATOM 5534 O O . GLN E 1 78 ? -56.55479 16.43905 -8.63303 1.000 36.75793 107 GLN E O 1
ATOM 5540 N N . LEU E 1 79 ? -55.05034 14.77761 -8.52245 1.000 44.03600 108 LEU E N 1
ATOM 5541 C CA . LEU E 1 79 ? -55.96771 13.79351 -9.07892 1.000 44.50604 108 LEU E CA 1
ATOM 5542 C C . LEU E 1 79 ? -56.87997 13.15765 -8.04150 1.000 49.61505 108 LEU E C 1
ATOM 5543 O O . LEU E 1 79 ? -57.92763 12.61535 -8.41306 1.000 49.65341 108 LEU E O 1
ATOM 5548 N N . ASP E 1 80 ? -56.51708 13.21726 -6.76402 1.000 46.95648 109 ASP E N 1
ATOM 5549 C CA . ASP E 1 80 ? -57.27547 12.57608 -5.69440 1.000 54.45784 109 ASP E CA 1
ATOM 5550 C C . ASP E 1 80 ? -57.49863 11.10031 -6.03835 1.000 48.37580 109 ASP E C 1
ATOM 5551 O O . ASP E 1 80 ? -58.62041 10.62106 -6.20309 1.000 51.55252 109 ASP E O 1
ATOM 5556 N N . THR E 1 81 ? -56.38295 10.38648 -6.15272 1.000 49.96630 110 THR E N 1
ATOM 5557 C CA . THR E 1 81 ? -56.35372 8.98777 -6.54279 1.000 47.06131 110 THR E CA 1
ATOM 5558 C C . THR E 1 81 ? -55.71816 8.17561 -5.42214 1.000 45.12920 110 THR E C 1
ATOM 5559 O O . THR E 1 81 ? -55.00902 8.71004 -4.56399 1.000 49.52295 110 THR E O 1
ATOM 5563 N N . GLU E 1 82 ? -56.00594 6.87317 -5.41865 1.000 45.21457 111 GLU E N 1
ATOM 5564 C CA . GLU E 1 82 ? -55.48193 6.01229 -4.36291 1.000 48.11778 111 GLU E CA 1
ATOM 5565 C C . GLU E 1 82 ? -53.98552 5.76844 -4.52759 1.000 42.20001 111 GLU E C 1
ATOM 5566 O O . GLU E 1 82 ? -53.25141 5.68894 -3.53430 1.000 38.03233 111 GLU E O 1
ATOM 5572 N N . LEU E 1 83 ? -53.50598 5.66771 -5.76448 1.000 33.93071 112 LEU E N 1
ATOM 5573 C CA . LEU E 1 83 ? -52.10917 5.31076 -5.95665 1.000 36.77091 112 LEU E CA 1
ATOM 5574 C C . LEU E 1 83 ? -51.62661 5.81818 -7.30541 1.000 35.27859 112 LEU E C 1
ATOM 5575 O O . LEU E 1 83 ? -52.40704 5.97381 -8.24953 1.000 32.97054 112 LEU E O 1
ATOM 5580 N N . LEU E 1 84 ? -50.32255 6.05271 -7.37600 1.000 29.67134 113 LEU E N 1
ATOM 5581 C CA . LEU E 1 84 ? -49.60630 6.31401 -8.61231 1.000 28.39823 113 LEU E CA 1
ATOM 5582 C C . LEU E 1 84 ? -48.48123 5.30067 -8.71786 1.000 31.50667 113 LEU E C 1
ATOM 5583 O O . LEU E 1 84 ? -47.90795 4.89739 -7.69912 1.000 26.82620 113 LEU E O 1
ATOM 5588 N N . PHE E 1 85 ? -48.17881 4.86622 -9.94018 1.000 23.59266 114 PHE E N 1
ATOM 5589 C CA . PHE E 1 85 ? -47.14923 3.85796 -10.13934 1.000 31.44140 114 PHE E CA 1
ATOM 5590 C C . PHE E 1 85 ? -46.18900 4.28221 -11.24172 1.000 32.73732 114 PHE E C 1
ATOM 5591 O O . PHE E 1 85 ? -46.55100 5.02578 -12.15789 1.000 28.85082 114 PHE E O 1
ATOM 5599 N N . ILE E 1 86 ? -44.96727 3.76064 -11.15280 1.000 27.69563 115 ILE E N 1
ATOM 5600 C CA . ILE E 1 86 ? -43.93689 3.91008 -12.17232 1.000 30.48042 115 ILE E CA 1
ATOM 5601 C C . ILE E 1 86 ? -43.31810 2.53729 -12.39989 1.000 29.55935 115 ILE E C 1
ATOM 5602 O O . ILE E 1 86 ? -42.91246 1.87083 -11.43991 1.000 27.73468 115 ILE E O 1
ATOM 5607 N N . ALA E 1 87 ? -43.26793 2.10906 -13.66122 1.000 24.38837 116 ALA E N 1
ATOM 5608 C CA . ALA E 1 87 ? -42.59652 0.87634 -14.07558 1.000 27.16015 116 ALA E CA 1
ATOM 5609 C C . ALA E 1 87 ? -41.46980 1.28388 -15.01851 1.000 28.67363 116 ALA E C 1
ATOM 5610 O O . ALA E 1 87 ? -41.71838 1.61344 -16.18317 1.000 29.42570 116 ALA E O 1
ATOM 5612 N N . ALA E 1 88 ? -40.23736 1.26441 -14.51572 1.000 27.84529 117 ALA E N 1
ATOM 5613 C CA . ALA E 1 88 ? -39.08608 1.82905 -15.20870 1.000 30.09976 117 ALA E CA 1
ATOM 5614 C C . ALA E 1 88 ? -38.13583 0.73472 -15.67896 1.000 37.46897 117 ALA E C 1
ATOM 5615 O O . ALA E 1 88 ? -37.92227 -0.25966 -14.97821 1.000 31.26050 117 ALA E O 1
ATOM 5617 N N . GLN E 1 89 ? -37.58357 0.92148 -16.87900 1.000 29.38915 118 GLN E N 1
ATOM 5618 C CA . GLN E 1 89 ? -36.58594 0.02265 -17.44665 1.000 31.43794 118 GLN E CA 1
ATOM 5619 C C . GLN E 1 89 ? -35.18235 0.46339 -17.04905 1.000 40.69606 118 GLN E C 1
ATOM 5620 O O . GLN E 1 89 ? -34.80999 1.62575 -17.24271 1.000 37.10387 118 GLN E O 1
ATOM 5626 N N . HIS E 1 90 ? -34.38982 -0.47633 -16.54412 1.000 38.62965 119 HIS E N 1
ATOM 5627 C CA . HIS E 1 90 ? -33.01065 -0.18115 -16.17661 1.000 46.16346 119 HIS E CA 1
ATOM 5628 C C . HIS E 1 90 ? -32.17883 -1.43748 -16.37190 1.000 47.47335 119 HIS E C 1
ATOM 5629 O O . HIS E 1 90 ? -32.41224 -2.44339 -15.69565 1.000 50.00788 119 HIS E O 1
ATOM 5636 N N . GLN E 1 91 ? -31.21760 -1.37220 -17.29484 1.000 49.46291 120 GLN E N 1
ATOM 5637 C CA . GLN E 1 91 ? -30.30855 -2.48364 -17.57434 1.000 53.92432 120 GLN E CA 1
ATOM 5638 C C . GLN E 1 91 ? -31.06806 -3.77791 -17.86947 1.000 58.85405 120 GLN E C 1
ATOM 5639 O O . GLN E 1 91 ? -30.69433 -4.86323 -17.41839 1.000 66.86125 120 GLN E O 1
ATOM 5645 N N . GLY E 1 92 ? -32.15323 -3.65661 -18.63621 1.000 50.57126 121 GLY E N 1
ATOM 5646 C CA . GLY E 1 92 ? -32.91310 -4.79874 -19.10108 1.000 41.44588 121 GLY E CA 1
ATOM 5647 C C . GLY E 1 92 ? -33.95724 -5.33857 -18.15209 1.000 50.36558 121 GLY E C 1
ATOM 5648 O O . GLY E 1 92 ? -34.71753 -6.23517 -18.54443 1.000 49.96813 121 GLY E O 1
ATOM 5649 N N . ARG E 1 93 ? -34.03009 -4.83790 -16.92379 1.000 46.44905 122 ARG E N 1
ATOM 5650 C CA . ARG E 1 93 ? -35.05758 -5.25363 -15.98243 1.000 49.87907 122 ARG E CA 1
ATOM 5651 C C . ARG E 1 93 ? -36.01528 -4.10355 -15.71029 1.000 46.37811 122 ARG E C 1
ATOM 5652 O O . ARG E 1 93 ? -35.65577 -2.92588 -15.82059 1.000 43.52524 122 ARG E O 1
ATOM 5660 N N . GLY E 1 94 ? -37.24767 -4.47043 -15.36864 1.000 42.16513 123 GLY E N 1
ATOM 5661 C CA . GLY E 1 94 ? -38.26942 -3.51328 -14.99644 1.000 39.41293 123 GLY E CA 1
ATOM 5662 C C . GLY E 1 94 ? -38.37091 -3.40589 -13.48700 1.000 40.80979 123 GLY E C 1
ATOM 5663 O O . GLY E 1 94 ? -38.37042 -4.41513 -12.77931 1.000 42.10347 123 GLY E O 1
ATOM 5664 N N . TYR E 1 95 ? -38.44137 -2.16896 -13.00580 1.000 35.20781 124 TYR E N 1
ATOM 5665 C CA . TYR E 1 95 ? -38.57104 -1.87507 -11.58550 1.000 39.86893 124 TYR E CA 1
ATOM 5666 C C . TYR E 1 95 ? -39.89125 -1.15267 -11.34912 1.000 38.73589 124 TYR E C 1
ATOM 5667 O O . TYR E 1 95 ? -40.16055 -0.11912 -11.97387 1.000 37.31642 124 TYR E O 1
ATOM 5676 N N . TYR E 1 96 ? -40.70806 -1.69794 -10.44836 1.000 32.27379 125 TYR E N 1
ATOM 5677 C CA . TYR E 1 96 ? -42.05529 -1.20130 -10.19105 1.000 26.70904 125 TYR E CA 1
ATOM 5678 C C . TYR E 1 96 ? -42.05725 -0.39097 -8.89973 1.000 34.33031 125 TYR E C 1
ATOM 5679 O O . TYR E 1 96 ? -41.62833 -0.88411 -7.85064 1.000 36.62855 125 TYR E O 1
ATOM 5688 N N . PHE E 1 97 ? -42.52680 0.85245 -8.98391 1.000 30.68949 126 PHE E N 1
ATOM 5689 C CA . PHE E 1 97 ? -42.61618 1.75312 -7.84370 1.000 31.10677 126 PHE E CA 1
ATOM 5690 C C . PHE E 1 97 ? -44.04553 2.24608 -7.68992 1.000 34.20613 126 PHE E C 1
ATOM 5691 O O . PHE E 1 97 ? -44.76260 2.43715 -8.67624 1.000 33.26294 126 PHE E O 1
ATOM 5699 N N . GLN E 1 98 ? -44.44493 2.49674 -6.44900 1.000 32.74386 127 GLN E N 1
ATOM 5700 C CA . GLN E 1 98 ? -45.80585 2.93589 -6.20111 1.000 28.38387 127 GLN E CA 1
ATOM 5701 C C . GLN E 1 98 ? -45.81288 3.89527 -5.01993 1.000 39.54263 127 GLN E C 1
ATOM 5702 O O . GLN E 1 98 ? -45.12626 3.66587 -4.02061 1.000 38.16445 127 GLN E O 1
ATOM 5708 N N . LEU E 1 99 ? -46.55150 4.99089 -5.16074 1.000 30.77873 128 LEU E N 1
ATOM 5709 C CA . LEU E 1 99 ? -46.88393 5.85846 -4.03898 1.000 33.82496 128 LEU E CA 1
ATOM 5710 C C . LEU E 1 99 ? -48.32921 5.58126 -3.65907 1.000 36.74229 128 LEU E C 1
ATOM 5711 O O . LEU E 1 99 ? -49.22495 5.69737 -4.50131 1.000 34.38763 128 LEU E O 1
ATOM 5716 N N . ARG E 1 100 ? -48.55074 5.16340 -2.41532 1.000 33.71069 129 ARG E N 1
ATOM 5717 C CA . ARG E 1 100 ? -49.90514 4.87278 -1.96210 1.000 38.50086 129 ARG E CA 1
ATOM 5718 C C . ARG E 1 100 ? -50.01216 5.18705 -0.48012 1.000 41.76241 129 ARG E C 1
ATOM 5719 O O . ARG E 1 100 ? -49.24331 4.64631 0.31821 1.000 37.81929 129 ARG E O 1
ATOM 5727 N N . ASN E 1 101 ? -50.96342 6.05324 -0.12427 1.000 46.65363 130 ASN E N 1
ATOM 5728 C CA . ASN E 1 101 ? -51.20974 6.45422 1.26298 1.000 53.16351 130 ASN E CA 1
ATOM 5729 C C . ASN E 1 101 ? -49.92035 6.90083 1.95302 1.000 53.28308 130 ASN E C 1
ATOM 5730 O O . ASN E 1 101 ? -49.61418 6.50509 3.08111 1.000 54.67448 130 ASN E O 1
ATOM 5735 N N . GLY E 1 102 ? -49.14898 7.72558 1.24836 1.000 39.15461 131 GLY E N 1
ATOM 5736 C CA . GLY E 1 102 ? -47.92456 8.28172 1.78381 1.000 47.10292 131 GLY E CA 1
ATOM 5737 C C . GLY E 1 102 ? -46.73303 7.34921 1.81063 1.000 42.04323 131 GLY E C 1
ATOM 5738 O O . GLY E 1 102 ? -45.64422 7.78309 2.20323 1.000 50.68471 131 GLY E O 1
ATOM 5739 N N . GLU E 1 103 ? -46.89167 6.09248 1.40469 1.000 41.61345 132 GLU E N 1
ATOM 5740 C CA . GLU E 1 103 ? -45.80580 5.12317 1.42199 1.000 40.45175 132 GLU E CA 1
ATOM 5741 C C . GLU E 1 103 ? -45.23788 4.94664 0.02090 1.000 38.50076 132 GLU E C 1
ATOM 5742 O O . GLU E 1 103 ? -45.98426 4.86435 -0.95878 1.000 40.12599 132 GLU E O 1
ATOM 5748 N N . PHE E 1 104 ? -43.91128 4.91868 -0.06994 1.000 33.45566 133 PHE E N 1
ATOM 5749 C CA . PHE E 1 104 ? -43.21291 4.68139 -1.32775 1.000 34.03167 133 PHE E CA 1
ATOM 5750 C C . PHE E 1 104 ? -42.80107 3.21154 -1.36612 1.000 37.25026 133 PHE E C 1
ATOM 5751 O O . PHE E 1 104 ? -41.89785 2.79290 -0.63669 1.000 37.95211 133 PHE E O 1
ATOM 5759 N N . LEU E 1 105 ? -43.47177 2.42917 -2.20360 1.000 37.09409 134 LEU E N 1
ATOM 5760 C CA . LEU E 1 105 ? -43.23561 0.99673 -2.30126 1.000 35.91821 134 LEU E CA 1
ATOM 5761 C C . LEU E 1 105 ? -42.45099 0.68740 -3.56891 1.000 32.59240 134 LEU E C 1
ATOM 5762 O O . LEU E 1 105 ? -42.58765 1.37492 -4.58217 1.000 34.86041 134 LEU E O 1
ATOM 5767 N N . GLN E 1 106 ? -41.63565 -0.36487 -3.51157 1.000 34.80256 135 GLN E N 1
ATOM 5768 C CA . GLN E 1 106 ? -40.80293 -0.72427 -4.65069 1.000 35.25777 135 GLN E CA 1
ATOM 5769 C C . GLN E 1 106 ? -40.58082 -2.22882 -4.68322 1.000 38.00315 135 GLN E C 1
ATOM 5770 O O . GLN E 1 106 ? -40.57521 -2.89744 -3.64656 1.000 35.68066 135 GLN E O 1
ATOM 5776 N N . ARG E 1 107 ? -40.39522 -2.74456 -5.89543 1.000 34.53182 136 ARG E N 1
ATOM 5777 C CA . ARG E 1 107 ? -40.10268 -4.14944 -6.15066 1.000 36.68448 136 ARG E CA 1
ATOM 5778 C C . ARG E 1 107 ? -39.62522 -4.26478 -7.59203 1.000 40.38225 136 ARG E C 1
ATOM 5779 O O . ARG E 1 107 ? -39.66668 -3.30201 -8.36212 1.000 34.52891 136 ARG E O 1
ATOM 5787 N N . ILE E 1 108 ? -39.16628 -5.44946 -7.94568 1.000 39.95554 137 ILE E N 1
ATOM 5788 C CA . ILE E 1 108 ? -38.71833 -5.73243 -9.30128 1.000 40.81023 137 ILE E CA 1
ATOM 5789 C C . ILE E 1 108 ? -39.85772 -6.40266 -10.05390 1.000 35.96915 137 ILE E C 1
ATOM 5790 O O . ILE E 1 108 ? -40.58671 -7.22160 -9.48551 1.000 41.69051 137 ILE E O 1
ATOM 5795 N N . ILE E 1 109 ? -40.04198 -6.02209 -11.32074 1.000 37.56608 138 ILE E N 1
ATOM 5796 C CA . ILE E 1 109 ? -41.03893 -6.66052 -12.17370 1.000 36.98128 138 ILE E CA 1
ATOM 5797 C C . ILE E 1 109 ? -40.61534 -8.09856 -12.45763 1.000 38.60723 138 ILE E C 1
ATOM 5798 O O . ILE E 1 109 ? -39.43870 -8.38404 -12.72118 1.000 39.32674 138 ILE E O 1
ATOM 5803 N N . GLN E 1 110 ? -41.56581 -9.01864 -12.38881 1.000 38.82919 139 GLN E N 1
ATOM 5804 C CA . GLN E 1 110 ? -41.24444 -10.43192 -12.48483 1.000 40.47602 139 GLN E CA 1
ATOM 5805 C C . GLN E 1 110 ? -41.07090 -10.82963 -13.94403 1.000 40.44932 139 GLN E C 1
ATOM 5806 O O . GLN E 1 110 ? -41.45574 -10.09246 -14.85190 1.000 38.73965 139 GLN E O 1
ATOM 5812 N N . PRO E 1 111 ? -40.49011 -11.99927 -14.20251 1.000 42.02890 140 PRO E N 1
ATOM 5813 C CA . PRO E 1 111 ? -40.32952 -12.46388 -15.58524 1.000 46.22523 140 PRO E CA 1
ATOM 5814 C C . PRO E 1 111 ? -41.67558 -12.77861 -16.21295 1.000 46.88724 140 PRO E C 1
ATOM 5815 O O . PRO E 1 111 ? -42.69249 -12.86456 -15.50902 1.000 46.99762 140 PRO E O 1
ATOM 5819 N N . PRO E 1 112 ? -41.73048 -12.91722 -17.53914 1.000 53.37108 141 PRO E N 1
ATOM 5820 C CA . PRO E 1 112 ? -42.98894 -13.29674 -18.19350 1.000 46.17227 141 PRO E CA 1
ATOM 5821 C C . PRO E 1 112 ? -43.51273 -14.62578 -17.66925 1.000 53.17575 141 PRO E C 1
ATOM 5822 O O . PRO E 1 112 ? -42.74681 -15.52396 -17.31089 1.000 49.91922 141 PRO E O 1
ATOM 5826 N N . GLY E 1 113 ? -44.83902 -14.74549 -17.62669 1.000 51.25567 142 GLY E N 1
ATOM 5827 C CA . GLY E 1 113 ? -45.47773 -15.92160 -17.07609 1.000 48.53727 142 GLY E CA 1
ATOM 5828 C C . GLY E 1 113 ? -45.98558 -15.75458 -15.66471 1.000 52.88830 142 GLY E C 1
ATOM 5829 O O . GLY E 1 113 ? -46.59127 -16.68657 -15.12520 1.000 56.40770 142 GLY E O 1
ATOM 5830 N N . SER E 1 114 ? -45.74052 -14.61186 -15.04819 1.000 43.82826 143 SER E N 1
ATOM 5831 C CA . SER E 1 114 ? -46.13957 -14.32059 -13.68417 1.000 50.76989 143 SER E CA 1
ATOM 5832 C C . SER E 1 114 ? -47.29133 -13.32140 -13.67103 1.000 48.64678 143 SER E C 1
ATOM 5833 O O . SER E 1 114 ? -47.89013 -13.00431 -14.70887 1.000 45.67653 143 SER E O 1
ATOM 5836 N N . GLU E 1 115 ? -47.58189 -12.78933 -12.48170 1.000 44.44223 144 GLU E N 1
ATOM 5837 C CA . GLU E 1 115 ? -48.66932 -11.83146 -12.35938 1.000 43.68300 144 GLU E CA 1
ATOM 5838 C C . GLU E 1 115 ? -48.33196 -10.50114 -13.01846 1.000 39.93286 144 GLU E C 1
ATOM 5839 O O . GLU E 1 115 ? -49.19954 -9.62444 -13.07181 1.000 40.01976 144 GLU E O 1
ATOM 5845 N N . ASP E 1 116 ? -47.09428 -10.31321 -13.48801 1.000 40.29818 145 ASP E N 1
ATOM 5846 C CA . ASP E 1 116 ? -46.71742 -9.08764 -14.17499 1.000 42.00115 145 ASP E CA 1
ATOM 5847 C C . ASP E 1 116 ? -46.86254 -9.21081 -15.68407 1.000 41.72145 145 ASP E C 1
ATOM 5848 O O . ASP E 1 116 ? -46.26810 -8.41764 -16.42405 1.000 37.49514 145 ASP E O 1
ATOM 5853 N N . ASP E 1 117 ? -47.66841 -10.16683 -16.15457 1.000 42.18236 146 ASP E N 1
ATOM 5854 C CA . ASP E 1 117 ? -47.93465 -10.26378 -17.58198 1.000 45.07865 146 ASP E CA 1
ATOM 5855 C C . ASP E 1 117 ? -48.65586 -9.02262 -18.08990 1.000 39.70269 146 ASP E C 1
ATOM 5856 O O . ASP E 1 117 ? -48.60769 -8.74004 -19.29101 1.000 43.27028 146 ASP E O 1
ATOM 5861 N N . TRP E 1 118 ? -49.30368 -8.26602 -17.19393 1.000 43.03289 147 TRP E N 1
ATOM 5862 C CA . TRP E 1 118 ? -49.91114 -6.99957 -17.59071 1.000 37.95606 147 TRP E CA 1
ATOM 5863 C C . TRP E 1 118 ? -48.87695 -6.07725 -18.21713 1.000 40.86264 147 TRP E C 1
ATOM 5864 O O . TRP E 1 118 ? -49.16422 -5.38502 -19.20208 1.000 38.53591 147 TRP E O 1
ATOM 5875 N N . TYR E 1 119 ? -47.65978 -6.07110 -17.66741 1.000 36.20285 148 TYR E N 1
ATOM 5876 C CA . TYR E 1 119 ? -46.61734 -5.18319 -18.16856 1.000 39.60384 148 TYR E CA 1
ATOM 5877 C C . TYR E 1 119 ? -46.14033 -5.62544 -19.54475 1.000 39.85010 148 TYR E C 1
ATOM 5878 O O . TYR E 1 119 ? -45.97794 -4.79786 -20.44983 1.000 37.99473 148 TYR E O 1
ATOM 5887 N N . TYR E 1 120 ? -45.92776 -6.92966 -19.72494 1.000 35.64109 149 TYR E N 1
ATOM 5888 C CA . TYR E 1 120 ? -45.47620 -7.42830 -21.01649 1.000 38.35007 149 TYR E CA 1
ATOM 5889 C C . TYR E 1 120 ? -46.58670 -7.33806 -22.05515 1.000 39.71429 149 TYR E C 1
ATOM 5890 O O . TYR E 1 120 ? -46.32862 -6.99966 -23.21468 1.000 41.78821 149 TYR E O 1
ATOM 5899 N N . HIS E 1 121 ? -47.83248 -7.61092 -21.65614 1.000 42.67362 150 HIS E N 1
ATOM 5900 C CA . HIS E 1 121 ? -48.93850 -7.51235 -22.60421 1.000 42.65842 150 HIS E CA 1
ATOM 5901 C C . HIS E 1 121 ? -49.16598 -6.07001 -23.03591 1.000 41.98139 150 HIS E C 1
ATOM 5902 O O . HIS E 1 121 ? -49.39794 -5.80184 -24.22018 1.000 41.25845 150 HIS E O 1
ATOM 5909 N N . PHE E 1 122 ? -49.07265 -5.12243 -22.10193 1.000 38.97161 151 PHE E N 1
ATOM 5910 C CA . PHE E 1 122 ? -49.26831 -3.72855 -22.47778 1.000 38.81853 151 PHE E CA 1
ATOM 5911 C C . PHE E 1 122 ? -48.12632 -3.23842 -23.35972 1.000 42.72077 151 PHE E C 1
ATOM 5912 O O . PHE E 1 122 ? -48.36095 -2.68775 -24.44185 1.000 38.91261 151 PHE E O 1
ATOM 5920 N N . THR E 1 123 ? -46.87875 -3.45206 -22.92689 1.000 39.73196 152 THR E N 1
ATOM 5921 C CA . THR E 1 123 ? -45.73916 -2.95254 -23.69101 1.000 40.61256 152 THR E CA 1
ATOM 5922 C C . THR E 1 123 ? -45.59680 -3.64485 -25.04342 1.000 46.01337 152 THR E C 1
ATOM 5923 O O . THR E 1 123 ? -45.00288 -3.06457 -25.95904 1.000 42.67281 152 THR E O 1
ATOM 5927 N N . ASP E 1 124 ? -46.12259 -4.86524 -25.19292 1.000 42.90894 153 ASP E N 1
ATOM 5928 C CA . ASP E 1 124 ? -46.13973 -5.51967 -26.49677 1.000 41.59222 153 ASP E CA 1
ATOM 5929 C C . ASP E 1 124 ? -47.20524 -4.95826 -27.43153 1.000 43.39280 153 ASP E C 1
ATOM 5930 O O . ASP E 1 124 ? -47.15184 -5.22699 -28.63644 1.000 43.95537 153 ASP E O 1
ATOM 5935 N N . SER E 1 125 ? -48.18339 -4.22391 -26.90909 1.000 42.70425 154 SER E N 1
ATOM 5936 C CA . SER E 1 125 ? -49.22908 -3.64832 -27.74097 1.000 42.64096 154 SER E CA 1
ATOM 5937 C C . SER E 1 125 ? -48.75288 -2.34551 -28.38195 1.000 44.63579 154 SER E C 1
ATOM 5938 O O . SER E 1 125 ? -47.70152 -1.79723 -28.04207 1.000 44.79103 154 SER E O 1
ATOM 5941 N N . ASP E 1 126 ? -49.56192 -1.83549 -29.30827 1.000 43.31921 155 ASP E N 1
ATOM 5942 C CA . ASP E 1 126 ? -49.29984 -0.56525 -29.96962 1.000 51.85287 155 ASP E CA 1
ATOM 5943 C C . ASP E 1 126 ? -50.06714 0.58926 -29.34347 1.000 54.02636 155 ASP E C 1
ATOM 5944 O O . ASP E 1 126 ? -50.08444 1.68630 -29.91024 1.000 55.25877 155 ASP E O 1
ATOM 5949 N N . ASN E 1 127 ? -50.70850 0.36688 -28.19898 1.000 42.72545 156 ASN E N 1
ATOM 5950 C CA . ASN E 1 127 ? -51.53632 1.39140 -27.57595 1.000 43.64749 156 ASN E CA 1
ATOM 5951 C C . ASN E 1 127 ? -50.69429 2.35348 -26.75337 1.000 43.44831 156 ASN E C 1
ATOM 5952 O O . ASN E 1 127 ? -49.85492 1.93063 -25.95137 1.000 38.93076 156 ASN E O 1
ATOM 5957 N N . ALA E 1 128 ? -50.93535 3.65293 -26.94205 1.000 39.54299 157 ALA E N 1
ATOM 5958 C CA . ALA E 1 128 ? -50.27861 4.64518 -26.10089 1.000 32.86750 157 ALA E CA 1
ATOM 5959 C C . ALA E 1 128 ? -50.65804 4.44580 -24.64180 1.000 35.32325 157 ALA E C 1
ATOM 5960 O O . ALA E 1 128 ? -49.83568 4.65841 -23.74191 1.000 37.08453 157 ALA E O 1
ATOM 5962 N N . TYR E 1 129 ? -51.89813 4.03870 -24.38188 1.000 38.02848 158 TYR E N 1
ATOM 5963 C CA . TYR E 1 129 ? -52.27619 3.70227 -23.02126 1.000 38.24475 158 TYR E CA 1
ATOM 5964 C C . TYR E 1 129 ? -53.34279 2.61852 -23.04299 1.000 40.25717 158 TYR E C 1
ATOM 5965 O O . TYR E 1 129 ? -53.89941 2.28588 -24.08849 1.000 41.28348 158 TYR E O 1
ATOM 5974 N N . GLU E 1 130 ? -53.61574 2.06535 -21.86165 1.000 37.09531 159 GLU E N 1
ATOM 5975 C CA . GLU E 1 130 ? -54.64169 1.04613 -21.68537 1.000 42.08722 159 GLU E CA 1
ATOM 5976 C C . GLU E 1 130 ? -55.25144 1.18330 -20.29760 1.000 37.71602 159 GLU E C 1
ATOM 5977 O O . GLU E 1 130 ? -54.62054 1.70621 -19.37644 1.000 36.06582 159 GLU E O 1
ATOM 5983 N N . LEU E 1 131 ? -56.48196 0.70273 -20.15608 1.000 38.83062 160 LEU E N 1
ATOM 5984 C CA . LEU E 1 131 ? -57.14027 0.57913 -18.86224 1.000 37.83913 160 LEU E CA 1
ATOM 5985 C C . LEU E 1 131 ? -57.19076 -0.89611 -18.49522 1.000 41.42827 160 LEU E C 1
ATOM 5986 O O . LEU E 1 131 ? -57.75730 -1.70411 -19.23855 1.000 48.49760 160 LEU E O 1
ATOM 5991 N N . ASN E 1 132 ? -56.59584 -1.24605 -17.35918 1.000 35.07531 161 ASN E N 1
ATOM 5992 C CA . ASN E 1 132 ? -56.45493 -2.63959 -16.95259 1.000 37.86017 161 ASN E CA 1
ATOM 5993 C C . ASN E 1 132 ? -57.06851 -2.81473 -15.57002 1.000 36.95842 161 ASN E C 1
ATOM 5994 O O . ASN E 1 132 ? -56.55442 -2.27318 -14.58601 1.000 41.13008 161 ASN E O 1
ATOM 5999 N N . LEU E 1 133 ? -58.16438 -3.56615 -15.49469 1.000 37.10096 162 LEU E N 1
ATOM 6000 C CA . LEU E 1 133 ? -58.73098 -3.95553 -14.20936 1.000 40.72563 162 LEU E CA 1
ATOM 6001 C C . LEU E 1 133 ? -57.95477 -5.15915 -13.69313 1.000 42.12609 162 LEU E C 1
ATOM 6002 O O . LEU E 1 133 ? -57.95472 -6.22178 -14.32373 1.000 52.35131 162 LEU E O 1
ATOM 6007 N N . ASP E 1 134 ? -57.28687 -4.99539 -12.55675 1.000 40.59921 163 ASP E N 1
ATOM 6008 C CA . ASP E 1 134 ? -56.38712 -6.02628 -12.06851 1.000 37.09290 163 ASP E CA 1
ATOM 6009 C C . ASP E 1 134 ? -56.26636 -5.90592 -10.55723 1.000 40.00588 163 ASP E C 1
ATOM 6010 O O . ASP E 1 134 ? -56.51401 -4.84546 -9.97874 1.000 42.29345 163 ASP E O 1
ATOM 6015 N N . SER E 1 135 ? -55.90557 -7.01642 -9.92034 1.000 36.93868 164 SER E N 1
ATOM 6016 C CA . SER E 1 135 ? -55.57417 -7.00050 -8.50377 1.000 35.47687 164 SER E CA 1
ATOM 6017 C C . SER E 1 135 ? -54.16889 -6.44429 -8.30324 1.000 40.36038 164 SER E C 1
ATOM 6018 O O . SER E 1 135 ? -53.28565 -6.61216 -9.14791 1.000 36.44871 164 SER E O 1
ATOM 6021 N N . ASP E 1 136 ? -53.96933 -5.77700 -7.16964 1.000 34.14835 165 ASP E N 1
ATOM 6022 C CA . ASP E 1 136 ? -52.70922 -5.10273 -6.89385 1.000 36.12028 165 ASP E CA 1
ATOM 6023 C C . ASP E 1 136 ? -51.60687 -6.11788 -6.59351 1.000 40.20912 165 ASP E C 1
ATOM 6024 O O . ASP E 1 136 ? -51.86466 -7.22971 -6.12269 1.000 36.92188 165 ASP E O 1
ATOM 6029 N N . THR E 1 137 ? -50.36306 -5.73397 -6.89104 1.000 34.96941 166 THR E N 1
ATOM 6030 C CA . THR E 1 137 ? -49.23670 -6.63844 -6.68915 1.000 37.65974 166 THR E CA 1
ATOM 6031 C C . THR E 1 137 ? -48.58991 -6.50099 -5.31898 1.000 38.15886 166 THR E C 1
ATOM 6032 O O . THR E 1 137 ? -47.88911 -7.42302 -4.88933 1.000 48.06065 166 THR E O 1
ATOM 6036 N N . PHE E 1 138 ? -48.77056 -5.36950 -4.63869 1.000 40.53805 167 PHE E N 1
ATOM 6037 C CA . PHE E 1 138 ? -48.31735 -5.26761 -3.25717 1.000 38.21960 167 PHE E CA 1
ATOM 6038 C C . PHE E 1 138 ? -49.37295 -5.77173 -2.27721 1.000 40.33530 167 PHE E C 1
ATOM 6039 O O . PHE E 1 138 ? -49.03560 -6.43756 -1.29365 1.000 39.52503 167 PHE E O 1
ATOM 6047 N N . SER E 1 139 ? -50.64947 -5.48641 -2.53995 1.000 37.27161 168 SER E N 1
ATOM 6048 C CA . SER E 1 139 ? -51.76073 -5.92471 -1.69389 1.000 36.73035 168 SER E CA 1
ATOM 6049 C C . SER E 1 139 ? -52.75673 -6.65380 -2.58227 1.000 37.02627 168 SER E C 1
ATOM 6050 O O . SER E 1 139 ? -53.67210 -6.03616 -3.14300 1.000 40.26005 168 SER E O 1
ATOM 6053 N N . PRO E 1 140 ? -52.61513 -7.97266 -2.73018 1.000 38.54713 169 PRO E N 1
ATOM 6054 C CA . PRO E 1 140 ? -53.46171 -8.69872 -3.69293 1.000 40.65232 169 PRO E CA 1
ATOM 6055 C C . PRO E 1 140 ? -54.95163 -8.66599 -3.37496 1.000 39.55236 169 PRO E C 1
ATOM 6056 O O . PRO E 1 140 ? -55.75733 -8.95086 -4.26893 1.000 40.81955 169 PRO E O 1
ATOM 6060 N N . ASP E 1 141 ? -55.35131 -8.35122 -2.14024 1.000 40.53062 170 ASP E N 1
ATOM 6061 C CA . ASP E 1 141 ? -56.77538 -8.23033 -1.83505 1.000 44.07865 170 ASP E CA 1
ATOM 6062 C C . ASP E 1 141 ? -57.39950 -6.95021 -2.38292 1.000 45.98653 170 ASP E C 1
ATOM 6063 O O . ASP E 1 141 ? -58.63076 -6.84363 -2.39813 1.000 47.85745 170 ASP E O 1
ATOM 6068 N N . ASP E 1 142 ? -56.59576 -5.99026 -2.83194 1.000 37.13826 171 ASP E N 1
ATOM 6069 C CA . ASP E 1 142 ? -57.09439 -4.77029 -3.44984 1.000 38.47685 171 ASP E CA 1
ATOM 6070 C C . ASP E 1 142 ? -57.08106 -4.90882 -4.96666 1.000 42.64678 171 ASP E C 1
ATOM 6071 O O . ASP E 1 142 ? -56.27620 -5.65106 -5.53405 1.000 40.37587 171 ASP E O 1
ATOM 6076 N N . ALA E 1 143 ? -57.99563 -4.19760 -5.61926 1.000 39.17266 172 ALA E N 1
ATOM 6077 C CA . ALA E 1 143 ? -58.05752 -4.17234 -7.07214 1.000 44.32833 172 ALA E CA 1
ATOM 6078 C C . ALA E 1 143 ? -58.32221 -2.74832 -7.53731 1.000 36.39190 172 ALA E C 1
ATOM 6079 O O . ALA E 1 143 ? -58.96968 -1.96302 -6.84028 1.000 39.56948 172 ALA E O 1
ATOM 6081 N N . PHE E 1 144 ? -57.81353 -2.42380 -8.72417 1.000 31.78397 173 PHE E N 1
ATOM 6082 C CA . PHE E 1 144 ? -57.94973 -1.08758 -9.28506 1.000 33.83413 173 PHE E CA 1
ATOM 6083 C C . PHE E 1 144 ? -58.12025 -1.18284 -10.79297 1.000 38.61424 173 PHE E C 1
ATOM 6084 O O . PHE E 1 144 ? -57.86636 -2.22288 -11.40774 1.000 35.95653 173 PHE E O 1
ATOM 6092 N N . VAL E 1 145 ? -58.60291 -0.09208 -11.37667 1.000 34.03666 174 VAL E N 1
ATOM 6093 C CA . VAL E 1 145 ? -58.50314 0.12025 -12.81383 1.000 34.49164 174 VAL E CA 1
ATOM 6094 C C . VAL E 1 145 ? -57.24283 0.94326 -13.03931 1.000 34.08737 174 VAL E C 1
ATOM 6095 O O . VAL E 1 145 ? -57.20102 2.13340 -12.71653 1.000 38.76889 174 VAL E O 1
ATOM 6099 N N . TYR E 1 146 ? -56.20727 0.31148 -13.57431 1.000 31.92610 175 TYR E N 1
ATOM 6100 C CA . TYR E 1 146 ? -54.93300 0.98709 -13.74901 1.000 34.35420 175 TYR E CA 1
ATOM 6101 C C . TYR E 1 146 ? -54.89289 1.68900 -15.09658 1.000 32.29627 175 TYR E C 1
ATOM 6102 O O . TYR E 1 146 ? -55.31269 1.13634 -16.11938 1.000 38.12730 175 TYR E O 1
ATOM 6111 N N . VAL E 1 147 ? -54.39293 2.91974 -15.08411 1.000 31.94122 176 VAL E N 1
ATOM 6112 C CA . VAL E 1 147 ? -54.14163 3.67906 -16.29971 1.000 31.88993 176 VAL E CA 1
ATOM 6113 C C . VAL E 1 147 ? -52.68251 3.43407 -16.67181 1.000 31.02593 176 VAL E C 1
ATOM 6114 O O . VAL E 1 147 ? -51.77573 4.03610 -16.09864 1.000 33.06504 176 VAL E O 1
ATOM 6118 N N . ASN E 1 148 ? -52.45046 2.51508 -17.60732 1.000 28.54713 177 ASN E N 1
ATOM 6119 C CA . ASN E 1 148 ? -51.09624 2.19386 -18.05906 1.000 34.23365 177 ASN E CA 1
ATOM 6120 C C . ASN E 1 148 ? -50.75700 3.11468 -19.22819 1.000 35.22446 177 ASN E C 1
ATOM 6121 O O . ASN E 1 148 ? -51.24566 2.91751 -20.33898 1.000 33.47747 177 ASN E O 1
ATOM 6126 N N . TYR E 1 149 ? -49.92209 4.12722 -18.98704 1.000 34.56343 178 TYR E N 1
ATOM 6127 C CA . TYR E 1 149 ? -49.47874 5.04514 -20.03399 1.000 29.40735 178 TYR E CA 1
ATOM 6128 C C . TYR E 1 149 ? -47.98421 4.85635 -20.27362 1.000 33.42782 178 TYR E C 1
ATOM 6129 O O . TYR E 1 149 ? -47.19442 4.86452 -19.32365 1.000 32.54109 178 TYR E O 1
ATOM 6138 N N . ARG E 1 150 ? -47.59373 4.71874 -21.53824 1.000 29.36568 179 ARG E N 1
ATOM 6139 C CA . ARG E 1 150 ? -46.20459 4.45059 -21.87718 1.000 30.29809 179 ARG E CA 1
ATOM 6140 C C . ARG E 1 150 ? -45.48707 5.73787 -22.25618 1.000 33.50039 179 ARG E C 1
ATOM 6141 O O . ARG E 1 150 ? -46.07329 6.64915 -22.84513 1.000 35.35469 179 ARG E O 1
ATOM 6149 N N . SER E 1 151 ? -44.21004 5.80985 -21.89573 1.000 32.22235 180 SER E N 1
ATOM 6150 C CA . SER E 1 151 ? -43.37613 6.90752 -22.35427 1.000 32.23938 180 SER E CA 1
ATOM 6151 C C . SER E 1 151 ? -43.09956 6.75543 -23.84474 1.000 33.26371 180 SER E C 1
ATOM 6152 O O . SER E 1 151 ? -43.07996 5.64597 -24.38430 1.000 36.52641 180 SER E O 1
ATOM 6155 N N . THR E 1 152 ? -42.90370 7.89015 -24.52042 1.000 33.13448 181 THR E N 1
ATOM 6156 C CA . THR E 1 152 ? -42.52232 7.83879 -25.92872 1.000 34.35212 181 THR E CA 1
ATOM 6157 C C . THR E 1 152 ? -41.11276 7.28192 -26.09235 1.000 33.49965 181 THR E C 1
ATOM 6158 O O . THR E 1 152 ? -40.84199 6.52343 -27.03055 1.000 35.41636 181 THR E O 1
ATOM 6162 N N . VAL E 1 153 ? -40.20624 7.63775 -25.18093 1.000 31.12576 182 VAL E N 1
ATOM 6163 C CA . VAL E 1 153 ? -38.84442 7.12248 -25.23342 1.000 35.09913 182 VAL E CA 1
ATOM 6164 C C . VAL E 1 153 ? -38.84821 5.64856 -24.85771 1.000 35.08214 182 VAL E C 1
ATOM 6165 O O . VAL E 1 153 ? -39.47886 5.24131 -23.87121 1.000 33.23373 182 VAL E O 1
ATOM 6169 N N . ASN E 1 154 ? -38.12466 4.84104 -25.62841 1.000 33.80621 183 ASN E N 1
ATOM 6170 C CA . ASN E 1 154 ? -37.98413 3.41847 -25.35324 1.000 37.53502 183 ASN E CA 1
ATOM 6171 C C . ASN E 1 154 ? -36.58670 3.12648 -24.81964 1.000 39.38848 183 ASN E C 1
ATOM 6172 O O . ASN E 1 154 ? -35.61411 3.79704 -25.17723 1.000 34.33121 183 ASN E O 1
ATOM 6177 N N . ALA E 1 155 ? -36.49010 2.11183 -23.96368 1.000 36.60136 184 ALA E N 1
ATOM 6178 C CA . ALA E 1 155 ? -35.18276 1.65889 -23.51910 1.000 39.46126 184 ALA E CA 1
ATOM 6179 C C . ALA E 1 155 ? -34.50309 0.87067 -24.63748 1.000 40.06139 184 ALA E C 1
ATOM 6180 O O . ALA E 1 155 ? -35.10436 0.56523 -25.67219 1.000 33.21741 184 ALA E O 1
ATOM 6182 N N . ALA E 1 156 ? -33.23844 0.50512 -24.40471 1.000 41.15074 185 ALA E N 1
ATOM 6183 C CA . ALA E 1 156 ? -32.46361 -0.14993 -25.45657 1.000 46.31264 185 ALA E CA 1
ATOM 6184 C C . ALA E 1 156 ? -33.09437 -1.46450 -25.90078 1.000 35.36543 185 ALA E C 1
ATOM 6185 O O . ALA E 1 156 ? -32.95546 -1.85197 -27.06562 1.000 46.20069 185 ALA E O 1
ATOM 6187 N N . ASN E 1 157 ? -33.80331 -2.15121 -25.00991 1.000 41.27824 186 ASN E N 1
ATOM 6188 C CA . ASN E 1 157 ? -34.41692 -3.43099 -25.34813 1.000 37.39165 186 ASN E CA 1
ATOM 6189 C C . ASN E 1 157 ? -35.76739 -3.28731 -26.04738 1.000 35.47206 186 ASN E C 1
ATOM 6190 O O . ASN E 1 157 ? -36.43325 -4.30053 -26.28494 1.000 43.18243 186 ASN E O 1
ATOM 6195 N N . GLY E 1 158 ? -36.18997 -2.06677 -26.37916 1.000 39.19489 187 GLY E N 1
ATOM 6196 C CA . GLY E 1 158 ? -37.44874 -1.84292 -27.05414 1.000 40.55682 187 GLY E CA 1
ATOM 6197 C C . GLY E 1 158 ? -38.63551 -1.57803 -26.14717 1.000 41.45036 187 GLY E C 1
ATOM 6198 O O . GLY E 1 158 ? -39.64996 -1.05278 -26.61962 1.000 44.23709 187 GLY E O 1
ATOM 6199 N N . ARG E 1 159 ? -38.54161 -1.91448 -24.86229 1.000 40.23847 188 ARG E N 1
ATOM 6200 C CA . ARG E 1 159 ? -39.62279 -1.60731 -23.93965 1.000 39.66268 188 ARG E CA 1
ATOM 6201 C C . ARG E 1 159 ? -39.65366 -0.10452 -23.67048 1.000 35.16064 188 ARG E C 1
ATOM 6202 O O . ARG E 1 159 ? -38.62226 0.56903 -23.75507 1.000 36.43586 188 ARG E O 1
ATOM 6210 N N . PRO E 1 160 ? -40.81888 0.44935 -23.34046 1.000 35.10199 189 PRO E N 1
ATOM 6211 C CA . PRO E 1 160 ? -40.85730 1.86582 -22.96824 1.000 33.96728 189 PRO E CA 1
ATOM 6212 C C . PRO E 1 160 ? -39.97047 2.09603 -21.75763 1.000 29.17747 189 PRO E C 1
ATOM 6213 O O . PRO E 1 160 ? -39.91396 1.27019 -20.84451 1.000 32.31165 189 PRO E O 1
ATOM 6217 N N . LEU E 1 161 ? -39.24255 3.21294 -21.77292 1.000 33.62872 190 LEU E N 1
ATOM 6218 C CA . LEU E 1 161 ? -38.41037 3.54584 -20.62317 1.000 28.62476 190 LEU E CA 1
ATOM 6219 C C . LEU E 1 161 ? -39.24833 3.60320 -19.35379 1.000 33.36779 190 LEU E C 1
ATOM 6220 O O . LEU E 1 161 ? -38.80836 3.16016 -18.28556 1.000 26.29154 190 LEU E O 1
ATOM 6225 N N . VAL E 1 162 ? -40.46579 4.13184 -19.45566 1.000 28.63926 191 VAL E N 1
ATOM 6226 C CA . VAL E 1 162 ? -41.35281 4.29319 -18.31075 1.000 31.04055 191 VAL E CA 1
ATOM 6227 C C . VAL E 1 162 ? -42.76541 3.93227 -18.73700 1.000 32.92856 191 VAL E C 1
ATOM 6228 O O . VAL E 1 162 ? -43.21882 4.32948 -19.81557 1.000 31.70373 191 VAL E O 1
ATOM 6232 N N . VAL E 1 163 ? -43.43892 3.13723 -17.91640 1.000 28.33015 192 VAL E N 1
ATOM 6233 C CA . VAL E 1 163 ? -44.88650 3.01408 -17.94470 1.000 24.10350 192 VAL E CA 1
ATOM 6234 C C . VAL E 1 163 ? -45.38549 3.54255 -16.60761 1.000 34.61731 192 VAL E C 1
ATOM 6235 O O . VAL E 1 163 ? -44.88967 3.12554 -15.55389 1.000 32.50749 192 VAL E O 1
ATOM 6239 N N . ALA E 1 164 ? -46.32298 4.49011 -16.64521 1.000 26.91715 193 ALA E N 1
ATOM 6240 C CA . ALA E 1 164 ? -46.76288 5.14732 -15.42272 1.000 28.20150 193 ALA E CA 1
ATOM 6241 C C . ALA E 1 164 ? -48.23711 5.51072 -15.53133 1.000 30.49163 193 ALA E C 1
ATOM 6242 O O . ALA E 1 164 ? -48.83816 5.46627 -16.60674 1.000 28.86881 193 ALA E O 1
ATOM 6244 N N . GLY E 1 165 ? -48.82002 5.85089 -14.38980 1.000 27.81474 194 GLY E N 1
ATOM 6245 C CA . GLY E 1 165 ? -50.21197 6.25055 -14.35950 1.000 27.92232 194 GLY E CA 1
ATOM 6246 C C . GLY E 1 165 ? -50.77799 6.10499 -12.95947 1.000 31.17482 194 GLY E C 1
ATOM 6247 O O . GLY E 1 165 ? -50.04081 5.97272 -11.98454 1.000 32.35817 194 GLY E O 1
ATOM 6248 N N . ALA E 1 166 ? -52.10126 6.07491 -12.90103 1.000 33.99514 195 ALA E N 1
ATOM 6249 C CA . ALA E 1 166 ? -52.82522 6.05318 -11.64627 1.000 33.69835 195 ALA E CA 1
ATOM 6250 C C . ALA E 1 166 ? -53.60296 4.75364 -11.52696 1.000 33.45242 195 ALA E C 1
ATOM 6251 O O . ALA E 1 166 ? -53.88205 4.07513 -12.51781 1.000 33.22032 195 ALA E O 1
ATOM 6253 N N . GLY E 1 167 ? -53.91504 4.39690 -10.28574 1.000 30.02988 196 GLY E N 1
ATOM 6254 C CA . GLY E 1 167 ? -54.80258 3.28947 -9.98702 1.000 32.28519 196 GLY E CA 1
ATOM 6255 C C . GLY E 1 167 ? -56.09452 3.83933 -9.40623 1.000 35.87534 196 GLY E C 1
ATOM 6256 O O . GLY E 1 167 ? -56.08288 4.50134 -8.36953 1.000 33.12924 196 GLY E O 1
ATOM 6257 N N . LEU E 1 168 ? -57.20203 3.50255 -10.05636 1.000 39.00745 197 LEU E N 1
ATOM 6258 C CA . LEU E 1 168 ? -58.48879 4.11981 -9.77967 1.000 43.35152 197 LEU E CA 1
ATOM 6259 C C . LEU E 1 168 ? -59.35491 3.12979 -9.01551 1.000 40.90988 197 LEU E C 1
ATOM 6260 O O . LEU E 1 168 ? -59.51261 1.97971 -9.43922 1.000 36.32925 197 LEU E O 1
ATOM 6265 N N . ASP E 1 169 ? -59.88185 3.56676 -7.87331 1.000 38.06420 198 ASP E N 1
ATOM 6266 C CA . ASP E 1 169 ? -60.88260 2.79754 -7.15115 1.000 43.07246 198 ASP E CA 1
ATOM 6267 C C . ASP E 1 169 ? -62.25629 3.00574 -7.79231 1.000 49.57202 198 ASP E C 1
ATOM 6268 O O . ASP E 1 169 ? -62.42006 3.78724 -8.73334 1.000 44.07902 198 ASP E O 1
ATOM 6273 N N . LEU E 1 170 ? -63.27108 2.32585 -7.25546 1.000 44.68068 199 LEU E N 1
ATOM 6274 C CA . LEU E 1 170 ? -64.63505 2.57749 -7.70986 1.000 41.23895 199 LEU E CA 1
ATOM 6275 C C . LEU E 1 170 ? -65.13125 3.94629 -7.25428 1.000 39.92642 199 LEU E C 1
ATOM 6276 O O . LEU E 1 170 ? -65.84525 4.62758 -7.99828 1.000 45.51260 199 LEU E O 1
ATOM 6281 N N . SER E 1 171 ? -64.75249 4.37063 -6.04299 1.000 45.67588 200 SER E N 1
ATOM 6282 C CA . SER E 1 171 ? -65.22661 5.64637 -5.50619 1.000 46.28262 200 SER E CA 1
ATOM 6283 C C . SER E 1 171 ? -64.79673 6.81774 -6.38305 1.000 54.98579 200 SER E C 1
ATOM 6284 O O . SER E 1 171 ? -65.61257 7.68146 -6.72658 1.000 53.66008 200 SER E O 1
ATOM 6287 N N . GLN E 1 172 ? -63.50762 6.87732 -6.73540 1.000 55.51832 201 GLN E N 1
ATOM 6288 C CA . GLN E 1 172 ? -63.02155 7.96602 -7.57947 1.000 59.66797 201 GLN E CA 1
ATOM 6289 C C . GLN E 1 172 ? -63.66393 7.91909 -8.95746 1.000 64.28783 201 GLN E C 1
ATOM 6290 O O . GLN E 1 172 ? -64.04267 8.95929 -9.50926 1.000 68.12197 201 GLN E O 1
ATOM 6296 N N . MET E 1 173 ? -63.80995 6.72026 -9.52613 1.000 58.67624 202 MET E N 1
ATOM 6297 C CA . MET E 1 173 ? -64.49711 6.61537 -10.80601 1.000 60.18760 202 MET E CA 1
ATOM 6298 C C . MET E 1 173 ? -65.95936 7.01880 -10.68383 1.000 65.65100 202 MET E C 1
ATOM 6299 O O . MET E 1 173 ? -66.50820 7.62164 -11.60982 1.000 71.07666 202 MET E O 1
ATOM 6304 N N . ALA E 1 174 ? -66.59970 6.72218 -9.54655 1.000 59.52591 203 ALA E N 1
ATOM 6305 C CA . ALA E 1 174 ? -67.99650 7.11017 -9.37091 1.000 60.37950 203 ALA E CA 1
ATOM 6306 C C . ALA E 1 174 ? -68.16221 8.62150 -9.29210 1.000 73.43824 203 ALA E C 1
ATOM 6307 O O . ALA E 1 174 ? -69.17637 9.15381 -9.75527 1.000 76.23571 203 ALA E O 1
ATOM 6309 N N . SER E 1 175 ? -67.18826 9.33054 -8.71724 1.000 72.91411 204 SER E N 1
ATOM 6310 C CA . SER E 1 175 ? -67.28689 10.78514 -8.66965 1.000 73.83459 204 SER E CA 1
ATOM 6311 C C . SER E 1 175 ? -67.03000 11.39880 -10.03892 1.000 77.30811 204 SER E C 1
ATOM 6312 O O . SER E 1 175 ? -67.56355 12.47035 -10.34995 1.000 78.25740 204 SER E O 1
ATOM 6315 N N . LEU E 1 176 ? -66.23155 10.72810 -10.86481 1.000 78.79100 205 LEU E N 1
ATOM 6316 C CA . LEU E 1 176 ? -65.86266 11.21337 -12.18741 1.000 87.91491 205 LEU E CA 1
ATOM 6317 C C . LEU E 1 176 ? -66.76218 10.63576 -13.27655 1.000 87.71575 205 LEU E C 1
ATOM 6318 O O . LEU E 1 176 ? -67.13146 11.33406 -14.22028 1.000 86.87221 205 LEU E O 1
ATOM 6323 N N . LEU F 1 21 ? -74.94291 34.56455 -19.21319 1.000 92.47292 50 LEU F N 1
ATOM 6324 C CA . LEU F 1 21 ? -74.12012 34.72444 -20.40569 1.000 97.45408 50 LEU F CA 1
ATOM 6325 C C . LEU F 1 21 ? -75.02757 35.04449 -21.58942 1.000 98.70632 50 LEU F C 1
ATOM 6326 O O . LEU F 1 21 ? -76.06470 34.40217 -21.75411 1.000 105.39379 50 LEU F O 1
ATOM 6331 N N . PRO F 1 22 ? -74.65836 36.03067 -22.40826 1.000 99.50751 51 PRO F N 1
ATOM 6332 C CA . PRO F 1 22 ? -75.52966 36.39923 -23.52978 1.000 95.44583 51 PRO F CA 1
ATOM 6333 C C . PRO F 1 22 ? -75.56694 35.30423 -24.58453 1.000 93.03512 51 PRO F C 1
ATOM 6334 O O . PRO F 1 22 ? -74.56933 34.62792 -24.84537 1.000 84.43440 51 PRO F O 1
ATOM 6338 N N . ALA F 1 23 ? -76.75031 35.13138 -25.17970 1.000 95.09666 52 ALA F N 1
ATOM 6339 C CA . ALA F 1 23 ? -76.98168 34.04610 -26.12815 1.000 93.55669 52 ALA F CA 1
ATOM 6340 C C . ALA F 1 23 ? -75.99809 34.08421 -27.28896 1.000 90.43418 52 ALA F C 1
ATOM 6341 O O . ALA F 1 23 ? -75.69443 33.04204 -27.88037 1.000 89.57310 52 ALA F O 1
ATOM 6343 N N . GLN F 1 24 ? -75.49607 35.27036 -27.63279 1.000 91.77801 53 GLN F N 1
ATOM 6344 C CA . GLN F 1 24 ? -74.63568 35.39687 -28.80083 1.000 88.52373 53 GLN F CA 1
ATOM 6345 C C . GLN F 1 24 ? -73.26959 34.75739 -28.58105 1.000 83.06011 53 GLN F C 1
ATOM 6346 O O . GLN F 1 24 ? -72.65455 34.27380 -29.53747 1.000 82.14557 53 GLN F O 1
ATOM 6352 N N . VAL F 1 25 ? -72.77342 34.75664 -27.34195 1.000 93.37983 54 VAL F N 1
ATOM 6353 C CA . VAL F 1 25 ? -71.46349 34.19994 -27.01807 1.000 84.85654 54 VAL F CA 1
ATOM 6354 C C . VAL F 1 25 ? -71.53423 32.81714 -26.38000 1.000 94.36189 54 VAL F C 1
ATOM 6355 O O . VAL F 1 25 ? -70.48282 32.25157 -26.04826 1.000 89.00024 54 VAL F O 1
ATOM 6359 N N . LYS F 1 26 ? -72.73226 32.27884 -26.13706 1.000 115.23380 55 LYS F N 1
ATOM 6360 C CA . LYS F 1 26 ? -72.81983 30.97719 -25.47544 1.000 117.32879 55 LYS F CA 1
ATOM 6361 C C . LYS F 1 26 ? -72.11969 29.89314 -26.29230 1.000 109.64651 55 LYS F C 1
ATOM 6362 O O . LYS F 1 26 ? -71.47756 28.99858 -25.72629 1.000 107.54602 55 LYS F O 1
ATOM 6368 N N . GLY F 1 27 ? -72.23859 29.94552 -27.62042 1.000 96.61472 56 GLY F N 1
ATOM 6369 C CA . GLY F 1 27 ? -71.45390 29.04339 -28.44692 1.000 77.88916 56 GLY F CA 1
ATOM 6370 C C . GLY F 1 27 ? -69.96277 29.25568 -28.25226 1.000 81.99946 56 GLY F C 1
ATOM 6371 O O . GLY F 1 27 ? -69.18718 28.29622 -28.19570 1.000 77.25487 56 GLY F O 1
ATOM 6372 N N . LEU F 1 28 ? -69.54364 30.52051 -28.14658 1.000 80.93306 57 LEU F N 1
ATOM 6373 C CA . LEU F 1 28 ? -68.13805 30.83500 -27.90169 1.000 83.07916 57 LEU F CA 1
ATOM 6374 C C . LEU F 1 28 ? -67.65743 30.25393 -26.57432 1.000 86.25437 57 LEU F C 1
ATOM 6375 O O . LEU F 1 28 ? -66.58036 29.65207 -26.50306 1.000 80.61104 57 LEU F O 1
ATOM 6380 N N . ALA F 1 29 ? -68.44061 30.43145 -25.50608 1.000 92.94875 58 ALA F N 1
ATOM 6381 C CA . ALA F 1 29 ? -68.01877 29.94579 -24.19368 1.000 89.99332 58 ALA F CA 1
ATOM 6382 C C . ALA F 1 29 ? -67.93431 28.42504 -24.15968 1.000 84.42218 58 ALA F C 1
ATOM 6383 O O . ALA F 1 29 ? -67.01981 27.86357 -23.54537 1.000 78.02037 58 ALA F O 1
ATOM 6385 N N . ALA F 1 30 ? -68.88970 27.74244 -24.79629 1.000 88.89086 59 ALA F N 1
ATOM 6386 C CA . ALA F 1 30 ? -68.87711 26.28256 -24.81037 1.000 85.70150 59 ALA F CA 1
ATOM 6387 C C . ALA F 1 30 ? -67.63765 25.75283 -25.52045 1.000 92.52831 59 ALA F C 1
ATOM 6388 O O . ALA F 1 30 ? -66.98307 24.82003 -25.03955 1.000 94.31864 59 ALA F O 1
ATOM 6390 N N . HIS F 1 31 ? -67.30126 26.33721 -26.67322 1.000 97.44733 60 HIS F N 1
ATOM 6391 C CA . HIS F 1 31 ? -66.12502 25.89004 -27.41270 1.000 89.32912 60 HIS F CA 1
ATOM 6392 C C . HIS F 1 31 ? -64.84448 26.11839 -26.61948 1.000 87.91100 60 HIS F C 1
ATOM 6393 O O . HIS F 1 31 ? -63.93287 25.28271 -26.64490 1.000 91.09208 60 HIS F O 1
ATOM 6400 N N . ILE F 1 32 ? -64.75157 27.25110 -25.91948 1.000 81.55320 61 ILE F N 1
ATOM 6401 C CA . ILE F 1 32 ? -63.56102 27.53798 -25.12521 1.000 83.78135 61 ILE F CA 1
ATOM 6402 C C . ILE F 1 32 ? -63.44314 26.56110 -23.95981 1.000 91.32529 61 ILE F C 1
ATOM 6403 O O . ILE F 1 32 ? -62.33700 26.15379 -23.58461 1.000 85.27635 61 ILE F O 1
ATOM 6408 N N . ASN F 1 33 ? -64.57591 26.16456 -23.37313 1.000 94.42118 62 ASN F N 1
ATOM 6409 C CA . ASN F 1 33 ? -64.54194 25.24781 -22.23642 1.000 96.21927 62 ASN F CA 1
ATOM 6410 C C . ASN F 1 33 ? -63.95668 23.89254 -22.62023 1.000 99.01665 62 ASN F C 1
ATOM 6411 O O . ASN F 1 33 ? -63.06299 23.37617 -21.93901 1.000 93.71845 62 ASN F O 1
ATOM 6416 N N . LEU F 1 34 ? -64.43863 23.30394 -23.71818 1.000 99.10841 63 LEU F N 1
ATOM 6417 C CA . LEU F 1 34 ? -63.91378 22.01407 -24.15920 1.000 102.28852 63 LEU F CA 1
ATOM 6418 C C . LEU F 1 34 ? -62.46535 22.11127 -24.61700 1.000 102.68363 63 LEU F C 1
ATOM 6419 O O . LEU F 1 34 ? -61.75602 21.10056 -24.61446 1.000 100.77692 63 LEU F O 1
ATOM 6424 N N . SER F 1 35 ? -62.01434 23.30617 -25.00062 1.000 100.57971 64 SER F N 1
ATOM 6425 C CA . SER F 1 35 ? -60.67302 23.45816 -25.54623 1.000 96.72027 64 SER F CA 1
ATOM 6426 C C . SER F 1 35 ? -59.59421 23.30343 -24.48023 1.000 96.60254 64 SER F C 1
ATOM 6427 O O . SER F 1 35 ? -58.45243 22.96694 -24.81256 1.000 92.49330 64 SER F O 1
ATOM 6430 N N . LEU F 1 36 ? -59.91303 23.56474 -23.21004 1.000 101.84728 65 LEU F N 1
ATOM 6431 C CA . LEU F 1 36 ? -58.89857 23.66365 -22.16817 1.000 101.88708 65 LEU F CA 1
ATOM 6432 C C . LEU F 1 36 ? -58.90480 22.47602 -21.20530 1.000 104.56981 65 LEU F C 1
ATOM 6433 O O . LEU F 1 36 ? -58.50145 22.61742 -20.04706 1.000 103.40244 65 LEU F O 1
ATOM 6438 N N . SER F 1 37 ? -59.31119 21.28894 -21.66308 1.000 90.71922 66 SER F N 1
ATOM 6439 C CA . SER F 1 37 ? -59.35096 20.14973 -20.74810 1.000 82.13199 66 SER F CA 1
ATOM 6440 C C . SER F 1 37 ? -57.94485 19.72993 -20.34218 1.000 74.63022 66 SER F C 1
ATOM 6441 O O . SER F 1 37 ? -57.63036 19.63166 -19.15009 1.000 62.88061 66 SER F O 1
ATOM 6444 N N . GLN F 1 38 ? -57.07909 19.50671 -21.32658 1.000 63.54353 67 GLN F N 1
ATOM 6445 C CA . GLN F 1 38 ? -55.71800 19.07409 -21.04738 1.000 59.39782 67 GLN F CA 1
ATOM 6446 C C . GLN F 1 38 ? -54.86056 20.24036 -20.57991 1.000 51.00878 67 GLN F C 1
ATOM 6447 O O . GLN F 1 38 ? -53.99476 20.07578 -19.71392 1.000 44.61467 67 GLN F O 1
ATOM 6453 N N . ASP F 1 39 ? -55.08028 21.41933 -21.15983 1.000 52.94835 68 ASP F N 1
ATOM 6454 C CA . ASP F 1 39 ? -54.27412 22.58076 -20.81062 1.000 49.74254 68 ASP F CA 1
ATOM 6455 C C . ASP F 1 39 ? -54.45951 22.99288 -19.35600 1.000 44.87070 68 ASP F C 1
ATOM 6456 O O . ASP F 1 39 ? -53.51020 23.47923 -18.73229 1.000 48.46287 68 ASP F O 1
ATOM 6461 N N . LEU F 1 40 ? -55.66256 22.81581 -18.79621 1.000 46.63455 69 LEU F N 1
ATOM 6462 C CA . LEU F 1 40 ? -55.86071 23.13928 -17.38440 1.000 48.39240 69 LEU F CA 1
ATOM 6463 C C . LEU F 1 40 ? -55.16975 22.13364 -16.48619 1.000 37.11591 69 LEU F C 1
ATOM 6464 O O . LEU F 1 40 ? -54.56894 22.50922 -15.47376 1.000 39.22094 69 LEU F O 1
ATOM 6469 N N . ALA F 1 41 ? -55.26766 20.84929 -16.82981 1.000 37.23476 70 ALA F N 1
ATOM 6470 C CA . ALA F 1 41 ? -54.65357 19.81699 -16.00670 1.000 41.29937 70 ALA F CA 1
ATOM 6471 C C . ALA F 1 41 ? -53.14337 19.99456 -15.94283 1.000 35.38237 70 ALA F C 1
ATOM 6472 O O . ALA F 1 41 ? -52.54245 19.86006 -14.86889 1.000 35.23801 70 ALA F O 1
ATOM 6474 N N . ILE F 1 42 ? -52.51475 20.31922 -17.07820 1.000 29.99642 71 ILE F N 1
ATOM 6475 C CA . ILE F 1 42 ? -51.06317 20.48630 -17.10049 1.000 36.01806 71 ILE F CA 1
ATOM 6476 C C . ILE F 1 42 ? -50.66090 21.80111 -16.44303 1.000 36.81254 71 ILE F C 1
ATOM 6477 O O . ILE F 1 42 ? -49.64757 21.86944 -15.73655 1.000 37.66639 71 ILE F O 1
ATOM 6482 N N . SER F 1 43 ? -51.44975 22.86219 -16.64849 1.000 37.72033 72 SER F N 1
ATOM 6483 C CA . SER F 1 43 ? -51.14297 24.13729 -16.00579 1.000 32.85201 72 SER F CA 1
ATOM 6484 C C . SER F 1 43 ? -51.17979 24.00204 -14.49054 1.000 33.37113 72 SER F C 1
ATOM 6485 O O . SER F 1 43 ? -50.33072 24.56382 -13.78974 1.000 33.41773 72 SER F O 1
ATOM 6488 N N . GLU F 1 44 ? -52.14446 23.23949 -13.96779 1.000 33.96206 73 GLU F N 1
ATOM 6489 C CA . GLU F 1 44 ? -52.21226 23.02230 -12.52625 1.000 35.16442 73 GLU F CA 1
ATOM 6490 C C . GLU F 1 44 ? -51.00337 22.23154 -12.03325 1.000 35.64924 73 GLU F C 1
ATOM 6491 O O . GLU F 1 44 ? -50.42733 22.56010 -10.98944 1.000 38.61534 73 GLU F O 1
ATOM 6497 N N . SER F 1 45 ? -50.60534 21.18065 -12.76271 1.000 32.66736 74 SER F N 1
ATOM 6498 C CA . SER F 1 45 ? -49.44813 20.39030 -12.34001 1.000 36.64452 74 SER F CA 1
ATOM 6499 C C . SER F 1 45 ? -48.14860 21.17224 -12.47662 1.000 33.22440 74 SER F C 1
ATOM 6500 O O . SER F 1 45 ? -47.21105 20.95855 -11.69955 1.000 35.14149 74 SER F O 1
ATOM 6503 N N . LEU F 1 46 ? -48.06146 22.06141 -13.46124 1.000 29.82052 75 LEU F N 1
ATOM 6504 C CA . LEU F 1 46 ? -46.86107 22.87576 -13.59663 1.000 33.39682 75 LEU F CA 1
ATOM 6505 C C . LEU F 1 46 ? -46.75873 23.87359 -12.44892 1.000 33.23445 75 LEU F C 1
ATOM 6506 O O . LEU F 1 46 ? -45.69843 24.01733 -11.82764 1.000 35.34227 75 LEU F O 1
ATOM 6511 N N . ALA F 1 47 ? -47.86533 24.55416 -12.13791 1.000 35.32448 76 ALA F N 1
ATOM 6512 C CA . ALA F 1 47 ? -47.85964 25.53727 -11.05877 1.000 34.01314 76 ALA F CA 1
ATOM 6513 C C . ALA F 1 47 ? -47.53418 24.89245 -9.71600 1.000 41.49603 76 ALA F C 1
ATOM 6514 O O . ALA F 1 47 ? -46.82199 25.47900 -8.89071 1.000 34.08299 76 ALA F O 1
ATOM 6516 N N . ASN F 1 48 ? -48.02503 23.67731 -9.48697 1.000 37.06983 77 ASN F N 1
ATOM 6517 C CA . ASN F 1 48 ? -47.80220 22.97210 -8.23438 1.000 34.19076 77 ASN F CA 1
ATOM 6518 C C . ASN F 1 48 ? -46.64509 21.98898 -8.31779 1.000 36.46341 77 ASN F C 1
ATOM 6519 O O . ASN F 1 48 ? -46.49050 21.15342 -7.42279 1.000 37.44123 77 ASN F O 1
ATOM 6524 N N . SER F 1 49 ? -45.83083 22.07520 -9.36781 1.000 36.63272 78 SER F N 1
ATOM 6525 C CA . SER F 1 49 ? -44.75554 21.11534 -9.57973 1.000 34.92243 78 SER F CA 1
ATOM 6526 C C . SER F 1 49 ? -43.73839 21.15396 -8.44768 1.000 37.42778 78 SER F C 1
ATOM 6527 O O . SER F 1 49 ? -43.25045 22.22281 -8.07284 1.000 35.40991 78 SER F O 1
ATOM 6530 N N . TYR F 1 50 ? -43.43713 19.97715 -7.89060 1.000 34.88383 79 TYR F N 1
ATOM 6531 C CA . TYR F 1 50 ? -42.31612 19.85859 -6.96405 1.000 34.89956 79 TYR F CA 1
ATOM 6532 C C . TYR F 1 50 ? -40.99283 20.18450 -7.63980 1.000 40.77508 79 TYR F C 1
ATOM 6533 O O . TYR F 1 50 ? -40.08943 20.74124 -7.00466 1.000 36.10672 79 TYR F O 1
ATOM 6542 N N . PHE F 1 51 ? -40.85588 19.83733 -8.92000 1.000 34.29195 80 PHE F N 1
ATOM 6543 C CA . PHE F 1 51 ? -39.62061 20.12498 -9.63682 1.000 34.04044 80 PHE F CA 1
ATOM 6544 C C . PHE F 1 51 ? -39.40619 21.62703 -9.77036 1.000 39.59469 80 PHE F C 1
ATOM 6545 O O . PHE F 1 51 ? -38.29808 22.12885 -9.55080 1.000 38.52016 80 PHE F O 1
ATOM 6553 N N . ILE F 1 52 ? -40.45910 22.36373 -10.13430 1.000 35.14767 81 ILE F N 1
ATOM 6554 C CA . ILE F 1 52 ? -40.33532 23.81294 -10.24829 1.000 36.44331 81 ILE F CA 1
ATOM 6555 C C . ILE F 1 52 ? -40.12202 24.44075 -8.87739 1.000 37.36822 81 ILE F C 1
ATOM 6556 O O . ILE F 1 52 ? -39.27182 25.32355 -8.71132 1.000 40.03544 81 ILE F O 1
ATOM 6561 N N . GLU F 1 53 ? -40.86770 23.97851 -7.86886 1.000 34.83683 82 GLU F N 1
ATOM 6562 C CA . GLU F 1 53 ? -40.74950 24.56124 -6.53607 1.000 37.51627 82 GLU F CA 1
ATOM 6563 C C . GLU F 1 53 ? -39.33593 24.40452 -5.98382 1.000 40.21937 82 GLU F C 1
ATOM 6564 O O . GLU F 1 53 ? -38.80894 25.33024 -5.35735 1.000 40.68514 82 GLU F O 1
ATOM 6570 N N . GLN F 1 54 ? -38.70505 23.24455 -6.21225 1.000 35.64862 83 GLN F N 1
ATOM 6571 C CA . GLN F 1 54 ? -37.31056 23.04633 -5.81117 1.000 40.32132 83 GLN F CA 1
ATOM 6572 C C . GLN F 1 54 ? -36.41748 24.14631 -6.36701 1.000 45.71395 83 GLN F C 1
ATOM 6573 O O . GLN F 1 54 ? -35.57840 24.71000 -5.65461 1.000 46.63562 83 GLN F O 1
ATOM 6579 N N . TRP F 1 55 ? -36.57311 24.43985 -7.65845 1.000 35.82602 84 TRP F N 1
ATOM 6580 C CA . TRP F 1 55 ? -35.76308 25.46632 -8.30235 1.000 43.38238 84 TRP F CA 1
ATOM 6581 C C . TRP F 1 55 ? -36.01663 26.83467 -7.67785 1.000 45.71686 84 TRP F C 1
ATOM 6582 O O . TRP F 1 55 ? -35.07878 27.61382 -7.46673 1.000 45.30337 84 TRP F O 1
ATOM 6593 N N . VAL F 1 56 ? -37.27729 27.13589 -7.35219 1.000 42.80932 85 VAL F N 1
ATOM 6594 C CA . VAL F 1 56 ? -37.58731 28.39712 -6.68616 1.000 39.02772 85 VAL F CA 1
ATOM 6595 C C . VAL F 1 56 ? -36.94299 28.44223 -5.30584 1.000 44.90219 85 VAL F C 1
ATOM 6596 O O . VAL F 1 56 ? -36.34601 29.45459 -4.91939 1.000 44.72097 85 VAL F O 1
ATOM 6600 N N . ARG F 1 57 ? -37.03234 27.33875 -4.55068 1.000 41.01605 86 ARG F N 1
ATOM 6601 C CA . ARG F 1 57 ? -36.45500 27.29688 -3.20654 1.000 47.13980 86 ARG F CA 1
ATOM 6602 C C . ARG F 1 57 ? -34.94656 27.49332 -3.23771 1.000 43.95890 86 ARG F C 1
ATOM 6603 O O . ARG F 1 57 ? -34.36676 28.00715 -2.27396 1.000 51.43191 86 ARG F O 1
ATOM 6611 N N . GLU F 1 58 ? -34.29380 27.07018 -4.31789 1.000 43.34182 87 GLU F N 1
ATOM 6612 C CA . GLU F 1 58 ? -32.85650 27.24451 -4.47876 1.000 50.54656 87 GLU F CA 1
ATOM 6613 C C . GLU F 1 58 ? -32.47775 28.67045 -4.85613 1.000 52.18164 87 GLU F C 1
ATOM 6614 O O . GLU F 1 58 ? -31.28847 28.95420 -5.03199 1.000 59.13888 87 GLU F O 1
ATOM 6620 N N . GLY F 1 59 ? -33.45057 29.56550 -4.99649 1.000 49.31075 88 GLY F N 1
ATOM 6621 C CA . GLY F 1 59 ? -33.17045 30.93176 -5.38238 1.000 49.03233 88 GLY F CA 1
ATOM 6622 C C . GLY F 1 59 ? -33.16683 31.17376 -6.87266 1.000 51.43546 88 GLY F C 1
ATOM 6623 O O . GLY F 1 59 ? -32.53621 32.13598 -7.32626 1.000 59.20933 88 GLY F O 1
ATOM 6624 N N . LEU F 1 60 ? -33.85706 30.33945 -7.64618 1.000 48.90688 89 LEU F N 1
ATOM 6625 C CA . LEU F 1 60 ? -33.88212 30.42925 -9.10048 1.000 45.69534 89 LEU F CA 1
ATOM 6626 C C . LEU F 1 60 ? -32.47805 30.53131 -9.70672 1.000 49.17181 89 LEU F C 1
ATOM 6627 O O . LEU F 1 60 ? -32.19517 31.45955 -10.46822 1.000 44.24456 89 LEU F O 1
ATOM 6632 N N . PRO F 1 61 ? -31.57763 29.59631 -9.39101 1.000 44.45710 90 PRO F N 1
ATOM 6633 C CA . PRO F 1 61 ? -30.20709 29.70586 -9.91098 1.000 48.40607 90 PRO F CA 1
ATOM 6634 C C . PRO F 1 61 ? -30.19282 29.64460 -11.43081 1.000 53.20162 90 PRO F C 1
ATOM 6635 O O . PRO F 1 61 ? -30.84587 28.79579 -12.04190 1.000 48.13515 90 PRO F O 1
ATOM 6639 N N . GLU F 1 62 ? -29.45080 30.57514 -12.03846 1.000 52.24519 91 GLU F N 1
ATOM 6640 C CA . GLU F 1 62 ? -29.38025 30.64389 -13.49490 1.000 54.19169 91 GLU F CA 1
ATOM 6641 C C . GLU F 1 62 ? -28.77456 29.37720 -14.08971 1.000 56.29798 91 GLU F C 1
ATOM 6642 O O . GLU F 1 62 ? -29.12290 28.99261 -15.21235 1.000 52.90165 91 GLU F O 1
ATOM 6648 N N . GLU F 1 63 ? -27.88215 28.71041 -13.35146 1.000 47.97613 92 GLU F N 1
ATOM 6649 C CA . GLU F 1 63 ? -27.21938 27.51368 -13.86115 1.000 51.44972 92 GLU F CA 1
ATOM 6650 C C . GLU F 1 63 ? -28.19572 26.39049 -14.18259 1.000 52.46788 92 GLU F C 1
ATOM 6651 O O . GLU F 1 63 ? -27.85023 25.48961 -14.95449 1.000 55.19347 92 GLU F O 1
ATOM 6657 N N . ARG F 1 64 ? -29.39298 26.40664 -13.60250 1.000 44.87967 93 ARG F N 1
ATOM 6658 C CA . ARG F 1 64 ? -30.36170 25.34201 -13.81456 1.000 44.57167 93 ARG F CA 1
ATOM 6659 C C . ARG F 1 64 ? -31.46393 25.72121 -14.79749 1.000 42.68756 93 ARG F C 1
ATOM 6660 O O . ARG F 1 64 ? -32.41880 24.95541 -14.95894 1.000 41.06610 93 ARG F O 1
ATOM 6668 N N . GLN F 1 65 ? -31.34571 26.86669 -15.47621 1.000 38.59944 94 GLN F N 1
ATOM 6669 C CA . GLN F 1 65 ? -32.38766 27.26854 -16.41696 1.000 40.56164 94 GLN F CA 1
ATOM 6670 C C . GLN F 1 65 ? -32.48168 26.29839 -17.58859 1.000 37.33726 94 GLN F C 1
ATOM 6671 O O . GLN F 1 65 ? -33.57901 26.02915 -18.09041 1.000 39.43928 94 GLN F O 1
ATOM 6677 N N . ASN F 1 66 ? -31.34477 25.76097 -18.03627 1.000 34.45512 95 ASN F N 1
ATOM 6678 C CA . ASN F 1 66 ? -31.36706 24.76348 -19.10215 1.000 37.55056 95 ASN F CA 1
ATOM 6679 C C . ASN F 1 66 ? -32.11226 23.50594 -18.66479 1.000 37.89270 95 ASN F C 1
ATOM 6680 O O . ASN F 1 66 ? -32.78559 22.86032 -19.47702 1.000 33.94700 95 ASN F O 1
ATOM 6685 N N . ASP F 1 67 ? -31.99911 23.13945 -17.38385 1.000 33.17535 96 ASP F N 1
ATOM 6686 C CA . ASP F 1 67 ? -32.75488 21.99979 -16.87500 1.000 31.32108 96 ASP F CA 1
ATOM 6687 C C . ASP F 1 67 ? -34.25292 22.27560 -16.92002 1.000 36.41392 96 ASP F C 1
ATOM 6688 O O . ASP F 1 67 ? -35.04388 21.40095 -17.29556 1.000 37.08888 96 ASP F O 1
ATOM 6693 N N . ILE F 1 68 ? -34.65925 23.48627 -16.52874 1.000 36.83244 97 ILE F N 1
ATOM 6694 C CA . ILE F 1 68 ? -36.06995 23.86429 -16.56197 1.000 28.75995 97 ILE F CA 1
ATOM 6695 C C . ILE F 1 68 ? -36.58571 23.89022 -17.99270 1.000 28.40647 97 ILE F C 1
ATOM 6696 O O . ILE F 1 68 ? -37.68533 23.40123 -18.28409 1.000 31.63808 97 ILE F O 1
ATOM 6701 N N . ALA F 1 69 ? -35.79924 24.45605 -18.90946 1.000 27.74053 98 ALA F N 1
ATOM 6702 C CA . ALA F 1 69 ? -36.23297 24.54427 -20.29909 1.000 28.46566 98 ALA F CA 1
ATOM 6703 C C . ALA F 1 69 ? -36.40984 23.15895 -20.91065 1.000 32.18025 98 ALA F C 1
ATOM 6704 O O . ALA F 1 69 ? -37.35743 22.92816 -21.67033 1.000 32.48568 98 ALA F O 1
ATOM 6706 N N . ALA F 1 70 ? -35.52667 22.21349 -20.57256 1.000 28.53613 99 ALA F N 1
ATOM 6707 C CA . ALA F 1 70 ? -35.68509 20.85706 -21.08840 1.000 36.94951 99 ALA F CA 1
ATOM 6708 C C . ALA F 1 70 ? -36.92174 20.18896 -20.50544 1.000 29.49492 99 ALA F C 1
ATOM 6709 O O . ALA F 1 70 ? -37.61172 19.43510 -21.20352 1.000 30.54861 99 ALA F O 1
ATOM 6711 N N . TYR F 1 71 ? -37.21653 20.45407 -19.22972 1.000 31.12940 100 TYR F N 1
ATOM 6712 C CA . TYR F 1 71 ? -38.44237 19.94129 -18.62136 1.000 32.79680 100 TYR F CA 1
ATOM 6713 C C . TYR F 1 71 ? -39.67775 20.52115 -19.30374 1.000 32.25337 100 TYR F C 1
ATOM 6714 O O . TYR F 1 71 ? -40.61735 19.79066 -19.64071 1.000 35.80989 100 TYR F O 1
ATOM 6723 N N . LEU F 1 72 ? -39.69291 21.83851 -19.52073 1.000 31.46720 101 LEU F N 1
ATOM 6724 C CA . LEU F 1 72 ? -40.84274 22.45600 -20.17359 1.000 29.70934 101 LEU F CA 1
ATOM 6725 C C . LEU F 1 72 ? -40.96937 21.99437 -21.62112 1.000 33.13090 101 LEU F C 1
ATOM 6726 O O . LEU F 1 72 ? -42.08575 21.81882 -22.12274 1.000 32.84049 101 LEU F O 1
ATOM 6731 N N . ALA F 1 73 ? -39.83934 21.77755 -22.30397 1.000 29.64816 102 ALA F N 1
ATOM 6732 C CA . ALA F 1 73 ? -39.89193 21.32510 -23.69284 1.000 34.45185 102 ALA F CA 1
ATOM 6733 C C . ALA F 1 73 ? -40.57423 19.96742 -23.81041 1.000 32.08878 102 ALA F C 1
ATOM 6734 O O . ALA F 1 73 ? -41.29057 19.70570 -24.78460 1.000 30.05017 102 ALA F O 1
ATOM 6736 N N . ARG F 1 74 ? -40.35562 19.08703 -22.83153 1.000 33.88400 103 ARG F N 1
ATOM 6737 C CA . ARG F 1 74 ? -41.04528 17.80025 -22.81780 1.000 34.52770 103 ARG F CA 1
ATOM 6738 C C . ARG F 1 74 ? -42.55728 17.97770 -22.70083 1.000 37.71857 103 ARG F C 1
ATOM 6739 O O . ARG F 1 74 ? -43.32213 17.29853 -23.39848 1.000 36.66177 103 ARG F O 1
ATOM 6747 N N . LEU F 1 75 ? -43.00922 18.88914 -21.82921 1.000 32.91292 104 LEU F N 1
ATOM 6748 C CA . LEU F 1 75 ? -44.44570 19.12414 -21.68400 1.000 37.37985 104 LEU F CA 1
ATOM 6749 C C . LEU F 1 75 ? -45.05482 19.64478 -22.97386 1.000 39.54358 104 LEU F C 1
ATOM 6750 O O . LEU F 1 75 ? -46.15168 19.22670 -23.36424 1.000 40.23279 104 LEU F O 1
ATOM 6755 N N . MET F 1 76 ? -44.35189 20.54604 -23.65968 1.000 38.41976 105 MET F N 1
ATOM 6756 C CA . MET F 1 76 ? -44.89131 21.09991 -24.89115 1.000 39.57667 105 MET F CA 1
ATOM 6757 C C . MET F 1 76 ? -45.01651 20.04919 -25.97967 1.000 41.11754 105 MET F C 1
ATOM 6758 O O . MET F 1 76 ? -45.82837 20.22244 -26.89209 1.000 37.65114 105 MET F O 1
ATOM 6763 N N . GLU F 1 77 ? -44.23803 18.96601 -25.90443 1.000 34.39584 106 GLU F N 1
ATOM 6764 C CA . GLU F 1 77 ? -44.43102 17.86771 -26.84502 1.000 36.37311 106 GLU F CA 1
ATOM 6765 C C . GLU F 1 77 ? -45.79653 17.22488 -26.64403 1.000 38.85051 106 GLU F C 1
ATOM 6766 O O . GLU F 1 77 ? -46.43389 16.78248 -27.60829 1.000 42.47242 106 GLU F O 1
ATOM 6772 N N . GLN F 1 78 ? -46.24883 17.14682 -25.39004 1.000 36.29357 107 GLN F N 1
ATOM 6773 C CA . GLN F 1 78 ? -47.56012 16.57808 -25.09691 1.000 43.09612 107 GLN F CA 1
ATOM 6774 C C . GLN F 1 78 ? -48.67792 17.53737 -25.47908 1.000 46.61341 107 GLN F C 1
ATOM 6775 O O . GLN F 1 78 ? -49.69706 17.12760 -26.04814 1.000 42.97307 107 GLN F O 1
ATOM 6781 N N . LEU F 1 79 ? -48.50435 18.81321 -25.17275 1.000 37.99711 108 LEU F N 1
ATOM 6782 C CA . LEU F 1 79 ? -49.54949 19.79580 -25.37763 1.000 45.20601 108 LEU F CA 1
ATOM 6783 C C . LEU F 1 79 ? -49.48414 20.36944 -26.78600 1.000 50.28736 108 LEU F C 1
ATOM 6784 O O . LEU F 1 79 ? -48.53715 20.15009 -27.54393 1.000 55.78871 108 LEU F O 1
ATOM 6789 N N . ASP F 1 80 ? -50.52790 21.10896 -27.13241 1.000 46.80312 109 ASP F N 1
ATOM 6790 C CA . ASP F 1 80 ? -50.60233 21.78391 -28.41518 1.000 47.55878 109 ASP F CA 1
ATOM 6791 C C . ASP F 1 80 ? -50.71345 23.27229 -28.11656 1.000 51.16354 109 ASP F C 1
ATOM 6792 O O . ASP F 1 80 ? -51.74326 23.88949 -28.39306 1.000 56.31052 109 ASP F O 1
ATOM 6797 N N . THR F 1 81 ? -49.68977 23.84205 -27.48417 1.000 42.35278 110 THR F N 1
ATOM 6798 C CA . THR F 1 81 ? -49.70721 25.23927 -27.08328 1.000 47.15466 110 THR F CA 1
ATOM 6799 C C . THR F 1 81 ? -48.53446 25.99703 -27.69047 1.000 52.89654 110 THR F C 1
ATOM 6800 O O . THR F 1 81 ? -47.48903 25.42701 -28.01411 1.000 44.96103 110 THR F O 1
ATOM 6804 N N . GLU F 1 82 ? -48.71933 27.31093 -27.81669 1.000 54.27038 111 GLU F N 1
ATOM 6805 C CA . GLU F 1 82 ? -47.65566 28.15697 -28.33938 1.000 53.08609 111 GLU F CA 1
ATOM 6806 C C . GLU F 1 82 ? -46.54602 28.35795 -27.31154 1.000 46.21568 111 GLU F C 1
ATOM 6807 O O . GLU F 1 82 ? -45.36737 28.42362 -27.67893 1.000 40.31730 111 GLU F O 1
ATOM 6813 N N . LEU F 1 83 ? -46.89100 28.42620 -26.02669 1.000 38.70013 112 LEU F N 1
ATOM 6814 C CA . LEU F 1 83 ? -45.90568 28.78480 -25.01643 1.000 44.13746 112 LEU F CA 1
ATOM 6815 C C . LEU F 1 83 ? -46.32146 28.23975 -23.65796 1.000 37.49682 112 LEU F C 1
ATOM 6816 O O . LEU F 1 83 ? -47.50376 28.01130 -23.38671 1.000 36.46404 112 LEU F O 1
ATOM 6821 N N . LEU F 1 84 ? -45.32161 28.04796 -22.80560 1.000 34.09593 113 LEU F N 1
ATOM 6822 C CA . LEU F 1 84 ? -45.51276 27.77780 -21.38962 1.000 33.57630 113 LEU F CA 1
ATOM 6823 C C . LEU F 1 84 ? -44.77129 28.84713 -20.60418 1.000 30.54742 113 LEU F C 1
ATOM 6824 O O . LEU F 1 84 ? -43.70223 29.30149 -21.02188 1.000 32.84933 113 LEU F O 1
ATOM 6829 N N . PHE F 1 85 ? -45.34037 29.26324 -19.47690 1.000 29.11420 114 PHE F N 1
ATOM 6830 C CA . PHE F 1 85 ? -44.74321 30.32074 -18.67797 1.000 31.65523 114 PHE F CA 1
ATOM 6831 C C . PHE F 1 85 ? -44.69794 29.91049 -17.21281 1.000 37.23805 114 PHE F C 1
ATOM 6832 O O . PHE F 1 85 ? -45.50075 29.09760 -16.74274 1.000 31.48882 114 PHE F O 1
ATOM 6840 N N . ILE F 1 86 ? -43.75035 30.51158 -16.49364 1.000 35.09177 115 ILE F N 1
ATOM 6841 C CA . ILE F 1 86 ? -43.61538 30.37376 -15.04922 1.000 30.42440 115 ILE F CA 1
ATOM 6842 C C . ILE F 1 86 ? -43.38947 31.76358 -14.47360 1.000 36.54466 115 ILE F C 1
ATOM 6843 O O . ILE F 1 86 ? -42.48735 32.48445 -14.91599 1.000 38.01453 115 ILE F O 1
ATOM 6848 N N . ALA F 1 87 ? -44.20332 32.13433 -13.48941 1.000 33.78196 116 ALA F N 1
ATOM 6849 C CA . ALA F 1 87 ? -44.06596 33.39221 -12.75844 1.000 35.88959 116 ALA F CA 1
ATOM 6850 C C . ALA F 1 87 ? -43.77658 33.03248 -11.30353 1.000 39.17335 116 ALA F C 1
ATOM 6851 O O . ALA F 1 87 ? -44.68171 32.62862 -10.56692 1.000 37.12588 116 ALA F O 1
ATOM 6853 N N . ALA F 1 88 ? -42.51659 33.16468 -10.89258 1.000 35.53063 117 ALA F N 1
ATOM 6854 C CA . ALA F 1 88 ? -42.05332 32.66349 -9.60591 1.000 36.76082 117 ALA F CA 1
ATOM 6855 C C . ALA F 1 88 ? -41.73659 33.81116 -8.66048 1.000 42.90177 117 ALA F C 1
ATOM 6856 O O . ALA F 1 88 ? -41.15391 34.82118 -9.06751 1.000 47.97348 117 ALA F O 1
ATOM 6858 N N . GLN F 1 89 ? -42.09797 33.63032 -7.39040 1.000 39.29574 118 GLN F N 1
ATOM 6859 C CA . GLN F 1 89 ? -41.79534 34.58953 -6.33744 1.000 47.57730 118 GLN F CA 1
ATOM 6860 C C . GLN F 1 89 ? -40.42594 34.29407 -5.74218 1.000 47.91556 118 GLN F C 1
ATOM 6861 O O . GLN F 1 89 ? -40.10869 33.14125 -5.43250 1.000 41.30351 118 GLN F O 1
ATOM 6867 N N . HIS F 1 90 ? -39.60872 35.33318 -5.61256 1.000 50.88142 119 HIS F N 1
ATOM 6868 C CA . HIS F 1 90 ? -38.29398 35.20008 -4.99860 1.000 54.39056 119 HIS F CA 1
ATOM 6869 C C . HIS F 1 90 ? -37.92907 36.52605 -4.35138 1.000 55.19272 119 HIS F C 1
ATOM 6870 O O . HIS F 1 90 ? -37.81467 37.54037 -5.04535 1.000 57.25906 119 HIS F O 1
ATOM 6877 N N . GLN F 1 91 ? -37.76496 36.51125 -3.02802 1.000 53.19461 120 GLN F N 1
ATOM 6878 C CA . GLN F 1 91 ? -37.34718 37.68284 -2.25302 1.000 57.15879 120 GLN F CA 1
ATOM 6879 C C . GLN F 1 91 ? -38.24872 38.88947 -2.51313 1.000 58.95492 120 GLN F C 1
ATOM 6880 O O . GLN F 1 91 ? -37.78779 40.03035 -2.60828 1.000 61.34344 120 GLN F O 1
ATOM 6886 N N . GLY F 1 92 ? -39.55277 38.64094 -2.60627 1.000 52.83902 121 GLY F N 1
ATOM 6887 C CA . GLY F 1 92 ? -40.51235 39.71037 -2.78834 1.000 55.71083 121 GLY F CA 1
ATOM 6888 C C . GLY F 1 92 ? -40.73050 40.16064 -4.21811 1.000 60.89290 121 GLY F C 1
ATOM 6889 O O . GLY F 1 92 ? -41.60315 41.00556 -4.45424 1.000 62.71663 121 GLY F O 1
ATOM 6890 N N . ARG F 1 93 ? -39.98549 39.62492 -5.17962 1.000 59.18440 122 ARG F N 1
ATOM 6891 C CA . ARG F 1 93 ? -40.12609 39.99942 -6.57756 1.000 55.54527 122 ARG F CA 1
ATOM 6892 C C . ARG F 1 93 ? -40.69029 38.83220 -7.37478 1.000 52.81466 122 ARG F C 1
ATOM 6893 O O . ARG F 1 93 ? -40.51761 37.66759 -7.00785 1.000 52.01684 122 ARG F O 1
ATOM 6901 N N . GLY F 1 94 ? -41.36703 39.15390 -8.47454 1.000 52.91431 123 GLY F N 1
ATOM 6902 C CA . GLY F 1 94 ? -41.86042 38.14773 -9.39897 1.000 47.20386 123 GLY F CA 1
ATOM 6903 C C . GLY F 1 94 ? -40.90650 38.00315 -10.57042 1.000 49.36126 123 GLY F C 1
ATOM 6904 O O . GLY F 1 94 ? -40.46754 38.99753 -11.15294 1.000 52.47314 123 GLY F O 1
ATOM 6905 N N . TYR F 1 95 ? -40.58720 36.75331 -10.90472 1.000 44.61546 124 TYR F N 1
ATOM 6906 C CA . TYR F 1 95 ? -39.69120 36.44287 -12.01225 1.000 43.09147 124 TYR F CA 1
ATOM 6907 C C . TYR F 1 95 ? -40.45852 35.64647 -13.05722 1.000 41.66108 124 TYR F C 1
ATOM 6908 O O . TYR F 1 95 ? -40.98758 34.56971 -12.75954 1.000 41.60018 124 TYR F O 1
ATOM 6917 N N . TYR F 1 96 ? -40.49778 36.16842 -14.28000 1.000 40.12436 125 TYR F N 1
ATOM 6918 C CA . TYR F 1 96 ? -41.28624 35.60039 -15.36444 1.000 38.07060 125 TYR F CA 1
ATOM 6919 C C . TYR F 1 96 ? -40.38376 34.86807 -16.34811 1.000 41.55973 125 TYR F C 1
ATOM 6920 O O . TYR F 1 96 ? -39.41545 35.44236 -16.85997 1.000 44.94335 125 TYR F O 1
ATOM 6929 N N . PHE F 1 97 ? -40.70475 33.60355 -16.60398 1.000 39.56280 126 PHE F N 1
ATOM 6930 C CA . PHE F 1 97 ? -39.99062 32.77208 -17.55927 1.000 37.70799 126 PHE F CA 1
ATOM 6931 C C . PHE F 1 97 ? -40.97116 32.24623 -18.59589 1.000 37.91195 126 PHE F C 1
ATOM 6932 O O . PHE F 1 97 ? -42.13719 31.98449 -18.29014 1.000 33.00159 126 PHE F O 1
ATOM 6940 N N . GLN F 1 98 ? -40.49027 32.07125 -19.82254 1.000 32.06027 127 GLN F N 1
ATOM 6941 C CA . GLN F 1 98 ? -41.35940 31.59348 -20.88798 1.000 39.69568 127 GLN F CA 1
ATOM 6942 C C . GLN F 1 98 ? -40.56167 30.72228 -21.84459 1.000 38.42736 127 GLN F C 1
ATOM 6943 O O . GLN F 1 98 ? -39.44835 31.08307 -22.23784 1.000 36.67525 127 GLN F O 1
ATOM 6949 N N . LEU F 1 99 ? -41.13437 29.57774 -22.20513 1.000 32.35300 128 LEU F N 1
ATOM 6950 C CA . LEU F 1 99 ? -40.63705 28.75377 -23.29714 1.000 33.75792 128 LEU F CA 1
ATOM 6951 C C . LEU F 1 99 ? -41.55553 28.94721 -24.49380 1.000 34.98720 128 LEU F C 1
ATOM 6952 O O . LEU F 1 99 ? -42.75880 28.68283 -24.40545 1.000 34.65377 128 LEU F O 1
ATOM 6957 N N . ARG F 1 100 ? -40.99157 29.41347 -25.60280 1.000 36.19365 129 ARG F N 1
ATOM 6958 C CA . ARG F 1 100 ? -41.76671 29.64558 -26.81473 1.000 41.44611 129 ARG F CA 1
ATOM 6959 C C . ARG F 1 100 ? -40.87909 29.36882 -28.01621 1.000 45.07194 129 ARG F C 1
ATOM 6960 O O . ARG F 1 100 ? -39.79016 29.94040 -28.11913 1.000 41.45440 129 ARG F O 1
ATOM 6968 N N . ASN F 1 101 ? -41.33971 28.48352 -28.90476 1.000 48.39179 130 ASN F N 1
ATOM 6969 C CA . ASN F 1 101 ? -40.61030 28.12120 -30.12371 1.000 51.82198 130 ASN F CA 1
ATOM 6970 C C . ASN F 1 101 ? -39.16374 27.74639 -29.81411 1.000 49.89203 130 ASN F C 1
ATOM 6971 O O . ASN F 1 101 ? -38.22895 28.17932 -30.49104 1.000 43.86033 130 ASN F O 1
ATOM 6976 N N . GLY F 1 102 ? -38.97800 26.94357 -28.76660 1.000 46.32949 131 GLY F N 1
ATOM 6977 C CA . GLY F 1 102 ? -37.66131 26.48052 -28.38859 1.000 44.80887 131 GLY F CA 1
ATOM 6978 C C . GLY F 1 102 ? -36.79826 27.49230 -27.66693 1.000 52.44801 131 GLY F C 1
ATOM 6979 O O . GLY F 1 102 ? -35.67165 27.15329 -27.28528 1.000 45.25221 131 GLY F O 1
ATOM 6980 N N . GLU F 1 103 ? -37.27590 28.71953 -27.47001 1.000 47.98799 132 GLU F N 1
ATOM 6981 C CA . GLU F 1 103 ? -36.49589 29.76413 -26.81925 1.000 48.41098 132 GLU F CA 1
ATOM 6982 C C . GLU F 1 103 ? -36.95466 29.93336 -25.37728 1.000 46.00359 132 GLU F C 1
ATOM 6983 O O . GLU F 1 103 ? -38.15868 29.99287 -25.10654 1.000 43.43199 132 GLU F O 1
ATOM 6989 N N . PHE F 1 104 ? -35.99429 30.02219 -24.46029 1.000 39.72375 133 PHE F N 1
ATOM 6990 C CA . PHE F 1 104 ? -36.26881 30.24535 -23.04513 1.000 41.32491 133 PHE F CA 1
ATOM 6991 C C . PHE F 1 104 ? -36.05660 31.72597 -22.73961 1.000 42.16336 133 PHE F C 1
ATOM 6992 O O . PHE F 1 104 ? -34.91675 32.19940 -22.69038 1.000 45.34218 133 PHE F O 1
ATOM 7000 N N . LEU F 1 105 ? -37.14763 32.45133 -22.52330 1.000 36.76781 134 LEU F N 1
ATOM 7001 C CA . LEU F 1 105 ? -37.10436 33.88874 -22.29843 1.000 38.97750 134 LEU F CA 1
ATOM 7002 C C . LEU F 1 105 ? -37.34398 34.20632 -20.82679 1.000 41.24933 134 LEU F C 1
ATOM 7003 O O . LEU F 1 105 ? -38.05975 33.48188 -20.12958 1.000 32.00294 134 LEU F O 1
ATOM 7008 N N . GLN F 1 106 ? -36.75932 35.30962 -20.35771 1.000 38.15024 135 GLN F N 1
ATOM 7009 C CA . GLN F 1 106 ? -36.90087 35.67007 -18.95375 1.000 43.85275 135 GLN F CA 1
ATOM 7010 C C . GLN F 1 106 ? -36.88422 37.18213 -18.77881 1.000 47.53458 135 GLN F C 1
ATOM 7011 O O . GLN F 1 106 ? -36.27392 37.91405 -19.56367 1.000 44.45109 135 GLN F O 1
ATOM 7017 N N . ARG F 1 107 ? -37.57683 37.63525 -17.73753 1.000 44.99781 136 ARG F N 1
ATOM 7018 C CA . ARG F 1 107 ? -37.60931 39.03524 -17.33024 1.000 44.92220 136 ARG F CA 1
ATOM 7019 C C . ARG F 1 107 ? -38.20801 39.07673 -15.93070 1.000 45.99525 136 ARG F C 1
ATOM 7020 O O . ARG F 1 107 ? -38.73823 38.07962 -15.43377 1.000 48.01955 136 ARG F O 1
ATOM 7028 N N . ILE F 1 108 ? -38.13163 40.24466 -15.30469 1.000 47.03215 137 ILE F N 1
ATOM 7029 C CA . ILE F 1 108 ? -38.64042 40.43460 -13.95212 1.000 49.09694 137 ILE F CA 1
ATOM 7030 C C . ILE F 1 108 ? -40.02922 41.04902 -14.03347 1.000 48.64571 137 ILE F C 1
ATOM 7031 O O . ILE F 1 108 ? -40.27099 41.96721 -14.82827 1.000 50.50740 137 ILE F O 1
ATOM 7036 N N . ILE F 1 109 ? -40.94695 40.53632 -13.20848 1.000 51.41025 138 ILE F N 1
ATOM 7037 C CA . ILE F 1 109 ? -42.30417 41.06455 -13.15181 1.000 49.46136 138 ILE F CA 1
ATOM 7038 C C . ILE F 1 109 ? -42.28282 42.47015 -12.57269 1.000 56.06815 138 ILE F C 1
ATOM 7039 O O . ILE F 1 109 ? -41.60580 42.75362 -11.57740 1.000 56.99715 138 ILE F O 1
ATOM 7044 N N . GLN F 1 110 ? -42.96667 43.32041 -13.18347 1.000 54.22663 139 GLN F N 1
ATOM 7045 C CA . GLN F 1 110 ? -42.88435 44.73765 -12.87612 1.000 59.90068 139 GLN F CA 1
ATOM 7046 C C . GLN F 1 110 ? -43.87727 45.15749 -11.79561 1.000 59.47427 139 GLN F C 1
ATOM 7047 O O . GLN F 1 110 ? -44.79868 44.41053 -11.45216 1.000 63.27697 139 GLN F O 1
ATOM 7053 N N . PRO F 1 111 ? -43.71979 46.36051 -11.24308 1.000 53.71344 140 PRO F N 1
ATOM 7054 C CA . PRO F 1 111 ? -44.64476 46.83531 -10.19950 1.000 58.78194 140 PRO F CA 1
ATOM 7055 C C . PRO F 1 111 ? -46.01282 47.16141 -10.76966 1.000 64.16501 140 PRO F C 1
ATOM 7056 O O . PRO F 1 111 ? -46.17089 47.28740 -11.99276 1.000 72.59846 140 PRO F O 1
ATOM 7060 N N . PRO F 1 112 ? -47.03025 47.29804 -9.91850 1.000 72.92308 141 PRO F N 1
ATOM 7061 C CA . PRO F 1 112 ? -48.35044 47.69580 -10.41949 1.000 81.44430 141 PRO F CA 1
ATOM 7062 C C . PRO F 1 112 ? -48.29044 49.02412 -11.16055 1.000 81.44816 141 PRO F C 1
ATOM 7063 O O . PRO F 1 112 ? -47.53382 49.93057 -10.80338 1.000 81.19265 141 PRO F O 1
ATOM 7067 N N . GLY F 1 113 ? -49.11414 49.12756 -12.20099 1.000 85.34013 142 GLY F N 1
ATOM 7068 C CA . GLY F 1 113 ? -49.14804 50.27814 -13.07717 1.000 92.32474 142 GLY F CA 1
ATOM 7069 C C . GLY F 1 113 ? -48.42429 50.11238 -14.39899 1.000 88.27239 142 GLY F C 1
ATOM 7070 O O . GLY F 1 113 ? -48.52634 50.99729 -15.25172 1.000 106.44067 142 GLY F O 1
ATOM 7071 N N . SER F 1 114 ? -47.68426 49.02994 -14.58185 1.000 79.99246 143 SER F N 1
ATOM 7072 C CA . SER F 1 114 ? -47.00635 48.76426 -15.83744 1.000 88.82075 143 SER F CA 1
ATOM 7073 C C . SER F 1 114 ? -47.67275 47.55906 -16.52357 1.000 89.54924 143 SER F C 1
ATOM 7074 O O . SER F 1 114 ? -48.74486 47.11125 -16.09433 1.000 93.33498 143 SER F O 1
ATOM 7077 N N . GLU F 1 115 ? -47.03278 47.00353 -17.56789 1.000 101.22167 144 GLU F N 1
ATOM 7078 C CA . GLU F 1 115 ? -47.67727 45.94779 -18.37165 1.000 97.59995 144 GLU F CA 1
ATOM 7079 C C . GLU F 1 115 ? -47.86825 44.60756 -17.65121 1.000 87.34282 144 GLU F C 1
ATOM 7080 O O . GLU F 1 115 ? -48.46329 43.70929 -18.25323 1.000 80.53345 144 GLU F O 1
ATOM 7086 N N . ASP F 1 116 ? -47.38397 44.42287 -16.42905 1.000 81.44062 145 ASP F N 1
ATOM 7087 C CA . ASP F 1 116 ? -47.59032 43.16152 -15.72830 1.000 74.02462 145 ASP F CA 1
ATOM 7088 C C . ASP F 1 116 ? -48.79246 43.19763 -14.78827 1.000 64.73543 145 ASP F C 1
ATOM 7089 O O . ASP F 1 116 ? -48.83835 42.42452 -13.82407 1.000 64.71203 145 ASP F O 1
ATOM 7094 N N . ASP F 1 117 ? -49.77469 44.06937 -15.04696 1.000 60.96279 146 ASP F N 1
ATOM 7095 C CA . ASP F 1 117 ? -50.95463 44.13734 -14.18490 1.000 64.77610 146 ASP F CA 1
ATOM 7096 C C . ASP F 1 117 ? -51.75533 42.84390 -14.18135 1.000 62.41398 146 ASP F C 1
ATOM 7097 O O . ASP F 1 117 ? -52.54284 42.62591 -13.25594 1.000 58.02792 146 ASP F O 1
ATOM 7102 N N . TRP F 1 118 ? -51.58471 41.99040 -15.19500 1.000 61.68293 147 TRP F N 1
ATOM 7103 C CA . TRP F 1 118 ? -52.25912 40.69603 -15.18971 1.000 58.33208 147 TRP F CA 1
ATOM 7104 C C . TRP F 1 118 ? -51.90008 39.89229 -13.94597 1.000 51.30398 147 TRP F C 1
ATOM 7105 O O . TRP F 1 118 ? -52.75520 39.21215 -13.36570 1.000 52.78582 147 TRP F O 1
ATOM 7116 N N . TYR F 1 119 ? -50.64126 39.97389 -13.51355 1.000 48.31466 148 TYR F N 1
ATOM 7117 C CA . TYR F 1 119 ? -50.18065 39.15595 -12.39778 1.000 51.58125 148 TYR F CA 1
ATOM 7118 C C . TYR F 1 119 ? -50.81048 39.59912 -11.08327 1.000 52.89363 148 TYR F C 1
ATOM 7119 O O . TYR F 1 119 ? -51.25595 38.76111 -10.29140 1.000 52.38771 148 TYR F O 1
ATOM 7128 N N . TYR F 1 120 ? -50.86661 40.90968 -10.83492 1.000 56.08284 149 TYR F N 1
ATOM 7129 C CA . TYR F 1 120 ? -51.43865 41.39326 -9.58113 1.000 53.21905 149 TYR F CA 1
ATOM 7130 C C . TYR F 1 120 ? -52.95065 41.21599 -9.55531 1.000 52.85290 149 TYR F C 1
ATOM 7131 O O . TYR F 1 120 ? -53.52518 40.90391 -8.50749 1.000 60.39425 149 TYR F O 1
ATOM 7140 N N . HIS F 1 121 ? -53.61264 41.40612 -10.69529 1.000 53.42943 150 HIS F N 1
ATOM 7141 C CA . HIS F 1 121 ? -55.05968 41.22991 -10.73541 1.000 62.67595 150 HIS F CA 1
ATOM 7142 C C . HIS F 1 121 ? -55.45086 39.77476 -10.49870 1.000 53.54709 150 HIS F C 1
ATOM 7143 O O . HIS F 1 121 ? -56.43674 39.49850 -9.80577 1.000 52.40520 150 HIS F O 1
ATOM 7150 N N . PHE F 1 122 ? -54.69833 38.82832 -11.06278 1.000 54.28845 151 PHE F N 1
ATOM 7151 C CA . PHE F 1 122 ? -55.01931 37.42129 -10.84140 1.000 50.59017 151 PHE F CA 1
ATOM 7152 C C . PHE F 1 122 ? -54.72222 36.99835 -9.40647 1.000 50.34324 151 PHE F C 1
ATOM 7153 O O . PHE F 1 122 ? -55.56843 36.38779 -8.74298 1.000 54.63861 151 PHE F O 1
ATOM 7161 N N . THR F 1 123 ? -53.51463 37.29651 -8.91706 1.000 50.49858 152 THR F N 1
ATOM 7162 C CA . THR F 1 123 ? -53.11217 36.86847 -7.58082 1.000 52.33544 152 THR F CA 1
ATOM 7163 C C . THR F 1 123 ? -53.90893 37.55291 -6.47309 1.000 55.46196 152 THR F C 1
ATOM 7164 O O . THR F 1 123 ? -54.01600 36.99565 -5.37563 1.000 57.73130 152 THR F O 1
ATOM 7168 N N . ASP F 1 124 ? -54.46789 38.74096 -6.72784 1.000 50.50263 153 ASP F N 1
ATOM 7169 C CA . ASP F 1 124 ? -55.33377 39.38195 -5.74145 1.000 51.63032 153 ASP F CA 1
ATOM 7170 C C . ASP F 1 124 ? -56.70343 38.72268 -5.66222 1.000 58.46132 153 ASP F C 1
ATOM 7171 O O . ASP F 1 124 ? -57.43190 38.95139 -4.69149 1.000 65.98673 153 ASP F O 1
ATOM 7176 N N . SER F 1 125 ? -57.07301 37.92740 -6.66239 1.000 65.04598 154 SER F N 1
ATOM 7177 C CA . SER F 1 125 ? -58.35317 37.24114 -6.66718 1.000 62.45093 154 SER F CA 1
ATOM 7178 C C . SER F 1 125 ? -58.27822 35.95791 -5.84044 1.000 66.49650 154 SER F C 1
ATOM 7179 O O . SER F 1 125 ? -57.21026 35.52527 -5.39807 1.000 59.58199 154 SER F O 1
ATOM 7182 N N . ASP F 1 126 ? -59.44198 35.34500 -5.63597 1.000 85.10229 155 ASP F N 1
ATOM 7183 C CA . ASP F 1 126 ? -59.55191 34.07053 -4.94211 1.000 74.25337 155 ASP F CA 1
ATOM 7184 C C . ASP F 1 126 ? -59.64796 32.89358 -5.90234 1.000 71.42549 155 ASP F C 1
ATOM 7185 O O . ASP F 1 126 ? -59.91680 31.77014 -5.46588 1.000 76.38121 155 ASP F O 1
ATOM 7190 N N . ASN F 1 127 ? -59.43655 33.12463 -7.19536 1.000 57.84579 156 ASN F N 1
ATOM 7191 C CA . ASN F 1 127 ? -59.58695 32.07348 -8.19026 1.000 55.19664 156 ASN F CA 1
ATOM 7192 C C . ASN F 1 127 ? -58.32958 31.22011 -8.25649 1.000 46.59732 156 ASN F C 1
ATOM 7193 O O . ASN F 1 127 ? -57.21408 31.74583 -8.32432 1.000 44.81804 156 ASN F O 1
ATOM 7198 N N . ALA F 1 128 ? -58.51606 29.89811 -8.24277 1.000 41.90069 157 ALA F N 1
ATOM 7199 C CA . ALA F 1 128 ? -57.39135 28.99102 -8.43685 1.000 44.81760 157 ALA F CA 1
ATOM 7200 C C . ALA F 1 128 ? -56.75546 29.20049 -9.80354 1.000 42.11866 157 ALA F C 1
ATOM 7201 O O . ALA F 1 128 ? -55.53399 29.08637 -9.95539 1.000 41.24947 157 ALA F O 1
ATOM 7203 N N . TYR F 1 129 ? -57.56801 29.51545 -10.80901 1.000 46.90774 158 TYR F N 1
ATOM 7204 C CA . TYR F 1 129 ? -57.05380 29.83436 -12.13003 1.000 46.69462 158 TYR F CA 1
ATOM 7205 C C . TYR F 1 129 ? -57.97185 30.84594 -12.79655 1.000 44.80806 158 TYR F C 1
ATOM 7206 O O . TYR F 1 129 ? -59.12468 31.02869 -12.39994 1.000 41.55050 158 TYR F O 1
ATOM 7215 N N . GLU F 1 130 ? -57.44108 31.50102 -13.82352 1.000 39.75123 159 GLU F N 1
ATOM 7216 C CA . GLU F 1 130 ? -58.23134 32.37520 -14.67203 1.000 47.75064 159 GLU F CA 1
ATOM 7217 C C . GLU F 1 130 ? -57.78059 32.19955 -16.11359 1.000 48.31043 159 GLU F C 1
ATOM 7218 O O . GLU F 1 130 ? -56.68218 31.71121 -16.38976 1.000 42.61653 159 GLU F O 1
ATOM 7224 N N . LEU F 1 131 ? -58.64851 32.60428 -17.03247 1.000 44.76982 160 LEU F N 1
ATOM 7225 C CA . LEU F 1 131 ? -58.31492 32.71343 -18.44440 1.000 47.26384 160 LEU F CA 1
ATOM 7226 C C . LEU F 1 131 ? -58.20792 34.19200 -18.77921 1.000 47.86411 160 LEU F C 1
ATOM 7227 O O . LEU F 1 131 ? -59.18429 34.93384 -18.63259 1.000 53.87828 160 LEU F O 1
ATOM 7232 N N . ASN F 1 132 ? -57.03914 34.61400 -19.24607 1.000 46.09033 161 ASN F N 1
ATOM 7233 C CA . ASN F 1 132 ? -56.76539 36.02492 -19.49104 1.000 48.15226 161 ASN F CA 1
ATOM 7234 C C . ASN F 1 132 ? -56.34811 36.20375 -20.94399 1.000 41.65397 161 ASN F C 1
ATOM 7235 O O . ASN F 1 132 ? -55.29851 35.70152 -21.36046 1.000 37.21521 161 ASN F O 1
ATOM 7240 N N . LEU F 1 133 ? -57.18017 36.89830 -21.71485 1.000 44.64848 162 LEU F N 1
ATOM 7241 C CA . LEU F 1 133 ? -56.81838 37.30731 -23.06558 1.000 47.13121 162 LEU F CA 1
ATOM 7242 C C . LEU F 1 133 ? -55.97871 38.57634 -22.97712 1.000 48.22472 162 LEU F C 1
ATOM 7243 O O . LEU F 1 133 ? -56.46644 39.61800 -22.52588 1.000 51.30423 162 LEU F O 1
ATOM 7248 N N . ASP F 1 134 ? -54.72357 38.49950 -23.40903 1.000 39.53129 163 ASP F N 1
ATOM 7249 C CA . ASP F 1 134 ? -53.81094 39.61241 -23.20394 1.000 46.46008 163 ASP F CA 1
ATOM 7250 C C . ASP F 1 134 ? -52.73329 39.59006 -24.27532 1.000 48.60694 163 ASP F C 1
ATOM 7251 O O . ASP F 1 134 ? -52.43284 38.54829 -24.86409 1.000 44.44369 163 ASP F O 1
ATOM 7256 N N . SER F 1 135 ? -52.15511 40.76028 -24.52377 1.000 49.72882 164 SER F N 1
ATOM 7257 C CA . SER F 1 135 ? -50.99294 40.84508 -25.39010 1.000 47.35249 164 SER F CA 1
ATOM 7258 C C . SER F 1 135 ? -49.75682 40.37373 -24.63452 1.000 46.50635 164 SER F C 1
ATOM 7259 O O . SER F 1 135 ? -49.65115 40.52618 -23.41354 1.000 43.76067 164 SER F O 1
ATOM 7262 N N . ASP F 1 136 ? -48.82825 39.77423 -25.37216 1.000 47.90670 165 ASP F N 1
ATOM 7263 C CA . ASP F 1 136 ? -47.64090 39.20121 -24.75922 1.000 44.21231 165 ASP F CA 1
ATOM 7264 C C . ASP F 1 136 ? -46.67907 40.29672 -24.31332 1.000 45.84657 165 ASP F C 1
ATOM 7265 O O . ASP F 1 136 ? -46.62079 41.38221 -24.89761 1.000 48.13003 165 ASP F O 1
ATOM 7270 N N . THR F 1 137 ? -45.90300 39.99304 -23.27287 1.000 51.03579 166 THR F N 1
ATOM 7271 C CA . THR F 1 137 ? -44.96154 40.95857 -22.72206 1.000 56.59788 166 THR F CA 1
ATOM 7272 C C . THR F 1 137 ? -43.58580 40.88888 -23.36946 1.000 55.19376 166 THR F C 1
ATOM 7273 O O . THR F 1 137 ? -42.84440 41.87526 -23.31321 1.000 54.85650 166 THR F O 1
ATOM 7277 N N . PHE F 1 138 ? -43.22718 39.76088 -23.98481 1.000 48.93778 167 PHE F N 1
ATOM 7278 C CA . PHE F 1 138 ? -42.00100 39.70619 -24.77201 1.000 48.60295 167 PHE F CA 1
ATOM 7279 C C . PHE F 1 138 ? -42.22157 40.17127 -26.20827 1.000 58.05959 167 PHE F C 1
ATOM 7280 O O . PHE F 1 138 ? -41.34693 40.82618 -26.78645 1.000 53.66945 167 PHE F O 1
ATOM 7288 N N . SER F 1 139 ? -43.36869 39.82872 -26.79997 1.000 54.30824 168 SER F N 1
ATOM 7289 C CA . SER F 1 139 ? -43.72669 40.22918 -28.16139 1.000 58.78902 168 SER F CA 1
ATOM 7290 C C . SER F 1 139 ? -45.10135 40.88251 -28.12426 1.000 59.39369 168 SER F C 1
ATOM 7291 O O . SER F 1 139 ? -46.12793 40.20413 -28.27380 1.000 49.68974 168 SER F O 1
ATOM 7294 N N . PRO F 1 140 ? -45.15975 42.20263 -27.93365 1.000 61.15433 169 PRO F N 1
ATOM 7295 C CA . PRO F 1 140 ? -46.46242 42.87023 -27.76519 1.000 59.67946 169 PRO F CA 1
ATOM 7296 C C . PRO F 1 140 ? -47.37216 42.78875 -28.97953 1.000 56.81523 169 PRO F C 1
ATOM 7297 O O . PRO F 1 140 ? -48.58119 43.01011 -28.83809 1.000 54.89001 169 PRO F O 1
ATOM 7301 N N . ASP F 1 141 ? -46.84258 42.49892 -30.16862 1.000 53.93365 170 ASP F N 1
ATOM 7302 C CA . ASP F 1 141 ? -47.71678 42.33203 -31.32320 1.000 60.32417 170 ASP F CA 1
ATOM 7303 C C . ASP F 1 141 ? -48.48302 41.01555 -31.28794 1.000 62.12801 170 ASP F C 1
ATOM 7304 O O . ASP F 1 141 ? -49.43537 40.85092 -32.05855 1.000 58.53081 170 ASP F O 1
ATOM 7309 N N . ASP F 1 142 ? -48.09899 40.08641 -30.41941 1.000 53.05186 171 ASP F N 1
ATOM 7310 C CA . ASP F 1 142 ? -48.79744 38.82138 -30.25809 1.000 51.99266 171 ASP F CA 1
ATOM 7311 C C . ASP F 1 142 ? -49.75558 38.89299 -29.07869 1.000 49.00728 171 ASP F C 1
ATOM 7312 O O . ASP F 1 142 ? -49.52846 39.62491 -28.11250 1.000 47.90547 171 ASP F O 1
ATOM 7317 N N . ALA F 1 143 ? -50.83367 38.11958 -29.16876 1.000 48.42872 172 ALA F N 1
ATOM 7318 C CA . ALA F 1 143 ? -51.80354 38.01103 -28.09105 1.000 44.75612 172 ALA F CA 1
ATOM 7319 C C . ALA F 1 143 ? -52.18670 36.54978 -27.92183 1.000 46.40026 172 ALA F C 1
ATOM 7320 O O . ALA F 1 143 ? -52.17220 35.77410 -28.88065 1.000 51.84750 172 ALA F O 1
ATOM 7322 N N . PHE F 1 144 ? -52.51977 36.17667 -26.68924 1.000 43.28564 173 PHE F N 1
ATOM 7323 C CA . PHE F 1 144 ? -52.87696 34.80270 -26.37864 1.000 41.46734 173 PHE F CA 1
ATOM 7324 C C . PHE F 1 144 ? -53.96706 34.78620 -25.32273 1.000 44.13297 173 PHE F C 1
ATOM 7325 O O . PHE F 1 144 ? -54.21264 35.77844 -24.63316 1.000 45.24791 173 PHE F O 1
ATOM 7333 N N . VAL F 1 145 ? -54.63354 33.64345 -25.22026 1.000 40.28779 174 VAL F N 1
ATOM 7334 C CA . VAL F 1 145 ? -55.47031 33.33984 -24.06893 1.000 42.26203 174 VAL F CA 1
ATOM 7335 C C . VAL F 1 145 ? -54.58991 32.57345 -23.08939 1.000 44.04221 174 VAL F C 1
ATOM 7336 O O . VAL F 1 145 ? -54.22716 31.42015 -23.33729 1.000 43.42308 174 VAL F O 1
ATOM 7340 N N . TYR F 1 146 ? -54.20767 33.22404 -21.99567 1.000 37.88200 175 TYR F N 1
ATOM 7341 C CA . TYR F 1 146 ? -53.30700 32.61230 -21.02948 1.000 37.82926 175 TYR F CA 1
ATOM 7342 C C . TYR F 1 146 ? -54.09687 31.85214 -19.97555 1.000 38.77255 175 TYR F C 1
ATOM 7343 O O . TYR F 1 146 ? -55.11933 32.33333 -19.47774 1.000 38.39067 175 TYR F O 1
ATOM 7352 N N . VAL F 1 147 ? -53.62219 30.65238 -19.65238 1.000 38.69982 176 VAL F N 1
ATOM 7353 C CA . VAL F 1 147 ? -54.15827 29.86933 -18.54588 1.000 36.39392 176 VAL F CA 1
ATOM 7354 C C . VAL F 1 147 ? -53.28249 30.17569 -17.33433 1.000 35.19226 176 VAL F C 1
ATOM 7355 O O . VAL F 1 147 ? -52.20153 29.60922 -17.17885 1.000 33.80349 176 VAL F O 1
ATOM 7359 N N . ASN F 1 148 ? -53.73821 31.09758 -16.48578 1.000 35.28216 177 ASN F N 1
ATOM 7360 C CA . ASN F 1 148 ? -53.00093 31.49363 -15.28437 1.000 38.05593 177 ASN F CA 1
ATOM 7361 C C . ASN F 1 148 ? -53.44900 30.61854 -14.12286 1.000 37.43724 177 ASN F C 1
ATOM 7362 O O . ASN F 1 148 ? -54.52980 30.82164 -13.56855 1.000 38.46145 177 ASN F O 1
ATOM 7367 N N . TYR F 1 149 ? -52.61385 29.65845 -13.73055 1.000 31.82807 178 TYR F N 1
ATOM 7368 C CA . TYR F 1 149 ? -52.90677 28.78728 -12.59922 1.000 35.35438 178 TYR F CA 1
ATOM 7369 C C . TYR F 1 149 ? -51.93458 29.08287 -11.46806 1.000 32.19748 178 TYR F C 1
ATOM 7370 O O . TYR F 1 149 ? -50.72204 29.17597 -11.69049 1.000 36.93615 178 TYR F O 1
ATOM 7379 N N . ARG F 1 150 ? -52.47160 29.22338 -10.26057 1.000 36.76799 179 ARG F N 1
ATOM 7380 C CA . ARG F 1 150 ? -51.69420 29.59434 -9.08820 1.000 38.44043 179 ARG F CA 1
ATOM 7381 C C . ARG F 1 150 ? -51.33789 28.35011 -8.28865 1.000 38.03751 179 ARG F C 1
ATOM 7382 O O . ARG F 1 150 ? -52.14281 27.42212 -8.16655 1.000 35.17945 179 ARG F O 1
ATOM 7390 N N . SER F 1 151 ? -50.13174 28.34355 -7.73434 1.000 33.07175 180 SER F N 1
ATOM 7391 C CA . SER F 1 151 ? -49.73368 27.27461 -6.83502 1.000 36.96368 180 SER F CA 1
ATOM 7392 C C . SER F 1 151 ? -50.49008 27.37672 -5.51636 1.000 41.18736 180 SER F C 1
ATOM 7393 O O . SER F 1 151 ? -50.84350 28.46703 -5.05733 1.000 39.35600 180 SER F O 1
ATOM 7396 N N . THR F 1 152 ? -50.71024 26.22053 -4.88945 1.000 40.55259 181 THR F N 1
ATOM 7397 C CA . THR F 1 152 ? -51.32764 26.20841 -3.56874 1.000 42.39763 181 THR F CA 1
ATOM 7398 C C . THR F 1 152 ? -50.40783 26.84568 -2.53796 1.000 42.98121 181 THR F C 1
ATOM 7399 O O . THR F 1 152 ? -50.86744 27.57709 -1.65312 1.000 42.16345 181 THR F O 1
ATOM 7403 N N . VAL F 1 153 ? -49.10270 26.59414 -2.65506 1.000 41.84169 182 VAL F N 1
ATOM 7404 C CA . VAL F 1 153 ? -48.12817 27.16673 -1.73732 1.000 40.37404 182 VAL F CA 1
ATOM 7405 C C . VAL F 1 153 ? -47.98570 28.65539 -2.02024 1.000 47.10728 182 VAL F C 1
ATOM 7406 O O . VAL F 1 153 ? -47.83859 29.07260 -3.17670 1.000 43.70032 182 VAL F O 1
ATOM 7410 N N . ASN F 1 154 ? -48.00871 29.46220 -0.96260 1.000 49.62166 183 ASN F N 1
ATOM 7411 C CA . ASN F 1 154 ? -47.81574 30.90028 -1.06231 1.000 47.50855 183 ASN F CA 1
ATOM 7412 C C . ASN F 1 154 ? -46.44793 31.28202 -0.52027 1.000 43.86889 183 ASN F C 1
ATOM 7413 O O . ASN F 1 154 ? -45.90700 30.62237 0.37219 1.000 46.15499 183 ASN F O 1
ATOM 7418 N N . ALA F 1 155 ? -45.88884 32.34709 -1.08627 1.000 47.13475 184 ALA F N 1
ATOM 7419 C CA . ALA F 1 155 ? -44.67536 32.93789 -0.55380 1.000 51.53577 184 ALA F CA 1
ATOM 7420 C C . ALA F 1 155 ? -45.00569 33.74374 0.70210 1.000 53.38646 184 ALA F C 1
ATOM 7421 O O . ALA F 1 155 ? -46.17002 33.91397 1.07547 1.000 49.94732 184 ALA F O 1
ATOM 7423 N N . ALA F 1 156 ? -43.95962 34.25068 1.35915 1.000 49.75519 185 ALA F N 1
ATOM 7424 C CA . ALA F 1 156 ? -44.16318 34.95294 2.62206 1.000 52.00304 185 ALA F CA 1
ATOM 7425 C C . ALA F 1 156 ? -45.03723 36.19009 2.45324 1.000 46.30273 185 ALA F C 1
ATOM 7426 O O . ALA F 1 156 ? -45.77256 36.55622 3.37664 1.000 49.38138 185 ALA F O 1
ATOM 7428 N N . ASN F 1 157 ? -45.00371 36.82413 1.28089 1.000 45.85749 186 ASN F N 1
ATOM 7429 C CA . ASN F 1 157 ? -45.76956 38.04395 1.05058 1.000 45.38478 186 ASN F CA 1
ATOM 7430 C C . ASN F 1 157 ? -47.22148 37.79127 0.66795 1.000 47.61186 186 ASN F C 1
ATOM 7431 O O . ASN F 1 157 ? -47.93696 38.75349 0.36311 1.000 43.89773 186 ASN F O 1
ATOM 7436 N N . GLY F 1 158 ? -47.67824 36.53937 0.68730 1.000 50.83824 187 GLY F N 1
ATOM 7437 C CA . GLY F 1 158 ? -49.04273 36.21534 0.34062 1.000 53.24722 187 GLY F CA 1
ATOM 7438 C C . GLY F 1 158 ? -49.26583 35.88457 -1.12163 1.000 53.34120 187 GLY F C 1
ATOM 7439 O O . GLY F 1 158 ? -50.30788 35.31070 -1.46104 1.000 52.15357 187 GLY F O 1
ATOM 7440 N N . ARG F 1 159 ? -48.33031 36.24476 -1.99803 1.000 46.12476 188 ARG F N 1
ATOM 7441 C CA . ARG F 1 159 ? -48.46153 35.89720 -3.40034 1.000 45.63257 188 ARG F CA 1
ATOM 7442 C C . ARG F 1 159 ? -48.19021 34.40578 -3.58499 1.000 45.26887 188 ARG F C 1
ATOM 7443 O O . ARG F 1 159 ? -47.43725 33.80539 -2.81319 1.000 39.20101 188 ARG F O 1
ATOM 7451 N N . PRO F 1 160 ? -48.78518 33.78427 -4.60093 1.000 45.12725 189 PRO F N 1
ATOM 7452 C CA . PRO F 1 160 ? -48.47143 32.37710 -4.87298 1.000 42.35965 189 PRO F CA 1
ATOM 7453 C C . PRO F 1 160 ? -46.99456 32.21363 -5.19812 1.000 41.82037 189 PRO F C 1
ATOM 7454 O O . PRO F 1 160 ? -46.39711 33.03893 -5.89278 1.000 41.41292 189 PRO F O 1
ATOM 7458 N N . LEU F 1 161 ? -46.40339 31.13790 -4.67427 1.000 33.20709 190 LEU F N 1
ATOM 7459 C CA . LEU F 1 161 ? -45.00651 30.84931 -4.97665 1.000 35.18971 190 LEU F CA 1
ATOM 7460 C C . LEU F 1 161 ? -44.78136 30.74662 -6.48028 1.000 38.57521 190 LEU F C 1
ATOM 7461 O O . LEU F 1 161 ? -43.75887 31.21228 -6.99705 1.000 38.54148 190 LEU F O 1
ATOM 7466 N N . VAL F 1 162 ? -45.72740 30.14499 -7.19981 1.000 35.78070 191 VAL F N 1
ATOM 7467 C CA . VAL F 1 162 ? -45.61560 29.94765 -8.64075 1.000 36.54190 191 VAL F CA 1
ATOM 7468 C C . VAL F 1 162 ? -46.97242 30.22201 -9.27476 1.000 40.94883 191 VAL F C 1
ATOM 7469 O O . VAL F 1 162 ? -48.00010 29.73307 -8.79212 1.000 37.77383 191 VAL F O 1
ATOM 7473 N N . VAL F 1 163 ? -46.97871 31.01887 -10.34100 1.000 34.84652 192 VAL F N 1
ATOM 7474 C CA . VAL F 1 163 ? -48.09725 31.09734 -11.27391 1.000 34.60521 192 VAL F CA 1
ATOM 7475 C C . VAL F 1 163 ? -47.59815 30.59683 -12.62142 1.000 34.48400 192 VAL F C 1
ATOM 7476 O O . VAL F 1 163 ? -46.57903 31.08180 -13.12717 1.000 32.28807 192 VAL F O 1
ATOM 7480 N N . ALA F 1 164 ? -48.29641 29.61675 -13.19262 1.000 29.81698 193 ALA F N 1
ATOM 7481 C CA . ALA F 1 164 ? -47.81040 28.97688 -14.40617 1.000 29.35429 193 ALA F CA 1
ATOM 7482 C C . ALA F 1 164 ? -48.98504 28.53504 -15.26678 1.000 33.42379 193 ALA F C 1
ATOM 7483 O O . ALA F 1 164 ? -50.13006 28.47412 -14.81339 1.000 38.47693 193 ALA F O 1
ATOM 7485 N N . GLY F 1 165 ? -48.68046 28.19995 -16.51539 1.000 34.66296 194 GLY F N 1
ATOM 7486 C CA . GLY F 1 165 ? -49.70702 27.74972 -17.43438 1.000 30.55954 194 GLY F CA 1
ATOM 7487 C C . GLY F 1 165 ? -49.23429 27.85752 -18.87393 1.000 36.89115 194 GLY F C 1
ATOM 7488 O O . GLY F 1 165 ? -48.03651 27.93571 -19.14741 1.000 35.01481 194 GLY F O 1
ATOM 7489 N N . ALA F 1 166 ? -50.21131 27.85083 -19.77623 1.000 37.13152 195 ALA F N 1
ATOM 7490 C CA . ALA F 1 166 ? -49.97225 27.82412 -21.20831 1.000 37.10769 195 ALA F CA 1
ATOM 7491 C C . ALA F 1 166 ? -50.57244 29.05166 -21.87855 1.000 36.89265 195 ALA F C 1
ATOM 7492 O O . ALA F 1 166 ? -51.49924 29.68203 -21.35929 1.000 35.20088 195 ALA F O 1
ATOM 7494 N N . GLY F 1 167 ? -50.02656 29.38095 -23.04778 1.000 38.61927 196 GLY F N 1
ATOM 7495 C CA . GLY F 1 167 ? -50.59675 30.40248 -23.90659 1.000 42.51422 196 GLY F CA 1
ATOM 7496 C C . GLY F 1 167 ? -51.16262 29.80929 -25.18172 1.000 39.41442 196 GLY F C 1
ATOM 7497 O O . GLY F 1 167 ? -50.44498 29.14222 -25.93223 1.000 48.81452 196 GLY F O 1
ATOM 7498 N N . LEU F 1 168 ? -52.43865 30.06661 -25.45042 1.000 35.90959 197 LEU F N 1
ATOM 7499 C CA . LEU F 1 168 ? -53.18315 29.41990 -26.52594 1.000 50.08966 197 LEU F CA 1
ATOM 7500 C C . LEU F 1 168 ? -53.48220 30.41357 -27.64373 1.000 48.48905 197 LEU F C 1
ATOM 7501 O O . LEU F 1 168 ? -53.91061 31.54130 -27.37508 1.000 41.00074 197 LEU F O 1
ATOM 7506 N N . ASP F 1 169 ? -53.20660 30.01233 -28.88739 1.000 52.54453 198 ASP F N 1
ATOM 7507 C CA . ASP F 1 169 ? -53.62211 30.76892 -30.06186 1.000 42.52934 198 ASP F CA 1
ATOM 7508 C C . ASP F 1 169 ? -55.10930 30.52117 -30.33739 1.000 49.57851 198 ASP F C 1
ATOM 7509 O O . ASP F 1 169 ? -55.77464 29.74562 -29.64535 1.000 45.97107 198 ASP F O 1
ATOM 7514 N N . LEU F 1 170 ? -55.64221 31.15886 -31.38343 1.000 48.94592 199 LEU F N 1
ATOM 7515 C CA . LEU F 1 170 ? -57.00063 30.83261 -31.81458 1.000 47.52155 199 LEU F CA 1
ATOM 7516 C C . LEU F 1 170 ? -57.06586 29.46218 -32.48784 1.000 49.75895 199 LEU F C 1
ATOM 7517 O O . LEU F 1 170 ? -58.05165 28.73235 -32.32255 1.000 46.84655 199 LEU F O 1
ATOM 7522 N N . SER F 1 171 ? -56.03111 29.09839 -33.25461 1.000 45.42025 200 SER F N 1
ATOM 7523 C CA . SER F 1 171 ? -56.04045 27.82682 -33.97847 1.000 50.35816 200 SER F CA 1
ATOM 7524 C C . SER F 1 171 ? -56.13271 26.63777 -33.02611 1.000 55.46537 200 SER F C 1
ATOM 7525 O O . SER F 1 171 ? -56.95663 25.73644 -33.22092 1.000 62.91887 200 SER F O 1
ATOM 7528 N N . GLN F 1 172 ? -55.28588 26.61411 -31.99199 1.000 51.45914 201 GLN F N 1
ATOM 7529 C CA . GLN F 1 172 ? -55.30348 25.50417 -31.04115 1.000 57.43456 201 GLN F CA 1
ATOM 7530 C C . GLN F 1 172 ? -56.63379 25.43395 -30.30373 1.000 64.02639 201 GLN F C 1
ATOM 7531 O O . GLN F 1 172 ? -57.16563 24.34238 -30.06961 1.000 74.38072 201 GLN F O 1
ATOM 7537 N N . MET F 1 173 ? -57.18284 26.58779 -29.91910 1.000 54.93933 202 MET F N 1
ATOM 7538 C CA . MET F 1 173 ? -58.49656 26.59234 -29.28866 1.000 59.34313 202 MET F CA 1
ATOM 7539 C C . MET F 1 173 ? -59.58331 26.13610 -30.25078 1.000 70.15689 202 MET F C 1
ATOM 7540 O O . MET F 1 173 ? -60.55946 25.50784 -29.82561 1.000 71.79929 202 MET F O 1
ATOM 7545 N N . ALA F 1 174 ? -59.45080 26.45851 -31.53941 1.000 69.33758 203 ALA F N 1
ATOM 7546 C CA . ALA F 1 174 ? -60.44462 25.99893 -32.50159 1.000 70.39052 203 ALA F CA 1
ATOM 7547 C C . ALA F 1 174 ? -60.40080 24.48455 -32.66806 1.000 73.93884 203 ALA F C 1
ATOM 7548 O O . ALA F 1 174 ? -61.43967 23.85978 -32.90640 1.000 77.16435 203 ALA F O 1
ATOM 7550 N N . SER F 1 175 ? -59.22231 23.88110 -32.54672 1.000 71.63643 204 SER F N 1
ATOM 7551 C CA . SER F 1 175 ? -59.08330 22.43121 -32.64595 1.000 74.01152 204 SER F CA 1
ATOM 7552 C C . SER F 1 175 ? -59.59269 21.73556 -31.38414 1.000 69.38672 204 SER F C 1
ATOM 7553 O O . SER F 1 175 ? -60.79272 21.52083 -31.20926 1.000 72.52852 204 SER F O 1
#

Secondary structure (DSSP, 8-state):
--HHHHHHHHHHHHHHTHHHHHHHHHHHT-HHHHHHHHTT--GGGHHHHHHHHHHHHHHHT-SEEEEEEEETTEEEEEEEETTEEEEEEPPPTTSTTHHHHHHHHS--SEEEEEEE-SS-TT-EEEEEEEE-SSB-TTSSBSEEEEEEE-HHHHHHHHH-/--HHHHHHHHHHHHH-HHHHHHHHHHHT-HHHHHHHHTT--GGGHHHHHHHHHHHHHHS--SEEEEEEEETTEEEEEEEETTEEEEEEPPPTTSTTHHHHHHHHS--SEEEEEEE-SSSTT-EEEEEEEE-SSB-TTSSBSEEEEEEE-HHHHHHHHH-/--HHHHHHHHHHHHH-HHHHHHHHHHHT-HHHHHHHHTT--GGGHHHHHHHHHHHHHHHT-SEEEEEEEETTEEEEEEEETTEEEEEEPPPTTSTTHHHHHHHTSS-SEEEEEEE-SSSTT-EEEEEEEE-SSB-TTSSBSEEEEEEE-HHHHHHHHH-/---GGGHHHHHHHHHHTHHHHHHHHHHHT-HHHHHHHHTT--GGGHHHHHHHHHHHHHHS--SEEEEEEEETTEEEEEEEETTEEEEEEPPPTTSTTHHHHHHHHSS-SEEEEEEE-SSSTT-EEEEEEEE-SSB-TTSSBSEEEEEEE-HHHHHH-/--HHHHHHHHHHHHHHHHHHHHHHHHHHT-HHHHHHHHTT--GGGHHHHHHHHHHHHHHHT-SEEEEEEEETTEEEEEEEETTEEEEEEPPPTTSTTHHHHHHHHS--SEEEEEEE-SSSTT-EEEEEEEE-SSB-TTSSBSEEEEEEE-HHHHHH-/--HHHHHHHHHHHHHTHHHHHHHHHHHT-HHHHHHHHTT--GGGHHHHHHHHHHHHHHS--SEEEEEEEETTEEEEEEEETTEEEEEEPPPTTSTTHHHHHHHTSS-SEEEEEEE-SS-TT-EEEEEEEE-SSB-TTSSBSEEEEEEE-HHHHH-

Sequence (947 aa):
ELPAQVKGLAAHINLSLSQDLAISESLANSYFIEQWVREGLPEERQNDIAAYLARLMEQLDTELLFIAAQHQGRGYYFQLRNGEFLQRIIQPPGSEDDWYYHFTDSDNAYELNLDSDTFSPDDAFVYVNYRSTVNAANGRPLVVAGAGLDLSQMASLIDDLPAQVKGLAAHINLSLSQDLAISESLANSYFIEQWVREGLPEERQNDIAAYLARLMEQLDTELLFIAAQHQGRGYYFQLRNGEFLQRIIQPPGSEDDWYYHFTDSDNAYEELNLDSDTFSPDDAFVYVNYRSTVNAANGRPLVVAGAGLDLSQMASLIDDLPAQVKGLAAHINLSLSQDLAISESLANSYFIEQWVREGLPEERQNDIAAYLARLMEQLDTELLFIAAQHQGRGYYFQLRNGEFLQRIIQPPGSEDDWYYHFTDSDNAYELNLDSDTFSPDDAFVYVNYRSTVNAANGRPLVVAGAGLDLSQMASLIDDELPAQVKGLAAHINLSLSQDLAISESLANSYFIEQQWVREGLPEERQNDIAAYLARLMEQLDTELLFIAAQHQGRGYYFQLRNGEFLQRIIQPPGSEDDWYYHFTDSDNAYELNLDSDTFSPDDAFVYVNYRSTVNAANGRPLVVAGAGLDLSQMASLELPAQVKGLAAHINLSLSQDLAISESLANSYFIEQWVREGLPEERQNDIAAYLARLMEQLDTELLFIAAQHQGRGYYFQLRNGEFLQRIIQPPGSEDDWYYHFTDSDNAYELNLDSDTFSPDDAFVYVNYRSTVNAANGRPLVVAGAGLDLSQMASLLPAQVKGLAAHINLSLSQDLAISESLANSYFIEQWVREGLPEERQNDIAAYLARLMEQLDTELLFIAAQHQGRGYYFQLRNGEFLQRIIQPPGSEDDWYYHFTDSDNAYELNLDSDTFSPDDAFVYVNYRSTVNAANGRPLVVAGAGLDLSQMAS

B-factor: mean 48.07, std 18.49, range [21.44, 149.01]